Protein AF-A0A960CCV5-F1 (afdb_monomer_lite)

Structure (mmCIF, N/CA/C/O backbone):
data_AF-A0A960CCV5-F1
#
_entry.id   AF-A0A960CCV5-F1
#
loop_
_atom_site.group_PDB
_atom_site.id
_atom_site.type_symbol
_atom_site.label_atom_id
_atom_site.label_alt_id
_atom_site.label_comp_id
_atom_site.label_asym_id
_atom_site.label_entity_id
_atom_site.label_seq_id
_atom_site.pdbx_PDB_ins_code
_atom_site.Cartn_x
_atom_site.Cartn_y
_atom_site.Cartn_z
_atom_site.occupancy
_atom_site.B_iso_or_equiv
_atom_site.auth_seq_id
_atom_site.auth_comp_id
_atom_site.auth_asym_id
_atom_site.auth_atom_id
_atom_site.pdbx_PDB_model_num
ATOM 1 N N . MET A 1 1 ? -15.712 29.832 -78.069 1.00 63.22 1 MET A N 1
ATOM 2 C CA . MET A 1 1 ? -14.833 29.639 -79.256 1.00 63.22 1 MET A CA 1
ATOM 3 C C . MET A 1 1 ? -14.960 28.196 -79.742 1.00 63.22 1 MET A C 1
ATOM 5 O O . MET A 1 1 ? -15.313 27.354 -78.931 1.00 63.22 1 MET A O 1
ATOM 9 N N . GLY A 1 2 ? -14.707 27.893 -81.023 1.00 68.44 2 GLY A N 1
ATOM 10 C CA . GLY A 1 2 ? -14.756 26.516 -81.554 1.00 68.44 2 GLY A CA 1
ATOM 11 C C . GLY A 1 2 ? -16.144 26.004 -81.969 1.00 68.44 2 GLY A C 1
ATOM 12 O O . GLY A 1 2 ? -16.241 24.956 -82.604 1.00 68.44 2 GLY A O 1
ATOM 13 N N . THR A 1 3 ? -17.212 26.750 -81.686 1.00 77.81 3 THR A N 1
ATOM 14 C CA . THR A 1 3 ? -18.584 26.438 -82.115 1.00 77.81 3 THR A CA 1
ATOM 15 C C . THR A 1 3 ? -18.794 26.791 -83.589 1.00 77.81 3 THR A C 1
ATOM 17 O O . THR A 1 3 ? -18.284 27.806 -84.068 1.00 77.81 3 THR A O 1
ATOM 20 N N . THR A 1 4 ? -19.570 25.978 -84.312 1.00 81.69 4 THR A N 1
ATOM 21 C CA . THR A 1 4 ? -20.034 26.322 -85.666 1.00 81.69 4 THR A CA 1
ATOM 22 C C . THR A 1 4 ? -21.262 27.214 -85.579 1.00 81.69 4 THR A C 1
ATOM 24 O O . THR A 1 4 ? -22.242 26.848 -84.935 1.00 81.69 4 THR A O 1
ATOM 27 N N . ILE A 1 5 ? -21.215 28.365 -86.242 1.00 85.44 5 ILE A N 1
ATOM 28 C CA . ILE A 1 5 ? -22.331 29.306 -86.329 1.00 85.44 5 ILE A CA 1
ATOM 29 C C . ILE A 1 5 ? -22.838 29.407 -87.768 1.00 85.44 5 ILE A C 1
ATOM 31 O O . ILE A 1 5 ? -22.118 29.094 -88.720 1.00 85.44 5 ILE A O 1
ATOM 35 N N . THR A 1 6 ? -24.080 29.864 -87.918 1.00 88.06 6 THR A N 1
ATOM 36 C CA . THR A 1 6 ? -24.695 30.143 -89.221 1.00 88.06 6 THR A CA 1
ATOM 37 C C . THR A 1 6 ? -24.936 31.642 -89.347 1.00 88.06 6 THR A C 1
ATOM 39 O O . THR A 1 6 ? -25.577 32.242 -88.490 1.00 88.06 6 THR A O 1
ATOM 42 N N . ILE A 1 7 ? -24.405 32.243 -90.407 1.00 86.19 7 ILE A N 1
ATOM 43 C CA . ILE A 1 7 ? -24.594 33.646 -90.773 1.00 86.19 7 ILE A CA 1
ATOM 44 C C . ILE A 1 7 ? -25.611 33.684 -91.912 1.00 86.19 7 ILE A C 1
ATOM 46 O O . ILE A 1 7 ? -25.383 33.080 -92.960 1.00 86.19 7 ILE A O 1
ATOM 50 N N . THR A 1 8 ? -26.720 34.391 -91.720 1.00 85.88 8 THR A N 1
ATOM 51 C CA . THR A 1 8 ? -27.814 34.489 -92.697 1.00 85.88 8 THR A CA 1
ATOM 52 C C . THR A 1 8 ? -27.827 35.850 -93.388 1.00 85.88 8 THR A C 1
ATOM 54 O O . THR A 1 8 ? -27.569 36.874 -92.756 1.00 85.88 8 THR A O 1
ATOM 57 N N . GLY A 1 9 ? -28.173 35.883 -94.671 1.00 82.94 9 GLY A N 1
ATOM 58 C CA . GLY A 1 9 ? -28.262 37.101 -95.472 1.00 82.94 9 GLY A CA 1
ATOM 59 C C . GLY A 1 9 ? -28.776 36.819 -96.880 1.00 82.94 9 GLY A C 1
ATOM 60 O O . GLY A 1 9 ? -29.534 35.877 -97.093 1.00 82.94 9 GLY A O 1
ATOM 61 N N . SER A 1 10 ? -28.379 37.637 -97.853 1.00 79.25 10 SER A N 1
ATOM 62 C CA . SER A 1 10 ? -28.785 37.480 -99.254 1.00 79.25 10 SER A CA 1
ATOM 63 C C . SER A 1 10 ? -27.620 37.732 -100.204 1.00 79.25 10 SER A C 1
ATOM 65 O O . SER A 1 10 ? -26.829 38.644 -99.974 1.00 79.25 10 SER A O 1
ATOM 67 N N . SER A 1 11 ? -27.584 36.991 -101.314 1.00 75.44 11 SER A N 1
ATOM 68 C CA . SER A 1 11 ? -26.619 37.143 -102.414 1.00 75.44 11 SER A CA 1
ATOM 69 C C . SER A 1 11 ? -25.167 36.783 -102.068 1.00 75.44 11 SER A C 1
ATOM 71 O O . SER A 1 11 ? -24.247 37.358 -102.644 1.00 75.44 11 SER A O 1
ATOM 73 N N . PHE A 1 12 ? -24.941 35.801 -101.189 1.00 76.31 12 PHE A N 1
ATOM 74 C CA . PHE A 1 12 ? -23.584 35.331 -100.862 1.00 76.31 12 PHE A CA 1
ATOM 75 C C . PHE A 1 12 ? -22.899 34.508 -101.984 1.00 76.31 12 PHE A C 1
ATOM 77 O O . PHE A 1 12 ? -21.698 34.251 -101.892 1.00 76.31 12 PHE A O 1
ATOM 84 N N . ASP A 1 13 ? -23.628 34.125 -103.046 1.00 69.44 13 ASP A N 1
ATOM 85 C CA . ASP A 1 13 ? -23.152 33.283 -104.166 1.00 69.44 13 ASP A CA 1
ATOM 86 C C . ASP A 1 13 ? -23.631 33.727 -105.581 1.00 69.44 13 ASP A C 1
ATOM 88 O O . ASP A 1 13 ? -23.842 32.902 -106.468 1.00 69.44 13 ASP A O 1
ATOM 92 N N . GLY A 1 14 ? -23.859 35.026 -105.824 1.00 56.66 14 GLY A N 1
ATOM 93 C CA . GLY A 1 14 ? -24.483 35.502 -107.075 1.00 56.66 14 GLY A CA 1
ATOM 94 C C . GLY A 1 14 ? -23.671 35.291 -108.367 1.00 56.66 14 GLY A C 1
ATOM 95 O O . GLY A 1 14 ? -22.467 35.468 -108.383 1.00 56.66 14 GLY A O 1
ATOM 96 N N . THR A 1 15 ? -24.344 35.038 -109.498 1.00 55.38 15 THR A N 1
ATOM 97 C CA . THR A 1 15 ? -23.761 34.726 -110.829 1.00 55.38 15 THR A CA 1
ATOM 98 C C . THR A 1 15 ? -22.839 35.791 -111.456 1.00 55.38 15 THR A C 1
ATOM 100 O O . THR A 1 15 ? -22.248 35.529 -112.500 1.00 55.38 15 THR A O 1
ATOM 103 N N . ALA A 1 16 ? -22.677 36.965 -110.834 1.00 54.34 16 ALA A N 1
ATOM 104 C CA . ALA A 1 16 ? -21.748 38.026 -111.249 1.00 54.34 16 ALA A CA 1
ATOM 105 C C . ALA A 1 16 ? -20.597 38.285 -110.241 1.00 54.34 16 ALA A C 1
ATOM 107 O O . ALA A 1 16 ? -19.776 39.168 -110.479 1.00 54.34 16 ALA A O 1
ATOM 108 N N . LEU A 1 17 ? -20.518 37.537 -109.129 1.00 55.31 17 LEU A N 1
ATOM 109 C CA . LEU A 1 17 ? -19.508 37.660 -108.063 1.00 55.31 17 LEU A CA 1
ATOM 110 C C . LEU A 1 17 ? -19.029 36.254 -107.640 1.00 55.31 17 LEU A C 1
ATOM 112 O O . LEU A 1 17 ? -19.819 35.316 -107.632 1.00 55.31 17 LEU A O 1
ATOM 116 N N . ALA A 1 18 ? -17.757 36.057 -107.275 1.00 61.91 18 ALA A N 1
ATOM 117 C CA . ALA A 1 18 ? -17.348 34.762 -106.712 1.00 61.91 18 ALA A CA 1
ATOM 118 C C . ALA A 1 18 ? -17.987 34.562 -105.321 1.00 61.91 18 ALA A C 1
ATOM 120 O O . ALA A 1 18 ? -18.224 35.537 -104.609 1.00 61.91 18 ALA A O 1
ATOM 121 N N . ALA A 1 19 ? -18.257 33.314 -104.918 1.00 68.88 19 ALA A N 1
ATOM 122 C CA . ALA A 1 19 ? -18.817 33.020 -103.595 1.00 68.88 19 ALA A CA 1
ATOM 123 C C . ALA A 1 19 ? -17.924 33.570 -102.464 1.00 68.88 19 ALA A C 1
ATOM 125 O O . ALA A 1 19 ? -16.693 33.581 -102.587 1.00 68.88 19 ALA A O 1
ATOM 126 N N . VAL A 1 20 ? -18.540 33.997 -101.352 1.00 73.69 20 VAL A N 1
ATOM 127 C CA . VAL A 1 20 ? -17.813 34.437 -100.146 1.00 73.69 20 VAL A CA 1
ATOM 128 C C . VAL A 1 20 ? -16.787 33.378 -99.750 1.00 73.69 20 VAL A C 1
ATOM 130 O O . VAL A 1 20 ? -17.126 32.212 -99.564 1.00 73.69 20 VAL A O 1
ATOM 133 N N . ASN A 1 21 ? -15.524 33.774 -99.598 1.00 79.12 21 ASN A N 1
ATOM 134 C CA . ASN A 1 21 ? -14.441 32.830 -99.310 1.00 79.12 21 ASN A CA 1
ATOM 135 C C . ASN A 1 21 ? -13.762 33.073 -97.956 1.00 79.12 21 ASN A C 1
ATOM 137 O O . ASN A 1 21 ? -13.003 32.216 -97.505 1.00 79.12 21 ASN A O 1
ATOM 141 N N . THR A 1 22 ? -14.050 34.203 -97.303 1.00 83.94 22 THR A N 1
ATOM 142 C CA . THR A 1 22 ? -13.419 34.598 -96.038 1.00 83.94 22 THR A CA 1
ATOM 143 C C . THR A 1 22 ? -14.425 35.289 -95.117 1.00 83.94 22 THR A C 1
ATOM 145 O O . THR A 1 22 ? -15.167 36.172 -95.554 1.00 83.94 22 THR A O 1
ATOM 148 N N . VAL A 1 23 ? -14.425 34.904 -93.837 1.00 85.75 23 VAL A N 1
ATOM 149 C CA . VAL A 1 23 ? -15.188 35.539 -92.751 1.00 85.75 23 VAL A CA 1
ATOM 150 C C . VAL A 1 23 ? -14.214 36.076 -91.703 1.00 85.75 23 VAL A C 1
ATOM 152 O O . VAL A 1 23 ? -13.281 35.377 -91.321 1.00 85.75 23 VAL A O 1
ATOM 155 N N . TYR A 1 24 ? -14.426 37.296 -91.219 1.00 87.44 24 TYR A N 1
ATOM 156 C CA . TYR A 1 24 ? -13.621 37.931 -90.175 1.00 87.44 24 TYR A CA 1
ATOM 157 C C . TYR A 1 24 ? -14.442 38.078 -88.897 1.00 87.44 24 TYR A C 1
ATOM 159 O O . TYR A 1 24 ? -15.583 38.533 -88.951 1.00 87.44 24 TYR A O 1
ATOM 167 N N . PHE A 1 25 ? -13.849 37.735 -87.756 1.00 85.25 25 PHE A N 1
ATOM 168 C CA . PHE A 1 25 ? -14.451 37.857 -86.428 1.00 85.25 25 PHE A CA 1
ATOM 169 C C . PHE A 1 25 ? -13.758 38.940 -85.598 1.00 85.25 25 PHE A C 1
ATOM 171 O O . PHE A 1 25 ? -12.532 39.057 -85.643 1.00 85.25 25 PHE A O 1
ATOM 178 N N . GLY A 1 26 ? -14.536 39.686 -84.807 1.00 80.94 26 GLY A N 1
ATOM 179 C CA . GLY A 1 26 ? -14.014 40.703 -83.885 1.00 80.94 26 GLY A CA 1
ATOM 180 C C . GLY A 1 26 ? -13.775 42.073 -84.529 1.00 80.94 26 GLY A C 1
ATOM 181 O O . GLY A 1 26 ? -12.915 42.825 -84.082 1.00 80.94 26 GLY A O 1
ATOM 182 N N . CYS A 1 27 ? -14.505 42.406 -85.594 1.00 80.94 27 CYS A N 1
ATOM 183 C CA . CYS A 1 27 ? -14.349 43.673 -86.304 1.00 80.94 27 CYS A CA 1
ATOM 184 C C . CYS A 1 27 ? -15.037 44.846 -85.582 1.00 80.94 27 CYS A C 1
ATOM 186 O O . CYS A 1 27 ? -16.097 44.689 -84.971 1.00 80.94 27 CYS A O 1
ATOM 188 N N . SER A 1 28 ? -14.481 46.051 -85.718 1.00 77.81 28 SER A N 1
ATOM 189 C CA . SER A 1 28 ? -15.115 47.316 -85.324 1.00 77.81 28 SER A CA 1
ATOM 190 C C . SER A 1 28 ? -16.038 47.853 -86.435 1.00 77.81 28 SER A C 1
ATOM 192 O O . SER A 1 28 ? -15.756 47.697 -87.623 1.00 77.81 28 SER A O 1
ATOM 194 N N . ASN A 1 29 ? -17.173 48.453 -86.058 1.00 69.06 29 ASN A N 1
ATOM 195 C CA . ASN A 1 29 ? -18.224 48.876 -86.996 1.00 69.06 29 ASN A CA 1
ATOM 196 C C . ASN A 1 29 ? -17.780 50.063 -87.882 1.00 69.06 29 ASN A C 1
ATOM 198 O O . ASN A 1 29 ? -17.201 51.019 -87.372 1.00 69.06 29 ASN A O 1
ATOM 202 N N . GLY A 1 30 ? -18.094 50.033 -89.185 1.00 62.47 30 GLY A N 1
ATOM 203 C CA . GLY A 1 30 ? -17.941 51.180 -90.100 1.00 62.47 30 GLY A CA 1
ATOM 204 C C . GLY A 1 30 ? -16.578 51.369 -90.792 1.00 62.47 30 GLY A C 1
ATOM 205 O O . GLY A 1 30 ? -16.402 52.363 -91.493 1.00 62.47 30 GLY A O 1
ATOM 206 N N . SER A 1 31 ? -15.622 50.444 -90.647 1.00 60.12 31 SER A N 1
ATOM 207 C CA . SER A 1 31 ? -14.356 50.464 -91.407 1.00 60.12 31 SER A CA 1
ATOM 208 C C . SER A 1 31 ? -14.506 49.791 -92.782 1.00 60.12 31 SER A C 1
ATOM 210 O O . SER A 1 31 ? -15.215 48.799 -92.908 1.00 60.12 31 SER A O 1
ATOM 212 N N . ALA A 1 32 ? -13.810 50.271 -93.821 1.00 59.03 32 ALA A N 1
ATOM 213 C CA . ALA A 1 32 ? -13.789 49.613 -95.139 1.00 59.03 32 ALA A CA 1
ATOM 214 C C . ALA A 1 32 ? -12.984 48.290 -95.142 1.00 59.03 32 ALA A C 1
ATOM 216 O O . ALA A 1 32 ? -13.159 47.446 -96.021 1.00 59.03 32 ALA A O 1
ATOM 217 N N . THR A 1 33 ? -12.121 48.087 -94.141 1.00 63.00 33 THR A N 1
ATOM 218 C CA . THR A 1 33 ? -11.301 46.879 -93.951 1.00 63.00 33 THR A CA 1
ATOM 219 C C . THR A 1 33 ? -11.300 46.466 -92.477 1.00 63.00 33 THR A C 1
ATOM 221 O O . THR A 1 33 ? -11.007 47.301 -91.616 1.00 63.00 33 THR A O 1
ATOM 224 N N . CYS A 1 34 ? -11.581 45.196 -92.155 1.00 71.19 34 CYS A N 1
ATOM 225 C CA . CYS A 1 34 ? -11.468 44.668 -90.788 1.00 71.19 34 CYS A CA 1
ATOM 226 C C . CYS A 1 34 ? -9.995 44.479 -90.373 1.00 71.19 34 CYS A C 1
ATOM 228 O O . CYS A 1 34 ? -9.452 43.375 -90.383 1.00 71.19 34 CYS A O 1
ATOM 230 N N . ALA A 1 35 ? -9.323 45.581 -90.039 1.00 64.69 35 ALA A N 1
ATOM 231 C CA . ALA A 1 35 ? -7.961 45.569 -89.519 1.00 64.69 35 ALA A CA 1
ATOM 232 C C . ALA A 1 35 ? -7.969 45.063 -88.063 1.00 64.69 35 ALA A C 1
ATOM 234 O O . ALA A 1 35 ? -8.466 45.749 -87.175 1.00 64.69 35 ALA A O 1
ATOM 235 N N . GLY A 1 36 ? -7.450 43.851 -87.833 1.00 66.00 36 GLY A N 1
ATOM 236 C CA . GLY A 1 36 ? -7.334 43.227 -86.504 1.00 66.00 36 GLY A CA 1
ATOM 237 C C . GLY A 1 36 ? -8.296 42.066 -86.218 1.00 66.00 36 GLY A C 1
ATOM 238 O O . GLY A 1 36 ? -8.155 41.421 -85.184 1.00 66.00 36 GLY A O 1
ATOM 239 N N . GLY A 1 37 ? -9.237 41.761 -87.117 1.00 75.62 37 GLY A N 1
ATOM 240 C CA . GLY A 1 37 ? -10.124 40.603 -86.961 1.00 75.62 37 GLY A CA 1
ATOM 241 C C . GLY A 1 37 ? -9.442 39.273 -87.292 1.00 75.62 37 GLY A C 1
ATOM 242 O O . GLY A 1 37 ? -8.590 39.199 -88.181 1.00 75.62 37 GLY A O 1
ATOM 243 N N . VAL A 1 38 ? -9.848 38.201 -86.607 1.00 84.25 38 VAL A N 1
ATOM 244 C CA . VAL A 1 38 ? -9.352 36.841 -86.873 1.00 84.25 38 VAL A CA 1
ATOM 245 C C . VAL A 1 38 ? -10.138 36.237 -88.034 1.00 84.25 38 VAL A C 1
ATOM 247 O O . VAL A 1 38 ? -11.370 36.268 -88.044 1.00 84.25 38 VAL A O 1
ATOM 250 N N . THR A 1 39 ? -9.431 35.696 -89.025 1.00 85.38 39 THR A N 1
ATOM 251 C CA . THR A 1 39 ? -10.055 35.115 -90.221 1.00 85.38 39 THR A CA 1
ATOM 252 C C . THR A 1 39 ? -10.470 33.666 -90.006 1.00 85.38 39 THR A C 1
ATOM 254 O O . THR A 1 39 ? -9.786 32.890 -89.342 1.00 85.38 39 THR A O 1
ATOM 257 N N . ALA A 1 40 ? -11.588 33.289 -90.615 1.00 84.00 40 ALA A N 1
ATOM 258 C CA . ALA A 1 40 ? -12.048 31.920 -90.739 1.00 84.00 40 ALA A CA 1
ATOM 259 C C . ALA A 1 40 ? -12.552 31.668 -92.160 1.00 84.00 40 ALA A C 1
ATOM 261 O O . ALA A 1 40 ? -13.171 32.526 -92.798 1.00 84.00 40 ALA A O 1
ATOM 262 N N . LYS A 1 41 ? -12.299 30.458 -92.656 1.00 85.12 41 LYS A N 1
ATOM 263 C CA . LYS A 1 41 ? -12.830 30.010 -93.940 1.00 85.12 41 LYS A CA 1
ATOM 264 C C . LYS A 1 41 ? -14.236 29.429 -93.730 1.00 85.12 41 LYS A C 1
ATOM 266 O O . LYS A 1 41 ? -14.401 28.619 -92.816 1.00 85.12 41 LYS A O 1
ATOM 271 N N . PRO A 1 42 ? -15.238 29.802 -94.547 1.00 85.56 42 PRO A N 1
ATOM 272 C CA . PRO A 1 42 ? -16.541 29.150 -94.522 1.00 85.56 42 PRO A CA 1
ATOM 273 C C . PRO A 1 42 ? -16.435 27.630 -94.669 1.00 85.56 42 PRO A C 1
ATOM 275 O O . PRO A 1 42 ? -15.678 27.135 -95.505 1.00 85.56 42 PRO A O 1
ATOM 278 N N . ILE A 1 43 ? -17.235 26.904 -93.890 1.00 87.31 43 ILE A N 1
ATOM 279 C CA . ILE A 1 43 ? -17.454 25.460 -94.040 1.00 87.31 43 ILE A CA 1
ATOM 280 C C . ILE A 1 43 ? -18.358 25.211 -95.253 1.00 87.31 43 ILE A C 1
ATOM 282 O O . ILE A 1 43 ? -18.094 24.322 -96.057 1.00 87.31 43 ILE A O 1
ATOM 286 N N . SER A 1 44 ? -19.410 26.019 -95.406 1.00 81.94 44 SER A N 1
ATOM 287 C CA . SER A 1 44 ? -20.318 25.974 -96.555 1.00 81.94 44 SER A CA 1
ATOM 288 C C . SER A 1 44 ? -20.925 27.346 -96.825 1.00 81.94 44 SER A C 1
ATOM 290 O O . SER A 1 44 ? -21.218 28.082 -95.879 1.00 81.94 44 SER A O 1
ATOM 292 N N . VAL A 1 45 ? -21.166 27.661 -98.098 1.00 83.06 45 VAL A N 1
ATOM 293 C CA . VAL A 1 45 ? -21.800 28.909 -98.545 1.00 83.06 45 VAL A CA 1
ATOM 294 C C . VAL A 1 45 ? -22.934 28.579 -99.509 1.00 83.06 45 VAL A C 1
ATOM 296 O O . VAL A 1 45 ? -22.757 27.781 -100.424 1.00 83.06 45 VAL A O 1
ATOM 299 N N . SER A 1 46 ? -24.087 29.199 -99.289 1.00 83.38 46 SER A N 1
ATOM 300 C CA . SER A 1 46 ? -25.238 29.232 -100.192 1.00 83.38 46 SER A CA 1
ATOM 301 C C . SER A 1 46 ? -25.686 30.677 -100.374 1.00 83.38 46 SER A C 1
ATOM 303 O O . SER A 1 46 ? -25.236 31.559 -99.644 1.00 83.38 46 SER A O 1
ATOM 305 N N . ARG A 1 47 ? -26.638 30.924 -101.275 1.00 80.25 47 ARG A N 1
ATOM 306 C CA . ARG A 1 47 ? -27.170 32.264 -101.548 1.00 80.25 47 ARG A CA 1
ATOM 307 C C . ARG A 1 47 ? -27.604 33.051 -100.323 1.00 80.25 47 ARG A C 1
ATOM 309 O O . ARG A 1 47 ? -27.505 34.280 -100.345 1.00 80.25 47 ARG A O 1
ATOM 316 N N . THR A 1 48 ? -28.086 32.369 -99.290 1.00 84.69 48 THR A N 1
ATOM 317 C CA . THR A 1 48 ? -28.660 33.001 -98.099 1.00 84.69 48 THR A CA 1
ATOM 318 C C . THR A 1 48 ? -27.960 32.640 -96.796 1.00 84.69 48 THR A C 1
ATOM 320 O O . THR A 1 48 ? -28.241 33.270 -95.781 1.00 84.69 48 THR A O 1
ATOM 323 N N . GLU A 1 49 ? -27.041 31.671 -96.787 1.00 85.12 49 GLU A N 1
ATOM 324 C CA . GLU A 1 49 ? -26.404 31.196 -95.553 1.00 85.12 49 GLU A CA 1
ATOM 325 C C . GLU A 1 49 ? -24.917 30.881 -95.716 1.00 85.12 49 GLU A C 1
ATOM 327 O O . GLU A 1 49 ? -24.497 30.270 -96.700 1.00 85.12 49 GLU A O 1
ATOM 332 N N . ILE A 1 50 ? -24.142 31.214 -94.686 1.00 88.00 50 ILE A N 1
ATOM 333 C CA . ILE A 1 50 ? -22.739 30.839 -94.517 1.00 88.00 50 ILE A CA 1
ATOM 334 C C . ILE A 1 50 ? -22.606 30.100 -93.186 1.00 88.00 50 ILE A C 1
ATOM 336 O O . ILE A 1 50 ? -22.893 30.667 -92.134 1.00 88.00 50 ILE A O 1
ATOM 340 N N . LYS A 1 51 ? -22.123 28.855 -93.205 1.00 85.88 51 LYS A N 1
ATOM 341 C CA . LYS A 1 51 ? -21.722 28.148 -91.978 1.00 85.88 51 LYS A CA 1
ATOM 342 C C . LYS A 1 51 ? -20.226 28.281 -91.785 1.00 85.88 51 LYS A C 1
ATOM 344 O O . LYS A 1 51 ? -19.462 28.026 -92.714 1.00 85.88 51 LYS A O 1
ATOM 349 N N . VAL A 1 52 ? -19.799 28.670 -90.592 1.00 87.88 52 VAL A N 1
ATOM 350 C CA . VAL A 1 52 ? -18.386 28.901 -90.275 1.00 87.88 52 VAL A CA 1
ATOM 351 C C . VAL A 1 52 ? -18.116 28.584 -88.807 1.00 87.88 52 VAL A C 1
ATOM 353 O O . VAL A 1 52 ? -18.963 28.811 -87.945 1.00 87.88 52 VAL A O 1
ATOM 356 N N . GLN A 1 53 ? -16.940 28.037 -88.515 1.00 84.62 53 GLN A N 1
ATOM 357 C CA . GLN A 1 53 ? -16.502 27.802 -87.143 1.00 84.62 53 GLN A CA 1
ATOM 358 C C . GLN A 1 53 ? -15.855 29.066 -86.577 1.00 84.62 53 GLN A C 1
ATOM 360 O O . GLN A 1 53 ? -15.006 29.669 -87.233 1.00 84.62 53 GLN A O 1
ATOM 365 N N . VAL A 1 54 ? -16.238 29.463 -85.361 1.00 82.38 54 VAL A N 1
ATOM 366 C CA . VAL A 1 54 ? -15.641 30.624 -84.688 1.00 82.38 54 VAL A CA 1
ATOM 367 C C . VAL A 1 54 ? -14.186 30.292 -84.326 1.00 82.38 54 VAL A C 1
ATOM 369 O O . VAL A 1 54 ? -13.974 29.379 -83.514 1.00 82.38 54 VAL A O 1
ATOM 372 N N . PRO A 1 55 ? -13.189 31.000 -84.890 1.00 80.56 55 PRO A N 1
ATOM 373 C CA . PRO A 1 55 ? -11.783 30.662 -84.712 1.00 80.56 55 PRO A CA 1
ATOM 374 C C . PRO A 1 55 ? -11.314 30.918 -83.273 1.00 80.56 55 PRO A C 1
ATOM 376 O O . PRO A 1 55 ? -11.862 31.753 -82.548 1.00 80.56 55 PRO A O 1
ATOM 379 N N . VAL A 1 56 ? -10.284 30.183 -82.848 1.00 73.62 56 VAL A N 1
ATOM 380 C CA . VAL A 1 56 ? -9.617 30.411 -81.557 1.00 73.62 56 VAL A CA 1
ATOM 381 C C . VAL A 1 56 ? -8.918 31.772 -81.598 1.00 73.62 56 VAL A C 1
ATOM 383 O O . VAL A 1 56 ? -8.264 32.102 -82.583 1.00 73.62 56 VAL A O 1
ATOM 386 N N . GLY A 1 57 ? -9.087 32.574 -80.545 1.00 70.62 57 GLY A N 1
ATOM 387 C CA . GLY A 1 57 ? -8.599 33.956 -80.486 1.00 70.62 57 GLY A CA 1
ATOM 388 C C . GLY A 1 57 ? -9.576 35.005 -81.031 1.00 70.62 57 GLY A C 1
ATOM 389 O O . GLY A 1 57 ? -9.258 36.190 -80.987 1.00 70.62 57 GLY A O 1
ATOM 390 N N . ALA A 1 58 ? -10.765 34.610 -81.508 1.00 77.06 58 ALA A N 1
ATOM 391 C CA . ALA A 1 58 ? -11.824 35.562 -81.839 1.00 77.06 58 ALA A CA 1
ATOM 392 C C . ALA A 1 58 ? -12.262 36.350 -80.592 1.00 77.06 58 ALA A C 1
ATOM 394 O O . ALA A 1 58 ? -12.536 35.766 -79.542 1.00 77.06 58 ALA A O 1
ATOM 395 N N . THR A 1 59 ? -12.367 37.667 -80.727 1.00 80.88 59 THR A N 1
ATOM 396 C CA . THR A 1 59 ? -12.876 38.576 -79.695 1.00 80.88 59 THR A CA 1
ATOM 397 C C . THR A 1 59 ? -14.323 38.976 -79.984 1.00 80.88 59 THR A C 1
ATOM 399 O O . THR A 1 59 ? -14.810 38.844 -81.110 1.00 80.88 59 THR A O 1
ATOM 402 N N . THR A 1 60 ? -15.029 39.463 -78.959 1.00 80.94 60 THR A N 1
ATOM 403 C CA . THR A 1 60 ? -16.378 40.029 -79.110 1.00 80.94 60 THR A CA 1
ATOM 404 C C . THR A 1 60 ? -16.348 41.248 -80.041 1.00 80.94 60 THR A C 1
ATOM 406 O O . THR A 1 60 ? -15.586 42.183 -79.807 1.00 80.94 60 THR A O 1
ATOM 409 N N . GLY A 1 61 ? -17.176 41.248 -81.091 1.00 84.94 61 GLY A N 1
ATOM 410 C CA . GLY A 1 61 ? -17.221 42.303 -82.112 1.00 84.94 61 GLY A CA 1
ATOM 411 C C . GLY A 1 61 ? -18.051 41.915 -83.340 1.00 84.94 61 GLY A C 1
ATOM 412 O O . GLY A 1 61 ? -18.645 40.842 -83.383 1.00 84.94 61 GLY A O 1
ATOM 413 N N . PHE A 1 62 ? -18.121 42.778 -84.355 1.00 86.88 62 PHE A N 1
ATOM 414 C CA . PHE A 1 62 ? -18.886 42.509 -85.581 1.00 86.88 62 PHE A CA 1
ATOM 415 C C . PHE A 1 62 ? -18.218 41.437 -86.448 1.00 86.88 62 PHE A C 1
ATOM 417 O O . PHE A 1 62 ? -16.998 41.265 -86.424 1.00 86.88 62 PHE A O 1
ATOM 424 N N . VAL A 1 63 ? -19.022 40.728 -87.242 1.00 86.44 63 VAL A N 1
ATOM 425 C CA . VAL A 1 63 ? -18.542 39.708 -88.183 1.00 86.44 63 VAL A CA 1
ATOM 426 C C . VAL A 1 63 ? -18.607 40.267 -89.601 1.00 86.44 63 VAL A C 1
ATOM 428 O O . VAL A 1 63 ? -19.663 40.736 -90.016 1.00 86.44 63 VAL A O 1
ATOM 431 N N . GLN A 1 64 ? -17.500 40.229 -90.347 1.00 86.31 64 GLN A N 1
ATOM 432 C CA . GLN A 1 64 ? -17.446 40.682 -91.744 1.00 86.31 64 GLN A CA 1
ATOM 433 C C . GLN A 1 64 ? -17.358 39.490 -92.697 1.00 86.31 64 GLN A C 1
ATOM 435 O O . GLN A 1 64 ? -16.559 38.582 -92.482 1.00 86.31 64 GLN A O 1
ATOM 440 N N . VAL A 1 65 ? -18.117 39.516 -93.789 1.00 85.69 65 VAL A N 1
ATOM 441 C CA . VAL A 1 65 ? -18.003 38.546 -94.891 1.00 85.69 65 VAL A CA 1
ATOM 442 C C . VAL A 1 65 ? -17.410 39.226 -96.124 1.00 85.69 65 VAL A C 1
ATOM 444 O O . VAL A 1 65 ? -17.744 40.378 -96.403 1.00 85.69 65 VAL A O 1
ATOM 447 N N . SER A 1 66 ? -16.513 38.546 -96.846 1.00 79.69 66 SER A N 1
ATOM 448 C CA . SER A 1 66 ? -15.801 39.108 -98.007 1.00 79.69 66 SER A CA 1
ATOM 449 C C . SER A 1 66 ? -15.768 38.147 -99.202 1.00 79.69 66 SER A C 1
ATOM 451 O O . SER A 1 66 ? -15.506 36.949 -99.040 1.00 79.69 66 SER A O 1
ATOM 453 N N . ALA A 1 67 ? -16.017 38.683 -100.403 1.00 75.69 67 ALA A N 1
ATOM 454 C CA . ALA A 1 67 ? -16.001 37.958 -101.675 1.00 75.69 67 ALA A CA 1
ATOM 455 C C . ALA A 1 67 ? -15.082 38.645 -102.716 1.00 75.69 67 ALA A C 1
ATOM 457 O O . ALA A 1 67 ? -15.181 39.864 -102.906 1.00 75.69 67 ALA A O 1
ATOM 458 N N . PRO A 1 68 ? -14.197 37.903 -103.413 1.00 67.00 68 PRO A N 1
ATOM 459 C CA . PRO A 1 68 ? -13.337 38.464 -104.456 1.00 67.00 68 PRO A CA 1
ATOM 460 C C . PRO A 1 68 ? -14.067 38.615 -105.806 1.00 67.00 68 PRO A C 1
ATOM 462 O O . PRO A 1 68 ? -14.949 37.827 -106.143 1.00 67.00 68 PRO A O 1
ATOM 465 N N . THR A 1 69 ? -13.651 39.582 -106.630 1.00 59.22 69 THR A N 1
ATOM 466 C CA . THR A 1 69 ? -14.068 39.704 -108.042 1.00 59.22 69 THR A CA 1
ATOM 467 C C . THR A 1 69 ? -12.865 39.664 -108.985 1.00 59.22 69 THR A C 1
ATOM 469 O O . THR A 1 69 ? -11.767 40.120 -108.652 1.00 59.22 69 THR A O 1
ATOM 472 N N . THR A 1 70 ? -13.058 39.152 -110.202 1.00 53.97 70 THR A N 1
ATOM 473 C CA . THR A 1 70 ? -12.097 39.285 -111.309 1.00 53.97 70 THR A CA 1
ATOM 474 C C . THR A 1 70 ? -12.120 40.722 -111.840 1.00 53.97 70 THR A C 1
ATOM 476 O O . THR A 1 70 ? -12.764 41.010 -112.841 1.00 53.97 70 THR A O 1
ATOM 479 N N . GLY A 1 71 ? -11.455 41.642 -111.130 1.00 54.81 71 GLY A N 1
ATOM 480 C CA . GLY A 1 71 ? -11.394 43.061 -111.509 1.00 54.81 71 GLY A CA 1
ATOM 481 C C . GLY A 1 71 ? -11.271 44.062 -110.352 1.00 54.81 71 GLY A C 1
ATOM 482 O O . GLY A 1 71 ? -11.984 45.051 -110.336 1.00 54.81 71 GLY A O 1
ATOM 483 N N . LYS A 1 72 ? -10.369 43.823 -109.388 1.00 53.81 72 LYS A N 1
ATOM 484 C CA . LYS A 1 72 ? -9.828 44.792 -108.398 1.00 53.81 72 LYS A CA 1
ATOM 485 C C . LYS A 1 72 ? -10.781 45.582 -107.459 1.00 53.81 72 LYS A C 1
ATOM 487 O O . LYS A 1 72 ? -10.277 46.461 -106.763 1.00 53.81 72 LYS A O 1
ATOM 492 N N . THR A 1 73 ? -12.061 45.238 -107.284 1.00 53.03 73 THR A N 1
ATOM 493 C CA . THR A 1 73 ? -12.863 45.721 -106.127 1.00 53.03 73 THR A CA 1
ATOM 494 C C . THR A 1 73 ? -13.621 44.581 -105.424 1.00 53.03 73 THR A C 1
ATOM 496 O O . THR A 1 73 ? -14.497 43.942 -106.004 1.00 53.03 73 THR A O 1
ATOM 499 N N . SER A 1 74 ? -13.271 44.289 -104.163 1.00 61.09 74 SER A N 1
ATOM 500 C CA . SER A 1 74 ? -13.954 43.279 -103.328 1.00 61.09 74 SER A CA 1
ATOM 501 C C . SER A 1 74 ? -15.224 43.852 -102.696 1.00 61.09 74 SER A C 1
ATOM 503 O O . SER A 1 74 ? -15.215 44.993 -102.236 1.00 61.09 74 SER A O 1
ATOM 505 N N . TYR A 1 75 ? -16.289 43.050 -102.611 1.00 64.38 75 TYR A N 1
ATOM 506 C CA . TYR A 1 75 ? -17.496 43.402 -101.856 1.00 64.38 75 TYR A CA 1
ATOM 507 C C . TYR A 1 75 ? -17.417 42.789 -100.458 1.00 64.38 75 TYR A C 1
ATOM 509 O O . TYR A 1 75 ? -17.154 41.592 -100.313 1.00 64.38 75 TYR A O 1
ATOM 517 N N . SER A 1 76 ? -17.653 43.600 -99.428 1.00 71.38 76 SER A N 1
ATOM 518 C CA . SER A 1 76 ? -17.708 43.143 -98.043 1.00 71.38 76 SER A CA 1
ATOM 519 C C . SER A 1 76 ? -18.901 43.751 -97.310 1.00 71.38 76 SER A C 1
ATOM 521 O O . SER A 1 76 ? -19.354 44.849 -97.634 1.00 71.38 76 SER A O 1
ATOM 523 N N . ASN A 1 77 ? -19.446 43.012 -96.345 1.00 78.75 77 ASN A N 1
ATOM 524 C CA . ASN A 1 77 ? -20.553 43.478 -95.510 1.00 78.75 77 ASN A CA 1
ATOM 525 C C . ASN A 1 77 ? -20.386 42.978 -94.070 1.00 78.75 77 ASN A C 1
ATOM 527 O O . ASN A 1 77 ? -19.716 41.968 -93.842 1.00 78.75 77 ASN A O 1
ATOM 531 N N . TYR A 1 78 ? -20.978 43.691 -93.115 1.00 82.62 78 TYR A N 1
ATOM 532 C CA . TYR A 1 78 ? -20.897 43.409 -91.684 1.00 82.62 78 TYR A CA 1
ATOM 533 C C . TYR A 1 78 ? -22.217 42.844 -91.157 1.00 82.62 78 TYR A C 1
ATOM 535 O O . TYR A 1 78 ? -23.291 43.118 -91.695 1.00 82.62 78 TYR A O 1
ATOM 543 N N . SER A 1 79 ? -22.145 42.070 -90.076 1.00 83.06 79 SER A N 1
ATOM 544 C CA . SER A 1 79 ? -23.324 41.692 -89.302 1.00 83.06 79 SER A CA 1
ATOM 545 C C . SER A 1 79 ? -24.041 42.937 -88.767 1.00 83.06 79 SER A C 1
ATOM 547 O O . SER A 1 79 ? -23.423 43.961 -88.487 1.00 83.06 79 SER A O 1
ATOM 549 N N . SER A 1 80 ? -25.359 42.859 -88.595 1.00 81.50 80 SER A N 1
ATOM 550 C CA . SER A 1 80 ? -26.155 43.978 -88.067 1.00 81.50 80 SER A CA 1
ATOM 551 C C . SER A 1 80 ? -25.947 44.221 -86.567 1.00 81.50 80 SER A C 1
ATOM 553 O O . SER A 1 80 ? -26.261 45.300 -86.072 1.00 81.50 80 SER A O 1
ATOM 555 N N . GLN A 1 81 ? -25.407 43.235 -85.846 1.00 82.50 81 GLN A N 1
ATOM 556 C CA . GLN A 1 81 ? -25.076 43.302 -84.422 1.00 82.50 81 GLN A CA 1
ATOM 557 C C . GLN A 1 81 ? -23.710 42.653 -84.146 1.00 82.50 81 GLN A C 1
ATOM 559 O O . GLN A 1 81 ? -23.280 41.795 -84.932 1.00 82.50 81 GLN A O 1
ATOM 564 N N . PRO A 1 82 ? -23.016 43.042 -83.059 1.00 82.19 82 PRO A N 1
ATOM 565 C CA . PRO A 1 82 ? -21.784 42.380 -82.654 1.00 82.19 82 PRO A CA 1
ATOM 566 C C . PRO A 1 82 ? -22.064 40.947 -82.182 1.00 82.19 82 PRO A C 1
ATOM 568 O O . PRO A 1 82 ? -23.073 40.666 -81.541 1.00 82.19 82 PRO A O 1
ATOM 571 N N . PHE A 1 83 ? -21.146 40.039 -82.499 1.00 83.12 83 PHE A N 1
ATOM 572 C CA . PHE A 1 83 ? -21.115 38.669 -82.009 1.00 83.12 83 PHE A CA 1
ATOM 573 C C . PHE A 1 83 ? -20.328 38.610 -80.691 1.00 83.12 83 PHE A C 1
ATOM 575 O O . PHE A 1 83 ? -19.178 39.052 -80.639 1.00 83.12 83 PHE A O 1
ATOM 582 N N . THR A 1 84 ? -20.935 38.064 -79.635 1.00 79.69 84 THR A N 1
ATOM 583 C CA . THR A 1 84 ? -20.320 37.944 -78.301 1.00 79.69 84 THR A CA 1
ATOM 584 C C . THR A 1 84 ? -19.637 36.593 -78.126 1.00 79.69 84 THR A C 1
ATOM 586 O O . THR A 1 84 ? -20.226 35.550 -78.405 1.00 79.69 84 THR A O 1
ATOM 589 N N . VAL A 1 85 ? -18.398 36.603 -77.630 1.00 75.62 85 VAL A N 1
ATOM 590 C CA . VAL A 1 85 ? -17.645 35.399 -77.258 1.00 75.62 85 VAL A CA 1
ATOM 591 C C . VAL A 1 85 ? -17.626 35.275 -75.732 1.00 75.62 85 VAL A C 1
ATOM 593 O O . VAL A 1 85 ? -17.031 36.112 -75.059 1.00 75.62 85 VAL A O 1
ATOM 596 N N . GLU A 1 86 ? -18.255 34.234 -75.179 1.00 67.19 86 GLU A N 1
ATOM 597 C CA . GLU A 1 86 ? -18.227 33.940 -73.735 1.00 67.19 86 GLU A CA 1
ATOM 598 C C . GLU A 1 86 ? -16.968 33.143 -73.330 1.00 67.19 86 GLU A C 1
ATOM 600 O O . GLU A 1 86 ? -16.482 32.294 -74.089 1.00 67.19 86 GLU A O 1
ATOM 605 N N . ALA A 1 87 ? -16.423 33.438 -72.141 1.00 58.62 87 ALA A N 1
ATOM 606 C CA . ALA A 1 87 ? -15.232 32.793 -71.581 1.00 58.62 87 ALA A CA 1
ATOM 607 C C . ALA A 1 87 ? -15.572 31.434 -70.936 1.00 58.62 87 ALA A C 1
ATOM 609 O O . ALA A 1 87 ? -16.570 31.304 -70.235 1.00 58.62 87 ALA A O 1
ATOM 610 N N . SER A 1 88 ? -14.734 30.418 -71.166 1.00 61.72 88 SER A N 1
ATOM 611 C CA . SER A 1 88 ? -14.918 29.060 -70.629 1.00 61.72 88 SER A CA 1
ATOM 612 C C . SER A 1 88 ? -14.642 29.017 -69.119 1.00 61.72 88 SER A C 1
ATOM 614 O O . SER A 1 88 ? -13.548 29.388 -68.701 1.00 61.72 88 SER A O 1
ATOM 616 N N . VAL A 1 89 ? -15.588 28.528 -68.311 1.00 63.47 89 VAL A N 1
ATOM 617 C CA . VAL A 1 89 ? -15.396 28.288 -66.864 1.00 63.47 89 VAL A CA 1
ATOM 618 C C . VAL A 1 89 ? -14.588 26.991 -66.661 1.00 63.47 89 VAL A C 1
ATOM 620 O O . VAL A 1 89 ? -14.875 26.010 -67.355 1.00 63.47 89 VAL A O 1
ATOM 623 N N . PRO A 1 90 ? -13.570 26.954 -65.774 1.00 75.00 90 PRO A N 1
ATOM 624 C CA . PRO A 1 90 ? -12.793 25.741 -65.510 1.00 75.00 90 PRO A CA 1
ATOM 625 C C . PRO A 1 90 ? -13.622 24.657 -64.798 1.00 75.00 90 PRO A C 1
ATOM 627 O O . PRO A 1 90 ? -14.565 24.947 -64.062 1.00 75.00 90 PRO A O 1
ATOM 630 N N . ALA A 1 91 ? -13.272 23.391 -65.042 1.00 81.44 91 ALA A N 1
ATOM 631 C CA . ALA A 1 91 ? -13.836 22.238 -64.340 1.00 81.44 91 ALA A CA 1
ATOM 632 C C . ALA A 1 91 ? -13.287 22.155 -62.897 1.00 81.44 91 ALA A C 1
ATOM 634 O O . ALA A 1 91 ? -12.156 22.585 -62.665 1.00 81.44 91 ALA A O 1
ATOM 635 N N . PRO A 1 92 ? -14.035 21.565 -61.943 1.00 91.25 92 PRO A N 1
ATOM 636 C CA . PRO A 1 92 ? -13.610 21.475 -60.547 1.00 91.25 92 PRO A CA 1
ATOM 637 C C . PRO A 1 92 ? -12.344 20.625 -60.384 1.00 91.25 92 PRO A C 1
ATOM 639 O O . PRO A 1 92 ? -12.048 19.753 -61.206 1.00 91.25 92 PRO A O 1
ATOM 642 N N . THR A 1 93 ? -11.625 20.815 -59.276 1.00 93.56 93 THR A N 1
ATOM 643 C CA . THR A 1 93 ? -10.484 19.967 -58.882 1.00 93.56 93 THR A CA 1
ATOM 644 C C . THR A 1 93 ? -10.601 19.516 -57.428 1.00 93.56 93 THR A C 1
ATOM 646 O O . THR A 1 93 ? -11.173 20.219 -56.603 1.00 93.56 93 THR A O 1
ATOM 649 N N . ILE A 1 94 ? -10.059 18.337 -57.097 1.00 94.44 94 ILE A N 1
ATOM 650 C CA . ILE A 1 94 ? -9.994 17.818 -55.720 1.00 94.44 94 ILE A CA 1
ATOM 651 C C . ILE A 1 94 ? -8.524 17.637 -55.352 1.00 94.44 94 ILE A C 1
ATOM 653 O O . ILE A 1 94 ? -7.833 16.808 -55.942 1.00 94.44 94 ILE A O 1
ATOM 657 N N . ALA A 1 95 ? -8.059 18.397 -54.366 1.00 93.00 95 ALA A N 1
ATOM 658 C CA . ALA A 1 95 ? -6.684 18.358 -53.886 1.00 93.00 95 ALA A CA 1
ATOM 659 C C . ALA A 1 95 ? -6.497 17.324 -52.766 1.00 93.00 95 ALA A C 1
ATOM 661 O O . ALA A 1 95 ? -5.533 16.559 -52.785 1.00 93.00 95 ALA A O 1
ATOM 662 N N . LYS A 1 96 ? -7.410 17.284 -51.784 1.00 93.12 96 LYS A N 1
ATOM 663 C CA . LYS A 1 96 ? -7.284 16.418 -50.601 1.00 93.12 96 LYS A CA 1
ATOM 664 C C . LYS A 1 96 ? -8.638 16.131 -49.940 1.00 93.12 96 LYS A C 1
ATOM 666 O O . LYS A 1 96 ? -9.566 16.926 -50.037 1.00 93.12 96 LYS A O 1
ATOM 671 N N . LEU A 1 97 ? -8.719 14.998 -49.240 1.00 93.38 97 LEU A N 1
ATOM 672 C CA . LEU A 1 97 ? -9.813 14.640 -48.331 1.00 93.38 97 LEU A CA 1
ATOM 673 C C . LEU A 1 97 ? -9.353 14.769 -46.869 1.00 93.38 97 LEU A C 1
ATOM 675 O O . LEU A 1 97 ? -8.179 14.517 -46.577 1.00 93.38 97 LEU A O 1
ATOM 679 N N . SER A 1 98 ? -10.253 15.128 -45.947 1.00 91.25 98 SER A N 1
ATOM 680 C CA . SER A 1 98 ? -9.945 15.148 -44.505 1.00 91.25 98 SER A CA 1
ATOM 681 C C . SER A 1 98 ? -9.606 13.761 -43.958 1.00 91.25 98 SER A C 1
ATOM 683 O O . SER A 1 98 ? -8.736 13.641 -43.099 1.00 91.25 98 SER A O 1
ATOM 685 N N . ALA A 1 99 ? -10.245 12.721 -44.495 1.00 89.31 99 ALA A N 1
ATOM 686 C CA . ALA A 1 99 ? -9.965 11.322 -44.209 1.00 89.31 99 ALA A CA 1
ATOM 687 C C . ALA A 1 99 ? -10.115 10.476 -45.482 1.00 89.31 99 ALA A C 1
ATOM 689 O O . ALA A 1 99 ? -10.933 10.781 -46.350 1.00 89.31 99 ALA A O 1
ATOM 690 N N . ASN A 1 100 ? -9.345 9.387 -45.580 1.00 87.81 100 ASN A N 1
ATOM 691 C CA . ASN A 1 100 ? -9.453 8.406 -46.670 1.00 87.81 100 ASN A CA 1
ATOM 692 C C . ASN A 1 100 ? -10.264 7.164 -46.257 1.00 87.81 100 ASN A C 1
ATOM 694 O O . ASN A 1 100 ? -10.302 6.173 -46.984 1.00 87.81 100 ASN A O 1
ATOM 698 N N . SER A 1 101 ? -10.889 7.191 -45.082 1.00 86.31 101 SER A N 1
ATOM 699 C CA . SER A 1 101 ? -11.785 6.142 -44.609 1.00 86.31 101 SER A CA 1
ATOM 700 C C . SER A 1 101 ? -12.820 6.708 -43.652 1.00 86.31 101 SER A C 1
ATOM 702 O O . SER A 1 101 ? -12.533 7.692 -42.976 1.00 86.31 101 SER A O 1
ATOM 704 N N . GLY A 1 102 ? -13.969 6.050 -43.546 1.00 82.56 102 GLY A N 1
ATOM 705 C CA . GLY A 1 102 ? -15.023 6.440 -42.615 1.00 82.56 102 GLY A CA 1
ATOM 706 C C . GLY A 1 102 ? -16.162 5.430 -42.563 1.00 82.56 102 GLY A C 1
ATOM 707 O O . GLY A 1 102 ? -16.194 4.472 -43.338 1.00 82.56 102 GLY A O 1
ATOM 708 N N . VAL A 1 103 ? -17.092 5.639 -41.637 1.00 81.81 103 VAL A N 1
ATOM 709 C CA . VAL A 1 103 ? -18.331 4.852 -41.497 1.00 81.81 103 VAL A CA 1
ATOM 710 C C . VAL A 1 103 ? -19.517 5.616 -42.093 1.00 81.81 103 VAL A C 1
ATOM 712 O O . VAL A 1 103 ? -19.483 6.841 -42.174 1.00 81.81 103 VAL A O 1
ATOM 715 N N . VAL A 1 104 ? -20.580 4.925 -42.514 1.00 84.00 104 VAL A N 1
ATOM 716 C CA . VAL A 1 104 ? -21.795 5.588 -43.032 1.00 84.00 104 VAL A CA 1
ATOM 717 C C . VAL A 1 104 ? -22.338 6.601 -42.017 1.00 84.00 104 VAL A C 1
ATOM 719 O O . VAL A 1 104 ? -22.399 6.311 -40.824 1.00 84.00 104 VAL A O 1
ATOM 722 N N . GLY A 1 105 ? -22.750 7.774 -42.502 1.00 79.75 105 GLY A N 1
ATOM 723 C CA . GLY A 1 105 ? -23.248 8.896 -41.699 1.00 79.75 105 GLY A CA 1
ATOM 724 C C . GLY A 1 105 ? -22.161 9.857 -41.207 1.00 79.75 105 GLY A C 1
ATOM 725 O O . GLY A 1 105 ? -22.471 10.946 -40.734 1.00 79.75 105 GLY A O 1
ATOM 726 N N . GLN A 1 106 ? -20.877 9.503 -41.330 1.00 84.56 106 GLN A N 1
ATOM 727 C CA . GLN A 1 106 ? -19.780 10.421 -41.014 1.00 84.56 106 GLN A CA 1
ATOM 728 C C . GLN A 1 106 ? -19.595 11.447 -42.146 1.00 84.56 106 GLN A C 1
ATOM 730 O O . GLN A 1 106 ? -19.700 11.110 -43.328 1.00 84.56 106 GLN A O 1
ATOM 735 N N . SER A 1 107 ? -19.303 12.701 -41.788 1.00 88.38 107 SER A N 1
ATOM 736 C CA . SER A 1 107 ? -19.016 13.775 -42.748 1.00 88.38 107 SER A CA 1
ATOM 737 C C . SER A 1 107 ? -17.529 13.814 -43.118 1.00 88.38 107 SER A C 1
ATOM 739 O O . SER A 1 107 ? -16.665 13.781 -42.241 1.00 88.38 107 SER A O 1
ATOM 741 N N . VAL A 1 108 ? -17.227 13.898 -44.416 1.00 92.00 108 VAL A N 1
ATOM 742 C CA . VAL A 1 108 ? -15.871 14.007 -44.975 1.00 92.00 108 VAL A CA 1
ATOM 743 C C . VAL A 1 108 ? -15.711 15.368 -45.648 1.00 92.00 108 VAL A C 1
ATOM 745 O O . VAL A 1 108 ? -16.486 15.722 -46.536 1.00 92.00 108 VAL A O 1
ATOM 748 N N . THR A 1 109 ? -14.678 16.120 -45.275 1.00 95.00 109 THR A N 1
ATOM 749 C CA . THR A 1 109 ? -14.343 17.402 -45.907 1.00 95.00 109 THR A CA 1
ATOM 750 C C . THR A 1 109 ? -13.509 17.166 -47.165 1.00 95.00 109 THR A C 1
ATOM 752 O O . THR A 1 109 ? -12.508 16.444 -47.136 1.00 95.00 109 THR A O 1
ATOM 755 N N . ILE A 1 110 ? -13.907 17.793 -48.269 1.00 95.94 110 ILE A N 1
ATOM 756 C CA . ILE A 1 110 ? -13.280 17.713 -49.589 1.00 95.94 110 ILE A CA 1
ATOM 757 C C . ILE A 1 110 ? -12.705 19.091 -49.922 1.00 95.94 110 ILE A C 1
ATOM 759 O O . ILE A 1 110 ? -13.444 20.065 -50.045 1.00 95.94 110 ILE A O 1
ATOM 763 N N . ILE A 1 111 ? -11.383 19.158 -50.081 1.00 95.62 111 ILE A N 1
ATOM 764 C CA . ILE A 1 111 ? -10.633 20.392 -50.339 1.00 95.62 111 ILE A CA 1
ATOM 765 C C . ILE A 1 111 ? -10.158 20.392 -51.794 1.00 95.62 111 ILE A C 1
ATOM 767 O O . ILE A 1 111 ? -9.614 19.391 -52.273 1.00 95.62 111 ILE A O 1
ATOM 771 N N . GLY A 1 112 ? -10.340 21.508 -52.498 1.00 93.62 112 GLY A N 1
ATOM 772 C CA . GLY A 1 112 ? -10.113 21.622 -53.936 1.00 93.62 112 GLY A CA 1
ATOM 773 C C . GLY A 1 112 ? -10.249 23.047 -54.471 1.00 93.62 112 GLY A C 1
ATOM 774 O O . GLY A 1 112 ? -9.940 24.006 -53.769 1.00 93.62 112 GLY A O 1
ATOM 775 N N . ALA A 1 113 ? -10.680 23.180 -55.724 1.00 90.12 113 ALA A N 1
ATOM 776 C CA . ALA A 1 113 ? -10.963 24.467 -56.358 1.00 90.12 113 ALA A CA 1
ATOM 777 C C . ALA A 1 113 ? -12.141 24.360 -57.334 1.00 90.12 113 ALA A C 1
ATOM 779 O O . ALA A 1 113 ? -12.455 23.271 -57.825 1.00 90.12 113 ALA A O 1
ATOM 780 N N . ASP A 1 114 ? -12.749 25.513 -57.624 1.00 87.81 114 ASP A N 1
ATOM 781 C CA . ASP A 1 114 ? -13.863 25.690 -58.561 1.00 87.81 114 ASP A CA 1
ATOM 782 C C . ASP A 1 114 ? -15.118 24.866 -58.204 1.00 87.81 114 ASP A C 1
ATOM 784 O O . ASP A 1 114 ? -15.880 24.436 -59.074 1.00 87.81 114 ASP A O 1
ATOM 788 N N . PHE A 1 115 ? -15.359 24.654 -56.903 1.00 89.94 115 PHE A N 1
ATOM 789 C CA . PHE A 1 115 ? -16.629 24.119 -56.415 1.00 89.94 115 PHE A CA 1
ATOM 790 C C . PHE A 1 115 ? -17.728 25.179 -56.467 1.00 89.94 115 PHE A C 1
ATOM 792 O O . PHE A 1 115 ? -17.514 26.362 -56.199 1.00 89.94 115 PHE A O 1
ATOM 799 N N . THR A 1 116 ? -18.941 24.733 -56.760 1.00 87.00 116 THR A N 1
ATOM 800 C CA . THR A 1 116 ? -20.137 25.569 -56.849 1.00 87.00 116 THR A CA 1
ATOM 801 C C . THR A 1 116 ? -21.210 25.051 -55.895 1.00 87.00 116 THR A C 1
ATOM 803 O O . THR A 1 116 ? -21.142 23.917 -55.417 1.00 87.00 116 THR A O 1
ATOM 806 N N . GLN A 1 117 ? -22.209 25.878 -55.588 1.00 86.38 117 GLN A N 1
ATOM 807 C CA . GLN A 1 117 ? -23.264 25.521 -54.632 1.00 86.38 117 GLN A CA 1
ATOM 808 C C . GLN A 1 117 ? -24.118 24.321 -55.090 1.00 86.38 117 GLN A C 1
ATOM 810 O O . GLN A 1 117 ? -24.696 23.626 -54.261 1.00 86.38 117 GLN A O 1
ATOM 815 N N . ASP A 1 118 ? -24.173 24.060 -56.396 1.00 84.38 118 ASP A N 1
ATOM 816 C CA . ASP A 1 118 ? -24.851 22.927 -57.032 1.00 84.38 118 ASP A CA 1
ATOM 817 C C . ASP A 1 118 ? -23.965 21.672 -57.169 1.00 84.38 118 ASP A C 1
ATOM 819 O O . ASP A 1 118 ? -24.358 20.709 -57.831 1.00 84.38 118 ASP A O 1
ATOM 823 N N . ALA A 1 119 ? -22.776 21.654 -56.554 1.00 90.50 119 ALA A N 1
ATOM 824 C CA . ALA A 1 119 ? -21.881 20.505 -56.605 1.00 90.50 119 ALA A CA 1
ATOM 825 C C . ALA A 1 119 ? -22.542 19.237 -56.036 1.00 90.50 119 ALA A C 1
ATOM 827 O O . ALA A 1 119 ? -23.117 19.235 -54.948 1.00 90.50 119 ALA A O 1
ATOM 828 N N . THR A 1 120 ? -22.394 18.118 -56.747 1.00 92.94 120 THR A N 1
ATOM 829 C CA . THR A 1 120 ? -22.859 16.799 -56.290 1.00 92.94 120 THR A CA 1
ATOM 830 C C . THR A 1 120 ? -21.681 15.878 -56.005 1.00 92.94 120 THR A C 1
ATOM 832 O O . THR A 1 120 ? -20.701 15.874 -56.752 1.00 92.94 120 THR A O 1
ATOM 835 N N . VAL A 1 121 ? -21.777 15.082 -54.934 1.00 94.81 121 VAL A N 1
ATOM 836 C CA . VAL A 1 121 ? -20.740 14.118 -54.536 1.00 94.81 121 VAL A CA 1
ATOM 837 C C . VAL A 1 121 ? -21.265 12.692 -54.629 1.00 94.81 121 VAL A C 1
ATOM 839 O O . VAL A 1 121 ? -22.373 12.405 -54.175 1.00 94.81 121 VAL A O 1
ATOM 842 N N . LYS A 1 122 ? -20.467 11.780 -55.194 1.00 93.56 122 LYS A N 1
ATOM 843 C CA . LYS A 1 122 ? -20.761 10.339 -55.237 1.00 93.56 122 LYS A CA 1
ATOM 844 C C . LYS A 1 122 ? -19.622 9.511 -54.651 1.00 93.56 122 LYS A C 1
ATOM 846 O O . LYS A 1 122 ? -18.461 9.736 -54.984 1.00 93.56 122 LYS A O 1
ATOM 851 N N . PHE A 1 123 ? -19.979 8.514 -53.843 1.00 93.00 123 PHE A N 1
ATOM 852 C CA . PHE A 1 123 ? -19.074 7.509 -53.279 1.00 93.00 123 PHE A CA 1
ATOM 853 C C . PHE A 1 123 ? -19.153 6.191 -54.059 1.00 93.00 123 PHE A C 1
ATOM 855 O O . PHE A 1 123 ? -20.234 5.793 -54.499 1.00 93.00 123 PHE A O 1
ATOM 862 N N . GLY A 1 124 ? -18.021 5.490 -54.179 1.00 88.25 124 GLY A N 1
ATOM 863 C CA . GLY A 1 124 ? -17.946 4.162 -54.801 1.00 88.25 124 GLY A CA 1
ATOM 864 C C . GLY A 1 124 ? -17.622 4.171 -56.297 1.00 88.25 124 GLY A C 1
ATOM 865 O O . GLY A 1 124 ? -18.079 3.297 -57.032 1.00 88.25 124 GLY A O 1
ATOM 866 N N . CYS A 1 125 ? -16.860 5.158 -56.777 1.00 88.19 125 CYS A N 1
ATOM 867 C CA . CYS A 1 125 ? -16.439 5.212 -58.175 1.00 88.19 125 CYS A CA 1
ATOM 868 C C . CYS A 1 125 ? -15.182 4.352 -58.397 1.00 88.19 125 CYS A C 1
ATOM 870 O O . CYS A 1 125 ? -14.145 4.555 -57.762 1.00 88.19 125 CYS A O 1
ATOM 872 N N . ALA A 1 126 ? -15.261 3.386 -59.311 1.00 85.50 126 ALA A N 1
ATOM 873 C CA . ALA A 1 126 ? -14.161 2.491 -59.657 1.00 85.50 126 ALA A CA 1
ATOM 874 C C . ALA A 1 126 ? -13.376 3.052 -60.852 1.00 85.50 126 ALA A C 1
ATOM 876 O O . ALA A 1 126 ? -13.967 3.496 -61.836 1.00 85.50 126 ALA A O 1
ATOM 877 N N . ALA A 1 127 ? -12.041 3.050 -60.768 1.00 79.62 127 ALA A N 1
ATOM 878 C CA . ALA A 1 127 ? -11.147 3.523 -61.835 1.00 79.62 127 ALA A CA 1
ATOM 879 C C . ALA A 1 127 ? -11.518 4.912 -62.410 1.00 79.62 127 ALA A C 1
ATOM 881 O O . ALA A 1 127 ? -11.461 5.125 -63.617 1.00 79.62 127 ALA A O 1
ATOM 882 N N . LYS A 1 128 ? -11.922 5.859 -61.546 1.00 78.62 128 LYS A N 1
ATOM 883 C CA . LYS A 1 128 ? -12.386 7.207 -61.940 1.00 78.62 128 LYS A CA 1
ATOM 884 C C . LYS A 1 128 ? -13.586 7.187 -62.906 1.00 78.62 128 LYS A C 1
ATOM 886 O O . LYS A 1 128 ? -13.714 8.035 -63.779 1.00 78.62 128 LYS A O 1
ATOM 891 N N . SER A 1 129 ? -14.485 6.222 -62.718 1.00 83.56 129 SER A N 1
ATOM 892 C CA . SER A 1 129 ? -15.804 6.149 -63.349 1.00 83.56 129 SER A CA 1
ATOM 893 C C . SER A 1 129 ? -16.840 5.736 -62.298 1.00 83.56 129 SER A C 1
ATOM 895 O O . SER A 1 129 ? -16.543 4.927 -61.418 1.00 83.56 129 SER A O 1
ATOM 897 N N . CYS A 1 130 ? -18.039 6.320 -62.319 1.00 84.44 130 CYS A N 1
ATOM 898 C CA . CYS A 1 130 ? -19.049 6.042 -61.293 1.00 84.44 130 CYS A CA 1
ATOM 899 C C . CYS A 1 130 ? -20.127 5.100 -61.845 1.00 84.44 130 CYS A C 1
ATOM 901 O O . CYS A 1 130 ? -20.936 5.540 -62.666 1.00 84.44 130 CYS A O 1
ATOM 903 N N . PRO A 1 131 ? -20.157 3.822 -61.422 1.00 83.12 131 PRO A N 1
ATOM 904 C CA . PRO A 1 131 ? -21.217 2.895 -61.809 1.00 83.12 131 PRO A CA 1
ATOM 905 C C . PRO A 1 131 ? -22.562 3.297 -61.182 1.00 83.12 131 PRO A C 1
ATOM 907 O O . PRO A 1 131 ? -22.609 4.075 -60.232 1.00 83.12 131 PRO A O 1
ATOM 910 N N . GLY A 1 132 ? -23.669 2.712 -61.654 1.00 77.00 132 GLY A N 1
ATOM 911 C CA . GLY A 1 132 ? -25.004 2.930 -61.066 1.00 77.00 132 GLY A CA 1
ATOM 912 C C . GLY A 1 132 ? -25.137 2.491 -59.596 1.00 77.00 132 GLY A C 1
ATOM 913 O O . GLY A 1 132 ? -26.095 2.864 -58.924 1.00 77.00 132 GLY A O 1
ATOM 914 N N . SER A 1 133 ? -24.172 1.724 -59.078 1.00 76.38 133 SER A N 1
ATOM 915 C CA . SER A 1 133 ? -24.054 1.371 -57.660 1.00 76.38 133 SER A CA 1
ATOM 916 C C . SER A 1 133 ? -23.461 2.488 -56.793 1.00 76.38 133 SER A C 1
ATOM 918 O O . SER A 1 133 ? -23.639 2.437 -55.575 1.00 76.38 133 SER A O 1
ATOM 920 N N . ALA A 1 134 ? -22.811 3.498 -57.388 1.00 86.75 134 ALA A N 1
ATOM 921 C CA . ALA A 1 134 ? -22.276 4.643 -56.660 1.00 86.75 134 ALA A CA 1
ATOM 922 C C . ALA A 1 134 ? -23.409 5.429 -55.985 1.00 86.75 134 ALA A C 1
ATOM 924 O O . ALA A 1 134 ? -24.464 5.674 -56.580 1.00 86.75 134 ALA A O 1
ATOM 925 N N . LYS A 1 135 ? -23.201 5.822 -54.728 1.00 91.25 135 LYS A N 1
ATOM 926 C CA . LYS A 1 135 ? -24.226 6.475 -53.906 1.00 91.25 135 LYS A CA 1
ATOM 927 C C . LYS A 1 135 ? -23.955 7.966 -53.794 1.00 91.25 135 LYS A C 1
ATOM 929 O O . LYS A 1 135 ? -22.834 8.369 -53.495 1.00 91.25 135 LYS A O 1
ATOM 934 N N . GLY A 1 136 ? -24.986 8.766 -54.064 1.00 88.56 136 GLY A N 1
ATOM 935 C CA . GLY A 1 136 ? -24.943 10.212 -53.876 1.00 88.56 136 GLY A CA 1
ATOM 936 C C . GLY A 1 136 ? -24.897 10.556 -52.393 1.00 88.56 136 GLY A C 1
ATOM 937 O O . GLY A 1 136 ? -25.618 9.948 -51.603 1.00 88.56 136 GLY A O 1
ATOM 938 N N . ALA A 1 137 ? -24.039 11.500 -52.038 1.00 92.12 137 ALA A N 1
ATOM 939 C CA . ALA A 1 137 ? -23.916 12.030 -50.692 1.00 92.12 137 ALA A CA 1
ATOM 940 C C . ALA A 1 137 ? -24.738 13.307 -50.528 1.00 92.12 137 ALA A C 1
ATOM 942 O O . ALA A 1 137 ? -24.966 14.041 -51.493 1.00 92.12 137 ALA A O 1
ATOM 943 N N . VAL A 1 138 ? -25.140 13.583 -49.290 1.00 92.50 138 VAL A N 1
ATOM 944 C CA . VAL A 1 138 ? -25.623 14.911 -48.911 1.00 92.50 138 VAL A CA 1
ATOM 945 C C . VAL A 1 138 ? -24.408 15.832 -48.851 1.00 92.50 138 VAL A C 1
ATOM 947 O O . VAL A 1 138 ? -23.421 15.501 -48.193 1.00 92.50 138 VAL A O 1
ATOM 950 N N . VAL A 1 139 ? -24.461 16.947 -49.584 1.00 94.00 139 VAL A N 1
ATOM 951 C CA . VAL A 1 139 ? -23.344 17.888 -49.726 1.00 94.00 139 VAL A CA 1
ATOM 952 C C . VAL A 1 139 ? -23.688 19.205 -49.051 1.00 94.00 139 VAL A C 1
ATOM 954 O O . VAL A 1 139 ? -24.704 19.824 -49.364 1.00 94.00 139 VAL A O 1
ATOM 957 N N . THR A 1 140 ? -22.798 19.660 -48.180 1.00 95.75 140 THR A N 1
ATOM 958 C CA . THR A 1 140 ? -22.825 21.003 -47.608 1.00 95.75 140 THR A CA 1
ATOM 959 C C . THR A 1 140 ? -21.754 21.837 -48.301 1.00 95.75 140 THR A C 1
ATOM 961 O O . THR A 1 140 ? -20.559 21.556 -48.181 1.00 95.75 140 THR A O 1
ATOM 964 N N . PHE A 1 141 ? -22.174 22.858 -49.048 1.00 93.88 141 PHE A N 1
ATOM 965 C CA . PHE A 1 141 ? -21.256 23.804 -49.678 1.00 93.88 141 PHE A CA 1
ATOM 966 C C . PHE A 1 141 ? -20.700 24.772 -48.629 1.00 93.88 141 PHE A C 1
ATOM 968 O O . PHE A 1 141 ? -21.475 25.459 -47.964 1.00 93.88 141 PHE A O 1
ATOM 975 N N . VAL A 1 142 ? -19.372 24.833 -48.490 1.00 94.19 142 VAL A N 1
ATOM 976 C CA . VAL A 1 142 ? -18.708 25.761 -47.563 1.00 94.19 142 VAL A CA 1
ATOM 977 C C . VAL A 1 142 ? -18.217 26.984 -48.332 1.00 94.19 142 VAL A C 1
ATOM 979 O O . VAL A 1 142 ? -18.609 28.108 -48.030 1.00 94.19 142 VAL A O 1
ATOM 982 N N . ASN A 1 143 ? -17.379 26.775 -49.349 1.00 89.69 143 ASN A N 1
ATOM 983 C CA . ASN A 1 143 ? -16.873 27.816 -50.244 1.00 89.69 143 ASN A CA 1
ATOM 984 C C . ASN A 1 143 ? -16.308 27.177 -51.540 1.00 89.69 143 ASN A C 1
ATOM 986 O O . ASN A 1 143 ? -16.239 25.953 -51.636 1.00 89.69 143 ASN A O 1
ATOM 990 N N . PRO A 1 144 ? -15.863 27.956 -52.548 1.00 88.62 144 PRO A N 1
ATOM 991 C CA . PRO A 1 144 ? -15.361 27.389 -53.807 1.00 88.62 144 PRO A CA 1
ATOM 992 C C . PRO A 1 144 ? -14.131 26.469 -53.707 1.00 88.62 144 PRO A C 1
ATOM 994 O O . PRO A 1 144 ? -13.775 25.829 -54.694 1.00 88.62 144 PRO A O 1
ATOM 997 N N . GLN A 1 145 ? -13.472 26.400 -52.549 1.00 93.88 145 GLN A N 1
ATOM 998 C CA . GLN A 1 145 ? -12.321 25.534 -52.284 1.00 93.88 145 GLN A CA 1
ATOM 999 C C . GLN A 1 145 ? -12.643 24.387 -51.314 1.00 93.88 145 GLN A C 1
ATOM 1001 O O . GLN A 1 145 ? -11.806 23.509 -51.106 1.00 93.88 145 GLN A O 1
ATOM 1006 N N . GLU A 1 146 ? -13.846 24.358 -50.733 1.00 95.38 146 GLU A N 1
ATOM 1007 C CA . GLU A 1 146 ? -14.217 23.392 -49.703 1.00 95.38 146 GLU A CA 1
ATOM 1008 C C . GLU A 1 146 ? -15.707 23.022 -49.744 1.00 95.38 146 GLU A C 1
ATOM 1010 O O . GLU A 1 146 ? -16.596 23.877 -49.726 1.00 95.38 146 GLU A O 1
ATOM 1015 N N . ILE A 1 147 ? -15.981 21.719 -49.715 1.00 96.12 147 ILE A N 1
ATOM 1016 C CA . ILE A 1 147 ? -17.320 21.155 -49.505 1.00 96.12 147 ILE A CA 1
ATOM 1017 C C . ILE A 1 147 ? -17.244 20.006 -48.496 1.00 96.12 147 ILE A C 1
ATOM 1019 O O . ILE A 1 147 ? -16.212 19.350 -48.368 1.00 96.12 147 ILE A O 1
ATOM 1023 N N . GLN A 1 148 ? -18.338 19.728 -47.793 1.00 95.50 148 GLN A N 1
ATOM 1024 C CA . GLN A 1 148 ? -18.455 18.575 -46.897 1.00 95.50 148 GLN A CA 1
ATOM 1025 C C . GLN A 1 148 ? -19.474 17.585 -47.451 1.00 95.50 148 GLN A C 1
ATOM 1027 O O . GLN A 1 148 ? -20.519 17.997 -47.950 1.00 95.50 148 GLN A O 1
ATOM 1032 N N . ALA A 1 149 ? -19.174 16.290 -47.375 1.00 93.06 149 ALA A N 1
ATOM 1033 C CA . ALA A 1 149 ? -20.034 15.230 -47.885 1.00 93.06 149 ALA A CA 1
ATOM 1034 C C . ALA A 1 149 ? -20.256 14.140 -46.831 1.00 93.06 149 ALA A C 1
ATOM 1036 O O . ALA A 1 149 ? -19.299 13.534 -46.349 1.00 93.06 149 ALA A O 1
ATOM 1037 N N . GLU A 1 150 ? -21.518 13.863 -46.507 1.00 91.62 150 GLU A N 1
ATOM 1038 C CA . GLU A 1 150 ? -21.897 12.780 -45.596 1.00 91.62 150 GLU A CA 1
ATOM 1039 C C . GLU A 1 150 ? -21.871 11.426 -46.317 1.00 91.62 150 GLU A C 1
ATOM 1041 O O . GLU A 1 150 ? -22.457 11.280 -47.394 1.00 91.62 150 GLU A O 1
ATOM 1046 N N . ILE A 1 151 ? -21.204 10.424 -45.735 1.00 89.56 151 ILE A N 1
ATOM 1047 C CA . ILE A 1 151 ? -21.083 9.086 -46.330 1.00 89.56 151 ILE A CA 1
ATOM 1048 C C . ILE A 1 151 ? -22.471 8.419 -46.364 1.00 89.56 151 ILE A C 1
ATOM 1050 O O . ILE A 1 151 ? -23.022 8.102 -45.309 1.00 89.56 151 ILE A O 1
ATOM 1054 N N . PRO A 1 152 ? -23.048 8.147 -47.548 1.00 87.06 152 PRO A N 1
ATOM 1055 C CA . PRO A 1 152 ? -24.427 7.684 -47.656 1.00 87.06 152 PRO A CA 1
ATOM 1056 C C . PRO A 1 152 ? -24.576 6.185 -47.361 1.00 87.06 152 PRO A C 1
ATOM 1058 O O . PRO A 1 152 ? -23.657 5.384 -47.551 1.00 87.06 152 PRO A O 1
ATOM 1061 N N . LYS A 1 153 ? -25.784 5.770 -46.959 1.00 82.31 153 LYS A N 1
ATOM 1062 C CA . LYS A 1 153 ? -26.107 4.357 -46.712 1.00 82.31 153 LYS A CA 1
ATOM 1063 C C . LYS A 1 153 ? -25.896 3.501 -47.963 1.00 82.31 153 LYS A C 1
ATOM 1065 O O . LYS A 1 153 ? -26.397 3.810 -49.044 1.00 82.31 153 LYS A O 1
ATOM 1070 N N . GLY A 1 154 ? -25.182 2.387 -47.793 1.00 77.81 154 GLY A N 1
ATOM 1071 C CA . GLY A 1 154 ? -24.838 1.475 -48.886 1.00 77.81 154 GLY A CA 1
ATOM 1072 C C . GLY A 1 154 ? -23.726 1.993 -49.803 1.00 77.81 154 GLY A C 1
ATOM 1073 O O . GLY A 1 154 ? -23.571 1.463 -50.904 1.00 77.81 154 GLY A O 1
ATOM 1074 N N . ALA A 1 155 ? -22.980 3.024 -49.388 1.00 84.19 155 ALA A N 1
ATOM 1075 C CA . ALA A 1 155 ? -21.729 3.392 -50.038 1.00 84.19 155 ALA A CA 1
ATOM 1076 C C . ALA A 1 155 ? -20.743 2.216 -50.000 1.00 84.19 155 ALA A C 1
ATOM 1078 O O . ALA A 1 155 ? -20.629 1.507 -49.002 1.00 84.19 155 ALA A O 1
ATOM 1079 N N . VAL A 1 156 ? -20.012 2.039 -51.094 1.00 83.88 156 VAL A N 1
ATOM 1080 C CA . VAL A 1 156 ? -18.912 1.077 -51.205 1.00 83.88 156 VAL A CA 1
ATOM 1081 C C . VAL A 1 156 ? -17.595 1.834 -51.347 1.00 83.88 156 VAL A C 1
ATOM 1083 O O . VAL A 1 156 ? -17.587 2.998 -51.758 1.00 83.88 156 VAL A O 1
ATOM 1086 N N . GLY A 1 157 ? -16.480 1.185 -51.005 1.00 85.12 157 GLY A N 1
ATOM 1087 C CA . GLY A 1 157 ? -15.152 1.776 -51.169 1.00 85.12 157 GLY A CA 1
ATOM 1088 C C . GLY A 1 157 ? -14.829 2.107 -52.633 1.00 85.12 157 GLY A C 1
ATOM 1089 O O . GLY A 1 157 ? -15.322 1.458 -53.556 1.00 85.12 157 GLY A O 1
ATOM 1090 N N . GLY A 1 158 ? -14.007 3.132 -52.853 1.00 89.50 158 GLY A N 1
ATOM 1091 C CA . GLY A 1 158 ? -13.634 3.612 -54.187 1.00 89.50 158 GLY A CA 1
ATOM 1092 C C . GLY A 1 158 ? -13.306 5.102 -54.204 1.00 89.50 158 GLY A C 1
ATOM 1093 O O . GLY A 1 158 ? -13.250 5.748 -53.164 1.00 89.50 158 GLY A O 1
ATOM 1094 N N . TYR A 1 159 ? -13.076 5.671 -55.384 1.00 92.69 159 TYR A N 1
ATOM 1095 C CA . TYR A 1 159 ? -12.856 7.111 -55.531 1.00 92.69 159 TYR A CA 1
ATOM 1096 C C . TYR A 1 159 ? -14.153 7.895 -55.291 1.00 92.69 159 TYR A C 1
ATOM 1098 O O . TYR A 1 159 ? -15.246 7.409 -55.600 1.00 92.69 159 TYR A O 1
ATOM 1106 N N . LEU A 1 160 ? -14.025 9.119 -54.777 1.00 93.62 160 LEU A N 1
ATOM 1107 C CA . LEU A 1 160 ? -15.124 10.081 -54.718 1.00 93.62 160 LEU A CA 1
ATOM 1108 C C . LEU A 1 160 ? -15.169 10.849 -56.036 1.00 93.62 160 LEU A C 1
ATOM 1110 O O . LEU A 1 160 ? -14.119 11.209 -56.570 1.00 93.62 160 LEU A O 1
ATOM 1114 N N . GLN A 1 161 ? -16.368 11.133 -56.531 1.00 94.12 161 GLN A N 1
ATOM 1115 C CA . GLN A 1 161 ? -16.585 12.065 -57.635 1.00 94.12 161 GLN A CA 1
ATOM 1116 C C . GLN A 1 161 ? -17.246 13.333 -57.112 1.00 94.12 161 GLN A C 1
ATOM 1118 O O . GLN A 1 161 ? -18.230 13.234 -56.385 1.00 94.12 161 GLN A O 1
ATOM 1123 N N . VAL A 1 162 ? -16.753 14.493 -57.546 1.00 95.06 162 VAL A N 1
ATOM 1124 C CA . VAL A 1 162 ? -17.440 15.786 -57.432 1.00 95.06 162 VAL A CA 1
ATOM 1125 C C . VAL A 1 162 ? -17.832 16.234 -58.837 1.00 95.06 162 VAL A C 1
ATOM 1127 O O . VAL A 1 162 ? -16.989 16.224 -59.734 1.00 95.06 162 VAL A O 1
ATOM 1130 N N . ALA A 1 163 ? -19.087 16.616 -59.053 1.00 91.56 163 ALA A N 1
ATOM 1131 C CA . ALA A 1 163 ? -19.573 17.121 -60.336 1.00 91.56 163 ALA A CA 1
ATOM 1132 C C . ALA A 1 163 ? -20.220 18.500 -60.177 1.00 91.56 163 ALA A C 1
ATOM 1134 O O . ALA A 1 163 ? -21.066 18.673 -59.301 1.00 91.56 163 ALA A O 1
ATOM 1135 N N . THR A 1 164 ? -19.844 19.439 -61.046 1.00 86.19 164 THR A N 1
ATOM 1136 C CA . THR A 1 164 ? -20.467 20.763 -61.211 1.00 86.19 164 THR A CA 1
ATOM 1137 C C . THR A 1 164 ? -20.935 20.929 -62.659 1.00 86.19 164 THR A C 1
ATOM 1139 O O . THR A 1 164 ? -20.612 20.107 -63.523 1.00 86.19 164 THR A O 1
ATOM 1142 N N . ALA A 1 165 ? -21.665 22.006 -62.964 1.00 77.50 165 ALA A N 1
ATOM 1143 C CA . ALA A 1 165 ? -22.065 22.319 -64.339 1.00 77.50 165 ALA A CA 1
ATOM 1144 C C . ALA A 1 165 ? -20.874 22.436 -65.320 1.00 77.50 165 ALA A C 1
ATOM 1146 O O . ALA A 1 165 ? -21.035 22.181 -66.513 1.00 77.50 165 ALA A O 1
ATOM 1147 N N . SER A 1 166 ? -19.677 22.774 -64.821 1.00 76.19 166 SER A N 1
ATOM 1148 C CA . SER A 1 166 ? -18.456 22.952 -65.621 1.00 76.19 166 SER A CA 1
ATOM 1149 C C . SER A 1 166 ? -17.654 21.660 -65.842 1.00 76.19 166 SER A C 1
ATOM 1151 O O . SER A 1 166 ? -16.716 21.659 -66.637 1.00 76.19 166 SER A O 1
ATOM 1153 N N . GLY A 1 167 ? -17.980 20.554 -65.157 1.00 84.50 167 GLY A N 1
ATOM 1154 C CA . GLY A 1 167 ? -17.291 19.269 -65.326 1.00 84.50 167 GLY A CA 1
ATOM 1155 C C . GLY A 1 167 ? -17.234 18.406 -64.063 1.00 84.50 167 GLY A C 1
ATOM 1156 O O . GLY A 1 167 ? -17.921 18.656 -63.076 1.00 84.50 167 GLY A O 1
ATOM 1157 N N . THR A 1 168 ? -16.398 17.363 -64.084 1.00 90.38 168 THR A N 1
ATOM 1158 C CA . THR A 1 168 ? -16.268 16.399 -62.975 1.00 90.38 168 THR A CA 1
ATOM 1159 C C . THR A 1 168 ? -14.823 16.210 -62.529 1.00 90.38 168 THR A C 1
ATOM 1161 O O . THR A 1 168 ? -13.934 16.091 -63.370 1.00 90.38 168 THR A O 1
ATOM 1164 N N . ALA A 1 169 ? -14.616 16.059 -61.224 1.00 93.00 169 ALA A N 1
ATOM 1165 C CA . ALA A 1 169 ? -13.344 15.731 -60.595 1.00 93.00 169 ALA A CA 1
ATOM 1166 C C . ALA A 1 169 ? -13.436 14.421 -59.806 1.00 93.00 169 ALA A C 1
ATOM 1168 O O . ALA A 1 169 ? -14.504 14.057 -59.313 1.00 93.00 169 ALA A O 1
ATOM 1169 N N . TYR A 1 170 ? -12.300 13.742 -59.644 1.00 94.25 170 TYR A N 1
ATOM 1170 C CA . TYR A 1 170 ? -12.177 12.539 -58.821 1.00 94.25 170 TYR A CA 1
ATOM 1171 C C . TYR A 1 170 ? -11.139 12.736 -57.725 1.00 94.25 170 TYR A C 1
ATOM 1173 O O . TYR A 1 170 ? -10.144 13.431 -57.938 1.00 94.25 170 TYR A O 1
ATOM 1181 N N . SER A 1 171 ? -11.362 12.119 -56.564 1.00 93.56 171 SER A N 1
ATOM 1182 C CA . SER A 1 171 ? -10.400 12.168 -55.464 1.00 93.56 171 SER A CA 1
ATOM 1183 C C . SER A 1 171 ? -9.038 11.596 -55.890 1.00 93.56 171 SER A C 1
ATOM 1185 O O . SER A 1 171 ? -8.973 10.706 -56.744 1.00 93.56 171 SER A O 1
ATOM 1187 N N . PRO A 1 172 ? -7.928 12.071 -55.298 1.00 88.12 172 PRO A N 1
ATOM 1188 C CA . PRO A 1 172 ? -6.596 11.562 -55.626 1.00 88.12 172 PRO A CA 1
ATOM 1189 C C . PRO A 1 172 ? -6.393 10.111 -55.166 1.00 88.12 172 PRO A C 1
ATOM 1191 O O . PRO A 1 172 ? -5.734 9.335 -55.852 1.00 88.12 172 PRO A O 1
ATOM 1194 N N . ASN A 1 173 ? -7.012 9.732 -54.043 1.00 90.19 173 ASN A N 1
ATOM 1195 C CA . ASN A 1 173 ? -6.942 8.398 -53.449 1.00 90.19 173 ASN A CA 1
ATOM 1196 C C . ASN A 1 173 ? -8.336 7.768 -53.344 1.00 90.19 173 ASN A C 1
ATOM 1198 O O . ASN A 1 173 ? -9.345 8.482 -53.290 1.00 90.19 173 ASN A O 1
ATOM 1202 N N . SER A 1 174 ? -8.385 6.436 -53.287 1.00 89.00 174 SER A N 1
ATOM 1203 C CA . SER A 1 174 ? -9.605 5.704 -52.946 1.00 89.00 174 SER A CA 1
ATOM 1204 C C . SER A 1 174 ? -9.986 5.936 -51.484 1.00 89.00 174 SER A C 1
ATOM 1206 O O . SER A 1 174 ? -9.118 6.040 -50.618 1.00 89.00 174 SER A O 1
ATOM 1208 N N . PHE A 1 175 ? -11.285 5.964 -51.222 1.00 91.12 175 PHE A N 1
ATOM 1209 C CA . PHE A 1 175 ? -11.876 6.063 -49.899 1.00 91.12 175 PHE A CA 1
ATOM 1210 C C . PHE A 1 175 ? -12.417 4.705 -49.452 1.00 91.12 175 PHE A C 1
ATOM 1212 O O . PHE A 1 175 ? -13.131 4.039 -50.208 1.00 91.12 175 PHE A O 1
ATOM 1219 N N . THR A 1 176 ? -12.094 4.300 -48.228 1.00 89.75 176 THR A N 1
ATOM 1220 C CA . THR A 1 176 ? -12.542 3.034 -47.639 1.00 89.75 176 THR A CA 1
ATOM 1221 C C . THR A 1 176 ? -13.772 3.257 -46.766 1.00 89.75 176 THR A C 1
ATOM 1223 O O . THR A 1 176 ? -13.720 3.989 -45.781 1.00 89.75 176 THR A O 1
ATOM 1226 N N . VAL A 1 177 ? -14.881 2.596 -47.096 1.00 86.69 177 VAL A N 1
ATOM 1227 C CA . VAL A 1 177 ? -16.068 2.573 -46.230 1.00 86.69 177 VAL A CA 1
ATOM 1228 C C . VAL A 1 177 ? -15.925 1.407 -45.253 1.00 86.69 177 VAL A C 1
ATOM 1230 O O . VAL A 1 177 ? -15.941 0.247 -45.666 1.00 86.69 177 VAL A O 1
ATOM 1233 N N . ASN A 1 178 ? -15.752 1.712 -43.968 1.00 83.38 178 ASN A N 1
ATOM 1234 C CA . ASN A 1 178 ? -15.616 0.711 -42.914 1.00 83.38 178 ASN A CA 1
ATOM 1235 C C . ASN A 1 178 ? -16.986 0.090 -42.605 1.00 83.38 178 ASN A C 1
ATOM 1237 O O . ASN A 1 178 ? -17.965 0.807 -42.395 1.00 83.38 178 ASN A O 1
ATOM 1241 N N . THR A 1 179 ? -17.052 -1.243 -42.569 1.00 76.38 179 THR A N 1
ATOM 1242 C CA . THR A 1 179 ? -18.282 -1.996 -42.274 1.00 76.38 179 THR A CA 1
ATOM 1243 C C . THR A 1 179 ? -18.193 -2.637 -40.890 1.00 76.38 179 THR A C 1
ATOM 1245 O O . THR A 1 179 ? -17.126 -3.129 -40.515 1.00 76.38 179 THR A O 1
ATOM 1248 N N . PRO A 1 180 ? -19.275 -2.617 -40.095 1.00 80.94 180 PRO A N 1
ATOM 1249 C CA . PRO A 1 180 ? -19.232 -3.151 -38.747 1.00 80.94 180 PRO A CA 1
ATOM 1250 C C . PRO A 1 180 ? -19.326 -4.678 -38.750 1.00 80.94 180 PRO A C 1
ATOM 1252 O O . PRO A 1 180 ? -19.900 -5.275 -39.659 1.00 80.94 180 PRO A O 1
ATOM 1255 N N . SER A 1 181 ? -18.748 -5.319 -37.736 1.00 85.62 181 SER A N 1
ATOM 1256 C CA . SER A 1 181 ? -18.725 -6.783 -37.612 1.00 85.62 181 SER A CA 1
ATOM 1257 C C . SER A 1 181 ? -18.779 -7.224 -36.153 1.00 85.62 181 SER A C 1
ATOM 1259 O O . SER A 1 181 ? -18.318 -6.498 -35.278 1.00 85.62 181 SER A O 1
ATOM 1261 N N . ILE A 1 182 ? -19.343 -8.410 -35.899 1.00 90.06 182 ILE A N 1
ATOM 1262 C CA . ILE A 1 182 ? -19.351 -9.071 -34.585 1.00 90.06 182 ILE A CA 1
ATOM 1263 C C . ILE A 1 182 ? -18.314 -10.197 -34.621 1.00 90.06 182 ILE A C 1
ATOM 1265 O O . ILE A 1 182 ? -18.382 -11.064 -35.491 1.00 90.06 182 ILE A O 1
ATOM 1269 N N . THR A 1 183 ? -17.372 -10.200 -33.679 1.00 88.56 183 THR A N 1
ATOM 1270 C CA . THR A 1 183 ? -16.313 -11.215 -33.570 1.00 88.56 183 THR A CA 1
ATOM 1271 C C . THR A 1 183 ? -16.646 -12.285 -32.533 1.00 88.56 183 THR A C 1
ATOM 1273 O O . THR A 1 183 ? -16.444 -13.475 -32.793 1.00 88.56 183 THR A O 1
ATOM 1276 N N . SER A 1 184 ? -17.194 -11.899 -31.378 1.00 87.00 184 SER A N 1
ATOM 1277 C CA . SER A 1 184 ? -17.559 -12.830 -30.304 1.00 87.00 184 SER A CA 1
ATOM 1278 C C . SER A 1 184 ? -18.690 -12.310 -29.415 1.00 87.00 184 SER A C 1
ATOM 1280 O O . SER A 1 184 ? -19.046 -11.133 -29.448 1.00 87.00 184 SER A O 1
ATOM 1282 N N . ILE A 1 185 ? -19.257 -13.227 -28.630 1.00 91.12 185 ILE A N 1
ATOM 1283 C CA . ILE A 1 185 ? -20.203 -12.943 -27.549 1.00 91.12 185 ILE A CA 1
ATOM 1284 C C . ILE A 1 185 ? -19.612 -13.548 -26.284 1.00 91.12 185 ILE A C 1
ATOM 1286 O O . ILE A 1 185 ? -19.159 -14.695 -26.330 1.00 91.12 185 ILE A O 1
ATOM 1290 N N . ASP A 1 186 ? -19.631 -12.798 -25.190 1.00 84.50 186 ASP A N 1
ATOM 1291 C CA . ASP A 1 186 ? -19.117 -13.246 -23.904 1.00 84.50 186 ASP A CA 1
ATOM 1292 C C . ASP A 1 186 ? -20.061 -12.821 -22.763 1.00 84.50 186 ASP A C 1
ATOM 1294 O O . ASP A 1 186 ? -20.301 -11.621 -22.595 1.00 84.50 186 ASP A O 1
ATOM 1298 N N . PRO A 1 187 ? -20.647 -13.768 -22.007 1.00 84.81 187 PRO A N 1
ATOM 1299 C CA . PRO A 1 187 ? -20.546 -15.226 -22.166 1.00 84.81 187 PRO A CA 1
ATOM 1300 C C . PRO A 1 187 ? -21.382 -15.779 -23.342 1.00 84.81 187 PRO A C 1
ATOM 1302 O O . PRO A 1 187 ? -22.385 -15.197 -23.755 1.00 84.81 187 PRO A O 1
ATOM 1305 N N . THR A 1 188 ? -21.004 -16.952 -23.878 1.00 81.38 188 THR A N 1
ATOM 1306 C CA . THR A 1 188 ? -21.742 -17.641 -24.971 1.00 81.38 188 THR A CA 1
ATOM 1307 C C . THR A 1 188 ? -23.005 -18.384 -24.506 1.00 81.38 188 THR A C 1
ATOM 1309 O O . THR A 1 188 ? -23.823 -18.804 -25.329 1.00 81.38 188 THR A O 1
ATOM 1312 N N . ALA A 1 189 ? -23.197 -18.522 -23.194 1.00 76.50 189 ALA A N 1
ATOM 1313 C CA . ALA A 1 189 ? -24.396 -19.064 -22.568 1.00 76.50 189 ALA A CA 1
ATOM 1314 C C . ALA A 1 189 ? -24.716 -18.288 -21.284 1.00 76.50 189 ALA A C 1
ATOM 1316 O O . ALA A 1 189 ? -23.810 -17.770 -20.635 1.00 76.50 189 ALA A O 1
ATOM 1317 N N . GLY A 1 190 ? -25.991 -18.202 -20.912 1.00 71.50 190 GLY A N 1
ATOM 1318 C CA . GLY A 1 190 ? -26.409 -17.532 -19.680 1.00 71.50 190 GLY A CA 1
ATOM 1319 C C . GLY A 1 190 ? -27.915 -17.589 -19.453 1.00 71.50 190 GLY A C 1
ATOM 1320 O O . GLY A 1 190 ? -28.620 -18.389 -20.072 1.00 71.50 190 GLY A O 1
ATOM 1321 N N . THR A 1 191 ? -28.423 -16.714 -18.585 1.00 73.38 191 THR A N 1
ATOM 1322 C CA . THR A 1 191 ? -29.866 -16.564 -18.350 1.00 73.38 191 THR A CA 1
ATOM 1323 C C . THR A 1 191 ? -30.372 -15.167 -18.652 1.00 73.38 191 THR A C 1
ATOM 1325 O O . THR A 1 191 ? -29.617 -14.203 -18.752 1.00 73.38 191 THR A O 1
ATOM 1328 N N . VAL A 1 192 ? -31.691 -15.072 -18.805 1.00 79.56 192 VAL A N 1
ATOM 1329 C CA . VAL A 1 192 ? -32.420 -13.803 -18.817 1.00 79.56 192 VAL A CA 1
ATOM 1330 C C . VAL A 1 192 ? -32.048 -12.988 -17.571 1.00 79.56 192 VAL A C 1
ATOM 1332 O O . VAL A 1 192 ? -32.081 -13.511 -16.461 1.00 79.56 192 VAL A O 1
ATOM 1335 N N . GLY A 1 193 ? -31.724 -11.709 -17.756 1.00 77.31 193 GLY A N 1
ATOM 1336 C CA . GLY A 1 193 ? -31.331 -10.780 -16.694 1.00 77.31 193 GLY A CA 1
ATOM 1337 C C . GLY A 1 193 ? -29.820 -10.636 -16.481 1.00 77.31 193 GLY A C 1
ATOM 1338 O O . GLY A 1 193 ? -29.403 -9.659 -15.870 1.00 77.31 193 GLY A O 1
ATOM 1339 N N . SER A 1 194 ? -28.994 -11.551 -17.000 1.00 79.00 194 SER A N 1
ATOM 1340 C CA . SER A 1 194 ? -27.528 -11.446 -16.916 1.00 79.00 194 SER A CA 1
ATOM 1341 C C . SER A 1 194 ? -26.958 -10.458 -17.949 1.00 79.00 194 SER A C 1
ATOM 1343 O O . SER A 1 194 ? -27.578 -10.278 -19.002 1.00 79.00 194 SER A O 1
ATOM 1345 N N . PRO A 1 195 ? -25.787 -9.839 -17.699 1.00 85.44 195 PRO A N 1
ATOM 1346 C CA . PRO A 1 195 ? -25.110 -9.015 -18.695 1.00 85.44 195 PRO A CA 1
ATOM 1347 C C . PRO A 1 195 ? -24.483 -9.872 -19.802 1.00 85.44 195 PRO A C 1
ATOM 1349 O O . PRO A 1 195 ? -24.097 -11.020 -19.576 1.00 85.44 195 PRO A O 1
ATOM 1352 N N . VAL A 1 196 ? -24.349 -9.302 -20.999 1.00 90.44 196 VAL A N 1
ATOM 1353 C CA . VAL A 1 196 ? -23.632 -9.929 -22.117 1.00 90.44 196 VAL A CA 1
ATOM 1354 C C . VAL A 1 196 ? -22.874 -8.890 -22.934 1.00 90.44 196 VAL A C 1
ATOM 1356 O O . VAL A 1 196 ? -23.413 -7.843 -23.300 1.00 90.44 196 VAL A O 1
ATOM 1359 N N . ALA A 1 197 ? -21.615 -9.193 -23.236 1.00 91.31 197 ALA A N 1
ATOM 1360 C CA . ALA A 1 197 ? -20.764 -8.391 -24.095 1.00 91.31 197 ALA A CA 1
ATOM 1361 C C . ALA A 1 197 ? -20.768 -8.937 -25.529 1.00 91.31 197 ALA A C 1
ATOM 1363 O O . ALA A 1 197 ? -20.555 -10.126 -25.768 1.00 91.31 197 ALA A O 1
ATOM 1364 N N . ILE A 1 198 ? -20.978 -8.052 -26.499 1.00 92.25 198 ILE A N 1
ATOM 1365 C CA . ILE A 1 198 ? -20.897 -8.334 -27.932 1.00 92.25 198 ILE A CA 1
ATOM 1366 C C . ILE A 1 198 ? -19.665 -7.604 -28.460 1.00 92.25 198 ILE A C 1
ATOM 1368 O O . ILE A 1 198 ? -19.658 -6.379 -28.590 1.00 92.25 198 ILE A O 1
ATOM 1372 N N . ASN A 1 199 ? -18.609 -8.358 -28.744 1.00 88.94 199 ASN A N 1
ATOM 1373 C CA . ASN A 1 199 ? -17.335 -7.811 -29.197 1.00 88.94 199 ASN A CA 1
ATOM 1374 C C . ASN A 1 199 ? -17.296 -7.745 -30.723 1.00 88.94 199 ASN A C 1
ATOM 1376 O O . ASN A 1 199 ? -17.881 -8.584 -31.417 1.00 88.94 199 ASN A O 1
ATOM 1380 N N . GLY A 1 200 ? -16.607 -6.743 -31.260 1.00 87.62 200 GLY A N 1
ATOM 1381 C CA . GLY A 1 200 ? -16.587 -6.519 -32.697 1.00 87.62 200 GLY A CA 1
ATOM 1382 C C . GLY A 1 200 ? -15.891 -5.233 -33.106 1.00 87.62 200 GLY A C 1
ATOM 1383 O O . GLY A 1 200 ? -14.937 -4.802 -32.467 1.00 87.62 200 GLY A O 1
ATOM 1384 N N . SER A 1 201 ? -16.322 -4.635 -34.213 1.00 84.31 201 SER A N 1
ATOM 1385 C CA . SER A 1 201 ? -15.732 -3.396 -34.728 1.00 84.31 201 SER A CA 1
ATOM 1386 C C . SER A 1 201 ? -16.777 -2.471 -35.347 1.00 84.31 201 SER A C 1
ATOM 1388 O O . SER A 1 201 ? -17.731 -2.937 -35.968 1.00 84.31 201 SER A O 1
ATOM 1390 N N . PHE A 1 202 ? -16.557 -1.157 -35.215 1.00 79.00 202 PHE A N 1
ATOM 1391 C CA . PHE A 1 202 ? -17.342 -0.075 -35.838 1.00 79.00 202 PHE A CA 1
ATOM 1392 C C . PHE A 1 202 ? -18.828 0.002 -35.416 1.00 79.00 202 PHE A C 1
ATOM 1394 O O . PHE A 1 202 ? -19.681 0.401 -36.205 1.00 79.00 202 PHE A O 1
ATOM 1401 N N . PHE A 1 203 ? -19.155 -0.314 -34.157 1.00 82.06 203 PHE A N 1
ATOM 1402 C CA . PHE A 1 203 ? -20.525 -0.253 -33.603 1.00 82.06 203 PHE A CA 1
ATOM 1403 C C . PHE A 1 203 ? -21.073 1.160 -33.306 1.00 82.06 203 PHE A C 1
ATOM 1405 O O . PHE A 1 203 ? -22.110 1.295 -32.647 1.00 82.06 203 PHE A O 1
ATOM 1412 N N . ALA A 1 204 ? -20.412 2.223 -33.767 1.00 77.19 204 ALA A N 1
ATOM 1413 C CA . ALA A 1 204 ? -20.878 3.591 -33.550 1.00 77.19 204 ALA A CA 1
ATOM 1414 C C . ALA A 1 204 ? -22.293 3.795 -34.134 1.00 77.19 204 ALA A C 1
ATOM 1416 O O . ALA A 1 204 ? -22.588 3.372 -35.253 1.00 77.19 204 ALA A O 1
ATOM 1417 N N . GLY A 1 205 ? -23.179 4.425 -33.357 1.00 75.44 205 GLY A N 1
ATOM 1418 C CA . GLY A 1 205 ? -24.565 4.687 -33.762 1.00 75.44 205 GLY A CA 1
ATOM 1419 C C . GLY A 1 205 ? -25.512 3.480 -33.698 1.00 75.44 205 GLY A C 1
ATOM 1420 O O . GLY A 1 205 ? -26.605 3.553 -34.254 1.00 75.44 205 GLY A O 1
ATOM 1421 N N . THR A 1 206 ? -25.126 2.371 -33.053 1.00 85.38 206 THR A N 1
ATOM 1422 C CA . THR A 1 206 ? -26.015 1.214 -32.821 1.00 85.38 206 THR A CA 1
ATOM 1423 C C . THR A 1 206 ? -27.311 1.641 -32.129 1.00 85.38 206 THR A C 1
ATOM 1425 O O . THR A 1 206 ? -27.280 2.389 -31.156 1.00 85.38 206 THR A O 1
ATOM 1428 N N . THR A 1 207 ? -28.454 1.165 -32.625 1.00 87.19 207 THR A N 1
ATOM 1429 C CA . THR A 1 207 ? -29.792 1.572 -32.149 1.00 87.19 207 THR A CA 1
ATOM 1430 C C . THR A 1 207 ? -30.558 0.461 -31.439 1.00 87.19 207 THR A C 1
ATOM 1432 O O . THR A 1 207 ? -31.399 0.762 -30.597 1.00 87.19 207 THR A O 1
ATOM 1435 N N . LEU A 1 208 ? -30.275 -0.808 -31.756 1.00 89.25 208 LEU A N 1
ATOM 1436 C CA . LEU A 1 208 ? -31.030 -1.944 -31.230 1.00 89.25 208 LEU A CA 1
ATOM 1437 C C . LEU A 1 208 ? -30.167 -3.204 -31.126 1.00 89.25 208 LEU A C 1
ATOM 1439 O O . LEU A 1 208 ? -29.426 -3.519 -32.060 1.00 89.25 208 LEU A O 1
ATOM 1443 N N . VAL A 1 209 ? -30.345 -3.972 -30.053 1.00 92.12 209 VAL A N 1
ATOM 1444 C CA . VAL A 1 209 ? -29.834 -5.344 -29.913 1.00 92.12 209 VAL A CA 1
ATOM 1445 C C . VAL A 1 209 ? -31.020 -6.286 -29.722 1.00 92.12 209 VAL A C 1
ATOM 1447 O O . VAL A 1 209 ? -31.825 -6.082 -28.827 1.00 92.12 209 VAL A O 1
ATOM 1450 N N . THR A 1 210 ? -31.169 -7.306 -30.563 1.00 92.25 210 THR A N 1
ATOM 1451 C CA . THR A 1 210 ? -32.318 -8.226 -30.552 1.00 92.25 210 THR A CA 1
ATOM 1452 C C . THR A 1 210 ? -31.872 -9.649 -30.275 1.00 92.25 210 THR A C 1
ATOM 1454 O O . THR A 1 210 ? -31.086 -10.216 -31.028 1.00 92.25 210 THR A O 1
ATOM 1457 N N . PHE A 1 211 ? -32.399 -10.238 -29.210 1.00 91.19 211 PHE A N 1
ATOM 1458 C CA . PHE A 1 211 ? -32.186 -11.635 -28.847 1.00 91.19 211 PHE A CA 1
ATOM 1459 C C . PHE A 1 211 ? -33.250 -12.513 -29.502 1.00 91.19 211 PHE A C 1
ATOM 1461 O O . PHE A 1 211 ? -34.392 -12.086 -29.661 1.00 91.19 211 PHE A O 1
ATOM 1468 N N . ALA A 1 212 ? -32.910 -13.752 -29.857 1.00 86.69 212 ALA A N 1
ATOM 1469 C CA . ALA A 1 212 ? -33.909 -14.731 -30.281 1.00 86.69 212 ALA A CA 1
ATOM 1470 C C . ALA A 1 212 ? -34.945 -14.978 -29.164 1.00 86.69 212 ALA A C 1
ATOM 1472 O O . ALA A 1 212 ? -34.591 -14.987 -27.987 1.00 86.69 212 ALA A O 1
ATOM 1473 N N . GLY A 1 213 ? -36.220 -15.179 -29.515 1.00 79.25 213 GLY A N 1
ATOM 1474 C CA . GLY A 1 213 ? -37.304 -15.423 -28.550 1.00 79.25 213 GLY A CA 1
ATOM 1475 C C . GLY A 1 213 ? -38.520 -14.506 -28.727 1.00 79.25 213 GLY A C 1
ATOM 1476 O O . GLY A 1 213 ? -38.755 -13.979 -29.813 1.00 79.25 213 GLY A O 1
ATOM 1477 N N . GLY A 1 214 ? -39.303 -14.325 -27.661 1.00 70.12 214 GLY A N 1
ATOM 1478 C CA . GLY A 1 214 ? -40.546 -13.538 -27.661 1.00 70.12 214 GLY A CA 1
ATOM 1479 C C . GLY A 1 214 ? -41.800 -14.333 -28.056 1.00 70.12 214 GLY A C 1
ATOM 1480 O O . GLY A 1 214 ? -41.716 -15.357 -28.731 1.00 70.12 214 GLY A O 1
ATOM 1481 N N . ALA A 1 215 ? -42.977 -13.856 -27.629 1.00 59.41 215 ALA A N 1
ATOM 1482 C CA . ALA A 1 215 ? -44.262 -14.550 -27.810 1.00 59.41 215 ALA A CA 1
ATOM 1483 C C . ALA A 1 215 ? -44.634 -14.810 -29.287 1.00 59.41 215 ALA A C 1
ATOM 1485 O O . ALA A 1 215 ? -45.316 -15.788 -29.580 1.00 59.41 215 ALA A O 1
ATOM 1486 N N . ASP A 1 216 ? -44.111 -13.990 -30.207 1.00 61.38 216 ASP A N 1
ATOM 1487 C CA . ASP A 1 216 ? -44.401 -14.046 -31.647 1.00 61.38 216 ASP A CA 1
ATOM 1488 C C . ASP A 1 216 ? -43.240 -14.625 -32.487 1.00 61.38 216 ASP A C 1
ATOM 1490 O O . ASP A 1 216 ? -43.276 -14.568 -33.717 1.00 61.38 216 ASP A O 1
ATOM 1494 N N . GLY A 1 217 ? -42.160 -15.111 -31.855 1.00 62.62 217 GLY A N 1
ATOM 1495 C CA . GLY A 1 217 ? -40.970 -15.641 -32.545 1.00 62.62 217 GLY A CA 1
ATOM 1496 C C . GLY A 1 217 ? -40.124 -14.601 -33.300 1.00 62.62 217 GLY A C 1
ATOM 1497 O O . GLY A 1 217 ? -39.208 -14.969 -34.033 1.00 62.62 217 GLY A O 1
ATOM 1498 N N . LYS A 1 218 ? -40.415 -13.303 -33.133 1.00 67.62 218 LYS A N 1
ATOM 1499 C CA . LYS A 1 218 ? -39.732 -12.183 -33.812 1.00 67.62 218 LYS A CA 1
ATOM 1500 C C . LYS A 1 218 ? -38.482 -11.658 -33.088 1.00 67.62 218 LYS A C 1
ATOM 1502 O O . LYS A 1 218 ? -37.838 -10.747 -33.598 1.00 67.62 218 LYS A O 1
ATOM 1507 N N . GLY A 1 219 ? -38.126 -12.231 -31.941 1.00 81.25 219 GLY A N 1
ATOM 1508 C CA . GLY A 1 219 ? -37.042 -11.765 -31.081 1.00 81.25 219 GLY A CA 1
ATOM 1509 C C . GLY A 1 219 ? -37.506 -10.780 -30.004 1.00 81.25 219 GLY A C 1
ATOM 1510 O O . GLY A 1 219 ? -38.609 -10.236 -30.064 1.00 81.25 219 GLY A O 1
ATOM 1511 N N . VAL A 1 220 ? -36.656 -10.564 -29.001 1.00 87.56 220 VAL A N 1
ATOM 1512 C CA . VAL A 1 220 ? -36.845 -9.583 -27.924 1.00 87.56 220 VAL A CA 1
ATOM 1513 C C . VAL A 1 220 ? -35.737 -8.541 -28.019 1.00 87.56 220 VAL A C 1
ATOM 1515 O O . VAL A 1 220 ? -34.555 -8.878 -27.923 1.00 87.56 220 VAL A O 1
ATOM 1518 N N . SER A 1 221 ? -36.111 -7.283 -28.243 1.00 88.31 221 SER A N 1
ATOM 1519 C CA . SER A 1 221 ? -35.166 -6.200 -28.518 1.00 88.31 221 SER A CA 1
ATOM 1520 C C . SER A 1 221 ? -34.900 -5.314 -27.303 1.00 88.31 221 SER A C 1
ATOM 1522 O O . SER A 1 221 ? -35.793 -5.048 -26.504 1.00 88.31 221 SER A O 1
ATOM 1524 N N . VAL A 1 222 ? -33.667 -4.828 -27.215 1.00 88.56 222 VAL A N 1
ATOM 1525 C CA . VAL A 1 222 ? -33.166 -3.859 -26.243 1.00 88.56 222 VAL A CA 1
ATOM 1526 C C . VAL A 1 222 ? -32.762 -2.603 -27.012 1.00 88.56 222 VAL A C 1
ATOM 1528 O O . VAL A 1 222 ? -32.002 -2.695 -27.982 1.00 88.56 222 VAL A O 1
ATOM 1531 N N . ASP A 1 223 ? -33.296 -1.449 -26.615 1.00 87.81 223 ASP A N 1
ATOM 1532 C CA . ASP A 1 223 ? -32.928 -0.142 -27.169 1.00 87.81 223 ASP A CA 1
ATOM 1533 C C . ASP A 1 223 ? -31.700 0.452 -26.454 1.00 87.81 223 ASP A C 1
ATOM 1535 O O . ASP A 1 223 ? -31.139 -0.156 -25.541 1.00 87.81 223 ASP A O 1
ATOM 1539 N N . GLN A 1 224 ? -31.266 1.644 -26.869 1.00 81.88 224 GLN A N 1
ATOM 1540 C CA . GLN A 1 224 ? -30.070 2.311 -26.334 1.00 81.88 224 GLN A CA 1
ATOM 1541 C C . GLN A 1 224 ? -30.107 2.578 -24.817 1.00 81.88 224 GLN A C 1
ATOM 1543 O O . GLN A 1 224 ? -29.068 2.883 -24.244 1.00 81.88 224 GLN A O 1
ATOM 1548 N N . SER A 1 225 ? -31.261 2.474 -24.148 1.00 80.81 225 SER A N 1
ATOM 1549 C CA . SER A 1 225 ? -31.327 2.592 -22.685 1.00 80.81 225 SER A CA 1
ATOM 1550 C C . SER A 1 225 ? -30.850 1.330 -21.955 1.00 80.81 225 SER A C 1
ATOM 1552 O O . SER A 1 225 ? -30.479 1.403 -20.785 1.00 80.81 225 SER A O 1
ATOM 1554 N N . GLY A 1 226 ? -30.845 0.175 -22.632 1.00 81.75 226 GLY A N 1
ATOM 1555 C CA . GLY A 1 226 ? -30.490 -1.122 -22.048 1.00 81.75 226 GLY A CA 1
ATOM 1556 C C . GLY A 1 226 ? -29.126 -1.675 -22.473 1.00 81.75 226 GLY A C 1
ATOM 1557 O O . GLY A 1 226 ? -28.769 -2.786 -22.073 1.00 81.75 226 GLY A O 1
ATOM 1558 N N . PHE A 1 227 ? -28.354 -0.936 -23.272 1.00 88.75 227 PHE A N 1
ATOM 1559 C CA . PHE A 1 227 ? -26.981 -1.301 -23.614 1.00 88.75 227 PHE A CA 1
ATOM 1560 C C . PHE A 1 227 ? -26.083 -0.072 -23.758 1.00 88.75 227 PHE A C 1
ATOM 1562 O O . PHE A 1 227 ? -26.527 0.996 -24.168 1.00 88.75 227 PHE A O 1
ATOM 1569 N N . GLU A 1 228 ? -24.798 -0.249 -23.478 1.00 87.81 228 GLU A N 1
ATOM 1570 C CA . GLU A 1 228 ? -23.768 0.769 -23.663 1.00 87.81 228 GLU A CA 1
ATOM 1571 C C . GLU A 1 228 ? -22.810 0.357 -24.785 1.00 87.81 228 GLU A C 1
ATOM 1573 O O . GLU A 1 228 ? -22.460 -0.814 -24.935 1.00 87.81 228 GLU A O 1
ATOM 1578 N N . VAL A 1 229 ? -22.373 1.323 -25.591 1.00 84.06 229 VAL A N 1
ATOM 1579 C CA . VAL A 1 229 ? -21.351 1.116 -26.621 1.00 84.06 229 VAL A CA 1
ATOM 1580 C C . VAL A 1 229 ? -20.025 1.654 -26.088 1.00 84.06 229 VAL A C 1
ATOM 1582 O O . VAL A 1 229 ? -19.845 2.865 -25.978 1.00 84.06 229 VAL A O 1
ATOM 1585 N N . ILE A 1 230 ? -19.101 0.757 -25.747 1.00 80.25 230 ILE A N 1
ATOM 1586 C CA . ILE A 1 230 ? -17.863 1.106 -25.042 1.00 80.25 230 ILE A CA 1
ATOM 1587 C C . ILE A 1 230 ? -16.753 1.402 -26.070 1.00 80.25 230 ILE A C 1
ATOM 1589 O O . ILE A 1 230 ? -16.455 0.569 -26.936 1.00 80.25 230 ILE A O 1
ATOM 1593 N N . ASN A 1 231 ? -16.114 2.576 -25.912 1.00 68.12 231 ASN A N 1
ATOM 1594 C CA . ASN A 1 231 ? -15.137 3.281 -26.778 1.00 68.12 231 ASN A CA 1
ATOM 1595 C C . ASN A 1 231 ? -15.758 4.263 -27.798 1.00 68.12 231 ASN A C 1
ATOM 1597 O O . ASN A 1 231 ? -16.400 3.857 -28.759 1.00 68.12 231 ASN A O 1
ATOM 1601 N N . GLY A 1 232 ? -15.512 5.568 -27.603 1.00 59.09 232 GLY A N 1
ATOM 1602 C CA . GLY A 1 232 ? -16.157 6.694 -28.305 1.00 59.09 232 GLY A CA 1
ATOM 1603 C C . GLY A 1 232 ? -15.329 7.412 -29.385 1.00 59.09 232 GLY A C 1
ATOM 1604 O O . GLY A 1 232 ? -15.422 8.629 -29.514 1.00 59.09 232 GLY A O 1
ATOM 1605 N N . SER A 1 233 ? -14.512 6.699 -30.161 1.00 55.09 233 SER A N 1
ATOM 1606 C CA . SER A 1 233 ? -13.963 7.183 -31.446 1.00 55.09 233 SER A CA 1
ATOM 1607 C C . SER A 1 233 ? -13.831 6.009 -32.427 1.00 55.09 233 SER A C 1
ATOM 1609 O O . SER A 1 233 ? -13.987 4.867 -32.004 1.00 55.09 233 SER A O 1
ATOM 1611 N N . ASP A 1 234 ? -13.623 6.289 -33.723 1.00 54.44 234 ASP A N 1
ATOM 1612 C CA . ASP A 1 234 ? -13.850 5.473 -34.945 1.00 54.44 234 ASP A CA 1
ATOM 1613 C C . ASP A 1 234 ? -13.338 4.002 -35.005 1.00 54.44 234 ASP A C 1
ATOM 1615 O O . ASP A 1 234 ? -13.368 3.377 -36.065 1.00 54.44 234 ASP A O 1
ATOM 1619 N N . LYS A 1 235 ? -12.907 3.401 -33.891 1.00 56.59 235 LYS A N 1
ATOM 1620 C CA . LYS A 1 235 ? -12.613 1.972 -33.686 1.00 56.59 235 LYS A CA 1
ATOM 1621 C C . LYS A 1 235 ? -13.300 1.425 -32.417 1.00 56.59 235 LYS A C 1
ATOM 1623 O O . LYS A 1 235 ? -12.651 0.954 -31.487 1.00 56.59 235 LYS A O 1
ATOM 1628 N N . VAL A 1 236 ? -14.631 1.494 -32.374 1.00 63.19 236 VAL A N 1
ATOM 1629 C CA . VAL A 1 236 ? -15.455 0.903 -31.298 1.00 63.19 236 VAL A CA 1
ATOM 1630 C C . VAL A 1 236 ? -15.263 -0.614 -31.238 1.00 63.19 236 VAL A C 1
ATOM 1632 O O . VAL A 1 236 ? -15.348 -1.247 -32.289 1.00 63.19 236 VAL A O 1
ATOM 1635 N N . SER A 1 237 ? -15.068 -1.190 -30.045 1.00 70.88 237 SER A N 1
ATOM 1636 C CA . SER A 1 237 ? -14.726 -2.617 -29.878 1.00 70.88 237 SER A CA 1
ATOM 1637 C C . SER A 1 237 ? -15.786 -3.479 -29.165 1.00 70.88 237 SER A C 1
ATOM 1639 O O . SER A 1 237 ? -15.681 -4.705 -29.207 1.00 70.88 237 SER A O 1
ATOM 1641 N N . GLN A 1 238 ? -16.815 -2.888 -28.534 1.00 86.12 238 GLN A N 1
ATOM 1642 C CA . GLN A 1 238 ? -17.758 -3.654 -27.703 1.00 86.12 238 GLN A CA 1
ATOM 1643 C C . GLN A 1 238 ? -19.129 -2.976 -27.517 1.00 86.12 238 GLN A C 1
ATOM 1645 O O . GLN A 1 238 ? -19.213 -1.758 -27.365 1.00 86.12 238 GLN A O 1
ATOM 1650 N N . ILE A 1 239 ? -20.193 -3.784 -27.484 1.00 88.44 239 ILE A N 1
ATOM 1651 C CA . ILE A 1 239 ? -21.524 -3.424 -26.969 1.00 88.44 239 ILE A CA 1
ATOM 1652 C C . ILE A 1 239 ? -21.763 -4.231 -25.691 1.00 88.44 239 ILE A C 1
ATOM 1654 O O . ILE A 1 239 ? -21.701 -5.459 -25.730 1.00 88.44 239 ILE A O 1
ATOM 1658 N N . LEU A 1 240 ? -22.053 -3.564 -24.579 1.00 90.56 240 LEU A N 1
ATOM 1659 C CA . LEU A 1 240 ? -22.386 -4.192 -23.305 1.00 90.56 240 LEU A CA 1
ATOM 1660 C C . LEU A 1 240 ? -23.891 -4.080 -23.056 1.00 90.56 240 LEU A C 1
ATOM 1662 O O . LEU A 1 240 ? -24.400 -2.994 -22.790 1.00 90.56 240 LEU A O 1
ATOM 1666 N N . VAL A 1 241 ? -24.607 -5.200 -23.130 1.00 89.88 241 VAL A N 1
ATOM 1667 C CA . VAL A 1 241 ? -26.016 -5.280 -22.724 1.00 89.88 241 VAL A CA 1
ATOM 1668 C C . VAL A 1 241 ? -26.047 -5.583 -21.232 1.00 89.88 241 VAL A C 1
ATOM 1670 O O . VAL A 1 241 ? -25.524 -6.611 -20.805 1.00 89.88 241 VAL A O 1
ATOM 1673 N N . SER A 1 242 ? -26.639 -4.696 -20.432 1.00 81.88 242 SER A N 1
ATOM 1674 C CA . SER A 1 242 ? -26.596 -4.791 -18.965 1.00 81.88 242 SER A CA 1
ATOM 1675 C C . SER A 1 242 ? -27.470 -5.917 -18.409 1.00 81.88 242 SER A C 1
ATOM 1677 O O . SER A 1 242 ? -27.123 -6.519 -17.395 1.00 81.88 242 SER A O 1
ATOM 1679 N N . ALA A 1 243 ? -28.576 -6.228 -19.088 1.00 83.81 243 ALA A N 1
ATOM 1680 C CA . ALA A 1 243 ? -29.462 -7.332 -18.747 1.00 83.81 243 ALA A CA 1
ATOM 1681 C C . ALA A 1 243 ? -30.142 -7.898 -20.001 1.00 83.81 243 ALA A C 1
ATOM 1683 O O . ALA A 1 243 ? -30.821 -7.177 -20.736 1.00 83.81 243 ALA A O 1
ATOM 1684 N N . ILE A 1 244 ? -30.002 -9.205 -20.234 1.00 85.00 244 ILE A N 1
ATOM 1685 C CA . ILE A 1 244 ? -30.731 -9.910 -21.299 1.00 85.00 244 ILE A CA 1
ATOM 1686 C C . ILE A 1 244 ? -32.244 -9.829 -21.020 1.00 85.00 244 ILE A C 1
ATOM 1688 O O . ILE A 1 244 ? -32.672 -10.149 -19.908 1.00 85.00 244 ILE A O 1
ATOM 1692 N N . PRO A 1 245 ? -33.079 -9.441 -21.998 1.00 82.38 245 PRO A N 1
ATOM 1693 C CA . PRO A 1 245 ? -34.486 -9.148 -21.757 1.00 82.38 245 PRO A CA 1
ATOM 1694 C C . PRO A 1 245 ? -35.337 -10.407 -21.526 1.00 82.38 245 PRO A C 1
ATOM 1696 O O . PRO A 1 245 ? -35.064 -11.493 -22.049 1.00 82.38 245 PRO A O 1
ATOM 1699 N N . THR A 1 246 ? -36.419 -10.253 -20.761 1.00 79.44 246 THR A N 1
ATOM 1700 C CA . THR A 1 246 ? -37.369 -11.333 -20.460 1.00 79.44 246 THR A CA 1
ATOM 1701 C C . THR A 1 246 ? -38.014 -11.892 -21.724 1.00 79.44 246 THR A C 1
ATOM 1703 O O . THR A 1 246 ? -38.523 -11.148 -22.557 1.00 79.44 246 THR A O 1
ATOM 1706 N N . GLY A 1 247 ? -38.014 -13.222 -21.859 1.00 74.62 247 GLY A N 1
ATOM 1707 C CA . GLY A 1 247 ? -38.523 -13.920 -23.045 1.00 74.62 247 GLY A CA 1
ATOM 1708 C C . GLY A 1 247 ? -37.460 -14.260 -24.095 1.00 74.62 247 GLY A C 1
ATOM 1709 O O . GLY A 1 247 ? -37.809 -14.864 -25.112 1.00 74.62 247 GLY A O 1
ATOM 1710 N N . ALA A 1 248 ? -36.186 -13.922 -23.854 1.00 81.75 248 ALA A N 1
ATOM 1711 C CA . ALA A 1 248 ? -35.068 -14.392 -24.667 1.00 81.75 248 ALA A CA 1
ATOM 1712 C C . ALA A 1 248 ? -34.880 -15.921 -24.553 1.00 81.75 248 ALA A C 1
ATOM 1714 O O . ALA A 1 248 ? -34.952 -16.514 -23.472 1.00 81.75 248 ALA A O 1
ATOM 1715 N N . GLN A 1 249 ? -34.625 -16.565 -25.686 1.00 83.56 249 GLN A N 1
ATOM 1716 C CA . GLN A 1 249 ? -34.413 -18.003 -25.844 1.00 83.56 249 GLN A CA 1
ATOM 1717 C C . GLN A 1 249 ? -33.043 -18.272 -26.480 1.00 83.56 249 GLN A C 1
ATOM 1719 O O . GLN A 1 249 ? -32.382 -17.358 -26.971 1.00 83.56 249 GLN A O 1
ATOM 1724 N N . THR A 1 250 ? -32.618 -19.537 -26.484 1.00 83.00 250 THR A N 1
ATOM 1725 C CA . THR A 1 250 ? -31.415 -19.971 -27.208 1.00 83.00 250 THR A CA 1
ATOM 1726 C C . THR A 1 250 ? -31.520 -19.601 -28.689 1.00 83.00 250 THR A C 1
ATOM 1728 O O . THR A 1 250 ? -32.467 -19.998 -29.365 1.00 83.00 250 THR A O 1
ATOM 1731 N N . GLY A 1 251 ? -30.539 -18.859 -29.202 1.00 84.88 251 GLY A N 1
ATOM 1732 C CA . GLY A 1 251 ? -30.501 -18.409 -30.593 1.00 84.88 251 GLY A CA 1
ATOM 1733 C C . GLY A 1 251 ? -29.485 -17.292 -30.831 1.00 84.88 251 GLY A C 1
ATOM 1734 O O . GLY A 1 251 ? -28.699 -16.944 -29.955 1.00 84.88 251 GLY A O 1
ATOM 1735 N N . THR A 1 252 ? -29.450 -16.746 -32.045 1.00 90.12 252 THR A N 1
ATOM 1736 C CA . THR A 1 252 ? -28.521 -15.664 -32.412 1.00 90.12 252 THR A CA 1
ATOM 1737 C C . THR A 1 252 ? -28.952 -14.315 -31.838 1.00 90.12 252 THR A C 1
ATOM 1739 O O . THR A 1 252 ? -30.146 -14.058 -31.681 1.00 90.12 252 THR A O 1
ATOM 1742 N N . ILE A 1 253 ? -27.988 -13.422 -31.622 1.00 92.44 253 ILE A N 1
ATOM 1743 C CA . ILE A 1 253 ? -28.202 -12.018 -31.268 1.00 92.44 253 ILE A CA 1
ATOM 1744 C C . ILE A 1 253 ? -28.010 -11.163 -32.526 1.00 92.44 253 ILE A C 1
ATOM 1746 O O . ILE A 1 253 ? -27.045 -11.339 -33.272 1.00 92.44 253 ILE A O 1
ATOM 1750 N N . GLN A 1 254 ? -28.926 -10.233 -32.777 1.00 92.00 254 GLN A N 1
ATOM 1751 C CA . GLN A 1 254 ? -28.859 -9.302 -33.899 1.00 92.00 254 GLN A CA 1
ATOM 1752 C C . GLN A 1 254 ? -28.578 -7.875 -33.425 1.00 92.00 254 GLN A C 1
ATOM 1754 O O . GLN A 1 254 ? -29.235 -7.386 -32.515 1.00 92.00 254 GLN A O 1
ATOM 1759 N N . VAL A 1 255 ? -27.638 -7.182 -34.066 1.00 91.12 255 VAL A N 1
ATOM 1760 C CA . VAL A 1 255 ? -27.266 -5.794 -33.747 1.00 91.12 255 VAL A CA 1
ATOM 1761 C C . VAL A 1 255 ? -27.637 -4.888 -34.916 1.00 91.12 255 VAL A C 1
ATOM 1763 O O . VAL A 1 255 ? -27.178 -5.096 -36.040 1.00 91.12 255 VAL A O 1
ATOM 1766 N N . THR A 1 256 ? -28.458 -3.869 -34.663 1.00 88.62 256 THR A N 1
ATOM 1767 C CA . THR A 1 256 ? -28.902 -2.899 -35.674 1.00 88.62 256 THR A CA 1
ATOM 1768 C C . THR A 1 256 ? -28.032 -1.650 -35.626 1.00 88.62 256 THR A C 1
ATOM 1770 O O . THR A 1 256 ? -28.113 -0.848 -34.694 1.00 88.62 256 THR A O 1
ATOM 1773 N N . THR A 1 257 ? -27.223 -1.465 -36.666 1.00 82.19 257 THR A N 1
ATOM 1774 C CA . THR A 1 257 ? -26.358 -0.292 -36.854 1.00 82.19 257 THR A CA 1
ATOM 1775 C C . THR A 1 257 ? -26.866 0.569 -38.019 1.00 82.19 257 THR A C 1
ATOM 1777 O O . THR A 1 257 ? -27.627 0.072 -38.857 1.00 82.19 257 THR A O 1
ATOM 1780 N N . PRO A 1 258 ? -26.412 1.829 -38.167 1.00 74.31 258 PRO A N 1
ATOM 1781 C CA . PRO A 1 258 ? -26.725 2.644 -39.346 1.00 74.31 258 PRO A CA 1
ATOM 1782 C C . PRO A 1 258 ? -26.270 1.984 -40.663 1.00 74.31 258 PRO A C 1
ATOM 1784 O O . PRO A 1 258 ? -26.891 2.174 -41.713 1.00 74.31 258 PRO A O 1
ATOM 1787 N N . ASN A 1 259 ? -25.231 1.141 -40.590 1.00 70.31 259 ASN A N 1
ATOM 1788 C CA . ASN A 1 259 ? -24.681 0.370 -41.706 1.00 70.31 259 ASN A CA 1
ATOM 1789 C C . ASN A 1 259 ? -25.527 -0.862 -42.086 1.00 70.31 259 ASN A C 1
ATOM 1791 O O . ASN A 1 259 ? -25.350 -1.404 -43.175 1.00 70.31 259 ASN A O 1
ATOM 1795 N N . GLY A 1 260 ? -26.444 -1.312 -41.222 1.00 74.81 260 GLY A N 1
ATOM 1796 C CA . GLY A 1 260 ? -27.247 -2.517 -41.428 1.00 74.81 260 GLY A CA 1
ATOM 1797 C C . GLY A 1 260 ? -27.316 -3.428 -40.201 1.00 74.81 260 GLY A C 1
ATOM 1798 O O . GLY A 1 260 ? -26.858 -3.078 -39.109 1.00 74.81 260 GLY A O 1
ATOM 1799 N N . LEU A 1 261 ? -27.921 -4.599 -40.401 1.00 84.81 261 LEU A N 1
ATOM 1800 C CA . LEU A 1 261 ? -28.139 -5.613 -39.373 1.00 84.81 261 LEU A CA 1
ATOM 1801 C C . LEU A 1 261 ? -26.970 -6.605 -39.341 1.00 84.81 261 LEU A C 1
ATOM 1803 O O . LEU A 1 261 ? -26.642 -7.210 -40.361 1.00 84.81 261 LEU A O 1
ATOM 1807 N N . LEU A 1 262 ? -26.376 -6.797 -38.168 1.00 88.50 262 LEU A N 1
ATOM 1808 C CA . LEU A 1 262 ? -25.346 -7.801 -37.909 1.00 88.50 262 LEU A CA 1
ATOM 1809 C C . LEU A 1 262 ? -25.951 -8.961 -37.130 1.00 88.50 262 LEU A C 1
ATOM 1811 O O . LEU A 1 262 ? -26.830 -8.747 -36.304 1.00 88.50 262 LEU A O 1
ATOM 1815 N N . THR A 1 263 ? -25.477 -10.179 -37.375 1.00 91.00 263 THR A N 1
ATOM 1816 C CA . THR A 1 263 ? -25.930 -11.386 -36.667 1.00 91.00 263 THR A CA 1
ATOM 1817 C C . THR A 1 263 ? -24.734 -12.069 -36.018 1.00 91.00 263 THR A C 1
ATOM 1819 O O . THR A 1 263 ? -23.698 -12.250 -36.656 1.00 91.00 263 THR A O 1
ATOM 1822 N N . SER A 1 264 ? -24.866 -12.418 -34.743 1.00 90.44 264 SER A N 1
ATOM 1823 C CA . SER A 1 264 ? -23.836 -13.085 -33.954 1.00 90.44 264 SER A CA 1
ATOM 1824 C C . SER A 1 264 ? -23.858 -14.611 -34.125 1.00 90.44 264 SER A C 1
ATOM 1826 O O . SER A 1 264 ? -24.720 -15.176 -34.799 1.00 90.44 264 SER A O 1
ATOM 1828 N N . LYS A 1 265 ? -22.949 -15.304 -33.425 1.00 88.31 265 LYS A N 1
ATOM 1829 C CA . LYS A 1 265 ? -23.085 -16.746 -33.147 1.00 88.31 265 LYS A CA 1
ATOM 1830 C C . LYS A 1 265 ? -24.255 -17.020 -32.181 1.00 88.31 265 LYS A C 1
ATOM 1832 O O . LYS A 1 265 ? -24.785 -16.091 -31.573 1.00 88.31 265 LYS A O 1
ATOM 1837 N N . THR A 1 266 ? -24.659 -18.284 -32.046 1.00 85.88 266 THR A N 1
ATOM 1838 C CA . THR A 1 266 ? -25.724 -18.705 -31.120 1.00 85.88 266 THR A CA 1
ATOM 1839 C C . THR A 1 266 ? -25.327 -18.456 -29.667 1.00 85.88 266 THR A C 1
ATOM 1841 O O . THR A 1 266 ? -24.272 -18.911 -29.231 1.00 85.88 266 THR A O 1
ATOM 1844 N N . TRP A 1 267 ? -26.200 -17.781 -28.926 1.00 85.31 267 TRP A N 1
ATOM 1845 C CA . TRP A 1 267 ? -26.176 -17.701 -27.472 1.00 85.31 267 TRP A CA 1
ATOM 1846 C C . TRP A 1 267 ? -27.130 -18.752 -26.885 1.00 85.31 267 TRP A C 1
ATOM 1848 O O . TRP A 1 267 ? -28.232 -18.945 -27.407 1.00 85.31 267 TRP A O 1
ATOM 1858 N N . THR A 1 268 ? -26.714 -19.447 -25.824 1.00 82.12 268 THR A N 1
ATOM 1859 C CA . THR A 1 268 ? -27.488 -20.553 -25.226 1.00 82.12 268 THR A CA 1
ATOM 1860 C C . THR A 1 268 ? -28.132 -20.154 -23.901 1.00 82.12 268 THR A C 1
ATOM 1862 O O . THR A 1 268 ? -27.439 -19.766 -22.964 1.00 82.12 268 THR A O 1
ATOM 1865 N N . ASN A 1 269 ? -29.453 -20.316 -23.793 1.00 77.56 269 ASN A N 1
ATOM 1866 C CA . ASN A 1 269 ? -30.173 -20.191 -22.529 1.00 77.56 269 ASN A CA 1
ATOM 1867 C C . ASN A 1 269 ? -30.069 -21.510 -21.747 1.00 77.56 269 ASN A C 1
ATOM 1869 O O . ASN A 1 269 ? -30.577 -22.539 -22.193 1.00 77.56 269 ASN A O 1
ATOM 1873 N N . VAL A 1 270 ? -29.404 -21.476 -20.592 1.00 68.25 270 VAL A N 1
ATOM 1874 C CA . VAL A 1 270 ? -29.097 -22.667 -19.774 1.00 68.25 270 VAL A CA 1
ATOM 1875 C C . VAL A 1 270 ? -30.132 -22.962 -18.675 1.00 68.25 270 VAL A C 1
ATOM 1877 O O . VAL A 1 270 ? -30.208 -24.093 -18.206 1.00 68.25 270 VAL A O 1
ATOM 1880 N N . GLY A 1 271 ? -31.021 -22.017 -18.346 1.00 69.56 271 GLY A N 1
ATOM 1881 C CA . GLY A 1 271 ? -32.074 -22.173 -17.329 1.00 69.56 271 GLY A CA 1
ATOM 1882 C C . GLY A 1 271 ? -31.570 -22.373 -15.884 1.00 69.56 271 GLY A C 1
ATOM 1883 O O . GLY A 1 271 ? -30.497 -22.913 -15.654 1.00 69.56 271 GLY A O 1
ATOM 1884 N N . GLN A 1 272 ? -32.377 -21.972 -14.894 1.00 70.12 272 GLN A N 1
ATOM 1885 C CA . GLN A 1 272 ? -32.001 -22.026 -13.469 1.00 70.12 272 GLN A CA 1
ATOM 1886 C C . GLN A 1 272 ? -31.983 -23.454 -12.898 1.00 70.12 272 GLN A C 1
ATOM 1888 O O . GLN A 1 272 ? -32.844 -24.258 -13.291 1.00 70.12 272 GLN A O 1
ATOM 1893 N N . PRO A 1 273 ? -31.052 -23.768 -11.972 1.00 78.56 273 PRO A N 1
ATOM 1894 C CA . PRO A 1 273 ? -31.030 -25.036 -11.255 1.00 78.56 273 PRO A CA 1
ATOM 1895 C C . PRO A 1 273 ? -32.172 -25.086 -10.234 1.00 78.56 273 PRO A C 1
ATOM 1897 O O . PRO A 1 273 ? -32.655 -24.059 -9.761 1.00 78.56 273 PRO A O 1
ATOM 1900 N N . THR A 1 274 ? -32.614 -26.288 -9.871 1.00 82.69 274 THR A N 1
ATOM 1901 C CA . THR A 1 274 ? -33.679 -26.477 -8.869 1.00 82.69 274 THR A CA 1
ATOM 1902 C C . THR A 1 274 ? -33.181 -27.340 -7.723 1.00 82.69 274 THR A C 1
ATOM 1904 O O . THR A 1 274 ? -32.669 -28.425 -7.987 1.00 82.69 274 THR A O 1
ATOM 1907 N N . ILE A 1 275 ? -33.398 -26.928 -6.473 1.00 86.50 275 ILE A N 1
ATOM 1908 C CA . ILE A 1 275 ? -33.085 -27.732 -5.281 1.00 86.50 275 ILE A CA 1
ATOM 1909 C C . ILE A 1 275 ? -34.376 -28.385 -4.776 1.00 86.50 275 ILE A C 1
ATOM 1911 O O . ILE A 1 275 ? -35.357 -27.701 -4.501 1.00 86.50 275 ILE A O 1
ATOM 1915 N N . THR A 1 276 ? -34.383 -29.711 -4.661 1.00 87.12 276 THR A N 1
ATOM 1916 C CA . THR A 1 276 ? -35.543 -30.513 -4.235 1.00 87.12 276 THR A CA 1
ATOM 1917 C C . THR A 1 276 ? -35.476 -30.922 -2.763 1.00 87.12 276 THR A C 1
ATOM 1919 O O . THR A 1 276 ? -36.508 -30.918 -2.094 1.00 87.12 276 THR A O 1
ATOM 1922 N N . SER A 1 277 ? -34.289 -31.227 -2.224 1.00 85.25 277 SER A N 1
ATOM 1923 C CA . SER A 1 277 ? -34.120 -31.577 -0.805 1.00 85.25 277 SER A CA 1
ATOM 1924 C C . SER A 1 277 ? -32.710 -31.322 -0.277 1.00 85.25 277 SER A C 1
ATOM 1926 O O . SER A 1 277 ? -31.751 -31.289 -1.044 1.00 85.25 277 SER A O 1
ATOM 1928 N N . ILE A 1 278 ? -32.596 -31.182 1.049 1.00 84.94 278 ILE A N 1
ATOM 1929 C CA . ILE A 1 278 ? -31.334 -31.034 1.789 1.00 84.94 278 ILE A CA 1
ATOM 1930 C C . ILE A 1 278 ? -31.366 -32.010 2.974 1.00 84.94 278 ILE A C 1
ATOM 1932 O O . ILE A 1 278 ? -32.338 -32.004 3.731 1.00 84.94 278 ILE A O 1
ATOM 1936 N N . ALA A 1 279 ? -30.346 -32.861 3.123 1.00 84.06 279 ALA A N 1
ATOM 1937 C CA . ALA A 1 279 ? -30.278 -33.875 4.178 1.00 84.06 279 ALA A CA 1
ATOM 1938 C C . ALA A 1 279 ? -28.854 -34.014 4.765 1.00 84.06 279 ALA A C 1
ATOM 1940 O O . ALA A 1 279 ? -27.909 -34.182 3.992 1.00 84.06 279 ALA A O 1
ATOM 1941 N N . PRO A 1 280 ? -28.680 -34.008 6.103 1.00 85.50 280 PRO A N 1
ATOM 1942 C CA . PRO A 1 280 ? -29.701 -33.736 7.124 1.00 85.50 280 PRO A CA 1
ATOM 1943 C C . PRO A 1 280 ? -30.264 -32.305 7.013 1.00 85.50 280 PRO A C 1
ATOM 1945 O O . PRO A 1 280 ? -29.669 -31.457 6.364 1.00 85.50 280 PRO A O 1
ATOM 1948 N N . THR A 1 281 ? -31.428 -32.024 7.611 1.00 76.50 281 THR A N 1
ATOM 1949 C CA . THR A 1 281 ? -32.008 -30.659 7.651 1.00 76.50 281 THR A CA 1
ATOM 1950 C C . THR A 1 281 ? -31.491 -29.832 8.831 1.00 76.50 281 THR A C 1
ATOM 1952 O O . THR A 1 281 ? -31.816 -28.650 8.949 1.00 76.50 281 THR A O 1
ATOM 1955 N N . THR A 1 282 ? -30.726 -30.460 9.730 1.00 63.47 282 THR A N 1
ATOM 1956 C CA . THR A 1 282 ? -30.151 -29.850 10.932 1.00 63.47 282 THR A CA 1
ATOM 1957 C C . THR A 1 282 ? -28.742 -30.387 11.197 1.00 63.47 282 THR A C 1
ATOM 1959 O O . THR A 1 282 ? -28.551 -31.601 11.106 1.00 63.47 282 THR A O 1
ATOM 1962 N N . GLY A 1 283 ? -27.791 -29.550 11.615 1.00 56.25 283 GLY A N 1
ATOM 1963 C CA . GLY A 1 283 ? -26.436 -29.997 11.977 1.00 56.25 283 GLY A CA 1
ATOM 1964 C C . GLY A 1 283 ? -25.560 -28.882 12.554 1.00 56.25 283 GLY A C 1
ATOM 1965 O O . GLY A 1 283 ? -25.944 -27.719 12.533 1.00 56.25 283 GLY A O 1
ATOM 1966 N N . LYS A 1 284 ? -24.390 -29.221 13.109 1.00 57.94 284 LYS A N 1
ATOM 1967 C CA . LYS A 1 284 ? -23.404 -28.225 13.578 1.00 57.94 284 LYS A CA 1
ATOM 1968 C C . LYS A 1 284 ? -22.590 -27.688 12.391 1.00 57.94 284 LYS A C 1
ATOM 1970 O O . LYS A 1 284 ? -22.593 -28.290 11.317 1.00 57.94 284 LYS A O 1
ATOM 1975 N N . ILE A 1 285 ? -21.862 -26.598 12.577 1.00 57.66 285 ILE A N 1
ATOM 1976 C CA . ILE A 1 285 ? -20.924 -26.090 11.561 1.00 57.66 285 ILE A CA 1
ATOM 1977 C C . ILE A 1 285 ? -19.787 -27.088 11.357 1.00 57.66 285 ILE A C 1
ATOM 1979 O O . ILE A 1 285 ? -19.434 -27.817 12.285 1.00 57.66 285 ILE A O 1
ATOM 1983 N N . GLY A 1 286 ? -19.317 -27.214 10.114 1.00 60.28 286 GLY A N 1
ATOM 1984 C CA . GLY A 1 286 ? -18.430 -28.299 9.691 1.00 60.28 286 GLY A CA 1
ATOM 1985 C C . GLY A 1 286 ? -19.132 -29.640 9.428 1.00 60.28 286 GLY A C 1
ATOM 1986 O O . GLY A 1 286 ? -18.474 -30.601 9.037 1.00 60.28 286 GLY A O 1
ATOM 1987 N N . SER A 1 287 ? -20.459 -29.743 9.605 1.00 68.62 287 SER A N 1
ATOM 1988 C CA . SER A 1 287 ? -21.205 -30.952 9.209 1.00 68.62 287 SER A CA 1
ATOM 1989 C C . SER A 1 287 ? -21.342 -31.035 7.687 1.00 68.62 287 SER A C 1
ATOM 1991 O O . SER A 1 287 ? -21.547 -30.021 7.020 1.00 68.62 287 SER A O 1
ATOM 1993 N N . GLN A 1 288 ? -21.299 -32.249 7.137 1.00 79.00 288 GLN A N 1
ATOM 1994 C CA . GLN A 1 288 ? -21.625 -32.488 5.730 1.00 79.00 288 GLN A CA 1
ATOM 1995 C C . GLN A 1 288 ? -23.140 -32.510 5.507 1.00 79.00 288 GLN A C 1
ATOM 1997 O O . GLN A 1 288 ? -23.889 -33.107 6.286 1.00 79.00 288 GLN A O 1
ATOM 2002 N N . VAL A 1 289 ? -23.580 -31.909 4.404 1.00 85.50 289 VAL A N 1
ATOM 2003 C CA . VAL A 1 289 ? -24.961 -31.944 3.923 1.00 85.50 289 VAL A CA 1
ATOM 2004 C C . VAL A 1 289 ? -25.016 -32.408 2.474 1.00 85.50 289 VAL A C 1
ATOM 2006 O O . VAL A 1 289 ? -24.160 -32.083 1.656 1.00 85.50 289 VAL A O 1
ATOM 2009 N N . THR A 1 290 ? -26.057 -33.164 2.146 1.00 89.75 290 THR A N 1
ATOM 2010 C CA . THR A 1 290 ? -26.378 -33.575 0.779 1.00 89.75 290 THR A CA 1
ATOM 2011 C C . THR A 1 290 ? -27.503 -32.701 0.240 1.00 89.75 290 THR A C 1
ATOM 2013 O O . THR A 1 290 ? -28.585 -32.655 0.826 1.00 89.75 290 THR A O 1
ATOM 2016 N N . ILE A 1 291 ? -27.265 -32.044 -0.892 1.00 89.50 291 ILE A N 1
ATOM 2017 C CA . ILE A 1 291 ? -28.220 -31.208 -1.623 1.00 89.50 291 ILE A CA 1
ATOM 2018 C C . ILE A 1 291 ? -28.648 -31.970 -2.880 1.00 89.50 291 ILE A C 1
ATOM 2020 O O . ILE A 1 291 ? -27.816 -32.361 -3.696 1.00 89.50 291 ILE A O 1
ATOM 2024 N N . THR A 1 292 ? -29.949 -32.200 -3.044 1.00 88.56 292 THR A N 1
ATOM 2025 C CA . THR A 1 292 ? -30.533 -32.913 -4.194 1.00 88.56 292 THR A CA 1
ATOM 2026 C C . THR A 1 292 ? -31.277 -31.936 -5.097 1.00 88.56 292 THR A C 1
ATOM 2028 O O . THR A 1 292 ? -31.989 -31.067 -4.596 1.00 88.56 292 THR A O 1
ATOM 2031 N N . GLY A 1 293 ? -31.159 -32.063 -6.420 1.00 88.00 293 GLY A N 1
ATOM 2032 C CA . GLY A 1 293 ? -31.712 -31.099 -7.376 1.00 88.00 293 GLY A CA 1
ATOM 2033 C C . GLY A 1 293 ? -31.742 -31.566 -8.833 1.00 88.00 293 GLY A C 1
ATOM 2034 O O . GLY A 1 293 ? -31.723 -32.764 -9.088 1.00 88.00 293 GLY A O 1
ATOM 2035 N N . THR A 1 294 ? -31.837 -30.625 -9.777 1.00 82.56 294 THR A N 1
ATOM 2036 C CA . THR A 1 294 ? -31.669 -30.864 -11.227 1.00 82.56 294 THR A CA 1
ATOM 2037 C C . THR A 1 294 ? -30.888 -29.719 -11.874 1.00 82.56 294 THR A C 1
ATOM 2039 O O . THR A 1 294 ? -30.926 -28.595 -11.357 1.00 82.56 294 THR A O 1
ATOM 2042 N N . LYS A 1 295 ? -30.244 -29.995 -13.022 1.00 75.12 295 LYS A N 1
ATOM 2043 C CA . LYS A 1 295 ? -29.412 -29.052 -13.796 1.00 75.12 295 LYS A CA 1
ATOM 2044 C C . LYS A 1 295 ? -28.146 -28.595 -13.061 1.00 75.12 295 LYS A C 1
ATOM 2046 O O . LYS A 1 295 ? -27.761 -27.428 -13.148 1.00 75.12 295 LYS A O 1
ATOM 2051 N N . PHE A 1 296 ? -27.503 -29.505 -12.328 1.00 72.19 296 PHE A N 1
ATOM 2052 C CA . PHE A 1 296 ? -26.172 -29.270 -11.754 1.00 72.19 296 PHE A CA 1
ATOM 2053 C C . PHE A 1 296 ? -25.029 -29.610 -12.732 1.00 72.19 296 PHE A C 1
ATOM 2055 O O . PHE A 1 296 ? -23.886 -29.236 -12.481 1.00 72.19 296 PHE A O 1
ATOM 2062 N N . THR A 1 297 ? -25.314 -30.271 -13.863 1.00 67.88 297 THR A N 1
ATOM 2063 C CA . THR A 1 297 ? -24.346 -30.621 -14.926 1.00 67.88 297 THR A CA 1
ATOM 2064 C C . THR A 1 297 ? -24.857 -30.250 -16.326 1.00 67.88 297 THR A C 1
ATOM 2066 O O . THR A 1 297 ? -26.026 -29.902 -16.497 1.00 67.88 297 THR A O 1
ATOM 2069 N N . ASN A 1 298 ? -23.979 -30.240 -17.340 1.00 62.38 298 ASN A N 1
ATOM 2070 C CA . ASN A 1 298 ? -24.363 -29.888 -18.715 1.00 62.38 298 ASN A CA 1
ATOM 2071 C C . ASN A 1 298 ? -24.892 -31.130 -19.460 1.00 62.38 298 ASN A C 1
ATOM 2073 O O . ASN A 1 298 ? -24.811 -32.252 -18.967 1.00 62.38 298 ASN A O 1
ATOM 2077 N N . ALA A 1 299 ? -25.402 -30.953 -20.684 1.00 54.38 299 ALA A N 1
ATOM 2078 C CA . ALA A 1 299 ? -25.944 -32.054 -21.493 1.00 54.38 299 ALA A CA 1
ATOM 2079 C C . ALA A 1 299 ? -24.927 -33.172 -21.829 1.00 54.38 299 ALA A C 1
ATOM 2081 O O . ALA A 1 299 ? -25.338 -34.247 -22.259 1.00 54.38 299 ALA A O 1
ATOM 2082 N N . ASN A 1 300 ? -23.626 -32.929 -21.630 1.00 56.09 300 ASN A N 1
ATOM 2083 C CA . ASN A 1 300 ? -22.548 -33.887 -21.872 1.00 56.09 300 ASN A CA 1
ATOM 2084 C C . ASN A 1 300 ? -22.082 -34.602 -20.588 1.00 56.09 300 ASN A C 1
ATOM 2086 O O . ASN A 1 300 ? -21.204 -35.455 -20.664 1.00 56.09 300 ASN A O 1
ATOM 2090 N N . GLY A 1 301 ? -22.664 -34.282 -19.425 1.00 51.09 301 GLY A N 1
ATOM 2091 C CA . GLY A 1 301 ? -22.261 -34.838 -18.132 1.00 51.09 301 GLY A CA 1
ATOM 2092 C C . GLY A 1 301 ? -21.020 -34.184 -17.517 1.00 51.09 301 GLY A C 1
ATOM 2093 O O . GLY A 1 301 ? -20.593 -34.618 -16.449 1.00 51.09 301 GLY A O 1
ATOM 2094 N N . ASP A 1 302 ? -20.463 -33.134 -18.133 1.00 55.88 302 ASP A N 1
ATOM 2095 C CA . ASP A 1 302 ? -19.431 -32.325 -17.483 1.00 55.88 302 ASP A CA 1
ATOM 2096 C C . ASP A 1 302 ? -20.090 -31.436 -16.415 1.00 55.88 302 ASP A C 1
ATOM 2098 O O . ASP A 1 302 ? -21.224 -30.971 -16.625 1.00 55.88 302 ASP A O 1
ATOM 2102 N N . PRO A 1 303 ? -19.405 -31.137 -15.293 1.00 53.25 303 PRO A N 1
ATOM 2103 C CA . PRO A 1 303 ? -19.900 -30.170 -14.327 1.00 53.25 303 PRO A CA 1
ATOM 2104 C C . PRO A 1 303 ? -20.247 -28.865 -15.051 1.00 53.25 303 PRO A C 1
ATOM 2106 O O . PRO A 1 303 ? -19.385 -28.198 -15.628 1.00 53.25 303 PRO A O 1
ATOM 2109 N N . VAL A 1 304 ? -21.526 -28.479 -15.019 1.00 55.16 304 VAL A N 1
ATOM 2110 C CA . VAL A 1 304 ? -21.867 -27.064 -15.160 1.00 55.16 304 VAL A CA 1
ATOM 2111 C C . VAL A 1 304 ? -21.105 -26.402 -14.034 1.00 55.16 304 VAL A C 1
ATOM 2113 O O . VAL A 1 304 ? -21.095 -26.940 -12.930 1.00 55.16 304 VAL A O 1
ATOM 2116 N N . VAL A 1 305 ? -20.430 -25.287 -14.312 1.00 57.97 305 VAL A N 1
ATOM 2117 C CA . VAL A 1 305 ? -19.723 -24.535 -13.276 1.00 57.97 305 VAL A CA 1
ATOM 2118 C C . VAL A 1 305 ? -20.760 -24.165 -12.213 1.00 57.97 305 VAL A C 1
ATOM 2120 O O . VAL A 1 305 ? -21.493 -23.187 -12.368 1.00 57.97 305 VAL A O 1
ATOM 2123 N N . VAL A 1 306 ? -20.895 -24.996 -11.176 1.00 61.88 306 VAL A N 1
ATOM 2124 C CA . VAL A 1 306 ? -21.541 -24.640 -9.923 1.00 61.88 306 VAL A CA 1
ATOM 2125 C C . VAL A 1 306 ? -20.583 -23.619 -9.352 1.00 61.88 306 VAL A C 1
ATOM 2127 O O . VAL A 1 306 ? -19.523 -23.951 -8.833 1.00 61.88 306 VAL A O 1
ATOM 2130 N N . GLN A 1 307 ? -20.906 -22.358 -9.606 1.00 64.06 307 GLN A N 1
ATOM 2131 C CA . GLN A 1 307 ? -20.071 -21.225 -9.250 1.00 64.06 307 GLN A CA 1
ATOM 2132 C C . GLN A 1 307 ? -19.969 -21.121 -7.731 1.00 64.06 307 GLN A C 1
ATOM 2134 O O . GLN A 1 307 ? -18.944 -20.688 -7.217 1.00 64.06 307 GLN A O 1
ATOM 2139 N N . ASN A 1 308 ? -21.031 -21.519 -7.021 1.00 70.00 308 ASN A N 1
ATOM 2140 C CA . ASN A 1 308 ? -21.055 -21.614 -5.571 1.00 70.00 308 ASN A CA 1
ATOM 2141 C C . ASN A 1 308 ? -22.269 -22.415 -5.067 1.00 70.00 308 ASN A C 1
ATOM 2143 O O . ASN A 1 308 ? -23.295 -22.537 -5.740 1.00 70.00 308 ASN A O 1
ATOM 2147 N N . VAL A 1 309 ? -22.145 -22.909 -3.839 1.00 72.25 309 VAL A N 1
ATOM 2148 C CA . VAL A 1 309 ? -23.260 -23.237 -2.942 1.00 72.25 309 VAL A CA 1
ATOM 2149 C C . VAL A 1 309 ? -23.289 -22.134 -1.887 1.00 72.25 309 VAL A C 1
ATOM 2151 O O . VAL A 1 309 ? -22.220 -21.725 -1.439 1.00 72.25 309 VAL A O 1
ATOM 2154 N N . GLN A 1 310 ? -24.452 -21.624 -1.486 1.00 77.00 310 GLN A N 1
ATOM 2155 C CA . GLN A 1 310 ? -24.538 -20.621 -0.423 1.00 77.00 310 GLN A CA 1
ATOM 2156 C C . GLN A 1 310 ? -25.493 -21.059 0.677 1.00 77.00 310 GLN A C 1
ATOM 2158 O O . GLN A 1 310 ? -26.567 -21.608 0.430 1.00 77.00 310 GLN A O 1
ATOM 2163 N N . PHE A 1 311 ? -25.095 -20.772 1.909 1.00 69.12 311 PHE A N 1
ATOM 2164 C CA . PHE A 1 311 ? -25.975 -20.830 3.067 1.00 69.12 311 PHE A CA 1
ATOM 2165 C C . PHE A 1 311 ? -26.393 -19.405 3.432 1.00 69.12 311 PHE A C 1
ATOM 2167 O O . PHE A 1 311 ? -25.688 -18.430 3.146 1.00 69.12 311 PHE A O 1
ATOM 2174 N N . THR A 1 312 ? -27.559 -19.281 4.066 1.00 57.84 312 THR A N 1
ATOM 2175 C CA . THR A 1 312 ? -28.032 -17.991 4.583 1.00 57.84 312 THR A CA 1
ATOM 2176 C C . THR A 1 312 ? -27.013 -17.405 5.562 1.00 57.84 312 THR A C 1
ATOM 2178 O O . THR A 1 312 ? -26.299 -18.144 6.231 1.00 57.84 312 THR A O 1
ATOM 2181 N N . SER A 1 313 ? -26.929 -16.079 5.648 1.00 51.75 313 SER A N 1
ATOM 2182 C CA . SER A 1 313 ? -26.061 -15.359 6.582 1.00 51.75 313 SER A CA 1
ATOM 2183 C C . SER A 1 313 ? -26.801 -14.169 7.203 1.00 51.75 313 SER A C 1
ATOM 2185 O O . SER A 1 313 ? -27.865 -13.758 6.736 1.00 51.75 313 SER A O 1
ATOM 2187 N N . LEU A 1 314 ? -26.263 -13.633 8.302 1.00 44.84 314 LEU A N 1
ATOM 2188 C CA . LEU A 1 314 ? -26.751 -12.408 8.933 1.00 44.84 314 LEU A CA 1
ATOM 2189 C C . LEU A 1 314 ? -25.875 -11.212 8.522 1.00 44.84 314 LEU A C 1
ATOM 2191 O O . LEU A 1 314 ? -24.701 -11.132 8.870 1.00 44.84 314 LEU A O 1
ATOM 2195 N N . GLY A 1 315 ? -26.484 -10.232 7.854 1.00 42.06 315 GLY A N 1
ATOM 2196 C CA . GLY A 1 315 ? -25.928 -8.896 7.626 1.00 42.06 315 GLY A CA 1
ATOM 2197 C C . GLY A 1 315 ? -27.042 -7.881 7.358 1.00 42.06 315 GLY A C 1
ATOM 2198 O O . GLY A 1 315 ? -28.202 -8.262 7.185 1.00 42.06 315 GLY A O 1
ATOM 2199 N N . THR A 1 316 ? -26.721 -6.582 7.376 1.00 32.19 316 THR A N 1
ATOM 2200 C CA . THR A 1 316 ? -27.702 -5.527 7.072 1.00 32.19 316 THR A CA 1
ATOM 2201 C C . THR A 1 316 ? -28.275 -5.741 5.674 1.00 32.19 316 THR A C 1
ATOM 2203 O O . THR A 1 316 ? -27.481 -5.907 4.744 1.00 32.19 316 THR A O 1
ATOM 2206 N N . PRO A 1 317 ? -29.611 -5.723 5.508 1.00 40.50 317 PRO A N 1
ATOM 2207 C CA . PRO A 1 317 ? -30.214 -5.844 4.196 1.00 40.50 317 PRO A CA 1
ATOM 2208 C C . PRO A 1 317 ? -29.668 -4.771 3.260 1.00 40.50 317 PRO A C 1
ATOM 2210 O O . PRO A 1 317 ? -29.447 -3.634 3.687 1.00 40.50 317 PRO A O 1
ATOM 2213 N N . ASP A 1 318 ? -29.468 -5.116 1.991 1.00 42.62 318 ASP A N 1
ATOM 2214 C CA . ASP A 1 318 ? -29.222 -4.102 0.971 1.00 42.62 318 ASP A CA 1
ATOM 2215 C C . ASP A 1 318 ? -30.382 -3.089 0.934 1.00 42.62 318 ASP A C 1
ATOM 2217 O O . ASP A 1 318 ? -31.435 -3.280 1.553 1.00 42.62 318 ASP A O 1
ATOM 2221 N N . SER A 1 319 ? -30.239 -2.000 0.179 1.00 35.22 319 SER A N 1
ATOM 2222 C CA . SER A 1 319 ? -31.279 -0.966 0.041 1.00 35.22 319 SER A CA 1
ATOM 2223 C C . SER A 1 319 ? -32.633 -1.487 -0.492 1.00 35.22 319 SER A C 1
ATOM 2225 O O . SER A 1 319 ? -33.550 -0.692 -0.698 1.00 35.22 319 SER A O 1
ATOM 2227 N N . LYS A 1 320 ? -32.767 -2.800 -0.741 1.00 40.41 320 LYS A N 1
ATOM 2228 C CA . LYS A 1 320 ? -33.964 -3.512 -1.193 1.00 40.41 320 LYS A CA 1
ATOM 2229 C C . LYS A 1 320 ? -34.519 -4.530 -0.178 1.00 40.41 320 LYS A C 1
ATOM 2231 O O . LYS A 1 320 ? -35.591 -5.070 -0.434 1.00 40.41 320 LYS A O 1
ATOM 2236 N N . GLY A 1 321 ? -33.880 -4.747 0.978 1.00 40.50 321 GLY A N 1
ATOM 2237 C CA . GLY A 1 321 ? -34.427 -5.570 2.066 1.00 40.50 321 GLY A CA 1
ATOM 2238 C C . GLY A 1 321 ? -34.017 -7.050 2.068 1.00 40.50 321 GLY A C 1
ATOM 2239 O O . GLY A 1 321 ? -34.645 -7.833 2.781 1.00 40.50 321 GLY A O 1
ATOM 2240 N N . THR A 1 322 ? -32.967 -7.441 1.339 1.00 42.25 322 THR A N 1
ATOM 2241 C CA . THR A 1 322 ? -32.503 -8.843 1.247 1.00 42.25 322 THR A CA 1
ATOM 2242 C C . THR A 1 322 ? -31.239 -9.075 2.091 1.00 42.25 322 THR A C 1
ATOM 2244 O O . THR A 1 322 ? -30.300 -8.287 1.998 1.00 42.25 322 THR A O 1
ATOM 2247 N N . ALA A 1 323 ? -31.207 -10.124 2.930 1.00 43.53 323 ALA A N 1
ATOM 2248 C CA . ALA A 1 323 ? -30.034 -10.478 3.748 1.00 43.53 323 ALA A CA 1
ATOM 2249 C C . ALA A 1 323 ? -28.863 -10.976 2.868 1.00 43.53 323 ALA A C 1
ATOM 2251 O O . ALA A 1 323 ? -29.123 -11.635 1.863 1.00 43.53 323 ALA A O 1
ATOM 2252 N N . PRO A 1 324 ? -27.592 -10.694 3.212 1.00 49.06 324 PRO A N 1
ATOM 2253 C CA . PRO A 1 324 ? -26.451 -11.198 2.449 1.00 49.06 324 PRO A CA 1
ATOM 2254 C C . PRO A 1 324 ? -26.264 -12.716 2.628 1.00 49.06 324 PRO A C 1
ATOM 2256 O O . PRO A 1 324 ? -26.418 -13.245 3.727 1.00 49.06 324 PRO A O 1
ATOM 2259 N N . GLU A 1 325 ? -25.906 -13.412 1.547 1.00 53.56 325 GLU A N 1
ATOM 2260 C CA . GLU A 1 325 ? -25.658 -14.864 1.488 1.00 53.56 325 GLU A CA 1
ATOM 2261 C C . GLU A 1 325 ? -24.141 -15.159 1.531 1.00 53.56 325 GLU A C 1
ATOM 2263 O O . GLU A 1 325 ? -23.354 -14.392 0.971 1.00 53.56 325 GLU A O 1
ATOM 2268 N N . ILE A 1 326 ? -23.702 -16.247 2.189 1.00 54.19 326 ILE A N 1
ATOM 2269 C CA . ILE A 1 326 ? -22.275 -16.634 2.263 1.00 54.19 326 ILE A CA 1
ATOM 2270 C C . ILE A 1 326 ? -21.970 -17.768 1.293 1.00 54.19 326 ILE A C 1
ATOM 2272 O O . ILE A 1 326 ? -22.612 -18.815 1.320 1.00 54.19 326 ILE A O 1
ATOM 2276 N N . LEU A 1 327 ? -20.946 -17.547 0.468 1.00 55.72 327 LEU A N 1
ATOM 2277 C CA . LEU A 1 327 ? -20.396 -18.509 -0.484 1.00 55.72 327 LEU A CA 1
ATOM 2278 C C . LEU A 1 327 ? -19.635 -19.610 0.262 1.00 55.72 327 LEU A C 1
ATOM 2280 O O . LEU A 1 327 ? -18.702 -19.319 1.007 1.00 55.72 327 LEU A O 1
ATOM 2284 N N . VAL A 1 328 ? -19.997 -20.868 0.024 1.00 56.19 328 VAL A N 1
ATOM 2285 C CA . VAL A 1 328 ? -19.150 -22.021 0.340 1.00 56.19 328 VAL A CA 1
ATOM 2286 C C . VAL A 1 328 ? -17.991 -22.004 -0.666 1.00 56.19 328 VAL A C 1
ATOM 2288 O O . VAL A 1 328 ? -18.261 -22.056 -1.872 1.00 56.19 328 VAL A O 1
ATOM 2291 N N . PRO A 1 329 ? -16.720 -21.904 -0.230 1.00 61.00 329 PRO A N 1
ATOM 2292 C CA . PRO A 1 329 ? -15.588 -21.979 -1.147 1.00 61.00 329 PRO A CA 1
ATOM 2293 C C . PRO A 1 329 ? -15.579 -23.317 -1.895 1.00 61.00 329 PRO A C 1
ATOM 2295 O O . PRO A 1 329 ? -16.041 -24.331 -1.371 1.00 61.00 329 PRO A O 1
ATOM 2298 N N . ALA A 1 330 ? -15.043 -23.327 -3.118 1.00 54.38 330 ALA A N 1
ATOM 2299 C CA . ALA A 1 330 ? -15.082 -24.494 -4.006 1.00 54.38 330 ALA A CA 1
ATOM 2300 C C . ALA A 1 330 ? -14.421 -25.752 -3.412 1.00 54.38 330 ALA A C 1
ATOM 2302 O O . ALA A 1 330 ? -14.806 -26.861 -3.760 1.00 54.38 330 ALA A O 1
ATOM 2303 N N . GLU A 1 331 ? -13.472 -25.601 -2.485 1.00 55.97 331 GLU A N 1
ATOM 2304 C CA . GLU A 1 331 ? -12.836 -26.721 -1.776 1.00 55.97 331 GLU A CA 1
ATOM 2305 C C . GLU A 1 331 ? -13.724 -27.400 -0.713 1.00 55.97 331 GLU A C 1
ATOM 2307 O O . GLU A 1 331 ? -13.378 -28.474 -0.225 1.00 55.97 331 GLU A O 1
ATOM 2312 N N . PHE A 1 332 ? -14.875 -26.814 -0.365 1.00 60.41 332 PHE A N 1
ATOM 2313 C CA . PHE A 1 332 ? -15.775 -27.316 0.680 1.00 60.41 332 PHE A CA 1
ATOM 2314 C C . PHE A 1 332 ? -17.091 -27.898 0.143 1.00 60.41 332 PHE A C 1
ATOM 2316 O O . PHE A 1 332 ? -17.960 -28.273 0.939 1.00 60.41 332 PHE A O 1
ATOM 2323 N N . PHE A 1 333 ? -17.248 -28.019 -1.179 1.00 76.62 333 PHE A N 1
ATOM 2324 C CA . PHE A 1 333 ? -18.351 -28.757 -1.794 1.00 76.62 333 PHE A CA 1
ATOM 2325 C C . PHE A 1 333 ? -17.912 -29.538 -3.039 1.00 76.62 333 PHE A C 1
ATOM 2327 O O . PHE A 1 333 ? -16.993 -29.155 -3.750 1.00 76.62 333 PHE A O 1
ATOM 2334 N N . GLU A 1 334 ? -18.608 -30.633 -3.320 1.00 81.81 334 GLU A N 1
ATOM 2335 C CA . GLU A 1 334 ? -18.372 -31.523 -4.452 1.00 81.81 334 GLU A CA 1
ATOM 2336 C C . GLU A 1 334 ? -19.683 -31.742 -5.216 1.00 81.81 334 GLU A C 1
ATOM 2338 O O . GLU A 1 334 ? -20.715 -32.091 -4.632 1.00 81.81 334 GLU A O 1
ATOM 2343 N N . VAL A 1 335 ? -19.657 -31.546 -6.538 1.00 82.38 335 VAL A N 1
ATOM 2344 C CA . VAL A 1 335 ? -20.784 -31.886 -7.420 1.00 82.38 335 VAL A CA 1
ATOM 2345 C C . VAL A 1 335 ? -20.674 -33.361 -7.789 1.00 82.38 335 VAL A C 1
ATOM 2347 O O . VAL A 1 335 ? -19.817 -33.748 -8.576 1.00 82.38 335 VAL A O 1
ATOM 2350 N N . VAL A 1 336 ? -21.554 -34.183 -7.222 1.00 82.00 336 VAL A N 1
ATOM 2351 C CA . VAL A 1 336 ? -21.516 -35.645 -7.370 1.00 82.00 336 VAL A CA 1
ATOM 2352 C C . VAL A 1 336 ? -22.208 -36.101 -8.663 1.00 82.00 336 VAL A C 1
ATOM 2354 O O . VAL A 1 336 ? -21.796 -37.080 -9.279 1.00 82.00 336 VAL A O 1
ATOM 2357 N N . SER A 1 337 ? -23.280 -35.418 -9.086 1.00 79.19 337 SER A N 1
ATOM 2358 C CA . SER A 1 337 ? -24.019 -35.696 -10.335 1.00 79.19 337 SER A CA 1
ATOM 2359 C C . SER A 1 337 ? -24.914 -34.516 -10.743 1.00 79.19 337 SER A C 1
ATOM 2361 O O . SER A 1 337 ? -25.044 -33.557 -9.982 1.00 79.19 337 SER A O 1
ATOM 2363 N N . ASP A 1 338 ? -25.632 -34.620 -11.876 1.00 79.75 338 ASP A N 1
ATOM 2364 C CA . ASP A 1 338 ? -26.663 -33.637 -12.282 1.00 79.75 338 ASP A CA 1
ATOM 2365 C C . ASP A 1 338 ? -27.728 -33.371 -11.209 1.00 79.75 338 ASP A C 1
ATOM 2367 O O . ASP A 1 338 ? -28.403 -32.340 -11.219 1.00 79.75 338 ASP A O 1
ATOM 2371 N N . THR A 1 339 ? -27.881 -34.317 -10.282 1.00 85.94 339 THR A N 1
ATOM 2372 C CA . THR A 1 339 ? -28.927 -34.302 -9.265 1.00 85.94 339 THR A CA 1
ATOM 2373 C C . THR A 1 339 ? -28.415 -34.202 -7.834 1.00 85.94 339 THR A C 1
ATOM 2375 O O . THR A 1 339 ? -29.234 -34.170 -6.918 1.00 85.94 339 THR A O 1
ATOM 2378 N N . GLN A 1 340 ? -27.099 -34.159 -7.602 1.00 86.69 340 GLN A N 1
ATOM 2379 C CA . GLN A 1 340 ? -26.546 -34.243 -6.248 1.00 86.69 340 GLN A CA 1
ATOM 2380 C C . GLN A 1 340 ? -25.277 -33.408 -6.053 1.00 86.69 340 GLN A C 1
ATOM 2382 O O . GLN A 1 340 ? -24.330 -33.511 -6.830 1.00 86.69 340 GLN A O 1
ATOM 2387 N N . ILE A 1 341 ? -25.244 -32.652 -4.954 1.00 87.00 341 ILE A N 1
ATOM 2388 C CA . ILE A 1 341 ? -24.081 -31.920 -4.440 1.00 87.00 341 ILE A CA 1
ATOM 2389 C C . ILE A 1 341 ? -23.873 -32.320 -2.974 1.00 87.00 341 ILE A C 1
ATOM 2391 O O . ILE A 1 341 ? -24.840 -32.415 -2.216 1.00 87.00 341 ILE A O 1
ATOM 2395 N N . ILE A 1 342 ? -22.628 -32.541 -2.561 1.00 85.81 342 ILE A N 1
ATOM 2396 C CA . ILE A 1 342 ? -22.243 -32.669 -1.150 1.00 85.81 342 ILE A CA 1
ATOM 2397 C C . ILE A 1 342 ? -21.540 -31.375 -0.755 1.00 85.81 342 ILE A C 1
ATOM 2399 O O . ILE A 1 342 ? -20.591 -30.975 -1.414 1.00 85.81 342 ILE A O 1
ATOM 2403 N N . ALA A 1 343 ? -21.994 -30.709 0.302 1.00 81.75 343 ALA A N 1
ATOM 2404 C CA . ALA A 1 343 ? -21.400 -29.466 0.784 1.00 81.75 343 ALA A CA 1
ATOM 2405 C C . ALA A 1 343 ? -21.119 -29.548 2.285 1.00 81.75 343 ALA A C 1
ATOM 2407 O O . ALA A 1 343 ? -21.861 -30.184 3.033 1.00 81.75 343 ALA A O 1
ATOM 2408 N N . THR A 1 344 ? -20.059 -28.891 2.737 1.00 77.06 344 THR A N 1
ATOM 2409 C CA . THR A 1 344 ? -19.773 -28.699 4.161 1.00 77.06 344 THR A CA 1
ATOM 2410 C C . THR A 1 344 ? -20.396 -27.383 4.610 1.00 77.06 344 THR A C 1
ATOM 2412 O O . THR A 1 344 ? -20.245 -26.373 3.926 1.00 77.06 344 THR A O 1
ATOM 2415 N N . VAL A 1 345 ? -21.109 -27.383 5.741 1.00 70.06 345 VAL A N 1
ATOM 2416 C CA . VAL A 1 345 ? -21.688 -26.155 6.313 1.00 70.06 345 VAL A CA 1
ATOM 2417 C C . VAL A 1 345 ? -20.542 -25.219 6.725 1.00 70.06 345 VAL A C 1
ATOM 2419 O O . VAL A 1 345 ? -19.787 -25.596 7.627 1.00 70.06 345 VAL A O 1
ATOM 2422 N N . PRO A 1 346 ? -20.388 -24.044 6.085 1.00 56.97 346 PRO A N 1
ATOM 2423 C CA . PRO A 1 346 ? -19.241 -23.170 6.304 1.00 56.97 346 PRO A CA 1
ATOM 2424 C C . PRO A 1 346 ? -19.360 -22.398 7.623 1.00 56.97 346 PRO A C 1
ATOM 2426 O O . PRO A 1 346 ? -20.459 -22.206 8.153 1.00 56.97 346 PRO A O 1
ATOM 2429 N N . ASP A 1 347 ? -18.230 -21.903 8.130 1.00 49.16 347 ASP A N 1
ATOM 2430 C CA . ASP A 1 347 ? -18.213 -20.927 9.222 1.00 49.16 347 ASP A CA 1
ATOM 2431 C C . ASP A 1 347 ? -19.059 -19.706 8.816 1.00 49.16 347 ASP A C 1
ATOM 2433 O O . ASP A 1 347 ? -19.028 -19.293 7.655 1.00 49.16 347 ASP A O 1
ATOM 2437 N N . LYS A 1 348 ? -19.819 -19.108 9.747 1.00 48.03 348 LYS A N 1
ATOM 2438 C CA . LYS A 1 348 ? -20.757 -17.988 9.492 1.00 48.03 348 LYS A CA 1
ATOM 2439 C C . LYS A 1 348 ? -22.104 -18.377 8.840 1.00 48.03 348 LYS A C 1
ATOM 2441 O O . LYS A 1 348 ? -22.944 -17.494 8.646 1.00 48.03 348 LYS A O 1
ATOM 2446 N N . ALA A 1 349 ? -22.340 -19.654 8.507 1.00 49.12 349 ALA A N 1
ATOM 2447 C CA . ALA A 1 349 ? -23.620 -20.119 7.957 1.00 49.12 349 ALA A CA 1
ATOM 2448 C C . ALA A 1 349 ? -24.737 -20.069 8.997 1.00 49.12 349 ALA A C 1
ATOM 2450 O O . ALA A 1 349 ? -24.585 -20.762 9.985 1.00 49.12 349 ALA A O 1
ATOM 2451 N N . THR A 1 350 ? -25.781 -19.294 8.660 1.00 53.47 350 THR A N 1
ATOM 2452 C CA . THR A 1 350 ? -27.166 -19.041 9.128 1.00 53.47 350 THR A CA 1
ATOM 2453 C C . THR A 1 350 ? -28.239 -20.149 9.050 1.00 53.47 350 THR A C 1
ATOM 2455 O O . THR A 1 350 ? -28.364 -20.796 8.007 1.00 53.47 350 THR A O 1
ATOM 2458 N N . THR A 1 351 ? -29.147 -20.270 10.031 1.00 60.75 351 THR A N 1
ATOM 2459 C CA . THR A 1 351 ? -30.379 -21.054 9.930 1.00 60.75 351 THR A CA 1
ATOM 2460 C C . THR A 1 351 ? -31.306 -20.398 8.903 1.00 60.75 351 THR A C 1
ATOM 2462 O O . THR A 1 351 ? -32.058 -19.467 9.207 1.00 60.75 351 THR A O 1
ATOM 2465 N N . GLY A 1 352 ? -31.300 -20.907 7.674 1.00 65.62 352 GLY A N 1
ATOM 2466 C CA . GLY A 1 352 ? -32.028 -20.337 6.542 1.00 65.62 352 GLY A CA 1
ATOM 2467 C C . GLY A 1 352 ? -31.980 -21.223 5.290 1.00 65.62 352 GLY A C 1
ATOM 2468 O O . GLY A 1 352 ? -31.508 -22.361 5.366 1.00 65.62 352 GLY A O 1
ATOM 2469 N N . PRO A 1 353 ? -32.551 -20.777 4.156 1.00 71.38 353 PRO A N 1
ATOM 2470 C CA . PRO A 1 353 ? -32.476 -21.509 2.893 1.00 71.38 353 PRO A CA 1
ATOM 2471 C C . PRO A 1 353 ? -31.033 -21.682 2.391 1.00 71.38 353 PRO A C 1
ATOM 2473 O O . PRO A 1 353 ? -30.158 -20.857 2.658 1.00 71.38 353 PRO A O 1
ATOM 2476 N N . VAL A 1 354 ? -30.808 -22.758 1.637 1.00 80.25 354 VAL A N 1
ATOM 2477 C CA . VAL A 1 354 ? -29.550 -23.022 0.919 1.00 80.25 354 VAL A CA 1
ATOM 2478 C C . VAL A 1 354 ? -29.762 -22.717 -0.558 1.00 80.25 354 VAL A C 1
ATOM 2480 O O . VAL A 1 354 ? -30.752 -23.176 -1.130 1.00 80.25 354 VAL A O 1
ATOM 2483 N N . THR A 1 355 ? -28.865 -21.963 -1.186 1.00 81.00 355 THR A N 1
ATOM 2484 C CA . THR A 1 355 ? -28.901 -21.671 -2.624 1.00 81.00 355 THR A CA 1
ATOM 2485 C C . THR A 1 355 ? -27.738 -22.348 -3.350 1.00 81.00 355 THR A C 1
ATOM 2487 O O . THR A 1 355 ? -26.711 -22.686 -2.764 1.00 81.00 355 THR A O 1
ATOM 2490 N N . VAL A 1 356 ? -27.915 -22.613 -4.641 1.00 81.25 356 VAL A N 1
ATOM 2491 C CA . VAL A 1 356 ? -26.882 -23.152 -5.533 1.00 81.25 356 VAL A CA 1
ATOM 2492 C C . VAL A 1 356 ? -26.845 -22.272 -6.772 1.00 81.25 356 VAL A C 1
ATOM 2494 O O . VAL A 1 356 ? -27.854 -22.154 -7.473 1.00 81.25 356 VAL A O 1
ATOM 2497 N N . THR A 1 357 ? -25.688 -21.679 -7.059 1.00 76.50 357 THR A N 1
ATOM 2498 C CA . THR A 1 357 ? -25.469 -20.872 -8.262 1.00 76.50 357 THR A CA 1
ATOM 2499 C C . THR A 1 357 ? -24.735 -21.689 -9.308 1.00 76.50 357 THR A C 1
ATOM 2501 O O . THR A 1 357 ? -23.637 -22.188 -9.083 1.00 76.50 357 THR A O 1
ATOM 2504 N N . THR A 1 358 ? -25.313 -21.765 -10.498 1.00 70.12 358 THR A N 1
ATOM 2505 C CA . THR A 1 358 ? -24.702 -22.354 -11.695 1.00 70.12 358 THR A CA 1
ATOM 2506 C C . THR A 1 358 ? -24.445 -21.272 -12.742 1.00 70.12 358 THR A C 1
ATOM 2508 O O . THR A 1 358 ? -24.902 -20.137 -12.595 1.00 70.12 358 THR A O 1
ATOM 2511 N N . SER A 1 359 ? -23.771 -21.592 -13.850 1.00 61.72 359 SER A N 1
ATOM 2512 C CA . SER A 1 359 ? -23.780 -20.715 -15.038 1.00 61.72 359 SER A CA 1
ATOM 2513 C C . SER A 1 359 ? -25.195 -20.498 -15.614 1.00 61.72 359 SER A C 1
ATOM 2515 O O . SER A 1 359 ? -25.431 -19.536 -16.343 1.00 61.72 359 SER A O 1
ATOM 2517 N N . GLY A 1 360 ? -26.152 -21.355 -15.238 1.00 61.34 360 GLY A N 1
ATOM 2518 C CA . GLY A 1 360 ? -27.583 -21.229 -15.504 1.00 61.34 360 GLY A CA 1
ATOM 2519 C C . GLY A 1 360 ? -28.373 -20.409 -14.477 1.00 61.34 360 GLY A C 1
ATOM 2520 O O . GLY A 1 360 ? -29.586 -20.317 -14.604 1.00 61.34 360 GLY A O 1
ATOM 2521 N N . GLY A 1 361 ? -27.747 -19.788 -13.473 1.00 66.38 361 GLY A N 1
ATOM 2522 C CA . GLY A 1 361 ? -28.427 -18.968 -12.457 1.00 66.38 361 GLY A CA 1
ATOM 2523 C C . GLY A 1 361 ? -28.589 -19.663 -11.100 1.00 66.38 361 GLY A C 1
ATOM 2524 O O . GLY A 1 361 ? -27.921 -20.662 -10.833 1.00 66.38 361 GLY A O 1
ATOM 2525 N N . ILE A 1 362 ? -29.447 -19.111 -10.231 1.00 73.56 362 ILE A N 1
ATOM 2526 C CA . ILE A 1 362 ? -29.561 -19.491 -8.810 1.00 73.56 362 ILE A CA 1
ATOM 2527 C C . ILE A 1 362 ? -30.800 -20.359 -8.574 1.00 73.56 362 ILE A C 1
ATOM 2529 O O . ILE A 1 362 ? -31.903 -19.994 -8.977 1.00 73.56 362 ILE A O 1
ATOM 2533 N N . GLY A 1 363 ? -30.617 -21.485 -7.891 1.00 78.94 363 GLY A N 1
ATOM 2534 C CA . GLY A 1 363 ? -31.689 -22.318 -7.352 1.00 78.94 363 GLY A CA 1
ATOM 2535 C C . GLY A 1 363 ? -31.726 -22.208 -5.833 1.00 78.94 363 GLY A C 1
ATOM 2536 O O . GLY A 1 363 ? -30.686 -22.334 -5.198 1.00 78.94 363 GLY A O 1
ATOM 2537 N N . THR A 1 364 ? -32.903 -21.998 -5.243 1.00 82.31 364 THR A N 1
ATOM 2538 C CA . THR A 1 364 ? -33.087 -21.881 -3.784 1.00 82.31 364 THR A CA 1
ATOM 2539 C C . THR A 1 364 ? -33.799 -23.114 -3.233 1.00 82.31 364 THR A C 1
ATOM 2541 O O . THR A 1 364 ? -34.826 -23.536 -3.762 1.00 82.31 364 THR A O 1
ATOM 2544 N N . GLY A 1 365 ? -33.246 -23.697 -2.175 1.00 82.44 365 GLY A N 1
ATOM 2545 C CA . GLY A 1 365 ? -33.731 -24.895 -1.502 1.00 82.44 365 GLY A CA 1
ATOM 2546 C C . GLY A 1 365 ? -34.447 -24.606 -0.186 1.00 82.44 365 GLY A C 1
ATOM 2547 O O . GLY A 1 365 ? -34.677 -23.461 0.201 1.00 82.44 365 GLY A O 1
ATOM 2548 N N . ALA A 1 366 ? -34.810 -25.681 0.514 1.00 77.06 366 ALA A N 1
ATOM 2549 C CA . ALA A 1 366 ? -35.464 -25.611 1.817 1.00 77.06 366 ALA A CA 1
ATOM 2550 C C . ALA A 1 366 ? -34.542 -25.045 2.918 1.00 77.06 366 ALA A C 1
ATOM 2552 O O . ALA A 1 366 ? -33.329 -24.932 2.756 1.00 77.06 366 ALA A O 1
ATOM 2553 N N . LYS A 1 367 ? -35.136 -24.703 4.066 1.00 72.94 367 LYS A N 1
ATOM 2554 C CA . LYS A 1 367 ? -34.425 -24.182 5.240 1.00 72.94 367 LYS A CA 1
ATOM 2555 C C . LYS A 1 367 ? -33.575 -25.269 5.920 1.00 72.94 367 LYS A C 1
ATOM 2557 O O . LYS A 1 367 ? -34.110 -26.313 6.287 1.00 72.94 367 LYS A O 1
ATOM 2562 N N . TYR A 1 368 ? -32.298 -24.981 6.157 1.00 71.25 368 TYR A N 1
ATOM 2563 C CA . TYR A 1 368 ? -31.372 -25.765 6.982 1.00 71.25 368 TYR A CA 1
ATOM 2564 C C . TYR A 1 368 ? -31.212 -25.109 8.372 1.00 71.25 368 TYR A C 1
ATOM 2566 O O . TYR A 1 368 ? -31.306 -23.888 8.479 1.00 71.25 368 TYR A O 1
ATOM 2574 N N . THR A 1 369 ? -31.041 -25.889 9.451 1.00 66.75 369 THR A N 1
ATOM 2575 C CA . THR A 1 369 ? -30.952 -25.382 10.846 1.00 66.75 369 THR A CA 1
ATOM 2576 C C . THR A 1 369 ? -29.611 -25.720 11.496 1.00 66.75 369 THR A C 1
ATOM 2578 O O . THR A 1 369 ? -29.192 -26.876 11.473 1.00 66.75 369 THR A O 1
ATOM 2581 N N . VAL A 1 370 ? -28.976 -24.752 12.155 1.00 52.75 370 VAL A N 1
ATOM 2582 C CA . VAL A 1 370 ? -27.675 -24.936 12.820 1.00 52.75 370 VAL A CA 1
ATOM 2583 C C . VAL A 1 370 ? -27.829 -25.021 14.349 1.00 52.75 370 VAL A C 1
ATOM 2585 O O . VAL A 1 370 ? -28.659 -24.329 14.934 1.00 52.75 370 VAL A O 1
ATOM 2588 N N . VAL A 1 371 ? -27.071 -25.907 15.015 1.00 45.34 371 VAL A N 1
ATOM 2589 C CA . VAL A 1 371 ? -27.195 -26.223 16.464 1.00 45.34 371 VAL A CA 1
ATOM 2590 C C . VAL A 1 371 ? -26.004 -25.673 17.285 1.00 45.34 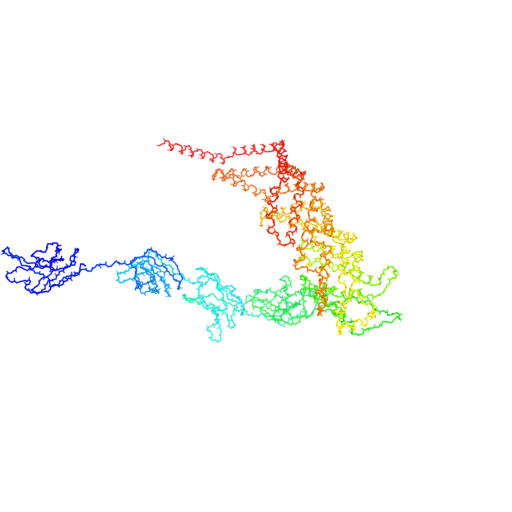371 VAL A C 1
ATOM 2592 O O . VAL A 1 371 ? -24.864 -25.920 16.900 1.00 45.34 371 VAL A O 1
ATOM 2595 N N . VAL A 1 372 ? -26.250 -25.015 18.441 1.00 43.78 372 VAL A N 1
ATOM 2596 C CA . VAL A 1 372 ? -25.235 -24.422 19.370 1.00 43.78 372 VAL A CA 1
ATOM 2597 C C . VAL A 1 372 ? -25.360 -24.919 20.832 1.00 43.78 372 VAL A C 1
ATOM 2599 O O . VAL A 1 372 ? -26.472 -25.165 21.302 1.00 43.78 372 VAL A O 1
ATOM 2602 N N . ASP A 1 373 ? -24.230 -25.031 21.558 1.00 34.91 373 ASP A N 1
ATOM 2603 C CA . ASP A 1 373 ? -24.120 -25.457 22.976 1.00 34.91 373 ASP A CA 1
ATOM 2604 C C . ASP A 1 373 ? -24.086 -24.246 23.964 1.00 34.91 373 ASP A C 1
ATOM 2606 O O . ASP A 1 373 ? -23.708 -23.138 23.592 1.00 34.91 373 ASP A O 1
ATOM 2610 N N . LYS A 1 374 ? -24.521 -24.418 25.230 1.00 33.69 374 LYS A N 1
ATOM 2611 C CA . LYS A 1 374 ? -24.844 -23.329 26.197 1.00 33.69 374 LYS A CA 1
ATOM 2612 C C . LYS A 1 374 ? -23.691 -22.979 27.176 1.00 33.69 374 LYS A C 1
ATOM 2614 O O . LYS A 1 374 ? -23.130 -23.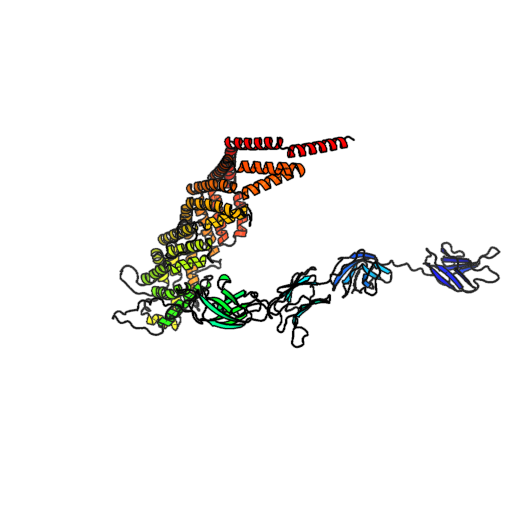884 27.788 1.00 33.69 374 LYS A O 1
ATOM 2619 N N . TYR A 1 375 ? -23.416 -21.683 27.405 1.00 32.72 375 TYR A N 1
ATOM 2620 C CA . TYR A 1 375 ? -22.414 -21.146 28.364 1.00 32.72 375 TYR A CA 1
ATOM 2621 C C . TYR A 1 375 ? -22.876 -21.120 29.843 1.00 32.72 375 TYR A C 1
ATOM 2623 O O . TYR A 1 375 ? -24.085 -21.154 30.102 1.00 32.72 375 TYR A O 1
ATOM 2631 N N . PRO A 1 376 ? -21.947 -21.064 30.833 1.00 33.38 376 PRO A N 1
ATOM 2632 C CA . PRO A 1 376 ? -22.280 -21.125 32.256 1.00 33.38 376 PRO A CA 1
ATOM 2633 C C . PRO A 1 376 ? -23.015 -19.870 32.747 1.00 33.38 376 PRO A C 1
ATOM 2635 O O . PRO A 1 376 ? -22.718 -18.746 32.351 1.00 33.38 376 PRO A O 1
ATOM 2638 N N . ALA A 1 377 ? -23.983 -20.073 33.643 1.00 35.56 377 ALA A N 1
ATOM 2639 C CA . ALA A 1 377 ? -24.830 -19.014 34.183 1.00 35.56 377 ALA A CA 1
ATOM 2640 C C . ALA A 1 377 ? -24.085 -18.084 35.165 1.00 35.56 377 ALA A C 1
ATOM 2642 O O . ALA A 1 377 ? -23.257 -18.528 35.960 1.00 35.56 377 ALA A O 1
ATOM 2643 N N . LEU A 1 378 ? -24.444 -16.795 35.132 1.00 31.30 378 LEU A N 1
ATOM 2644 C CA . LEU A 1 378 ? -23.966 -15.742 36.039 1.00 31.30 378 LEU A CA 1
ATOM 2645 C C . LEU A 1 378 ? -24.298 -16.027 37.523 1.00 31.30 378 LEU A C 1
ATOM 2647 O O . LEU A 1 378 ? -25.303 -16.684 37.810 1.00 31.30 378 LEU A O 1
ATOM 2651 N N . PRO A 1 379 ? -23.517 -15.481 38.481 1.00 33.81 379 PRO A N 1
ATOM 2652 C CA . PRO A 1 379 ? -23.798 -15.607 39.910 1.00 33.81 379 PRO A CA 1
ATOM 2653 C C . PRO A 1 379 ? -25.150 -14.976 40.274 1.00 33.81 379 PRO A C 1
ATOM 2655 O O . PRO A 1 379 ? -25.430 -13.818 39.964 1.00 33.81 379 PRO A O 1
ATOM 2658 N N . THR A 1 380 ? -25.998 -15.741 40.959 1.00 32.81 380 THR A N 1
ATOM 2659 C CA . THR A 1 380 ? -27.306 -15.286 41.445 1.00 32.81 380 THR A CA 1
ATOM 2660 C C . THR A 1 380 ? -27.156 -14.314 42.613 1.00 32.81 380 THR A C 1
ATOM 2662 O O . THR A 1 380 ? -26.438 -14.600 43.572 1.00 32.81 380 THR A O 1
ATOM 2665 N N . TRP A 1 381 ? -27.877 -13.191 42.564 1.00 33.00 381 TRP A N 1
ATOM 2666 C CA . TRP A 1 381 ? -27.938 -12.215 43.653 1.00 33.00 381 TRP A CA 1
ATOM 2667 C C . TRP A 1 381 ? -28.645 -12.821 44.871 1.00 33.00 381 TRP A C 1
ATOM 2669 O O . TRP A 1 381 ? -29.767 -13.322 44.765 1.00 33.00 381 TRP A O 1
ATOM 2679 N N . VAL A 1 382 ? -27.997 -12.754 46.032 1.00 34.75 382 VAL A N 1
ATOM 2680 C CA . VAL A 1 382 ? -28.586 -13.125 47.320 1.00 34.75 382 VAL A CA 1
ATOM 2681 C C . VAL A 1 382 ? -28.645 -11.856 48.155 1.00 34.75 382 VAL A C 1
ATOM 2683 O O . VAL A 1 382 ? -27.623 -11.209 48.383 1.00 34.75 382 VAL A O 1
ATOM 2686 N N . ASN A 1 383 ? -29.846 -11.462 48.569 1.00 36.84 383 ASN A N 1
ATOM 2687 C CA . ASN A 1 383 ? -30.016 -10.293 49.425 1.00 36.84 383 ASN A CA 1
ATOM 2688 C C . ASN A 1 383 ? -29.413 -10.537 50.825 1.00 36.84 383 ASN A C 1
ATOM 2690 O O . ASN A 1 383 ? -29.078 -11.664 51.194 1.00 36.84 383 ASN A O 1
ATOM 2694 N N . SER A 1 384 ? -29.320 -9.485 51.643 1.00 36.28 384 SER A N 1
ATOM 2695 C CA . SER A 1 384 ? -28.813 -9.533 53.027 1.00 36.28 384 SER A CA 1
ATOM 2696 C C . SER A 1 384 ? -29.611 -10.446 53.979 1.00 36.28 384 SER A C 1
ATOM 2698 O O . SER A 1 384 ? -29.222 -10.606 55.133 1.00 36.28 384 SER A O 1
ATOM 2700 N N . SER A 1 385 ? -30.694 -11.071 53.503 1.00 40.41 385 SER A N 1
ATOM 2701 C CA . SER A 1 385 ? -31.503 -12.074 54.205 1.00 40.41 385 SER A CA 1
ATOM 2702 C C . SER A 1 385 ? -31.378 -13.500 53.635 1.00 40.41 385 SER A C 1
ATOM 2704 O O . SER A 1 385 ? -32.140 -14.378 54.032 1.00 40.41 385 SER A O 1
ATOM 2706 N N . GLY A 1 386 ? -30.437 -13.770 52.721 1.00 34.25 386 GLY A N 1
ATOM 2707 C CA . GLY A 1 386 ? -30.166 -15.128 52.230 1.00 34.25 386 GLY A CA 1
ATOM 2708 C C . GLY A 1 386 ? -31.162 -15.669 51.194 1.00 34.25 386 GLY A C 1
ATOM 2709 O O . GLY A 1 386 ? -31.122 -16.855 50.881 1.00 34.25 386 GLY A O 1
ATOM 2710 N N . THR A 1 387 ? -32.062 -14.842 50.654 1.00 35.59 387 THR A N 1
ATOM 2711 C CA . THR A 1 387 ? -33.117 -15.280 49.722 1.00 35.59 387 THR A CA 1
ATOM 2712 C C . THR A 1 387 ? -32.820 -14.811 48.296 1.00 35.59 387 THR A C 1
ATOM 2714 O O . THR A 1 387 ? -32.769 -13.610 48.026 1.00 35.59 387 THR A O 1
ATOM 2717 N N . ALA A 1 388 ? -32.651 -15.752 47.363 1.00 32.59 388 ALA A N 1
ATOM 2718 C CA . ALA A 1 388 ? -32.565 -15.464 45.932 1.00 32.59 388 ALA A CA 1
ATOM 2719 C C . ALA A 1 388 ? -33.966 -15.107 45.409 1.00 32.59 388 ALA A C 1
ATOM 2721 O O . ALA A 1 388 ? -34.858 -15.951 45.381 1.00 32.59 388 ALA A O 1
ATOM 2722 N N . THR A 1 389 ? -34.187 -13.849 45.030 1.00 37.56 389 THR A N 1
ATOM 2723 C CA . THR A 1 389 ? -35.442 -13.405 44.404 1.00 37.56 389 THR A CA 1
ATOM 2724 C C . THR A 1 389 ? -35.180 -13.105 42.934 1.00 37.56 389 THR A C 1
ATOM 2726 O O . THR A 1 389 ? -34.389 -12.227 42.600 1.00 37.56 389 THR A O 1
ATOM 2729 N N . SER A 1 390 ? -35.841 -13.839 42.039 1.00 33.62 390 SER A N 1
ATOM 2730 C CA . SER A 1 390 ? -35.873 -13.527 40.610 1.00 33.62 390 SER A CA 1
ATOM 2731 C C . SER A 1 390 ? -36.682 -12.243 40.405 1.00 33.62 390 SER A C 1
ATOM 2733 O O . SER A 1 390 ? -37.913 -12.267 40.436 1.00 33.62 390 SER A O 1
ATOM 2735 N N . ILE A 1 391 ? -35.999 -11.110 40.240 1.00 34.94 391 ILE A N 1
ATOM 2736 C CA . ILE A 1 391 ? -36.628 -9.820 39.936 1.00 34.94 391 ILE A CA 1
ATOM 2737 C C . ILE A 1 391 ? -37.132 -9.891 38.489 1.00 34.94 391 ILE A C 1
ATOM 2739 O O . ILE A 1 391 ? -36.361 -9.793 37.536 1.00 34.94 391 ILE A O 1
ATOM 2743 N N . GLY A 1 392 ? -38.427 -10.154 38.330 1.00 35.84 392 GLY A N 1
ATOM 2744 C CA . GLY A 1 392 ? -39.052 -10.357 37.032 1.00 35.84 392 GLY A CA 1
ATOM 2745 C C . GLY A 1 392 ? -39.165 -9.066 36.229 1.00 35.84 392 GLY A C 1
ATOM 2746 O O . GLY A 1 392 ? -39.749 -8.117 36.725 1.00 35.84 392 GLY A O 1
ATOM 2747 N N . VAL A 1 393 ? -38.705 -9.129 34.973 1.00 34.09 393 VAL A N 1
ATOM 2748 C CA . VAL A 1 393 ? -39.110 -8.382 33.759 1.00 34.09 393 VAL A CA 1
ATOM 2749 C C . VAL A 1 393 ? -38.419 -7.028 33.425 1.00 34.09 393 VAL A C 1
ATOM 2751 O O . VAL A 1 393 ? -37.906 -6.939 32.308 1.00 34.09 393 VAL A O 1
ATOM 2754 N N . PRO A 1 394 ? -38.288 -5.991 34.286 1.00 42.09 394 PRO A N 1
ATOM 2755 C CA . PRO A 1 394 ? -37.638 -4.725 33.896 1.00 42.09 394 PRO A CA 1
ATOM 2756 C C . PRO A 1 394 ? -36.104 -4.772 33.816 1.00 42.09 394 PRO A C 1
ATOM 2758 O O . PRO A 1 394 ? -35.513 -4.157 32.929 1.00 42.09 394 PRO A O 1
ATOM 2761 N N . LEU A 1 395 ? -35.442 -5.502 34.723 1.00 39.47 395 LEU A N 1
ATOM 2762 C CA . LEU A 1 395 ? -33.971 -5.552 34.795 1.00 39.47 395 LEU A CA 1
ATOM 2763 C C . LEU A 1 395 ? -33.371 -6.296 33.595 1.00 39.47 395 LEU A C 1
ATOM 2765 O O . LEU A 1 395 ? -32.337 -5.914 33.054 1.00 39.47 395 LEU A O 1
ATOM 2769 N N . THR A 1 396 ? -34.052 -7.352 33.164 1.00 42.84 396 THR A N 1
ATOM 2770 C CA . THR A 1 396 ? -33.660 -8.195 32.036 1.00 42.84 396 THR A CA 1
ATOM 2771 C C . THR A 1 396 ? -33.870 -7.501 30.691 1.00 42.84 396 THR A C 1
ATOM 2773 O O . THR A 1 396 ? -33.053 -7.672 29.789 1.00 42.84 396 THR A O 1
ATOM 2776 N N . ALA A 1 397 ? -34.894 -6.649 30.582 1.00 43.09 397 ALA A N 1
ATOM 2777 C CA . ALA A 1 397 ? -35.082 -5.768 29.433 1.00 43.09 397 ALA A CA 1
ATOM 2778 C C . ALA A 1 397 ? -33.994 -4.679 29.354 1.00 43.09 397 ALA A C 1
ATOM 2780 O O . ALA A 1 397 ? -33.462 -4.417 28.277 1.00 43.09 397 ALA A O 1
ATOM 2781 N N . PHE A 1 398 ? -33.605 -4.090 30.491 1.00 42.72 398 PHE A N 1
ATOM 2782 C CA . PHE A 1 398 ? -32.535 -3.089 30.544 1.00 42.72 398 PHE A CA 1
ATOM 2783 C C . PHE A 1 398 ? -31.145 -3.677 30.255 1.00 42.72 398 PHE A C 1
ATOM 2785 O O . PHE A 1 398 ? -30.378 -3.088 29.493 1.00 42.72 398 PHE A O 1
ATOM 2792 N N . ARG A 1 399 ? -30.843 -4.866 30.801 1.00 45.31 399 ARG A N 1
ATOM 2793 C CA . ARG A 1 399 ? -29.645 -5.651 30.458 1.00 45.31 399 ARG A CA 1
ATOM 2794 C C . ARG A 1 399 ? -29.559 -5.876 28.954 1.00 45.31 399 ARG A C 1
ATOM 2796 O O . ARG A 1 399 ? -28.552 -5.521 28.355 1.00 45.31 399 ARG A O 1
ATOM 2803 N N . GLY A 1 400 ? -30.635 -6.381 28.349 1.00 48.34 400 GLY A N 1
ATOM 2804 C CA . GLY A 1 400 ? -30.703 -6.567 26.901 1.00 48.34 400 GLY A CA 1
ATOM 2805 C C . GLY A 1 400 ? -30.475 -5.264 26.132 1.00 48.34 400 GLY A C 1
ATOM 2806 O O . GLY A 1 400 ? -29.697 -5.248 25.187 1.00 48.34 400 GLY A O 1
ATOM 2807 N N . TYR A 1 401 ? -31.066 -4.147 26.569 1.00 47.56 401 TYR A N 1
ATOM 2808 C CA . TYR A 1 401 ? -30.936 -2.845 25.905 1.00 47.56 401 TYR A CA 1
ATOM 2809 C C . TYR A 1 401 ? -29.510 -2.270 25.927 1.00 47.56 401 TYR A C 1
ATOM 2811 O O . TYR A 1 401 ? -29.003 -1.858 24.883 1.00 47.56 401 TYR A O 1
ATOM 2819 N N . ILE A 1 402 ? -28.847 -2.255 27.089 1.00 46.56 402 ILE A N 1
ATOM 2820 C CA . ILE A 1 402 ? -27.468 -1.757 27.234 1.00 46.56 402 ILE A CA 1
ATOM 2821 C C . ILE A 1 402 ? -26.487 -2.667 26.494 1.00 46.56 402 ILE A C 1
ATOM 2823 O O . ILE A 1 402 ? -25.670 -2.179 25.715 1.00 46.56 402 ILE A O 1
ATOM 2827 N N . SER A 1 403 ? -26.606 -3.984 26.685 1.00 49.31 403 SER A N 1
ATOM 2828 C CA . SER A 1 403 ? -25.777 -4.974 25.998 1.00 49.31 403 SER A CA 1
ATOM 2829 C C . SER A 1 403 ? -25.917 -4.887 24.481 1.00 49.31 403 SER A C 1
ATOM 2831 O O . SER A 1 403 ? -24.914 -4.893 23.774 1.00 49.31 403 SER A O 1
ATOM 2833 N N . THR A 1 404 ? -27.146 -4.719 23.988 1.00 50.22 404 THR A N 1
ATOM 2834 C CA . THR A 1 404 ? -27.430 -4.541 22.557 1.00 50.22 404 THR A CA 1
ATOM 2835 C C . THR A 1 404 ? -26.897 -3.207 22.040 1.00 50.22 404 THR A C 1
ATOM 2837 O O . THR A 1 404 ? -26.292 -3.175 20.981 1.00 50.22 404 THR A O 1
ATOM 2840 N N . SER A 1 405 ? -27.038 -2.111 22.791 1.00 49.53 405 SER A N 1
ATOM 2841 C CA . SER A 1 405 ? -26.561 -0.789 22.356 1.00 49.53 405 SER A CA 1
ATOM 2842 C C . SER A 1 405 ? -25.031 -0.712 22.277 1.00 49.53 405 SER A C 1
ATOM 2844 O O . SER A 1 405 ? -24.492 -0.099 21.355 1.00 49.53 405 SER A O 1
ATOM 2846 N N . ILE A 1 406 ? -24.324 -1.339 23.225 1.00 49.53 406 ILE A N 1
ATOM 2847 C CA . ILE A 1 406 ? -22.856 -1.435 23.222 1.00 49.53 406 ILE A CA 1
ATOM 2848 C C . ILE A 1 406 ? -22.390 -2.339 22.075 1.00 49.53 406 ILE A C 1
ATOM 2850 O O . ILE A 1 406 ? -21.516 -1.929 21.310 1.00 49.53 406 ILE A O 1
ATOM 2854 N N . ALA A 1 407 ? -23.009 -3.514 21.910 1.00 49.91 407 ALA A N 1
ATOM 2855 C CA . ALA A 1 407 ? -22.714 -4.428 20.806 1.00 49.91 407 ALA A CA 1
ATOM 2856 C C . ALA A 1 407 ? -22.937 -3.761 19.434 1.00 49.91 407 ALA A C 1
ATOM 2858 O O . ALA A 1 407 ? -22.048 -3.793 18.588 1.00 49.91 407 ALA A O 1
ATOM 2859 N N . ASP A 1 408 ? -24.064 -3.068 19.242 1.00 52.47 408 ASP A N 1
ATOM 2860 C CA . ASP A 1 408 ? -24.414 -2.380 17.991 1.00 52.47 408 ASP A CA 1
ATOM 2861 C C . ASP A 1 408 ? -23.490 -1.184 17.691 1.00 52.47 408 ASP A C 1
ATOM 2863 O O . ASP A 1 408 ? -23.211 -0.874 16.530 1.00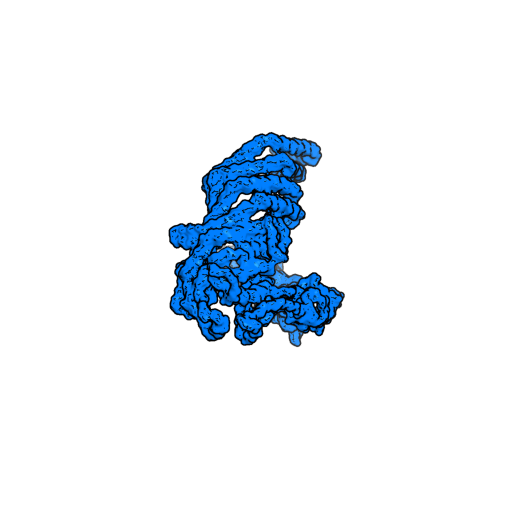 52.47 408 ASP A O 1
ATOM 2867 N N . THR A 1 409 ? -23.007 -0.486 18.724 1.00 50.44 409 THR A N 1
ATOM 2868 C CA . THR A 1 409 ? -22.094 0.660 18.565 1.00 50.44 409 THR A CA 1
ATOM 2869 C C . THR A 1 409 ? -20.681 0.206 18.207 1.00 50.44 409 THR A C 1
ATOM 2871 O O . THR A 1 409 ? -20.033 0.846 17.381 1.00 50.44 409 THR A O 1
ATOM 2874 N N . LEU A 1 410 ? -20.220 -0.908 18.784 1.00 44.78 410 LEU A N 1
ATOM 2875 C CA . LEU A 1 410 ? -18.920 -1.513 18.481 1.00 44.78 410 LEU A CA 1
ATOM 2876 C C . LEU A 1 410 ? -18.922 -2.263 17.141 1.00 44.78 410 LEU A C 1
ATOM 2878 O O . LEU A 1 410 ? -17.902 -2.286 16.464 1.00 44.78 410 LEU A O 1
ATOM 2882 N N . ALA A 1 411 ? -20.063 -2.792 16.699 1.00 49.56 411 ALA A N 1
ATOM 2883 C CA . ALA A 1 411 ? -20.189 -3.459 15.403 1.00 49.56 411 ALA A CA 1
ATOM 2884 C C . ALA A 1 411 ? -20.014 -2.520 14.194 1.00 49.56 411 ALA A C 1
ATOM 2886 O O . ALA A 1 411 ? -19.603 -2.959 13.125 1.00 49.56 411 ALA A O 1
ATOM 2887 N N . LYS A 1 412 ? -20.313 -1.222 14.337 1.00 47.09 412 LYS A N 1
ATOM 2888 C CA . LYS A 1 412 ? -20.200 -0.235 13.244 1.00 47.09 412 LYS A CA 1
ATOM 2889 C C . LYS A 1 412 ? -18.758 0.033 12.767 1.00 47.09 412 LYS A C 1
ATOM 2891 O O . LYS A 1 412 ? -18.587 0.203 11.562 1.00 47.09 412 LYS A O 1
ATOM 2896 N N . PRO A 1 413 ? -17.743 0.124 13.650 1.00 41.44 413 PRO A N 1
ATOM 2897 C CA . PRO A 1 413 ? -16.349 0.346 13.243 1.00 41.44 413 PRO A CA 1
ATOM 2898 C C . PRO A 1 413 ? -15.492 -0.916 13.007 1.00 41.44 413 PRO A C 1
ATOM 2900 O O . PRO A 1 413 ? -14.367 -0.762 12.536 1.00 41.44 413 PRO A O 1
ATOM 2903 N N . LEU A 1 414 ? -15.950 -2.133 13.334 1.00 39.94 414 LEU A N 1
ATOM 2904 C CA . LEU A 1 414 ? -15.115 -3.350 13.311 1.00 39.94 414 LEU A CA 1
ATOM 2905 C C . LEU A 1 414 ? -15.324 -4.144 12.000 1.00 39.94 414 LEU A C 1
ATOM 2907 O O . LEU A 1 414 ? -16.426 -4.642 11.764 1.00 39.94 414 LEU A O 1
ATOM 2911 N N . PRO A 1 415 ? -14.314 -4.265 11.112 1.00 36.88 415 PRO A N 1
ATOM 2912 C CA . PRO A 1 415 ? -14.471 -5.004 9.863 1.00 36.88 415 PRO A CA 1
ATOM 2913 C C . PRO A 1 415 ? -14.485 -6.527 10.093 1.00 36.88 415 PRO A C 1
ATOM 2915 O O . PRO A 1 415 ? -13.534 -7.105 10.607 1.00 36.88 415 PRO A O 1
ATOM 2918 N N . SER A 1 416 ? -15.539 -7.192 9.603 1.00 41.81 416 SER A N 1
ATOM 2919 C CA . SER A 1 416 ? -15.660 -8.645 9.328 1.00 41.81 416 SER A CA 1
ATOM 2920 C C . SER A 1 416 ? -15.795 -9.662 10.482 1.00 41.81 416 SER A C 1
ATOM 2922 O O . SER A 1 416 ? -15.997 -10.856 10.210 1.00 41.81 416 SER A O 1
ATOM 2924 N N . SER A 1 417 ? -15.793 -9.241 11.745 1.00 41.00 417 SER A N 1
ATOM 2925 C CA . SER A 1 417 ? -15.905 -10.137 12.906 1.00 41.00 417 SER A CA 1
ATOM 2926 C C . SER A 1 417 ? -17.356 -10.380 13.358 1.00 41.00 417 SER A C 1
ATOM 2928 O O . SER A 1 417 ? -17.796 -9.909 14.401 1.00 41.00 417 SER A O 1
ATOM 2930 N N . GLY A 1 418 ? -18.088 -11.160 12.553 1.00 44.81 418 GLY A N 1
ATOM 2931 C CA . GLY A 1 418 ? -19.403 -11.733 12.882 1.00 44.81 418 GLY A CA 1
ATOM 2932 C C . GLY A 1 418 ? -20.553 -10.715 13.040 1.00 44.81 418 GLY A C 1
ATOM 2933 O O . GLY A 1 418 ? -20.333 -9.543 13.332 1.00 44.81 418 GLY A O 1
ATOM 2934 N N . PRO A 1 419 ? -21.823 -11.112 12.846 1.00 40.94 419 PRO A N 1
ATOM 2935 C CA . PRO A 1 419 ? -22.942 -10.222 13.131 1.00 40.94 419 PRO A CA 1
ATOM 2936 C C . PRO A 1 419 ? -23.066 -9.988 14.643 1.00 40.94 419 PRO A C 1
ATOM 2938 O O . PRO A 1 419 ? -23.101 -10.938 15.427 1.00 40.94 419 PRO A O 1
ATOM 2941 N N . ALA A 1 420 ? -23.197 -8.730 15.068 1.00 50.34 420 ALA A N 1
ATOM 2942 C CA . ALA A 1 420 ? -23.720 -8.443 16.398 1.00 50.34 420 ALA A CA 1
ATOM 2943 C C . ALA A 1 420 ? -25.188 -8.890 16.447 1.00 50.34 420 ALA A C 1
ATOM 2945 O O . ALA A 1 420 ? -26.021 -8.470 15.642 1.00 50.34 420 ALA A O 1
ATOM 2946 N N . GLY A 1 421 ? -25.497 -9.801 17.360 1.00 50.25 421 GLY A N 1
ATOM 2947 C CA . GLY A 1 421 ? -26.851 -10.257 17.615 1.00 50.25 421 GLY A CA 1
ATOM 2948 C C . GLY A 1 421 ? -27.405 -9.485 18.802 1.00 50.25 421 GLY A C 1
ATOM 2949 O O . GLY A 1 421 ? -26.710 -9.304 19.799 1.00 50.25 421 GLY A O 1
ATOM 2950 N N . ARG A 1 422 ? -28.660 -9.029 18.719 1.00 49.56 422 ARG A N 1
ATOM 2951 C CA . ARG A 1 422 ? -29.293 -8.308 19.831 1.00 49.56 422 ARG A CA 1
ATOM 2952 C C . ARG A 1 422 ? -29.270 -9.178 21.086 1.00 49.56 422 ARG A C 1
ATOM 2954 O O . ARG A 1 422 ? -29.889 -10.241 21.117 1.00 49.56 422 ARG A O 1
ATOM 2961 N N . CYS A 1 423 ? -28.552 -8.723 22.104 1.00 46.38 423 CYS A N 1
ATOM 2962 C CA . CYS A 1 423 ? -28.437 -9.415 23.373 1.00 46.38 423 CYS A CA 1
ATOM 2963 C C . CYS A 1 423 ? -29.784 -9.428 24.090 1.00 46.38 423 CYS A C 1
ATOM 2965 O O . CYS A 1 423 ? -30.406 -8.383 24.297 1.00 46.38 423 CYS A O 1
ATOM 2967 N N . VAL A 1 424 ? -30.234 -10.616 24.484 1.00 51.00 424 VAL A N 1
ATOM 2968 C CA . VAL A 1 424 ? -31.479 -10.792 25.235 1.00 51.00 424 VAL A CA 1
ATOM 2969 C C . VAL A 1 424 ? -31.184 -10.930 26.726 1.00 51.00 424 VAL A C 1
ATOM 2971 O O . VAL A 1 424 ? -30.037 -10.982 27.170 1.00 51.00 424 VAL A O 1
ATOM 2974 N N . SER A 1 425 ? -32.248 -11.000 27.521 1.00 45.16 425 SER A N 1
ATOM 2975 C CA . SER A 1 425 ? -32.209 -11.243 28.963 1.00 45.16 425 SER A CA 1
ATOM 2976 C C . SER A 1 425 ? -31.330 -12.422 29.390 1.00 45.16 425 SER A C 1
ATOM 2978 O O . SER A 1 425 ? -30.734 -12.382 30.470 1.00 45.16 425 SER A O 1
ATOM 2980 N N . ASP A 1 426 ? -31.244 -13.435 28.528 1.00 48.34 426 ASP A N 1
ATOM 2981 C CA . ASP A 1 426 ? -30.665 -14.749 28.804 1.00 48.34 426 ASP A CA 1
ATOM 2982 C C . ASP A 1 426 ? -29.245 -14.928 28.227 1.00 48.34 426 ASP A C 1
ATOM 2984 O O . ASP A 1 426 ? -28.713 -16.034 28.276 1.00 48.34 426 ASP A O 1
ATOM 2988 N N . GLY A 1 427 ? -28.623 -13.855 27.719 1.00 48.16 427 GLY A N 1
ATOM 2989 C CA . GLY A 1 427 ? -27.283 -13.865 27.111 1.00 48.16 427 GLY A CA 1
ATOM 2990 C C . GLY A 1 427 ? -27.275 -13.260 25.707 1.00 48.16 427 GLY A C 1
ATOM 2991 O O . GLY A 1 427 ? -28.333 -12.957 25.142 1.00 48.16 427 GLY A O 1
ATOM 2992 N N . CYS A 1 428 ? -26.087 -13.046 25.139 1.00 51.19 428 CYS A N 1
ATOM 2993 C CA . CYS A 1 428 ? -25.997 -12.598 23.755 1.00 51.19 428 CYS A CA 1
ATOM 2994 C C . CYS A 1 428 ? -26.054 -13.803 22.807 1.00 51.19 428 CYS A C 1
ATOM 2996 O O . CYS A 1 428 ? -25.351 -14.790 23.026 1.00 51.19 428 CYS A O 1
ATOM 2998 N N . PRO A 1 429 ? -26.909 -13.769 21.772 1.00 47.00 429 PRO A N 1
ATOM 2999 C CA . PRO A 1 429 ? -27.022 -14.878 20.837 1.00 47.00 429 PRO A CA 1
ATOM 3000 C C . PRO A 1 429 ? -25.690 -15.091 20.106 1.00 47.00 429 PRO A C 1
ATOM 3002 O O . PRO A 1 429 ? -25.072 -14.138 19.638 1.00 47.00 429 PRO A O 1
ATOM 3005 N N . ILE A 1 430 ? -25.242 -16.342 20.022 1.00 46.25 430 ILE A N 1
ATOM 3006 C CA . ILE A 1 430 ? -24.032 -16.729 19.293 1.00 46.25 430 ILE A CA 1
ATOM 3007 C C . ILE A 1 430 ? -24.378 -16.763 17.799 1.00 46.25 430 ILE A C 1
ATOM 3009 O O . ILE A 1 430 ? -25.265 -17.535 17.421 1.00 46.25 430 ILE A O 1
ATOM 3013 N N . PRO A 1 431 ? -23.759 -15.929 16.943 1.00 42.62 431 PRO A N 1
ATOM 3014 C CA . PRO A 1 431 ? -23.933 -16.042 15.503 1.00 42.62 431 PRO A CA 1
ATOM 3015 C C . PRO A 1 431 ? -23.300 -17.340 15.017 1.00 42.62 431 PRO A C 1
ATOM 3017 O O . PRO A 1 431 ? -22.276 -17.779 15.534 1.00 42.62 431 PRO A O 1
ATOM 3020 N N . GLU A 1 432 ? -23.927 -17.975 14.039 1.00 32.47 432 GLU A N 1
ATOM 3021 C CA . GLU A 1 432 ? -23.567 -19.332 13.655 1.00 32.47 432 GLU A CA 1
ATOM 3022 C C . GLU A 1 432 ? -22.169 -19.356 13.033 1.00 32.47 432 GLU A C 1
ATOM 3024 O O . GLU A 1 432 ? -21.941 -18.774 11.991 1.00 32.47 432 GLU A O 1
ATOM 3029 N N . GLY A 1 433 ? -21.213 -19.992 13.695 1.00 38.25 433 GLY A N 1
ATOM 3030 C CA . GLY A 1 433 ? -19.799 -20.081 13.290 1.00 38.25 433 GLY A CA 1
ATOM 3031 C C . GLY A 1 433 ? -18.956 -20.564 14.450 1.00 38.25 433 GLY A C 1
ATOM 3032 O O . GLY A 1 433 ? -17.959 -21.252 14.291 1.00 38.25 433 GLY A O 1
ATOM 3033 N N . GLU A 1 434 ? -19.404 -20.198 15.640 1.00 37.78 434 GLU A N 1
ATOM 3034 C CA . GLU A 1 434 ? -18.550 -20.142 16.797 1.00 37.78 434 GLU A CA 1
ATOM 3035 C C . GLU A 1 434 ? -19.113 -21.034 17.903 1.00 37.78 434 GLU A C 1
ATOM 3037 O O . GLU A 1 434 ? -20.317 -21.074 18.168 1.00 37.78 434 GLU A O 1
ATOM 3042 N N . SER A 1 435 ? -18.227 -21.765 18.578 1.00 38.00 435 SER A N 1
ATOM 3043 C CA . SER A 1 435 ? -18.568 -22.427 19.838 1.00 38.00 435 SER A CA 1
ATOM 3044 C C . SER A 1 435 ? -18.777 -21.423 20.980 1.00 38.00 435 SER A C 1
ATOM 3046 O O . SER A 1 435 ? -19.339 -21.827 21.989 1.00 38.00 435 SER A O 1
ATOM 3048 N N . THR A 1 436 ? -18.353 -20.159 20.796 1.00 42.88 436 THR A N 1
ATOM 3049 C CA . THR A 1 436 ? -18.367 -18.976 21.692 1.00 42.88 436 THR A CA 1
ATOM 3050 C C . THR A 1 436 ? -19.197 -17.827 21.096 1.00 42.88 436 THR A C 1
ATOM 3052 O O . THR A 1 436 ? -19.290 -17.766 19.883 1.00 42.88 436 THR A O 1
ATOM 3055 N N . PRO A 1 437 ? -19.792 -16.886 21.862 1.00 49.16 437 PRO A N 1
ATOM 3056 C CA . PRO A 1 437 ? -20.428 -15.697 21.277 1.00 49.16 437 PRO A CA 1
ATOM 3057 C C . PRO A 1 437 ? -19.425 -14.850 20.486 1.00 49.16 437 PRO A C 1
ATOM 3059 O O . PRO A 1 437 ? -18.285 -14.708 20.933 1.00 49.16 437 PRO A O 1
ATOM 3062 N N . SER A 1 438 ? -19.876 -14.199 19.400 1.00 49.94 438 SER A N 1
ATOM 3063 C CA . SER A 1 438 ? -19.038 -13.233 18.668 1.00 49.94 438 SER A CA 1
ATOM 3064 C C . SER A 1 438 ? -18.482 -12.193 19.622 1.00 49.94 438 SER A C 1
ATOM 3066 O O . SER A 1 438 ? -19.089 -11.883 20.648 1.00 49.94 438 SER A O 1
ATOM 3068 N N . VAL A 1 439 ? -17.319 -11.626 19.338 1.00 49.81 439 VAL A N 1
ATOM 3069 C CA . VAL A 1 439 ? -16.675 -10.790 20.357 1.00 49.81 439 VAL A CA 1
ATOM 3070 C C . VAL A 1 439 ? -17.407 -9.465 20.579 1.00 49.81 439 VAL A C 1
ATOM 3072 O O . VAL A 1 439 ? -17.452 -8.987 21.710 1.00 49.81 439 VAL A O 1
ATOM 3075 N N . ALA A 1 440 ? -18.112 -8.930 19.578 1.00 50.06 440 ALA A N 1
ATOM 3076 C CA . ALA A 1 440 ? -19.058 -7.830 19.785 1.00 50.06 440 ALA A CA 1
ATOM 3077 C C . ALA A 1 440 ? -20.216 -8.234 20.721 1.00 50.06 440 ALA A C 1
ATOM 3079 O O . ALA A 1 440 ? -20.607 -7.458 21.594 1.00 50.06 440 ALA A O 1
ATOM 3080 N N . ASN A 1 441 ? -20.712 -9.469 20.602 1.00 51.09 441 ASN A N 1
ATOM 3081 C CA . ASN A 1 441 ? -21.721 -10.041 21.495 1.00 51.09 441 ASN A CA 1
ATOM 3082 C C . ASN A 1 441 ? -21.143 -10.349 22.875 1.00 51.09 441 ASN A C 1
ATOM 3084 O O . ASN A 1 441 ? -21.825 -10.162 23.869 1.00 51.09 441 ASN A O 1
ATOM 3088 N N . THR A 1 442 ? -19.872 -10.723 22.968 1.00 52.12 442 THR A N 1
ATOM 3089 C CA . THR A 1 442 ? -19.182 -10.952 24.235 1.00 52.12 442 THR A CA 1
ATOM 3090 C C . THR A 1 442 ? -18.977 -9.631 24.979 1.00 52.12 442 THR A C 1
ATOM 3092 O O . THR A 1 442 ? -19.355 -9.508 26.142 1.00 52.12 442 THR A O 1
ATOM 3095 N N . VAL A 1 443 ? -18.485 -8.588 24.304 1.00 51.78 443 VAL A N 1
ATOM 3096 C CA . VAL A 1 443 ? -18.377 -7.233 24.867 1.00 51.78 443 VAL A CA 1
ATOM 3097 C C . VAL A 1 443 ? -19.759 -6.630 25.148 1.00 51.78 443 VAL A C 1
ATOM 3099 O O . VAL A 1 443 ? -19.908 -5.904 26.124 1.00 51.78 443 VAL A O 1
ATOM 3102 N N . GLY A 1 444 ? -20.791 -6.963 24.369 1.00 55.03 444 GLY A N 1
ATOM 3103 C CA . GLY A 1 444 ? -22.186 -6.639 24.674 1.00 55.03 444 GLY A CA 1
ATOM 3104 C C . GLY A 1 444 ? -22.687 -7.338 25.940 1.00 55.03 444 GLY A C 1
ATOM 3105 O O . GLY A 1 444 ? -23.241 -6.693 26.831 1.00 55.03 444 GLY A O 1
ATOM 3106 N N . GLU A 1 445 ? -22.441 -8.639 26.082 1.00 51.56 445 GLU A N 1
ATOM 3107 C CA . GLU A 1 445 ? -22.877 -9.462 27.215 1.00 51.56 445 GLU A CA 1
ATOM 3108 C C . GLU A 1 445 ? -22.230 -9.000 28.518 1.00 51.56 445 GLU A C 1
ATOM 3110 O O . GLU A 1 445 ? -22.911 -8.777 29.525 1.00 51.56 445 GLU A O 1
ATOM 3115 N N . TYR A 1 446 ? -20.917 -8.775 28.469 1.00 49.00 446 TYR A N 1
ATOM 3116 C CA . TYR A 1 446 ? -20.167 -8.160 29.551 1.00 49.00 446 TYR A CA 1
ATOM 3117 C C . TYR A 1 446 ? -20.391 -6.650 29.624 1.00 49.00 446 TYR A C 1
ATOM 3119 O O . TYR A 1 446 ? -20.091 -6.070 30.653 1.00 49.00 446 TYR A O 1
ATOM 3127 N N . GLY A 1 447 ? -20.993 -6.008 28.625 1.00 50.75 447 GLY A N 1
ATOM 3128 C CA . GLY A 1 447 ? -21.321 -4.581 28.598 1.00 50.75 447 GLY A CA 1
ATOM 3129 C C . GLY A 1 447 ? -22.306 -4.182 29.689 1.00 50.75 447 GLY A C 1
ATOM 3130 O O . GLY A 1 447 ? -22.122 -3.159 30.346 1.00 50.75 447 GLY A O 1
ATOM 3131 N N . PHE A 1 448 ? -23.291 -5.038 29.981 1.00 45.44 448 PHE A N 1
ATOM 3132 C CA . PHE A 1 448 ? -24.097 -4.881 31.189 1.00 45.44 448 PHE A CA 1
ATOM 3133 C C . PHE A 1 448 ? -23.254 -5.081 32.445 1.00 45.44 448 PHE A C 1
ATOM 3135 O O . PHE A 1 448 ? -23.424 -4.311 33.371 1.00 45.44 448 PHE A O 1
ATOM 3142 N N . ASN A 1 449 ? -22.319 -6.035 32.489 1.00 45.59 449 ASN A N 1
ATOM 3143 C CA . ASN A 1 449 ? -21.410 -6.177 33.630 1.00 45.59 449 ASN A CA 1
ATOM 3144 C C . ASN A 1 449 ? -20.476 -4.973 33.777 1.00 45.59 449 ASN A C 1
ATOM 3146 O O . ASN A 1 449 ? -20.202 -4.626 34.908 1.00 45.59 449 ASN A O 1
ATOM 3150 N N . ILE A 1 450 ? -20.059 -4.307 32.695 1.00 45.53 450 ILE A N 1
ATOM 3151 C CA . ILE A 1 450 ? -19.299 -3.051 32.684 1.00 45.53 450 ILE A CA 1
ATOM 3152 C C . ILE A 1 450 ? -20.177 -1.926 33.224 1.00 45.53 450 ILE A C 1
ATOM 3154 O O . ILE A 1 450 ? -19.755 -1.226 34.125 1.00 45.53 450 ILE A O 1
ATOM 3158 N N . VAL A 1 451 ? -21.415 -1.768 32.750 1.00 42.59 451 VAL A N 1
ATOM 3159 C CA . VAL A 1 451 ? -22.340 -0.719 33.219 1.00 42.59 451 VAL A CA 1
ATOM 3160 C C . VAL A 1 451 ? -22.848 -0.978 34.645 1.00 42.59 451 VAL A C 1
ATOM 3162 O O . VAL A 1 451 ? -22.995 -0.052 35.430 1.00 42.59 451 VAL A O 1
ATOM 3165 N N . TYR A 1 452 ? -23.052 -2.233 35.027 1.00 40.00 452 TYR A N 1
ATOM 3166 C CA . TYR A 1 452 ? -23.413 -2.678 36.375 1.00 40.00 452 TYR A CA 1
ATOM 3167 C C . TYR A 1 452 ? -22.224 -2.563 37.339 1.00 40.00 452 TYR A C 1
ATOM 3169 O O . TYR A 1 452 ? -22.378 -2.155 38.490 1.00 40.00 452 TYR A O 1
ATOM 3177 N N . ALA A 1 453 ? -21.015 -2.824 36.847 1.00 37.59 453 ALA A N 1
ATOM 3178 C CA . ALA A 1 453 ? -19.760 -2.443 37.472 1.00 37.59 453 ALA A CA 1
ATOM 3179 C C . ALA A 1 453 ? -19.694 -0.927 37.682 1.00 37.59 453 ALA A C 1
ATOM 3181 O O . ALA A 1 453 ? -19.377 -0.489 38.776 1.00 37.59 453 ALA A O 1
ATOM 3182 N N . LEU A 1 454 ? -20.156 -0.095 36.744 1.00 37.06 454 LEU A N 1
ATOM 3183 C CA . LEU A 1 454 ? -20.290 1.346 37.003 1.00 37.06 454 LEU A CA 1
ATOM 3184 C C . LEU A 1 454 ? -21.250 1.698 38.173 1.00 37.06 454 LEU A C 1
ATOM 3186 O O . LEU A 1 454 ? -21.252 2.851 38.603 1.00 37.06 454 LEU A O 1
ATOM 3190 N N . MET A 1 455 ? -22.037 0.750 38.716 1.00 35.94 455 MET A N 1
ATOM 3191 C CA . MET A 1 455 ? -23.163 1.009 39.633 1.00 35.94 455 MET A CA 1
ATOM 3192 C C . MET A 1 455 ? -23.084 0.407 41.073 1.00 35.94 455 MET A C 1
ATOM 3194 O O . MET A 1 455 ? -23.868 0.840 41.913 1.00 35.94 455 MET A O 1
ATOM 3198 N N . GLY A 1 456 ? -22.131 -0.479 41.434 1.00 33.69 456 GLY A N 1
ATOM 3199 C CA . GLY A 1 456 ? -21.828 -0.937 42.836 1.00 33.69 456 GLY A CA 1
ATOM 3200 C C . GLY A 1 456 ? -22.831 -1.929 43.493 1.00 33.69 456 GLY A C 1
ATOM 3201 O O . GLY A 1 456 ? -23.995 -1.933 43.113 1.00 33.69 456 GLY A O 1
ATOM 3202 N N . LYS A 1 457 ? -22.517 -2.840 44.460 1.00 36.47 457 LYS A N 1
ATOM 3203 C CA . LYS A 1 457 ? -21.623 -2.907 45.678 1.00 36.47 457 LYS A CA 1
ATOM 3204 C C . LYS A 1 457 ? -21.320 -4.386 46.133 1.00 36.47 457 LYS A C 1
ATOM 3206 O O . LYS A 1 457 ? -21.968 -5.270 45.576 1.00 36.47 457 LYS A O 1
ATOM 3211 N N . PRO A 1 458 ? -20.616 -4.703 47.270 1.00 38.62 458 PRO A N 1
ATOM 3212 C CA . PRO A 1 458 ? -19.385 -4.166 47.916 1.00 38.62 458 PRO A CA 1
ATOM 3213 C C . PRO A 1 458 ? -18.337 -5.268 48.316 1.00 38.62 458 PRO A C 1
ATOM 3215 O O . PRO A 1 458 ? -18.615 -6.451 48.159 1.00 38.62 458 PRO A O 1
ATOM 3218 N N . THR A 1 459 ? -17.164 -4.886 48.881 1.00 36.06 459 THR A N 1
ATOM 3219 C CA . THR A 1 459 ? -16.357 -5.514 49.999 1.00 36.06 459 THR A CA 1
ATOM 3220 C C . THR A 1 459 ? -14.851 -5.142 49.907 1.00 36.06 459 THR A C 1
ATOM 3222 O O . THR A 1 459 ? -14.391 -4.763 48.834 1.00 36.06 459 THR A O 1
ATOM 3225 N N . THR A 1 460 ? -13.968 -5.220 50.922 1.00 38.44 460 THR A N 1
ATOM 3226 C CA . THR A 1 460 ? -14.004 -4.892 52.377 1.00 38.44 460 THR A CA 1
ATOM 3227 C C . THR A 1 460 ? -12.783 -4.018 52.760 1.00 38.44 460 THR A C 1
ATOM 3229 O O . THR A 1 460 ? -12.291 -4.077 53.885 1.00 38.44 460 THR A O 1
ATOM 3232 N N . ASP A 1 461 ? -12.240 -3.222 51.836 1.00 40.94 461 ASP A N 1
ATOM 3233 C CA . ASP A 1 461 ? -11.047 -2.403 52.099 1.00 40.94 461 ASP A CA 1
ATOM 3234 C C . ASP A 1 461 ? -11.397 -0.903 52.182 1.00 40.94 461 ASP A C 1
ATOM 3236 O O . ASP A 1 461 ? -11.875 -0.283 51.227 1.00 40.94 461 ASP A O 1
ATOM 3240 N N . ALA A 1 462 ? -11.185 -0.350 53.380 1.00 46.53 462 ALA A N 1
ATOM 3241 C CA . ALA A 1 462 ? -11.841 0.838 53.927 1.00 46.53 462 ALA A CA 1
ATOM 3242 C C . ALA A 1 462 ? -11.340 2.194 53.392 1.00 46.53 462 ALA A C 1
ATOM 3244 O O . ALA A 1 462 ? -11.833 3.233 53.828 1.00 46.53 462 ALA A O 1
ATOM 3245 N N . LYS A 1 463 ? -10.350 2.217 52.490 1.00 49.06 463 LYS A N 1
ATOM 3246 C CA . LYS A 1 463 ? -9.684 3.460 52.049 1.00 49.06 463 LYS A CA 1
ATOM 3247 C C . LYS A 1 463 ? -10.090 3.981 50.661 1.00 49.06 463 LYS A C 1
ATOM 3249 O O . LYS A 1 463 ? -9.678 5.083 50.311 1.00 49.06 463 LYS A O 1
ATOM 3254 N N . LEU A 1 464 ? -10.881 3.243 49.876 1.00 45.41 464 LEU A N 1
ATOM 3255 C CA . LEU A 1 464 ? -11.299 3.640 48.518 1.00 45.41 464 LEU A CA 1
ATOM 3256 C C . LEU A 1 464 ? -12.833 3.795 48.422 1.00 45.41 464 LEU A C 1
ATOM 3258 O O . LEU A 1 464 ? -13.535 2.990 49.033 1.00 45.41 464 LEU A O 1
ATOM 3262 N N . PRO A 1 465 ? -13.374 4.774 47.661 1.00 50.41 465 PRO A N 1
ATOM 3263 C CA . PRO A 1 465 ? -14.822 4.955 47.491 1.00 50.41 465 PRO A CA 1
ATOM 3264 C C . PRO A 1 465 ? -15.513 3.739 46.843 1.00 50.41 465 PRO A C 1
ATOM 3266 O O . PRO A 1 465 ? -14.994 3.167 45.893 1.00 50.41 465 PRO A O 1
ATOM 3269 N N . ASP A 1 466 ? -16.715 3.368 47.289 1.00 47.09 466 ASP A N 1
ATOM 3270 C CA . ASP A 1 466 ? -17.415 2.150 46.829 1.00 47.09 466 ASP A CA 1
ATOM 3271 C C . ASP A 1 466 ? -17.661 2.082 45.306 1.00 47.09 466 ASP A C 1
ATOM 3273 O O . ASP A 1 466 ? -17.610 1.002 44.717 1.00 47.09 466 ASP A O 1
ATOM 3277 N N . TRP A 1 467 ? -17.888 3.224 44.650 1.00 46.62 467 TRP A N 1
ATOM 3278 C CA . TRP A 1 467 ? -18.108 3.304 43.199 1.00 46.62 467 TRP A CA 1
ATOM 3279 C C . TRP A 1 467 ? -16.822 3.062 42.385 1.00 46.62 467 TRP A C 1
ATOM 3281 O O . TRP A 1 467 ? -16.884 2.621 41.242 1.00 46.62 467 TRP A O 1
ATOM 3291 N N . TYR A 1 468 ? -15.646 3.296 42.977 1.00 45.66 468 TYR A N 1
ATOM 3292 C CA . TYR A 1 468 ? -14.344 3.153 42.319 1.00 45.66 468 TYR A CA 1
ATOM 3293 C C . TYR A 1 468 ? -14.015 1.684 42.015 1.00 45.66 468 TYR A C 1
ATOM 3295 O O . TYR A 1 468 ? -13.654 1.340 40.890 1.00 45.66 468 TYR A O 1
ATOM 3303 N N . ARG A 1 469 ? -14.184 0.796 43.008 1.00 48.53 469 ARG A N 1
ATOM 3304 C CA . ARG A 1 469 ? -13.949 -0.653 42.833 1.00 48.53 469 ARG A CA 1
ATOM 3305 C C . ARG A 1 469 ? -14.971 -1.275 41.899 1.00 48.53 469 ARG A C 1
ATOM 3307 O O . ARG A 1 469 ? -14.669 -2.257 41.229 1.00 48.53 469 ARG A O 1
ATOM 3314 N N . ALA A 1 470 ? -16.167 -0.698 41.897 1.00 47.03 470 ALA A N 1
ATOM 3315 C CA . ALA A 1 470 ? -17.249 -1.149 41.065 1.00 47.03 470 ALA A CA 1
ATOM 3316 C C . ALA A 1 470 ? -16.852 -0.994 39.587 1.00 47.03 470 ALA A C 1
ATOM 3318 O O . ALA A 1 470 ? -16.944 -1.972 38.868 1.00 47.03 470 ALA A O 1
ATOM 3319 N N . VAL A 1 471 ? -16.313 0.157 39.163 1.00 44.81 471 VAL A N 1
ATOM 3320 C CA . VAL A 1 471 ? -16.004 0.467 37.751 1.00 44.81 471 VAL A CA 1
ATOM 3321 C C . VAL A 1 471 ? -14.680 -0.137 37.259 1.00 44.81 471 VAL A C 1
ATOM 3323 O O . VAL A 1 471 ? -14.605 -0.679 36.158 1.00 44.81 471 VAL A O 1
ATOM 3326 N N . ALA A 1 472 ? -13.609 0.009 38.045 1.00 49.19 472 ALA A N 1
ATOM 3327 C CA . ALA A 1 472 ? -12.242 -0.211 37.565 1.00 49.19 472 ALA A CA 1
ATOM 3328 C C . ALA A 1 472 ? -11.907 -1.697 37.352 1.00 49.19 472 ALA A C 1
ATOM 3330 O O . ALA A 1 472 ? -11.291 -2.054 36.350 1.00 49.19 472 ALA A O 1
ATOM 3331 N N . ASN A 1 473 ? -12.347 -2.577 38.261 1.00 51.94 473 ASN A N 1
ATOM 3332 C CA . ASN A 1 473 ? -12.039 -4.008 38.180 1.00 51.94 473 ASN A CA 1
ATOM 3333 C C . ASN A 1 473 ? -12.611 -4.662 36.909 1.00 51.94 473 ASN A C 1
ATOM 3335 O O . ASN A 1 473 ? -11.895 -5.432 36.277 1.00 51.94 473 ASN A O 1
ATOM 3339 N N . PRO A 1 474 ? -13.852 -4.373 36.482 1.00 50.41 474 PRO A N 1
ATOM 3340 C CA . PRO A 1 474 ? -14.429 -5.066 35.328 1.00 50.41 474 PRO A CA 1
ATOM 3341 C C . PRO A 1 474 ? -13.889 -4.573 33.982 1.00 50.41 474 PRO A C 1
ATOM 3343 O O . PRO A 1 474 ? -13.751 -5.377 33.066 1.00 50.41 474 PRO A O 1
ATOM 3346 N N . VAL A 1 475 ? -13.483 -3.300 33.879 1.00 50.97 475 VAL A N 1
ATOM 3347 C CA . VAL A 1 475 ? -12.733 -2.789 32.714 1.00 50.97 475 VAL A CA 1
ATOM 3348 C C . VAL A 1 475 ? -11.369 -3.476 32.604 1.00 50.97 475 VAL A C 1
ATOM 3350 O O . VAL A 1 475 ? -11.007 -3.951 31.531 1.00 50.97 475 VAL A O 1
ATOM 3353 N N . VAL A 1 476 ? -10.655 -3.612 33.725 1.00 58.66 476 VAL A N 1
ATOM 3354 C CA . VAL A 1 476 ? -9.370 -4.327 33.790 1.00 58.66 476 VAL A CA 1
ATOM 3355 C C . VAL A 1 476 ? -9.526 -5.812 33.442 1.00 58.66 476 VAL A C 1
ATOM 3357 O O . VAL A 1 476 ? -8.709 -6.367 32.711 1.00 58.66 476 VAL A O 1
ATOM 3360 N N . GLN A 1 477 ? -10.591 -6.463 33.916 1.00 57.00 477 GLN A N 1
ATOM 3361 C CA . GLN A 1 477 ? -10.884 -7.866 33.600 1.00 57.00 477 GLN A CA 1
ATOM 3362 C C . GLN A 1 477 ? -11.221 -8.059 32.117 1.00 57.00 477 GLN A C 1
ATOM 3364 O O . GLN A 1 477 ? -10.778 -9.028 31.516 1.00 57.00 477 GLN A O 1
ATOM 3369 N N . LEU A 1 478 ? -11.948 -7.125 31.499 1.00 55.78 478 LEU A N 1
ATOM 3370 C CA . LEU A 1 478 ? -12.259 -7.198 30.072 1.00 55.78 478 LEU A CA 1
ATOM 3371 C C . LEU A 1 478 ? -11.019 -6.954 29.203 1.00 55.78 478 LEU A C 1
ATOM 3373 O O . LEU A 1 478 ? -10.785 -7.674 28.240 1.00 55.78 478 LEU A O 1
ATOM 3377 N N . ALA A 1 479 ? -10.199 -5.965 29.555 1.00 61.34 479 ALA A N 1
ATOM 3378 C CA . ALA A 1 479 ? -8.970 -5.663 28.827 1.00 61.34 479 ALA A CA 1
ATOM 3379 C C . ALA A 1 479 ? -7.883 -6.740 28.997 1.00 61.34 479 ALA A C 1
ATOM 3381 O O . ALA A 1 479 ? -6.893 -6.720 28.278 1.00 61.34 479 ALA A O 1
ATOM 3382 N N . THR A 1 480 ? -8.054 -7.687 29.923 1.00 70.31 480 THR A N 1
ATOM 3383 C CA . THR A 1 480 ? -7.157 -8.843 30.096 1.00 70.31 480 THR A CA 1
ATOM 3384 C C . THR A 1 480 ? -7.780 -10.164 29.633 1.00 70.31 480 THR A C 1
ATOM 3386 O O . THR A 1 480 ? -7.118 -11.199 29.689 1.00 70.31 480 THR A O 1
ATOM 3389 N N . GLN A 1 481 ? -9.025 -10.146 29.141 1.00 68.88 481 GLN A N 1
ATOM 3390 C CA . GLN A 1 481 ? -9.733 -11.343 28.697 1.00 68.88 481 GLN A CA 1
ATOM 3391 C C . GLN A 1 481 ? -9.173 -11.866 27.355 1.00 68.88 481 GLN A C 1
ATOM 3393 O O . GLN A 1 481 ? -9.180 -11.127 26.366 1.00 68.88 481 GLN A O 1
ATOM 3398 N N . PRO A 1 482 ? -8.719 -13.135 27.275 1.00 70.38 482 PRO A N 1
ATOM 3399 C CA . PRO A 1 482 ? -8.016 -13.642 26.092 1.00 70.38 482 PRO A CA 1
ATOM 3400 C C . PRO A 1 482 ? -8.823 -13.596 24.783 1.00 70.38 482 PRO A C 1
ATOM 3402 O O . PRO A 1 482 ? -8.284 -13.294 23.720 1.00 70.38 482 PRO A O 1
ATOM 3405 N N . ASN A 1 483 ? -10.134 -13.825 24.851 1.00 59.34 483 ASN A N 1
ATOM 3406 C CA . ASN A 1 483 ? -11.058 -13.712 23.719 1.00 59.34 483 ASN A CA 1
ATOM 3407 C C . ASN A 1 483 ? -11.214 -12.264 23.219 1.00 59.34 483 ASN A C 1
ATOM 3409 O O . ASN A 1 483 ? -11.274 -12.032 22.014 1.00 59.34 483 ASN A O 1
ATOM 3413 N N . VAL A 1 484 ? -11.233 -11.283 24.126 1.00 61.84 484 VAL A N 1
ATOM 3414 C CA . VAL A 1 484 ? -11.301 -9.855 23.770 1.00 61.84 484 VAL A CA 1
ATOM 3415 C C . VAL A 1 484 ? -10.009 -9.410 23.085 1.00 61.84 484 VAL A C 1
ATOM 3417 O O . VAL A 1 484 ? -10.050 -8.699 22.083 1.00 61.84 484 VAL A O 1
ATOM 3420 N N . LEU A 1 485 ? -8.859 -9.855 23.591 1.00 66.88 485 LEU A N 1
ATOM 3421 C CA . LEU A 1 485 ? -7.551 -9.526 23.021 1.00 66.88 485 LEU A CA 1
ATOM 3422 C C . LEU A 1 485 ? -7.331 -10.171 21.651 1.00 66.88 485 LEU A C 1
ATOM 3424 O O . LEU A 1 485 ? -6.896 -9.496 20.720 1.00 66.88 485 LEU A O 1
ATOM 3428 N N . THR A 1 486 ? -7.705 -11.442 21.502 1.00 72.31 486 THR A N 1
ATOM 3429 C CA . THR A 1 486 ? -7.642 -12.160 20.219 1.00 72.31 486 THR A CA 1
ATOM 3430 C C . THR A 1 486 ? -8.482 -11.463 19.155 1.00 72.31 486 THR A C 1
ATOM 3432 O O . THR A 1 486 ? -8.017 -11.235 18.046 1.00 72.31 486 THR A O 1
ATOM 3435 N N . PHE A 1 487 ? -9.670 -10.992 19.517 1.00 66.62 487 PHE A N 1
ATOM 3436 C CA . PHE A 1 487 ? -10.506 -10.221 18.608 1.00 66.62 487 PHE A CA 1
ATOM 3437 C C . PHE A 1 487 ? -9.932 -8.876 18.196 1.00 66.62 487 PHE A C 1
ATOM 3439 O O . PHE A 1 487 ? -10.034 -8.507 17.027 1.00 66.62 487 PHE A O 1
ATOM 3446 N N . ILE A 1 488 ? -9.372 -8.117 19.144 1.00 65.62 488 ILE A N 1
ATOM 3447 C CA . ILE A 1 488 ? -8.708 -6.853 18.813 1.00 65.62 488 ILE A CA 1
ATOM 3448 C C . ILE A 1 488 ? -7.607 -7.139 17.794 1.00 65.62 488 ILE A C 1
ATOM 3450 O O . ILE A 1 488 ? -7.500 -6.421 16.801 1.00 65.62 488 ILE A O 1
ATOM 3454 N N . SER A 1 489 ? -6.853 -8.219 18.009 1.00 71.38 489 SER A N 1
ATOM 3455 C CA . SER A 1 489 ? -5.818 -8.653 17.084 1.00 71.38 489 SER A CA 1
ATOM 3456 C C . SER A 1 489 ? -6.371 -8.985 15.698 1.00 71.38 489 SER A C 1
ATOM 3458 O O . SER A 1 489 ? -6.019 -8.321 14.725 1.00 71.38 489 SER A O 1
ATOM 3460 N N . GLU A 1 490 ? -7.303 -9.928 15.593 1.00 70.69 490 GLU A N 1
ATOM 3461 C CA . GLU A 1 490 ? -7.877 -10.361 14.313 1.00 70.69 490 GLU A CA 1
ATOM 3462 C C . GLU A 1 490 ? -8.586 -9.227 13.563 1.00 70.69 490 GLU A C 1
ATOM 3464 O O . GLU A 1 490 ? -8.512 -9.134 12.336 1.00 70.69 490 GLU A O 1
ATOM 3469 N N . THR A 1 491 ? -9.236 -8.320 14.294 1.00 61.44 491 THR A N 1
ATOM 3470 C CA . THR A 1 491 ? -9.954 -7.202 13.677 1.00 61.44 491 THR A CA 1
ATOM 3471 C C . THR A 1 491 ? -8.995 -6.174 13.087 1.00 61.44 491 THR A C 1
ATOM 3473 O O . THR A 1 491 ? -9.216 -5.672 11.984 1.00 61.44 491 THR A O 1
ATOM 3476 N N . VAL A 1 492 ? -7.910 -5.864 13.797 1.00 64.88 492 VAL A N 1
ATOM 3477 C CA . VAL A 1 492 ? -6.854 -4.988 13.274 1.00 64.88 492 VAL A CA 1
ATOM 3478 C C . VAL A 1 492 ? -6.096 -5.669 12.134 1.00 64.88 492 VAL A C 1
ATOM 3480 O O . VAL A 1 492 ? -5.699 -4.993 11.187 1.00 64.88 492 VAL A O 1
ATOM 3483 N N . ALA A 1 493 ? -5.937 -6.993 12.190 1.00 66.75 493 ALA A N 1
ATOM 3484 C CA . ALA A 1 493 ? -5.243 -7.770 11.174 1.00 66.75 493 ALA A CA 1
ATOM 3485 C C . ALA A 1 493 ? -5.928 -7.743 9.800 1.00 66.75 493 ALA A C 1
ATOM 3487 O O . ALA A 1 493 ? -5.247 -7.914 8.789 1.00 66.75 493 ALA A O 1
ATOM 3488 N N . GLN A 1 494 ? -7.252 -7.526 9.753 1.00 59.81 494 GLN A N 1
ATOM 3489 C CA . GLN A 1 494 ? -8.066 -7.509 8.525 1.00 59.81 494 GLN A CA 1
ATOM 3490 C C . GLN A 1 494 ? -7.816 -8.735 7.616 1.00 59.81 494 GLN A C 1
ATOM 3492 O O . GLN A 1 494 ? -7.855 -8.638 6.390 1.00 59.81 494 GLN A O 1
ATOM 3497 N N . GLY A 1 495 ? -7.534 -9.896 8.218 1.00 55.34 495 GLY A N 1
ATOM 3498 C CA . GLY A 1 495 ? -7.181 -11.138 7.527 1.00 55.34 495 GLY A CA 1
ATOM 3499 C C . GLY A 1 495 ? -6.194 -11.998 8.325 1.00 55.34 495 GLY A C 1
ATOM 3500 O O . GLY A 1 495 ? -5.730 -11.605 9.391 1.00 55.34 495 GLY A O 1
ATOM 3501 N N . THR A 1 496 ? -5.847 -13.174 7.798 1.00 65.50 496 THR A N 1
ATOM 3502 C CA . THR A 1 496 ? -4.935 -14.145 8.442 1.00 65.50 496 THR A CA 1
ATOM 3503 C C . THR A 1 496 ? -3.482 -14.017 7.978 1.00 65.50 496 THR A C 1
ATOM 3505 O O . THR A 1 496 ? -2.674 -14.923 8.183 1.00 65.50 496 THR A O 1
ATOM 3508 N N . THR A 1 497 ? -3.123 -12.901 7.334 1.00 78.06 497 THR A N 1
ATOM 3509 C CA . THR A 1 497 ? -1.739 -12.700 6.886 1.00 78.06 497 THR A CA 1
ATOM 3510 C C . THR A 1 497 ? -0.803 -12.582 8.095 1.00 78.06 497 THR A C 1
ATOM 3512 O O . THR A 1 497 ? -1.171 -11.937 9.081 1.00 78.06 497 THR A O 1
ATOM 3515 N N . PRO A 1 498 ? 0.421 -13.140 8.031 1.00 82.25 498 PRO A N 1
ATOM 3516 C CA . PRO A 1 498 ? 1.424 -12.989 9.084 1.00 82.25 498 PRO A CA 1
ATOM 3517 C C . PRO A 1 498 ? 1.619 -11.539 9.542 1.00 82.25 498 PRO A C 1
ATOM 3519 O O . PRO A 1 498 ? 1.611 -11.262 10.737 1.00 82.25 498 PRO A O 1
ATOM 3522 N N . LEU A 1 499 ? 1.722 -10.602 8.592 1.00 84.50 499 LEU A N 1
ATOM 3523 C CA . LEU A 1 499 ? 1.895 -9.177 8.877 1.00 84.50 499 LEU A CA 1
ATOM 3524 C C . LEU A 1 499 ? 0.677 -8.574 9.589 1.00 84.50 499 LEU A C 1
ATOM 3526 O O . LEU A 1 499 ? 0.838 -7.855 10.576 1.00 84.50 499 LEU A O 1
ATOM 3530 N N . GLY A 1 500 ? -0.530 -8.874 9.098 1.00 76.75 500 GLY A N 1
ATOM 3531 C CA . GLY A 1 500 ? -1.774 -8.411 9.708 1.00 76.75 500 GLY A CA 1
ATOM 3532 C C . GLY A 1 500 ? -1.900 -8.897 11.149 1.00 76.75 500 GLY A C 1
ATOM 3533 O O . GLY A 1 500 ? -2.137 -8.092 12.046 1.00 76.75 500 GLY A O 1
ATOM 3534 N N . LEU A 1 501 ? -1.662 -10.189 11.393 1.00 81.94 501 LEU A N 1
ATOM 3535 C CA . LEU A 1 501 ? -1.719 -10.775 12.734 1.00 81.94 501 LEU A CA 1
ATOM 3536 C C . LEU A 1 501 ? -0.665 -10.181 13.675 1.00 81.94 501 LEU A C 1
ATOM 3538 O O . LEU A 1 501 ? -0.972 -9.924 14.835 1.00 81.94 501 LEU A O 1
ATOM 3542 N N . THR A 1 502 ? 0.550 -9.899 13.197 1.00 87.06 502 THR A N 1
ATOM 3543 C CA . THR A 1 502 ? 1.576 -9.222 14.007 1.00 87.06 502 THR A CA 1
ATOM 3544 C C . THR A 1 502 ? 1.147 -7.805 14.392 1.00 87.06 502 THR A C 1
ATOM 3546 O O . THR A 1 502 ? 1.276 -7.416 15.556 1.00 87.06 502 THR A O 1
ATOM 3549 N N . LEU A 1 503 ? 0.575 -7.046 13.450 1.00 82.50 503 LEU A N 1
ATOM 3550 C CA . LEU A 1 503 ? 0.032 -5.713 13.723 1.00 82.50 503 LEU A CA 1
ATOM 3551 C C . LEU A 1 503 ? -1.126 -5.771 14.724 1.00 82.50 503 LEU A C 1
ATOM 3553 O O . LEU A 1 503 ? -1.162 -5.004 15.687 1.00 82.50 503 LEU A O 1
ATOM 3557 N N . GLY A 1 504 ? -2.044 -6.712 14.525 1.00 76.62 504 GLY A N 1
ATOM 3558 C CA . GLY A 1 504 ? -3.158 -6.941 15.427 1.00 76.62 504 GLY A CA 1
ATOM 3559 C C . GLY A 1 504 ? -2.708 -7.298 16.834 1.00 76.62 504 GLY A C 1
ATOM 3560 O O . GLY A 1 504 ? -3.161 -6.696 17.811 1.00 76.62 504 GLY A O 1
ATOM 3561 N N . ASN A 1 505 ? -1.754 -8.215 16.946 1.00 89.25 505 ASN A N 1
ATOM 3562 C CA . ASN A 1 505 ? -1.228 -8.660 18.222 1.00 89.25 505 ASN A CA 1
ATOM 3563 C C . ASN A 1 505 ? -0.565 -7.528 19.001 1.00 89.25 505 ASN A C 1
ATOM 3565 O O . ASN A 1 505 ? -0.705 -7.449 20.223 1.00 89.25 505 ASN A O 1
ATOM 3569 N N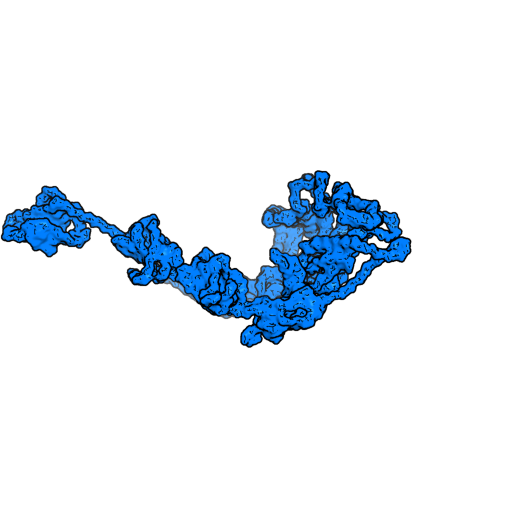 . ALA A 1 506 ? 0.131 -6.630 18.310 1.00 85.56 506 ALA A N 1
ATOM 3570 C CA . ALA A 1 506 ? 0.713 -5.455 18.933 1.00 85.56 506 ALA A CA 1
ATOM 3571 C C . ALA A 1 506 ? -0.349 -4.501 19.486 1.00 85.56 506 ALA A C 1
ATOM 3573 O O . ALA A 1 506 ? -0.214 -4.027 20.616 1.00 85.56 506 ALA A O 1
ATOM 3574 N N . VAL A 1 507 ? -1.431 -4.252 18.740 1.00 80.56 507 VAL A N 1
ATOM 3575 C CA . VAL A 1 507 ? -2.542 -3.414 19.219 1.00 80.56 507 VAL A CA 1
ATOM 3576 C C . VAL A 1 507 ? -3.252 -4.067 20.406 1.00 80.56 507 VAL A C 1
ATOM 3578 O O . VAL A 1 507 ? -3.511 -3.397 21.406 1.00 80.56 507 VAL A O 1
ATOM 3581 N N . ALA A 1 508 ? -3.507 -5.375 20.351 1.00 78.56 508 ALA A N 1
ATOM 3582 C CA . ALA A 1 508 ? -4.074 -6.121 21.472 1.00 78.56 508 ALA A CA 1
ATOM 3583 C C . ALA A 1 508 ? -3.167 -6.056 22.713 1.00 78.56 508 ALA A C 1
ATOM 3585 O O . ALA A 1 508 ? -3.639 -5.756 23.808 1.00 78.56 508 ALA A O 1
ATOM 3586 N N . THR A 1 509 ? -1.853 -6.217 22.536 1.00 89.56 509 THR A N 1
ATOM 3587 C CA . THR A 1 509 ? -0.860 -6.072 23.614 1.00 89.56 509 THR A CA 1
ATOM 3588 C C . THR A 1 509 ? -0.885 -4.665 24.210 1.00 89.56 509 THR A C 1
ATOM 3590 O O . THR A 1 509 ? -0.873 -4.514 25.432 1.00 89.56 509 THR A O 1
ATOM 3593 N N . PHE A 1 510 ? -0.972 -3.621 23.378 1.00 83.44 510 PHE A N 1
ATOM 3594 C CA . PHE A 1 510 ? -1.125 -2.249 23.864 1.00 83.44 510 PHE A CA 1
ATOM 3595 C C . PHE A 1 510 ? -2.376 -2.113 24.739 1.00 83.44 510 PHE A C 1
ATOM 3597 O O . PHE A 1 510 ? -2.292 -1.575 25.843 1.00 83.44 510 PHE A O 1
ATOM 3604 N N . VAL A 1 511 ? -3.525 -2.622 24.282 1.00 79.06 511 VAL A N 1
ATOM 3605 C CA . VAL A 1 511 ? -4.795 -2.560 25.026 1.00 79.06 511 VAL A CA 1
ATOM 3606 C C . VAL A 1 511 ? -4.700 -3.311 26.352 1.00 79.06 511 VAL A C 1
ATOM 3608 O O . VAL A 1 511 ? -5.081 -2.769 27.387 1.00 79.06 511 VAL A O 1
ATOM 3611 N N . GLN A 1 512 ? -4.133 -4.514 26.343 1.00 84.31 512 GLN A N 1
ATOM 3612 C CA . GLN A 1 512 ? -3.936 -5.326 27.538 1.00 84.31 512 GLN A CA 1
ATOM 3613 C C . GLN A 1 512 ? -3.055 -4.622 28.571 1.00 84.31 512 GLN A C 1
ATOM 3615 O O . GLN A 1 512 ? -3.407 -4.541 29.745 1.00 84.31 512 GLN A O 1
ATOM 3620 N N . LYS A 1 513 ? -1.901 -4.098 28.148 1.00 86.19 513 LYS A N 1
ATOM 3621 C CA . LYS A 1 513 ? -0.928 -3.474 29.055 1.00 86.19 513 LYS A CA 1
ATOM 3622 C C . LYS A 1 513 ? -1.362 -2.087 29.525 1.00 86.19 513 LYS A C 1
ATOM 3624 O O . LYS A 1 513 ? -0.960 -1.676 30.609 1.00 86.19 513 LYS A O 1
ATOM 3629 N N . SER A 1 514 ? -2.184 -1.383 28.746 1.00 81.81 514 SER A N 1
ATOM 3630 C CA . SER A 1 514 ? -2.767 -0.100 29.143 1.00 81.81 514 SER A CA 1
ATOM 3631 C C . SER A 1 514 ? -4.040 -0.299 29.969 1.00 81.81 514 SER A C 1
ATOM 3633 O O . SER A 1 514 ? -4.028 -0.119 31.183 1.00 81.81 514 SER A O 1
ATOM 3635 N N . PHE A 1 515 ? -5.141 -0.706 29.346 1.00 74.75 515 PHE A N 1
ATOM 3636 C CA . PHE A 1 515 ? -6.459 -0.785 29.977 1.00 74.75 515 PHE A CA 1
ATOM 3637 C C . PHE A 1 515 ? -6.623 -1.981 30.925 1.00 74.75 515 PHE A C 1
ATOM 3639 O O . PHE A 1 515 ? -7.499 -1.953 31.787 1.00 74.75 515 PHE A O 1
ATOM 3646 N N . GLY A 1 516 ? -5.760 -2.996 30.824 1.00 73.69 516 GLY A N 1
ATOM 3647 C CA . GLY A 1 516 ? -5.642 -4.068 31.818 1.00 73.69 516 GLY A CA 1
ATOM 3648 C C . GLY A 1 516 ? -4.809 -3.686 33.047 1.00 73.69 516 GLY A C 1
ATOM 3649 O O . GLY A 1 516 ? -4.605 -4.513 33.933 1.00 73.69 516 GLY A O 1
ATOM 3650 N N . ASN A 1 517 ? -4.322 -2.444 33.135 1.00 79.62 517 ASN A N 1
ATOM 3651 C CA . ASN A 1 517 ? -3.554 -1.968 34.277 1.00 79.62 517 ASN A CA 1
ATOM 3652 C C . ASN A 1 517 ? -4.459 -1.304 35.331 1.00 79.62 517 ASN A C 1
ATOM 3654 O O . ASN A 1 517 ? -5.135 -0.303 35.073 1.00 79.62 517 ASN A O 1
ATOM 3658 N N . ALA A 1 518 ? -4.435 -1.844 36.552 1.00 74.00 518 ALA A N 1
ATOM 3659 C CA . ALA A 1 518 ? -5.250 -1.351 37.659 1.00 74.00 518 ALA A CA 1
ATOM 3660 C C . ALA A 1 518 ? -4.894 0.082 38.091 1.00 74.00 518 ALA A C 1
ATOM 3662 O O . ALA A 1 518 ? -5.790 0.823 38.495 1.00 74.00 518 ALA A O 1
ATOM 3663 N N . ASP A 1 519 ? -3.631 0.499 37.969 1.00 79.06 519 ASP A N 1
ATOM 3664 C CA . ASP A 1 519 ? -3.196 1.856 38.307 1.00 79.06 519 ASP A CA 1
ATOM 3665 C C . ASP A 1 519 ? -3.675 2.876 37.267 1.00 79.06 519 ASP A C 1
ATOM 3667 O O . ASP A 1 519 ? -4.104 3.972 37.628 1.00 79.06 519 ASP A O 1
ATOM 3671 N N . LEU A 1 520 ? -3.695 2.520 35.978 1.00 80.44 520 LEU A N 1
ATOM 3672 C CA . LEU A 1 520 ? -4.302 3.370 34.945 1.00 80.44 520 LEU A CA 1
ATOM 3673 C C . LEU A 1 520 ? -5.798 3.569 35.224 1.00 80.44 520 LEU A C 1
ATOM 3675 O O . LEU A 1 520 ? -6.285 4.702 35.265 1.00 80.44 520 LEU A O 1
ATOM 3679 N N . ALA A 1 521 ? -6.517 2.474 35.487 1.00 67.88 521 ALA A N 1
ATOM 3680 C CA . ALA A 1 521 ? -7.932 2.519 35.846 1.00 67.88 521 ALA A CA 1
ATOM 3681 C C . ALA A 1 521 ? -8.166 3.351 37.122 1.00 67.88 521 ALA A C 1
ATOM 3683 O O . ALA A 1 521 ? -9.123 4.129 37.197 1.00 67.88 521 ALA A O 1
ATOM 3684 N N . ALA A 1 522 ? -7.246 3.264 38.089 1.00 70.56 522 ALA A N 1
ATOM 3685 C CA . ALA A 1 522 ? -7.282 4.047 39.314 1.00 70.56 522 ALA A CA 1
ATOM 3686 C C . ALA A 1 522 ? -7.264 5.553 39.053 1.00 70.56 522 ALA A C 1
ATOM 3688 O O . ALA A 1 522 ? -8.044 6.323 39.621 1.00 70.56 522 ALA A O 1
ATOM 3689 N N . LYS A 1 523 ? -6.353 5.975 38.176 1.00 79.25 523 LYS A N 1
ATOM 3690 C CA . LYS A 1 523 ? -6.133 7.379 37.835 1.00 79.25 523 LYS A CA 1
ATOM 3691 C C . LYS A 1 523 ? -7.236 7.951 36.957 1.00 79.25 523 LYS A C 1
ATOM 3693 O O . LYS A 1 523 ? -7.442 9.161 36.981 1.00 79.25 523 LYS A O 1
ATOM 3698 N N . PHE A 1 524 ? -7.962 7.108 36.225 1.00 74.56 524 PHE A N 1
ATOM 3699 C CA . PHE A 1 524 ? -9.112 7.523 35.423 1.00 74.56 524 PHE A CA 1
ATOM 3700 C C . PHE A 1 524 ? -10.366 7.783 36.270 1.00 74.56 524 PHE A C 1
ATOM 3702 O O . PHE A 1 524 ? -11.230 8.582 35.901 1.00 74.56 524 PHE A O 1
ATOM 3709 N N . ALA A 1 525 ? -10.463 7.160 37.445 1.00 66.12 525 ALA A N 1
ATOM 3710 C CA . ALA A 1 525 ? -11.646 7.240 38.292 1.00 66.12 525 ALA A CA 1
ATOM 3711 C C . ALA A 1 525 ? -12.116 8.671 38.630 1.00 66.12 525 ALA A C 1
ATOM 3713 O O . ALA A 1 525 ? -13.316 8.917 38.525 1.00 66.12 525 ALA A O 1
ATOM 3714 N N . PRO A 1 526 ? -11.257 9.653 38.978 1.00 74.12 526 PRO A N 1
ATOM 3715 C CA . PRO A 1 526 ? -11.699 11.021 39.249 1.00 74.12 526 PRO A CA 1
ATOM 3716 C C . PRO A 1 526 ? -12.556 11.631 38.136 1.00 74.12 526 PRO A C 1
ATOM 3718 O O . PRO A 1 526 ? -13.507 12.342 38.450 1.00 74.12 526 PRO A O 1
ATOM 3721 N N . PHE A 1 527 ? -12.274 11.325 36.862 1.00 73.56 527 PHE A N 1
ATOM 3722 C CA . PHE A 1 527 ? -13.110 11.753 35.736 1.00 73.56 527 PHE A CA 1
ATOM 3723 C C . PHE A 1 527 ? -14.499 11.117 35.801 1.00 73.56 527 PHE A C 1
ATOM 3725 O O . PHE A 1 527 ? -15.498 11.828 35.725 1.00 73.56 527 PHE A O 1
ATOM 3732 N N . LEU A 1 528 ? -14.583 9.810 36.039 1.00 64.94 528 LEU A N 1
ATOM 3733 C CA . LEU A 1 528 ? -15.861 9.113 36.207 1.00 64.94 528 LEU A CA 1
ATOM 3734 C C . LEU A 1 528 ? -16.674 9.678 37.380 1.00 64.94 528 LEU A C 1
ATOM 3736 O O . LEU A 1 528 ? -17.884 9.853 37.270 1.00 64.94 528 LEU A O 1
ATOM 3740 N N . GLY A 1 529 ? -16.006 10.064 38.469 1.00 64.06 529 GLY A N 1
ATOM 3741 C CA . GLY A 1 529 ? -16.641 10.753 39.593 1.00 64.06 529 GLY A CA 1
ATOM 3742 C C . GLY A 1 529 ? -17.270 12.104 39.214 1.00 64.06 529 GLY A C 1
ATOM 3743 O O . GLY A 1 529 ? -18.271 12.501 39.810 1.00 64.06 529 GLY A O 1
ATOM 3744 N N . THR A 1 530 ? -16.746 12.802 38.196 1.00 64.31 530 THR A N 1
ATOM 3745 C CA . THR A 1 530 ? -17.316 14.078 37.709 1.00 64.31 530 THR A CA 1
ATOM 3746 C C . THR A 1 530 ? -18.604 13.922 36.907 1.00 64.31 530 THR A C 1
ATOM 3748 O O . THR A 1 530 ? -19.327 14.902 36.718 1.00 64.31 530 THR A O 1
ATOM 3751 N N . LEU A 1 531 ? -18.929 12.695 36.491 1.00 62.03 531 LEU A N 1
ATOM 3752 C CA . LEU A 1 531 ? -20.223 12.374 35.891 1.00 62.03 531 LEU A CA 1
ATOM 3753 C C . LEU A 1 531 ? -21.366 12.484 36.916 1.00 62.03 531 LEU A C 1
ATOM 3755 O O . LEU A 1 531 ? -22.527 12.474 36.520 1.00 62.03 531 LEU A O 1
ATOM 3759 N N . ASN A 1 532 ? -21.032 12.633 38.212 1.00 54.12 532 ASN A N 1
ATOM 3760 C CA . ASN A 1 532 ? -21.939 12.850 39.342 1.00 54.12 532 ASN A CA 1
ATOM 3761 C C . ASN A 1 532 ? -23.171 11.939 39.288 1.00 54.12 532 ASN A C 1
ATOM 3763 O O . ASN A 1 532 ? -24.313 12.393 39.383 1.00 54.12 532 ASN A O 1
ATOM 3767 N N . LEU A 1 533 ? -22.906 10.644 39.104 1.00 50.41 533 LEU A N 1
ATOM 3768 C CA . LEU A 1 533 ? -23.927 9.609 39.095 1.00 50.41 533 LEU A CA 1
ATOM 3769 C C . LEU A 1 533 ? -24.668 9.661 40.447 1.00 50.41 533 LEU A C 1
ATOM 3771 O O . LEU A 1 533 ? -24.026 9.581 41.497 1.00 50.41 533 LEU A O 1
ATOM 3775 N N . PRO A 1 534 ? -25.991 9.883 40.467 1.00 43.22 534 PRO A N 1
ATOM 3776 C CA . PRO A 1 534 ? -26.682 10.278 41.687 1.00 43.22 534 PRO A CA 1
ATOM 3777 C C . PRO A 1 534 ? -26.695 9.163 42.750 1.00 43.22 534 PRO A C 1
ATOM 3779 O O . PRO A 1 534 ? -27.316 8.114 42.588 1.00 43.22 534 PRO A O 1
ATOM 3782 N N . ASN A 1 535 ? -26.062 9.439 43.897 1.00 40.56 535 ASN A N 1
ATOM 3783 C CA . ASN A 1 535 ? -25.905 8.506 45.025 1.00 40.56 535 ASN A CA 1
ATOM 3784 C C . ASN A 1 535 ? -27.229 8.064 45.693 1.00 40.56 535 ASN A C 1
ATOM 3786 O O . ASN A 1 535 ? -27.227 7.133 46.493 1.00 40.56 535 ASN A O 1
ATOM 3790 N N . GLN A 1 536 ? -28.357 8.730 45.421 1.00 39.94 536 GLN A N 1
ATOM 3791 C CA . GLN A 1 536 ? -29.671 8.380 45.989 1.00 39.94 536 GLN A CA 1
ATOM 3792 C C . GLN A 1 536 ? -30.525 7.488 45.085 1.00 39.94 536 GLN A C 1
ATOM 3794 O O . GLN A 1 536 ? -31.567 7.010 45.516 1.00 39.94 536 GLN A O 1
ATOM 3799 N N . VAL A 1 537 ? -30.064 7.196 43.868 1.00 39.03 537 VAL A N 1
ATOM 3800 C CA . VAL A 1 537 ? -30.747 6.267 42.953 1.00 39.03 537 VAL A CA 1
ATOM 3801 C C . VAL A 1 537 ? -30.180 4.839 43.076 1.00 39.03 537 VAL A C 1
ATOM 3803 O O . VAL A 1 537 ? -30.448 3.955 42.272 1.00 39.03 537 VAL A O 1
ATOM 3806 N N . LEU A 1 538 ? -29.414 4.610 44.149 1.00 41.47 538 LEU A N 1
ATOM 3807 C CA . LEU A 1 538 ? -28.735 3.370 44.517 1.00 41.47 538 LEU A CA 1
ATOM 3808 C C . LEU A 1 538 ? -29.571 2.327 45.304 1.00 41.47 538 LEU A C 1
ATOM 3810 O O . LEU A 1 538 ? -28.974 1.393 45.838 1.00 41.47 538 LEU A O 1
ATOM 3814 N N . PRO A 1 539 ? -30.916 2.351 45.375 1.00 44.34 539 PRO A N 1
ATOM 3815 C CA . PRO A 1 539 ? -31.675 1.113 45.329 1.00 44.34 539 PRO A CA 1
ATOM 3816 C C . PRO A 1 539 ? -31.923 0.830 43.847 1.00 44.34 539 PRO A C 1
ATOM 3818 O O . PRO A 1 539 ? -32.764 1.474 43.230 1.00 44.34 539 PRO A O 1
ATOM 3821 N N . ALA A 1 540 ? -31.169 -0.108 43.267 1.00 43.03 540 ALA A N 1
ATOM 3822 C CA . ALA A 1 540 ? -31.092 -0.387 41.825 1.00 43.03 540 ALA A CA 1
ATOM 3823 C C . ALA A 1 540 ? -32.444 -0.462 41.071 1.00 43.03 540 ALA A C 1
ATOM 3825 O O . ALA A 1 540 ? -32.475 -0.301 39.856 1.00 43.03 540 ALA A O 1
ATOM 3826 N N . LEU A 1 541 ? -33.565 -0.660 41.770 1.00 35.09 541 LEU A N 1
ATOM 3827 C CA . LEU A 1 541 ? -34.913 -0.656 41.208 1.00 35.09 541 LEU A CA 1
ATOM 3828 C C . LEU A 1 541 ? -35.431 0.746 40.813 1.00 35.09 541 LEU A C 1
ATOM 3830 O O . LEU A 1 541 ? -36.028 0.873 39.747 1.00 35.09 541 LEU A O 1
ATOM 3834 N N . ASP A 1 542 ? -35.180 1.808 41.588 1.00 37.22 542 ASP A N 1
ATOM 3835 C CA . ASP A 1 542 ? -35.728 3.151 41.293 1.00 37.22 542 ASP A CA 1
ATOM 3836 C C . ASP A 1 542 ? -34.970 3.867 40.164 1.00 37.22 542 ASP A C 1
ATOM 3838 O O . ASP A 1 542 ? -35.559 4.636 39.404 1.00 37.22 542 ASP A O 1
ATOM 3842 N N . PHE A 1 543 ? -33.679 3.572 39.980 1.00 41.59 543 PHE A N 1
ATOM 3843 C CA . PHE A 1 543 ? -32.894 4.089 38.850 1.00 41.59 543 PHE A CA 1
ATOM 3844 C C . PHE A 1 543 ? -33.408 3.528 37.532 1.00 41.59 543 PHE A C 1
ATOM 3846 O O . PHE A 1 543 ? -33.721 4.271 36.607 1.00 41.59 543 PHE A O 1
ATOM 3853 N N . LEU A 1 544 ? -33.590 2.211 37.482 1.00 39.91 544 LEU A N 1
ATOM 3854 C CA . LEU A 1 544 ? -34.009 1.495 36.281 1.00 39.91 544 LEU A CA 1
ATOM 3855 C C . LEU A 1 544 ? -35.461 1.792 35.891 1.00 39.91 544 LEU A C 1
ATOM 3857 O O . LEU A 1 544 ? -35.780 1.868 34.704 1.00 39.91 544 LEU A O 1
ATOM 3861 N N . THR A 1 545 ? -36.328 2.035 36.876 1.00 38.03 545 THR A N 1
ATOM 3862 C CA . THR A 1 545 ? -37.725 2.411 36.618 1.00 38.03 545 THR A CA 1
ATOM 3863 C C . THR A 1 545 ? -37.835 3.825 36.025 1.00 38.03 545 THR A C 1
ATOM 3865 O O . THR A 1 545 ? -38.701 4.057 35.183 1.00 38.03 545 THR A O 1
ATOM 3868 N N . ASN A 1 546 ? -36.915 4.737 36.370 1.00 39.03 546 ASN A N 1
ATOM 3869 C CA . ASN A 1 546 ? -36.879 6.110 35.851 1.00 39.03 546 ASN A CA 1
ATOM 3870 C C . ASN A 1 546 ? -36.114 6.257 34.516 1.00 39.03 546 ASN A C 1
ATOM 3872 O O . ASN A 1 546 ? -36.512 7.072 33.687 1.00 39.03 546 ASN A O 1
ATOM 3876 N N . VAL A 1 547 ? -35.096 5.423 34.238 1.00 41.78 547 VAL A N 1
ATOM 3877 C CA . VAL A 1 547 ? -34.384 5.395 32.934 1.00 41.78 547 VAL A CA 1
ATOM 3878 C C . VAL A 1 547 ? -35.309 5.048 31.768 1.00 41.78 547 VAL A C 1
ATOM 3880 O O . VAL A 1 547 ? -35.142 5.573 30.670 1.00 41.78 547 VAL A O 1
ATOM 3883 N N . SER A 1 548 ? -36.313 4.203 32.010 1.00 42.12 548 SER A N 1
ATOM 3884 C CA . SER A 1 548 ? -37.281 3.792 30.986 1.00 42.12 548 SER A CA 1
ATOM 3885 C C . SER A 1 548 ? -38.425 4.783 30.744 1.00 42.12 548 SER A C 1
ATOM 3887 O O . SER A 1 548 ? -39.156 4.609 29.770 1.00 42.12 548 SER A O 1
ATOM 3889 N N . LYS A 1 549 ? -38.617 5.782 31.623 1.00 40.25 549 LYS A N 1
ATOM 3890 C CA . LYS A 1 549 ? -39.827 6.618 31.613 1.00 40.25 549 LYS A CA 1
ATOM 3891 C C . LYS A 1 549 ? -39.606 8.074 31.221 1.00 40.25 549 LYS A C 1
ATOM 3893 O O . LYS A 1 549 ? -40.387 8.530 30.405 1.00 40.25 549 LYS A O 1
ATOM 3898 N N . ASP A 1 550 ? -38.566 8.773 31.683 1.00 40.88 550 ASP A N 1
ATOM 3899 C CA . ASP A 1 550 ? -38.385 10.200 31.357 1.00 40.88 550 ASP A CA 1
ATOM 3900 C C . ASP A 1 550 ? -36.927 10.676 31.569 1.00 40.88 550 ASP A C 1
ATOM 3902 O O . ASP A 1 550 ? -36.408 10.653 32.681 1.00 40.88 550 ASP A O 1
ATOM 3906 N N . GLY A 1 551 ? -36.253 11.191 30.532 1.00 44.81 551 GLY A N 1
ATOM 3907 C CA . GLY A 1 551 ? -35.232 12.240 30.717 1.00 44.81 551 GLY A CA 1
ATOM 3908 C C . GLY A 1 551 ? -33.904 11.912 31.428 1.00 44.81 551 GLY A C 1
ATOM 3909 O O . GLY A 1 551 ? -33.269 12.837 31.929 1.00 44.81 551 GLY A O 1
ATOM 3910 N N . VAL A 1 552 ? -33.403 10.672 31.453 1.00 44.41 552 VAL A N 1
ATOM 3911 C CA . VAL A 1 552 ? -32.099 10.374 32.101 1.00 44.41 552 VAL A CA 1
ATOM 3912 C C . VAL A 1 552 ? -30.903 11.049 31.430 1.00 44.41 552 VAL A C 1
ATOM 3914 O O . VAL A 1 552 ? -29.991 11.482 32.132 1.00 44.41 552 VAL A O 1
ATOM 3917 N N . ASN A 1 553 ? -30.938 11.255 30.112 1.00 47.66 553 ASN A N 1
ATOM 3918 C CA . ASN A 1 553 ? -29.941 12.090 29.439 1.00 47.66 553 ASN A CA 1
ATOM 3919 C C . ASN A 1 553 ? -29.991 13.528 29.971 1.00 47.66 553 ASN A C 1
ATOM 3921 O O . ASN A 1 553 ? -28.945 14.094 30.258 1.00 47.66 553 ASN A O 1
ATOM 3925 N N . ALA A 1 554 ? -31.185 14.089 30.199 1.00 46.59 554 ALA A N 1
ATOM 3926 C CA . ALA A 1 554 ? -31.362 15.425 30.769 1.00 46.59 554 ALA A CA 1
ATOM 3927 C C . ALA A 1 554 ? -30.940 15.499 32.250 1.00 46.59 554 ALA A C 1
ATOM 3929 O O . ALA A 1 554 ? -30.335 16.486 32.654 1.00 46.59 554 ALA A O 1
ATOM 3930 N N . ALA A 1 555 ? -31.179 14.452 33.048 1.00 49.09 555 ALA A N 1
ATOM 3931 C CA . ALA A 1 555 ? -30.712 14.367 34.432 1.00 49.09 555 ALA A CA 1
ATOM 3932 C C . ALA A 1 555 ? -29.177 14.250 34.507 1.00 49.09 555 ALA A C 1
ATOM 3934 O O . ALA A 1 555 ? -28.538 15.020 35.224 1.00 49.09 555 ALA A O 1
ATOM 3935 N N . LEU A 1 556 ? -28.561 13.372 33.707 1.00 51.47 556 LEU A N 1
ATOM 3936 C CA . LEU A 1 556 ? -27.102 13.269 33.574 1.00 51.47 556 LEU A CA 1
ATOM 3937 C C . LEU A 1 556 ? -26.495 14.584 33.068 1.00 51.47 556 LEU A C 1
ATOM 3939 O O . LEU A 1 556 ? -25.558 15.080 33.682 1.00 51.47 556 LEU A O 1
ATOM 3943 N N . LEU A 1 557 ? -27.070 15.207 32.034 1.00 54.22 557 LEU A N 1
ATOM 3944 C CA . LEU A 1 557 ? -26.651 16.518 31.514 1.00 54.22 557 LEU A CA 1
ATOM 3945 C C . LEU A 1 557 ? -26.806 17.640 32.552 1.00 54.22 557 LEU A C 1
ATOM 3947 O O . LEU A 1 557 ? -25.939 18.504 32.633 1.00 54.22 557 LEU A O 1
ATOM 3951 N N . SER A 1 558 ? -27.857 17.615 33.380 1.00 52.59 558 SER A N 1
ATOM 3952 C CA . SER A 1 558 ? -28.086 18.619 34.433 1.00 52.59 558 SER A CA 1
ATOM 3953 C C . SER A 1 558 ? -27.104 18.514 35.603 1.00 52.59 558 SER A C 1
ATOM 3955 O O . SER A 1 558 ? -26.923 19.478 36.349 1.00 52.59 558 SER A O 1
ATOM 3957 N N . THR A 1 559 ? -26.457 17.353 35.759 1.00 55.88 559 THR A N 1
ATOM 3958 C CA . THR A 1 559 ? -25.514 17.087 36.852 1.00 55.88 559 THR A CA 1
ATOM 3959 C C . THR A 1 559 ? -24.060 16.960 36.394 1.00 55.88 559 THR A C 1
ATOM 3961 O O . THR A 1 559 ? -23.152 17.096 37.221 1.00 55.88 559 THR A O 1
ATOM 3964 N N . PHE A 1 560 ? -23.830 16.737 35.096 1.00 65.25 560 PHE A N 1
ATOM 3965 C CA . PHE A 1 560 ? -22.514 16.685 34.474 1.00 65.25 560 PHE A CA 1
ATOM 3966 C C . PHE A 1 560 ? -21.836 18.049 34.579 1.00 65.25 560 PHE A C 1
ATOM 3968 O O . PHE A 1 560 ? -22.424 19.088 34.281 1.00 65.25 560 PHE A O 1
ATOM 3975 N N . LYS A 1 561 ? -20.575 18.050 35.015 1.00 72.44 561 LYS A N 1
ATOM 3976 C CA . LYS A 1 561 ? -19.772 19.266 35.175 1.00 72.44 561 LYS A CA 1
ATOM 3977 C C . LYS A 1 561 ? -18.605 19.230 34.190 1.00 72.44 561 LYS A C 1
ATOM 3979 O O . LYS A 1 561 ? -17.522 18.778 34.563 1.00 72.44 561 LYS A O 1
ATOM 3984 N N . PRO A 1 562 ? -18.776 19.745 32.960 1.00 71.50 562 PRO A N 1
ATOM 3985 C CA . PRO A 1 562 ? -17.796 19.608 31.883 1.00 71.50 562 PRO A CA 1
ATOM 3986 C C . PRO A 1 562 ? -16.420 20.143 32.238 1.00 71.50 562 PRO A C 1
ATOM 3988 O O . PRO A 1 562 ? -15.422 19.486 31.982 1.00 71.50 562 PRO A O 1
ATOM 3991 N N . ALA A 1 563 ? -16.361 21.306 32.891 1.00 78.12 563 ALA A N 1
ATOM 3992 C CA . ALA A 1 563 ? -15.099 21.899 33.319 1.00 78.12 563 ALA A CA 1
ATOM 3993 C C . ALA A 1 563 ? -14.380 21.032 34.368 1.00 78.12 563 ALA A C 1
ATOM 3995 O O . ALA A 1 563 ? -13.156 20.950 34.372 1.00 78.12 563 ALA A O 1
ATOM 3996 N N . GLN A 1 564 ? -15.120 20.351 35.251 1.00 81.75 564 GLN A N 1
ATOM 3997 C CA . GLN A 1 564 ? -14.522 19.431 36.223 1.00 81.75 564 GLN A CA 1
ATOM 3998 C C . GLN A 1 564 ? -14.063 18.138 35.549 1.00 81.75 564 GLN A C 1
ATOM 4000 O O . GLN A 1 564 ? -12.970 17.663 35.844 1.00 81.75 564 GLN A O 1
ATOM 4005 N N . ALA A 1 565 ? -14.862 17.609 34.621 1.00 74.31 565 ALA A N 1
ATOM 4006 C CA . ALA A 1 565 ? -14.542 16.428 33.828 1.00 74.31 565 ALA A CA 1
ATOM 4007 C C . ALA A 1 565 ? -13.286 16.642 32.972 1.00 74.31 565 ALA A C 1
ATOM 4009 O O . ALA A 1 565 ? -12.354 15.842 33.001 1.00 74.31 565 ALA A O 1
ATOM 4010 N N . GLN A 1 566 ? -13.216 17.790 32.303 1.00 83.44 566 GLN A N 1
ATOM 4011 C CA . GLN A 1 566 ? -12.057 18.247 31.550 1.00 83.44 566 GLN A CA 1
ATOM 4012 C C . GLN A 1 566 ? -10.819 18.338 32.449 1.00 83.44 566 GLN A C 1
ATOM 4014 O O . GLN A 1 566 ? -9.785 17.766 32.128 1.00 83.44 566 GLN A O 1
ATOM 4019 N N . GLN A 1 567 ? -10.916 18.995 33.610 1.00 87.50 567 GLN A N 1
ATOM 4020 C CA . GLN A 1 567 ? -9.793 19.101 34.550 1.00 87.50 567 GLN A CA 1
ATOM 4021 C C . GLN A 1 567 ? -9.355 17.743 35.114 1.00 87.50 567 GLN A C 1
ATOM 4023 O O . GLN A 1 567 ? -8.165 17.530 35.346 1.00 87.50 567 GLN A O 1
ATOM 4028 N N . ALA A 1 568 ? -10.286 16.812 35.327 1.00 82.44 568 ALA A N 1
ATOM 4029 C CA . ALA A 1 568 ? -9.966 15.456 35.752 1.00 82.44 568 ALA A CA 1
ATOM 4030 C C . ALA A 1 568 ? -9.210 14.680 34.661 1.00 82.44 568 ALA A C 1
ATOM 4032 O O . ALA A 1 568 ? -8.220 14.024 34.973 1.00 82.44 568 ALA A O 1
ATOM 4033 N N . LEU A 1 569 ? -9.607 14.816 33.392 1.00 82.69 569 LEU A N 1
ATOM 4034 C CA . LEU A 1 569 ? -8.899 14.213 32.258 1.00 82.69 569 LEU A CA 1
ATOM 4035 C C . LEU A 1 569 ? -7.534 14.858 32.000 1.00 82.69 569 LEU A C 1
ATOM 4037 O O . LEU A 1 569 ? -6.566 14.145 31.762 1.00 82.69 569 LEU A O 1
ATOM 4041 N N . ILE A 1 570 ? -7.412 16.184 32.120 1.00 89.38 570 ILE A N 1
ATOM 4042 C CA . ILE A 1 570 ? -6.112 16.868 32.034 1.00 89.38 570 ILE A CA 1
ATOM 4043 C C . ILE A 1 570 ? -5.167 16.329 33.113 1.00 89.38 570 ILE A C 1
ATOM 4045 O O . ILE A 1 570 ? -4.018 16.007 32.822 1.00 89.38 570 ILE A O 1
ATOM 4049 N N . LYS A 1 571 ? -5.647 16.196 34.359 1.00 91.81 571 LYS A N 1
ATOM 4050 C CA . LYS A 1 571 ? -4.863 15.603 35.454 1.00 91.81 571 LYS A CA 1
ATOM 4051 C C . LYS A 1 571 ? -4.498 14.149 35.179 1.00 91.81 571 LYS A C 1
ATOM 4053 O O . LYS A 1 571 ? -3.379 13.767 35.483 1.00 91.81 571 LYS A O 1
ATOM 4058 N N . PHE A 1 572 ? -5.413 13.370 34.604 1.00 87.50 572 PHE A N 1
ATOM 4059 C CA . PHE A 1 572 ? -5.167 11.985 34.212 1.00 87.50 572 PHE A CA 1
ATOM 4060 C C . PHE A 1 572 ? -4.031 11.883 33.185 1.00 87.50 572 PHE A C 1
ATOM 4062 O O . PHE A 1 572 ? -3.044 11.208 33.445 1.00 87.50 572 PHE A O 1
ATOM 4069 N N . PHE A 1 573 ? -4.106 12.611 32.068 1.00 87.88 573 PHE A N 1
ATOM 4070 C CA . PHE A 1 573 ? -3.071 12.560 31.026 1.00 87.88 573 PHE A CA 1
ATOM 4071 C C . PHE A 1 573 ? -1.716 13.144 31.465 1.00 87.88 573 PHE A C 1
ATOM 4073 O O . PHE A 1 573 ? -0.681 12.769 30.914 1.00 87.88 573 PHE A O 1
ATOM 4080 N N . LYS A 1 574 ? -1.703 14.038 32.466 1.00 93.56 574 LYS A N 1
ATOM 4081 C CA . LYS A 1 574 ? -0.479 14.575 33.089 1.00 93.56 574 LYS A CA 1
ATOM 4082 C C . LYS A 1 574 ? 0.061 13.716 34.239 1.00 93.56 574 LYS A C 1
ATOM 4084 O O . LYS A 1 574 ? 1.110 14.048 34.786 1.00 93.56 574 LYS A O 1
ATOM 4089 N N . ASP A 1 575 ? -0.641 12.661 34.654 1.00 93.69 575 ASP A N 1
ATOM 4090 C CA . ASP A 1 575 ? -0.209 11.841 35.784 1.00 93.69 575 ASP A CA 1
ATOM 4091 C C . ASP A 1 575 ? 0.993 10.960 35.377 1.00 93.69 575 ASP A C 1
ATOM 4093 O O . ASP A 1 575 ? 0.892 10.199 34.410 1.00 93.69 575 ASP A O 1
ATOM 4097 N N . PRO A 1 576 ? 2.129 11.011 36.102 1.00 94.69 576 PRO A N 1
ATOM 4098 C CA . PRO A 1 576 ? 3.317 10.233 35.749 1.00 94.69 576 PRO A CA 1
ATOM 4099 C C . PRO A 1 576 ? 3.090 8.717 35.735 1.00 94.69 576 PRO A C 1
ATOM 4101 O O . PRO A 1 576 ? 3.752 8.014 34.977 1.00 94.69 576 PRO A O 1
ATOM 4104 N N . VAL A 1 577 ? 2.153 8.202 36.542 1.00 91.38 577 VAL A N 1
ATOM 4105 C CA . VAL A 1 577 ? 1.809 6.773 36.553 1.00 91.38 577 VAL A CA 1
ATOM 4106 C C . VAL A 1 577 ? 1.068 6.405 35.272 1.00 91.38 577 VAL A C 1
ATOM 4108 O O . VAL A 1 577 ? 1.402 5.410 34.641 1.00 91.38 577 VAL A O 1
ATOM 4111 N N . VAL A 1 578 ? 0.117 7.239 34.839 1.00 89.50 578 VAL A N 1
ATOM 4112 C CA . VAL A 1 578 ? -0.610 7.059 33.569 1.00 89.50 578 VAL A CA 1
ATOM 4113 C C . VAL A 1 578 ? 0.362 7.061 32.394 1.00 89.50 578 VAL A C 1
ATOM 4115 O O . VAL A 1 578 ? 0.331 6.161 31.558 1.00 89.50 578 VAL A O 1
ATOM 4118 N N . GLN A 1 579 ? 1.267 8.037 32.361 1.00 94.44 579 GLN A N 1
ATOM 4119 C CA . GLN A 1 579 ? 2.292 8.138 31.325 1.00 94.44 579 GLN A CA 1
ATOM 4120 C C . GLN A 1 579 ? 3.256 6.946 31.346 1.00 94.44 579 GLN A C 1
ATOM 4122 O O . GLN A 1 579 ? 3.605 6.439 30.283 1.00 94.44 579 GLN A O 1
ATOM 4127 N N . GLY A 1 580 ? 3.645 6.466 32.532 1.00 95.69 580 GLY A N 1
ATOM 4128 C CA . GLY A 1 580 ? 4.466 5.265 32.697 1.00 95.69 580 GLY A CA 1
ATOM 4129 C C . GLY A 1 580 ? 3.784 4.009 32.152 1.00 95.69 580 GLY A C 1
ATOM 4130 O O . GLY A 1 580 ? 4.366 3.302 31.337 1.00 95.69 580 GLY A O 1
ATOM 4131 N N . VAL A 1 581 ? 2.514 3.785 32.499 1.00 90.25 581 VAL A N 1
ATOM 4132 C CA . VAL A 1 581 ? 1.744 2.641 31.987 1.00 90.25 581 VAL A CA 1
ATOM 4133 C C . VAL A 1 581 ? 1.594 2.702 30.464 1.00 90.25 581 VAL A C 1
ATOM 4135 O O . VAL A 1 581 ? 1.793 1.700 29.783 1.00 90.25 581 VAL A O 1
ATOM 4138 N N . LEU A 1 582 ? 1.278 3.874 29.904 1.00 89.69 582 LEU A N 1
ATOM 4139 C CA . LEU A 1 582 ? 1.152 4.045 28.453 1.00 89.69 582 LEU A CA 1
ATOM 4140 C C . LEU A 1 582 ? 2.499 3.896 27.725 1.00 89.69 582 LEU A C 1
ATOM 4142 O O . LEU A 1 582 ? 2.540 3.362 26.612 1.00 89.69 582 LEU A O 1
ATOM 4146 N N . LYS A 1 583 ? 3.602 4.321 28.354 1.00 96.19 583 LYS A N 1
ATOM 4147 C CA . LYS A 1 583 ? 4.966 4.076 27.874 1.00 96.19 583 LYS A CA 1
ATOM 4148 C C . LYS A 1 583 ? 5.265 2.583 27.812 1.00 96.19 583 LYS A C 1
ATOM 4150 O O . LYS A 1 583 ? 5.714 2.110 26.769 1.00 96.19 583 LYS A O 1
ATOM 4155 N N . ASP A 1 584 ? 5.007 1.850 28.889 1.00 96.00 584 ASP A N 1
ATOM 4156 C CA . ASP A 1 584 ? 5.296 0.416 28.978 1.00 96.00 584 ASP A CA 1
ATOM 4157 C C . ASP A 1 584 ? 4.405 -0.395 28.027 1.00 96.00 584 ASP A C 1
ATOM 4159 O O . ASP A 1 584 ? 4.872 -1.337 27.379 1.00 96.00 584 ASP A O 1
ATOM 4163 N N . ALA A 1 585 ? 3.142 0.015 27.866 1.00 90.44 585 ALA A N 1
ATOM 4164 C CA . ALA A 1 585 ? 2.215 -0.571 26.904 1.00 90.44 585 ALA A CA 1
ATOM 4165 C C . ALA A 1 585 ? 2.675 -0.357 25.455 1.00 90.44 585 ALA A C 1
ATOM 4167 O O . ALA A 1 585 ? 2.726 -1.315 24.686 1.00 90.44 585 ALA A O 1
ATOM 4168 N N . THR A 1 586 ? 3.069 0.869 25.090 1.00 92.62 586 THR A N 1
ATOM 4169 C CA . THR A 1 586 ? 3.632 1.176 23.760 1.00 92.62 586 THR A CA 1
ATOM 4170 C C . THR A 1 586 ? 4.927 0.412 23.519 1.00 92.62 586 THR A C 1
ATOM 4172 O O . THR A 1 586 ? 5.107 -0.173 22.457 1.00 92.62 586 THR A O 1
ATOM 4175 N N . THR A 1 587 ? 5.807 0.364 24.520 1.00 97.06 587 THR A N 1
ATOM 4176 C CA . THR A 1 587 ? 7.070 -0.379 24.451 1.00 97.06 587 THR A CA 1
ATOM 4177 C C . THR A 1 587 ? 6.800 -1.861 24.179 1.00 97.06 587 THR A C 1
ATOM 4179 O O . THR A 1 587 ? 7.364 -2.426 23.248 1.00 97.06 587 THR A O 1
ATOM 4182 N N . SER A 1 588 ? 5.880 -2.481 24.924 1.00 95.88 588 SER A N 1
ATOM 4183 C CA . SER A 1 588 ? 5.503 -3.890 24.733 1.00 95.88 588 SER A CA 1
ATOM 4184 C C . SER A 1 588 ? 4.876 -4.137 23.357 1.00 95.88 588 SER A C 1
ATOM 4186 O O . SER A 1 588 ? 5.222 -5.102 22.684 1.00 95.88 588 SER A O 1
ATOM 4188 N N . ALA A 1 589 ? 3.998 -3.243 22.899 1.00 92.19 589 ALA A N 1
ATOM 4189 C CA . ALA A 1 589 ? 3.378 -3.343 21.581 1.00 92.19 589 ALA A CA 1
ATOM 4190 C C . ALA A 1 589 ? 4.412 -3.271 20.448 1.00 92.19 589 ALA A C 1
ATOM 4192 O O . ALA A 1 589 ? 4.371 -4.079 19.525 1.00 92.19 589 ALA A O 1
ATOM 4193 N N . VAL A 1 590 ? 5.383 -2.356 20.537 1.00 94.31 590 VAL A N 1
ATOM 4194 C CA . VAL A 1 590 ? 6.462 -2.251 19.544 1.00 94.31 590 VAL A CA 1
ATOM 4195 C C . VAL A 1 590 ? 7.379 -3.475 19.585 1.00 94.31 590 VAL A C 1
ATOM 4197 O O . VAL A 1 590 ? 7.783 -3.949 18.529 1.00 94.31 590 VAL A O 1
ATOM 4200 N N . LYS A 1 591 ? 7.650 -4.063 20.758 1.00 95.50 591 LYS A N 1
ATOM 4201 C CA . LYS A 1 591 ? 8.378 -5.343 20.835 1.00 95.50 591 LYS A CA 1
ATOM 4202 C C . LYS A 1 591 ? 7.643 -6.470 20.118 1.00 95.50 591 LYS A C 1
ATOM 4204 O O . LYS A 1 591 ? 8.289 -7.247 19.423 1.00 95.50 591 LYS A O 1
ATOM 4209 N N . VAL A 1 592 ? 6.318 -6.535 20.246 1.00 93.81 592 VAL A N 1
ATOM 4210 C CA . VAL A 1 592 ? 5.493 -7.505 19.509 1.00 93.81 592 VAL A CA 1
ATOM 4211 C C . VAL A 1 592 ? 5.543 -7.241 18.003 1.00 93.81 592 VAL A C 1
ATOM 4213 O O . VAL A 1 592 ? 5.741 -8.182 17.240 1.00 93.81 592 VAL A O 1
ATOM 4216 N N . LEU A 1 593 ? 5.467 -5.976 17.564 1.00 91.62 593 LEU A N 1
ATOM 4217 C CA . LEU A 1 593 ? 5.622 -5.618 16.142 1.00 91.62 593 LEU A CA 1
ATOM 4218 C C . LEU A 1 593 ? 6.970 -6.054 15.568 1.00 91.62 593 LEU A C 1
ATOM 4220 O O . LEU A 1 593 ? 7.034 -6.536 14.443 1.00 91.62 593 LEU A O 1
ATOM 4224 N N . LEU A 1 594 ? 8.044 -5.865 16.333 1.00 92.00 594 LEU A N 1
ATOM 4225 C CA . LEU A 1 594 ? 9.407 -6.189 15.917 1.00 92.00 594 LEU A CA 1
ATOM 4226 C C . LEU A 1 594 ? 9.767 -7.669 16.123 1.00 92.00 594 LEU A C 1
ATOM 4228 O O . LEU A 1 594 ? 10.906 -8.048 15.861 1.00 92.00 594 LEU A O 1
ATOM 4232 N N . GLY A 1 595 ? 8.836 -8.496 16.616 1.00 91.56 595 GLY A N 1
ATOM 4233 C CA . GLY A 1 595 ? 9.076 -9.919 16.871 1.00 91.56 595 GLY A CA 1
ATOM 4234 C C . GLY A 1 595 ? 9.964 -10.221 18.081 1.00 91.56 595 GLY A C 1
ATOM 4235 O O . GLY A 1 595 ? 10.395 -11.357 18.254 1.00 91.56 595 GLY A O 1
ATOM 4236 N N . LEU A 1 596 ? 10.245 -9.225 18.926 1.00 91.88 596 LEU A N 1
ATOM 4237 C CA . LEU A 1 596 ? 11.079 -9.360 20.128 1.00 91.88 596 LEU A CA 1
ATOM 4238 C C . LEU A 1 596 ? 10.329 -9.962 21.315 1.00 91.88 596 LEU A C 1
ATOM 4240 O O . LEU A 1 596 ? 10.939 -10.437 22.272 1.00 91.88 596 LEU A O 1
ATOM 4244 N N . GLN A 1 597 ? 9.003 -9.891 21.280 1.00 91.75 597 GLN A N 1
ATOM 4245 C CA . GLN A 1 597 ? 8.131 -10.383 22.330 1.00 91.75 597 GLN A CA 1
ATOM 4246 C C . GLN A 1 597 ? 6.925 -11.068 21.698 1.00 91.75 597 GLN A C 1
ATOM 4248 O O . GLN A 1 597 ? 6.266 -10.494 20.837 1.00 91.75 597 GLN A O 1
ATOM 4253 N N . SER A 1 598 ? 6.606 -12.274 22.159 1.00 89.00 598 SER A N 1
ATOM 4254 C CA . SER A 1 598 ? 5.326 -12.902 21.840 1.00 89.00 598 SER A CA 1
ATOM 4255 C C . SER A 1 598 ? 4.214 -12.326 22.723 1.00 89.00 598 SER A C 1
ATOM 4257 O O . SER A 1 598 ? 4.466 -11.993 23.888 1.00 89.00 598 SER A O 1
ATOM 4259 N N . PRO A 1 599 ? 2.982 -12.225 22.203 1.00 88.25 599 PRO A N 1
ATOM 4260 C CA . PRO A 1 599 ? 1.835 -11.860 23.019 1.00 88.25 599 PRO A CA 1
ATOM 4261 C C . PRO A 1 599 ? 1.614 -12.890 24.136 1.00 88.25 599 PRO A C 1
ATOM 4263 O O . PRO A 1 599 ? 1.799 -14.087 23.921 1.00 88.25 599 PRO A O 1
ATOM 4266 N N . ASP A 1 600 ? 1.255 -12.422 25.335 1.00 87.50 600 ASP A N 1
ATOM 4267 C CA . ASP A 1 600 ? 1.265 -13.232 26.563 1.00 87.50 600 ASP A CA 1
ATOM 4268 C C . ASP A 1 600 ? -0.123 -13.713 27.029 1.00 87.50 600 ASP A C 1
ATOM 4270 O O . ASP A 1 600 ? -0.220 -14.376 28.064 1.00 87.50 600 ASP A O 1
ATOM 4274 N N . TRP A 1 601 ? -1.195 -13.417 26.282 1.00 84.88 601 TRP A N 1
ATOM 4275 C CA . TRP A 1 601 ? -2.535 -13.937 26.576 1.00 84.88 601 TRP A CA 1
ATOM 4276 C C . TRP A 1 601 ? -2.769 -15.322 25.953 1.00 84.88 601 TRP A C 1
ATOM 4278 O O . TRP A 1 601 ? -2.186 -15.696 24.936 1.00 84.88 601 TRP A O 1
ATOM 4288 N N . GLU A 1 602 ? -3.651 -16.101 26.573 1.00 77.44 602 GLU A N 1
ATOM 4289 C CA . GLU A 1 602 ? -3.982 -17.459 26.135 1.00 77.44 602 GLU A CA 1
ATOM 4290 C C . GLU A 1 602 ? -4.697 -17.469 24.770 1.00 77.44 602 GLU A C 1
ATOM 4292 O O . GLU A 1 602 ? -5.625 -16.702 24.537 1.00 77.44 602 GLU A O 1
ATOM 4297 N N . GLY A 1 603 ? -4.283 -18.340 23.846 1.00 73.69 603 GLY A N 1
ATOM 4298 C CA . GLY A 1 603 ? -4.898 -18.417 22.513 1.00 73.69 603 GLY A CA 1
ATOM 4299 C C . GLY A 1 603 ? -4.523 -17.272 21.563 1.00 73.69 603 GLY A C 1
ATOM 4300 O O . GLY A 1 603 ? -5.090 -17.185 20.478 1.00 73.69 603 GLY A O 1
ATOM 4301 N N . ALA A 1 604 ? -3.557 -16.423 21.932 1.00 81.31 604 ALA A N 1
ATOM 4302 C CA . ALA A 1 604 ? -3.020 -15.401 21.044 1.00 81.31 604 ALA A CA 1
ATOM 4303 C C . ALA A 1 604 ? -2.495 -16.016 19.731 1.00 81.31 604 ALA A C 1
ATOM 4305 O O . ALA A 1 604 ? -1.672 -16.940 19.801 1.00 81.31 604 ALA A O 1
ATOM 4306 N N . PRO A 1 605 ? -2.885 -15.495 18.549 1.00 75.38 605 PRO A N 1
ATOM 4307 C CA . PRO A 1 605 ? -2.299 -15.911 17.280 1.00 75.38 605 PRO A CA 1
ATOM 4308 C C . PRO A 1 605 ? -0.777 -15.787 17.338 1.00 75.38 605 PRO A C 1
ATOM 4310 O O . PRO A 1 605 ? -0.260 -14.776 17.808 1.00 75.38 605 PRO A O 1
ATOM 4313 N N . GLN A 1 606 ? -0.050 -16.798 16.868 1.00 82.94 606 GLN A N 1
ATOM 4314 C CA . GLN A 1 606 ? 1.415 -16.787 16.841 1.00 82.94 606 GLN A CA 1
ATOM 4315 C C . GLN A 1 606 ? 1.888 -16.703 15.384 1.00 82.94 606 GLN A C 1
ATOM 4317 O O . GLN A 1 606 ? 2.206 -17.736 14.788 1.00 82.94 606 GLN A O 1
ATOM 4322 N N . PRO A 1 607 ? 1.879 -15.507 14.762 1.00 80.06 607 PRO A N 1
ATOM 4323 C CA . PRO A 1 607 ? 2.509 -15.333 13.461 1.00 80.06 607 PRO A CA 1
ATOM 4324 C C . PRO A 1 607 ? 4.024 -15.594 13.567 1.00 80.06 607 PRO A C 1
ATOM 4326 O O . PRO A 1 607 ? 4.588 -15.513 14.664 1.00 80.06 607 PRO A O 1
ATOM 4329 N N . PRO A 1 608 ? 4.702 -15.878 12.441 1.00 84.19 608 PRO A N 1
ATOM 4330 C CA . PRO A 1 608 ? 6.159 -15.885 12.376 1.00 84.19 608 PRO A CA 1
ATOM 4331 C C . PRO A 1 608 ? 6.746 -14.633 13.037 1.00 84.19 608 PRO A C 1
ATOM 4333 O O . PRO A 1 608 ? 6.312 -13.512 12.761 1.00 84.19 608 PRO A O 1
ATOM 4336 N N . THR A 1 609 ? 7.741 -14.812 13.905 1.00 82.75 609 THR A N 1
ATOM 4337 C CA . THR A 1 609 ? 8.372 -13.703 14.645 1.00 82.75 609 THR A CA 1
ATOM 4338 C C . THR A 1 609 ? 9.021 -12.683 13.709 1.00 82.75 609 THR A C 1
ATOM 4340 O O . THR A 1 609 ? 9.082 -11.499 14.016 1.00 82.75 609 THR A O 1
ATOM 4343 N N . ASN A 1 610 ? 9.441 -13.119 12.527 1.00 87.75 610 ASN A N 1
ATOM 4344 C CA . ASN A 1 610 ? 10.028 -12.317 11.463 1.00 87.75 610 ASN A CA 1
ATOM 4345 C C . ASN A 1 610 ? 9.004 -11.761 10.458 1.00 87.75 610 ASN A C 1
ATOM 4347 O O . ASN A 1 610 ? 9.424 -11.202 9.456 1.00 87.75 610 ASN A O 1
ATOM 4351 N N . ALA A 1 611 ? 7.687 -11.828 10.694 1.00 89.31 611 ALA A N 1
ATOM 4352 C CA . ALA A 1 611 ? 6.681 -11.443 9.690 1.00 89.31 611 ALA A CA 1
ATOM 4353 C C . ALA A 1 611 ? 6.868 -10.028 9.095 1.00 89.31 611 ALA A C 1
ATOM 4355 O O . ALA A 1 611 ? 6.663 -9.821 7.898 1.00 89.31 611 ALA A O 1
ATOM 4356 N N . VAL A 1 612 ? 7.275 -9.047 9.911 1.00 89.62 612 VAL A N 1
ATOM 4357 C CA . VAL A 1 612 ? 7.584 -7.688 9.426 1.00 89.62 612 VAL A CA 1
ATOM 4358 C C . VAL A 1 612 ? 8.875 -7.674 8.606 1.00 89.62 612 VAL A C 1
ATOM 4360 O O . VAL A 1 612 ? 8.929 -7.026 7.563 1.00 89.62 612 VAL A O 1
ATOM 4363 N N . ALA A 1 613 ? 9.902 -8.399 9.050 1.00 92.94 613 ALA A N 1
ATOM 4364 C CA . ALA A 1 613 ? 11.168 -8.516 8.335 1.00 92.94 613 ALA A CA 1
ATOM 4365 C C . ALA A 1 613 ? 11.001 -9.248 6.994 1.00 92.94 613 ALA A C 1
ATOM 4367 O O . ALA A 1 613 ? 11.542 -8.785 5.996 1.00 92.94 613 ALA A O 1
ATOM 4368 N N . ASP A 1 614 ? 10.183 -10.302 6.944 1.00 92.31 614 ASP A N 1
ATOM 4369 C CA . ASP A 1 614 ? 9.854 -11.052 5.728 1.00 92.31 614 ASP A CA 1
ATOM 4370 C C . ASP A 1 614 ? 9.148 -10.161 4.716 1.00 92.31 614 ASP A C 1
ATOM 4372 O O . ASP A 1 614 ? 9.538 -10.107 3.552 1.00 92.31 614 ASP A O 1
ATOM 4376 N N . TYR A 1 615 ? 8.149 -9.399 5.167 1.00 90.88 615 TYR A N 1
ATOM 4377 C CA . TYR A 1 615 ? 7.453 -8.451 4.305 1.00 90.88 615 TYR A CA 1
ATOM 4378 C C . TYR A 1 615 ? 8.411 -7.408 3.711 1.00 90.88 615 TYR A C 1
ATOM 4380 O O . TYR A 1 615 ? 8.390 -7.158 2.505 1.00 90.88 615 TYR A O 1
ATOM 4388 N N . LEU A 1 616 ? 9.276 -6.816 4.541 1.00 90.88 616 LEU A N 1
ATOM 4389 C CA . LEU A 1 616 ? 10.261 -5.832 4.086 1.00 90.88 616 LEU A CA 1
ATOM 4390 C C . LEU A 1 616 ? 11.323 -6.456 3.172 1.00 90.88 616 LEU A C 1
ATOM 4392 O O . LEU A 1 616 ? 11.717 -5.832 2.188 1.00 90.88 616 LEU A O 1
ATOM 4396 N N . GLY A 1 617 ? 11.754 -7.682 3.470 1.00 93.38 617 GLY A N 1
ATOM 4397 C CA . GLY A 1 617 ? 12.710 -8.439 2.672 1.00 93.38 617 GLY A CA 1
ATOM 4398 C C . GLY A 1 617 ? 12.174 -8.732 1.278 1.00 93.38 617 GLY A C 1
ATOM 4399 O O . GLY A 1 617 ? 12.822 -8.392 0.289 1.00 93.38 617 GLY A O 1
ATOM 4400 N N . GLN A 1 618 ? 10.952 -9.261 1.188 1.00 90.81 618 GLN A N 1
ATOM 4401 C CA . GLN A 1 618 ? 10.287 -9.521 -0.090 1.00 90.81 618 GLN A CA 1
ATOM 4402 C C . GLN A 1 618 ? 10.036 -8.230 -0.876 1.00 90.81 618 GLN A C 1
ATOM 4404 O O . GLN A 1 618 ? 10.301 -8.175 -2.076 1.00 90.81 618 GLN A O 1
ATOM 4409 N N . LEU A 1 619 ? 9.608 -7.152 -0.211 1.00 91.75 619 LEU A N 1
ATOM 4410 C CA . LEU A 1 619 ? 9.440 -5.853 -0.863 1.00 91.75 619 LEU A CA 1
ATOM 4411 C C . LEU A 1 619 ? 10.766 -5.329 -1.439 1.00 91.75 619 LEU A C 1
ATOM 4413 O O . LEU A 1 619 ? 10.792 -4.817 -2.560 1.00 91.75 619 LEU A O 1
ATOM 4417 N N . GLY A 1 620 ? 11.862 -5.468 -0.688 1.00 88.75 620 GLY A N 1
ATOM 4418 C CA . GLY A 1 620 ? 13.207 -5.116 -1.139 1.00 88.75 620 GLY A CA 1
ATOM 4419 C C . GLY A 1 620 ? 13.652 -5.952 -2.338 1.00 88.75 620 GLY A C 1
ATOM 4420 O O . GLY A 1 620 ? 14.133 -5.402 -3.326 1.00 88.75 620 GLY A O 1
ATOM 4421 N N . ALA A 1 621 ? 13.422 -7.263 -2.296 1.00 91.19 621 ALA A N 1
ATOM 4422 C CA . ALA A 1 621 ? 13.792 -8.171 -3.374 1.00 91.19 621 ALA A CA 1
ATOM 4423 C C . ALA A 1 621 ? 13.022 -7.903 -4.672 1.00 91.19 621 ALA A C 1
ATOM 4425 O O . ALA A 1 621 ? 13.634 -7.802 -5.734 1.00 91.19 621 ALA A O 1
ATOM 4426 N N . VAL A 1 622 ? 11.703 -7.698 -4.591 1.00 89.56 622 VAL A N 1
ATOM 4427 C CA . VAL A 1 622 ? 10.866 -7.331 -5.747 1.00 89.56 622 VAL A CA 1
ATOM 4428 C C . VAL A 1 622 ? 11.294 -5.987 -6.336 1.00 89.56 622 VAL A C 1
ATOM 4430 O O . VAL A 1 622 ? 11.233 -5.788 -7.547 1.00 89.56 622 VAL A O 1
ATOM 4433 N N . LYS A 1 623 ? 11.759 -5.045 -5.507 1.00 90.06 623 LYS A N 1
ATOM 4434 C CA . LYS A 1 623 ? 12.283 -3.762 -5.993 1.00 90.06 623 LYS A CA 1
ATOM 4435 C C . LYS A 1 623 ? 13.626 -3.882 -6.706 1.00 90.06 623 LYS A C 1
ATOM 4437 O O . LYS A 1 623 ? 13.872 -3.073 -7.597 1.00 90.06 623 LYS A O 1
ATOM 4442 N N . LEU A 1 624 ? 14.465 -4.838 -6.316 1.00 88.38 624 LEU A N 1
ATOM 4443 C CA . LEU A 1 624 ? 15.780 -5.056 -6.920 1.00 88.38 624 LEU A CA 1
ATOM 4444 C C . LEU A 1 624 ? 15.697 -5.884 -8.206 1.00 88.38 624 LEU A C 1
ATOM 4446 O O . LEU A 1 624 ? 16.265 -5.474 -9.208 1.00 88.38 624 LEU A O 1
ATOM 4450 N N . LEU A 1 625 ? 14.971 -7.004 -8.180 1.00 88.19 625 LEU A N 1
ATOM 4451 C CA . LEU A 1 625 ? 14.949 -7.991 -9.269 1.00 88.19 625 LEU A CA 1
ATOM 4452 C C . LEU A 1 625 ? 13.675 -7.960 -10.127 1.00 88.19 625 LEU A C 1
ATOM 4454 O O . LEU A 1 625 ? 13.589 -8.650 -11.142 1.00 88.19 625 LEU A O 1
ATOM 4458 N N . GLY A 1 626 ? 12.670 -7.185 -9.719 1.00 85.12 626 GLY A N 1
ATOM 4459 C CA . GLY A 1 626 ? 11.353 -7.177 -10.347 1.00 85.12 626 GLY A CA 1
ATOM 4460 C C . GLY A 1 626 ? 10.433 -8.295 -9.851 1.00 85.12 626 GLY A C 1
ATOM 4461 O O . GLY A 1 626 ? 10.855 -9.288 -9.254 1.00 85.12 626 GLY A O 1
ATOM 4462 N N . ASP A 1 627 ? 9.137 -8.109 -10.093 1.00 80.81 627 ASP A N 1
ATOM 4463 C CA . ASP A 1 627 ? 8.110 -9.095 -9.756 1.00 80.81 627 ASP A CA 1
ATOM 4464 C C . ASP A 1 627 ? 8.185 -10.304 -10.709 1.00 80.81 627 ASP A C 1
ATOM 4466 O O . ASP A 1 627 ? 8.385 -10.144 -11.914 1.00 80.81 627 ASP A O 1
ATOM 4470 N N . GLY A 1 628 ? 8.049 -11.519 -10.173 1.00 77.88 628 GLY A N 1
ATOM 4471 C CA . GLY A 1 628 ? 8.133 -12.773 -10.935 1.00 77.88 628 GLY A CA 1
ATOM 4472 C C . GLY A 1 628 ? 9.545 -13.304 -11.233 1.00 77.88 628 GLY A C 1
ATOM 4473 O O . GLY A 1 628 ? 9.663 -14.364 -11.849 1.00 77.88 628 GLY A O 1
ATOM 4474 N N . ASN A 1 629 ? 10.616 -12.632 -10.788 1.00 84.94 629 ASN A N 1
ATOM 4475 C CA . ASN A 1 629 ? 11.981 -13.163 -10.904 1.00 84.94 629 ASN A CA 1
ATOM 4476 C C . ASN A 1 629 ? 12.152 -14.404 -9.993 1.00 84.94 629 ASN A C 1
ATOM 4478 O O . ASN A 1 629 ? 11.838 -14.314 -8.800 1.00 84.94 629 ASN A O 1
ATOM 4482 N N . PRO A 1 630 ? 12.664 -15.552 -10.490 1.00 87.06 630 PRO A N 1
ATOM 4483 C CA . PRO A 1 630 ? 12.762 -16.794 -9.711 1.00 87.06 630 PRO A CA 1
ATOM 4484 C C . PRO A 1 630 ? 13.688 -16.694 -8.488 1.00 87.06 630 PRO A C 1
ATOM 4486 O O . PRO A 1 630 ? 13.552 -17.481 -7.553 1.00 87.06 630 PRO A O 1
ATOM 4489 N N . TYR A 1 631 ? 14.599 -15.719 -8.462 1.00 88.94 631 TYR A N 1
ATOM 4490 C CA . TYR A 1 631 ? 15.533 -15.494 -7.359 1.00 88.94 631 TYR A CA 1
ATOM 4491 C C . TYR A 1 631 ? 15.042 -14.460 -6.337 1.00 88.94 631 TYR A C 1
ATOM 4493 O O . TYR A 1 631 ? 15.665 -14.309 -5.282 1.00 88.94 631 TYR A O 1
ATOM 4501 N N . SER A 1 632 ? 13.918 -13.781 -6.608 1.00 86.81 632 SER A N 1
ATOM 4502 C CA . SER A 1 632 ? 13.338 -12.767 -5.714 1.00 86.81 632 SER A CA 1
ATOM 4503 C C . SER A 1 632 ? 13.013 -13.328 -4.329 1.00 86.81 632 SER A C 1
ATOM 4505 O O . SER A 1 632 ? 13.349 -12.696 -3.334 1.00 86.81 632 SER A O 1
ATOM 4507 N N . SER A 1 633 ? 12.475 -14.549 -4.238 1.00 88.19 633 SER A N 1
ATOM 4508 C CA . SER A 1 633 ? 12.181 -15.183 -2.945 1.00 88.19 633 SER A CA 1
ATOM 4509 C C . SER A 1 633 ? 13.445 -15.398 -2.111 1.00 88.19 633 SER A C 1
ATOM 4511 O O . SER A 1 633 ? 13.476 -15.011 -0.949 1.00 88.19 633 SER A O 1
ATOM 4513 N N . ALA A 1 634 ? 14.502 -15.963 -2.707 1.00 90.81 634 ALA A N 1
ATOM 4514 C CA . ALA A 1 634 ? 15.759 -16.243 -2.011 1.00 90.81 634 ALA A CA 1
ATOM 4515 C C . ALA A 1 634 ? 16.489 -14.954 -1.590 1.00 90.81 634 ALA A C 1
ATOM 4517 O O . ALA A 1 634 ? 17.087 -14.885 -0.511 1.00 90.81 634 ALA A O 1
ATOM 4518 N N . LEU A 1 635 ? 16.412 -13.907 -2.421 1.00 92.62 635 LEU A N 1
ATOM 4519 C CA . LEU A 1 635 ? 16.896 -12.576 -2.060 1.00 92.62 635 LEU A CA 1
ATOM 4520 C C . LEU A 1 635 ? 16.063 -11.996 -0.910 1.00 92.62 635 LEU A C 1
ATOM 4522 O O . LEU A 1 635 ? 16.622 -11.447 0.036 1.00 92.62 635 LEU A O 1
ATOM 4526 N N . GLY A 1 636 ? 14.742 -12.161 -0.961 1.00 92.81 636 GLY A N 1
ATOM 4527 C CA . GLY A 1 636 ? 13.821 -11.718 0.077 1.00 92.81 636 GLY A CA 1
ATOM 4528 C C . GLY A 1 636 ? 14.109 -12.367 1.426 1.00 92.81 636 GLY A C 1
ATOM 4529 O O . GLY A 1 636 ? 14.163 -11.659 2.428 1.00 92.81 636 GLY A O 1
ATOM 4530 N N . ASP A 1 637 ? 14.402 -13.668 1.447 1.00 92.31 637 ASP A N 1
ATOM 4531 C CA . ASP A 1 637 ? 14.792 -14.400 2.658 1.00 92.31 637 ASP A CA 1
ATOM 4532 C C . ASP A 1 637 ? 16.136 -13.906 3.209 1.00 92.31 637 ASP A C 1
ATOM 4534 O O . ASP A 1 637 ? 16.301 -13.726 4.417 1.00 92.31 637 ASP A O 1
ATOM 4538 N N . THR A 1 638 ? 17.090 -13.614 2.320 1.00 93.69 638 THR A N 1
ATOM 4539 C CA . THR A 1 638 ? 18.393 -13.048 2.699 1.00 93.69 638 THR A CA 1
ATOM 4540 C C . THR A 1 638 ? 18.231 -11.683 3.363 1.00 93.69 638 THR A C 1
ATOM 4542 O O . THR A 1 638 ? 18.747 -11.460 4.460 1.00 93.69 638 THR A O 1
ATOM 4545 N N . ILE A 1 639 ? 17.475 -10.780 2.731 1.00 94.88 639 ILE A N 1
ATOM 4546 C CA . ILE A 1 639 ? 17.205 -9.440 3.262 1.00 94.88 639 ILE A CA 1
ATOM 4547 C C . ILE A 1 639 ? 16.378 -9.536 4.553 1.00 94.88 639 ILE A C 1
ATOM 4549 O O . ILE A 1 639 ? 16.657 -8.833 5.522 1.00 94.88 639 ILE A O 1
ATOM 4553 N N . SER A 1 640 ? 15.395 -10.433 4.622 1.00 95.38 640 SER A N 1
ATOM 4554 C CA . SER A 1 640 ? 14.626 -10.659 5.849 1.00 95.38 640 SER A CA 1
ATOM 4555 C C . SER A 1 640 ? 15.521 -11.111 7.006 1.00 95.38 640 SER A C 1
ATOM 4557 O O . SER A 1 640 ? 15.419 -10.589 8.121 1.00 95.38 640 SER A O 1
ATOM 4559 N N . GLY A 1 641 ? 16.460 -12.026 6.751 1.00 94.81 641 GLY A N 1
ATOM 4560 C CA . GLY A 1 641 ? 17.413 -12.497 7.753 1.00 94.81 641 GLY A CA 1
ATOM 4561 C C . GLY A 1 641 ? 18.313 -11.382 8.297 1.00 94.81 641 GLY A C 1
ATOM 4562 O O . GLY A 1 641 ? 18.614 -11.357 9.494 1.00 94.81 641 GLY A O 1
ATOM 4563 N N . THR A 1 642 ? 18.725 -10.425 7.459 1.00 95.25 642 THR A N 1
ATOM 4564 C CA . THR A 1 642 ? 19.502 -9.259 7.916 1.00 95.25 642 THR A CA 1
ATOM 4565 C C . THR A 1 642 ? 18.640 -8.267 8.694 1.00 95.25 642 THR A C 1
ATOM 4567 O O . THR A 1 642 ? 19.056 -7.817 9.763 1.00 95.25 642 THR A O 1
ATOM 4570 N N . ILE A 1 643 ? 17.410 -7.992 8.246 1.00 95.12 643 ILE A N 1
ATOM 4571 C CA . ILE A 1 643 ? 16.457 -7.134 8.971 1.00 95.12 643 ILE A CA 1
ATOM 4572 C C . ILE A 1 643 ? 16.099 -7.739 10.334 1.00 95.12 643 ILE A C 1
ATOM 4574 O O . ILE A 1 643 ? 16.059 -7.026 11.333 1.00 95.12 643 ILE A O 1
ATOM 4578 N N . THR A 1 644 ? 15.905 -9.055 10.415 1.00 95.12 644 THR A N 1
ATOM 4579 C CA . THR A 1 644 ? 15.611 -9.760 11.672 1.00 95.12 644 THR A CA 1
ATOM 4580 C C . THR A 1 644 ? 16.751 -9.600 12.681 1.00 95.12 644 THR A C 1
ATOM 4582 O O . THR A 1 644 ? 16.514 -9.343 13.865 1.00 95.12 644 THR A O 1
ATOM 4585 N N . ARG A 1 645 ? 18.008 -9.692 12.223 1.00 94.19 645 ARG A N 1
ATOM 4586 C CA . ARG A 1 645 ? 19.186 -9.431 13.065 1.00 94.19 645 ARG A CA 1
ATOM 4587 C C . ARG A 1 645 ? 19.275 -7.969 13.491 1.00 94.19 645 ARG A C 1
ATOM 4589 O O . ARG A 1 645 ? 19.557 -7.707 14.659 1.00 94.19 645 ARG A O 1
ATOM 4596 N N . LEU A 1 646 ? 18.961 -7.030 12.596 1.00 94.69 646 LEU A N 1
ATOM 4597 C CA . LEU A 1 646 ? 18.870 -5.611 12.938 1.00 94.69 646 LEU A CA 1
ATOM 4598 C C . LEU A 1 646 ? 17.820 -5.383 14.033 1.00 94.69 646 LEU A C 1
ATOM 4600 O O . LEU A 1 646 ? 18.141 -4.805 15.067 1.00 94.69 646 LEU A O 1
ATOM 4604 N N . PHE A 1 647 ? 16.598 -5.889 13.861 1.00 94.38 647 PHE A N 1
ATOM 4605 C CA . PHE A 1 647 ? 15.536 -5.783 14.866 1.00 94.38 647 PHE A CA 1
ATOM 4606 C C . PHE A 1 647 ? 15.948 -6.403 16.199 1.00 94.38 647 PHE A C 1
ATOM 4608 O O . PHE A 1 647 ? 15.737 -5.788 17.239 1.00 94.38 647 PHE A O 1
ATOM 4615 N N . SER A 1 648 ? 16.616 -7.555 16.180 1.00 93.56 648 SER A N 1
ATOM 4616 C CA . SER A 1 648 ? 17.152 -8.182 17.395 1.00 93.56 648 SER A CA 1
ATOM 4617 C C . SER A 1 648 ? 18.216 -7.318 18.084 1.00 93.56 648 SER A C 1
ATOM 4619 O O . SER A 1 648 ? 18.291 -7.299 19.310 1.00 93.56 648 SER A O 1
ATOM 4621 N N . SER A 1 649 ? 19.025 -6.584 17.314 1.00 94.06 649 SER A N 1
ATOM 4622 C CA . SER A 1 649 ? 20.101 -5.736 17.834 1.00 94.06 649 SER A CA 1
ATOM 4623 C C . SER A 1 649 ? 19.610 -4.399 18.388 1.00 94.06 649 SER A C 1
ATOM 4625 O O . SER A 1 649 ? 20.132 -3.946 19.403 1.00 94.06 649 SER A O 1
ATOM 4627 N N . ILE A 1 650 ? 18.672 -3.732 17.708 1.00 94.62 650 ILE A N 1
ATOM 4628 C CA . ILE A 1 650 ? 18.285 -2.344 18.026 1.00 94.62 650 ILE A CA 1
ATOM 4629 C C . ILE A 1 650 ? 16.836 -2.209 18.492 1.00 94.62 650 ILE A C 1
ATOM 4631 O O . ILE A 1 650 ? 16.430 -1.143 18.951 1.00 94.62 650 ILE A O 1
ATOM 4635 N N . GLY A 1 651 ? 16.028 -3.260 18.365 1.00 93.38 651 GLY A N 1
ATOM 4636 C CA . GLY A 1 651 ? 14.586 -3.162 18.550 1.00 93.38 651 GLY A CA 1
ATOM 4637 C C . GLY A 1 651 ? 14.167 -2.882 19.995 1.00 93.38 651 GLY A C 1
ATOM 4638 O O . GLY A 1 651 ? 13.141 -2.241 20.199 1.00 93.38 651 GLY A O 1
ATOM 4639 N N . GLU A 1 652 ? 14.975 -3.254 20.994 1.00 94.69 652 GLU A N 1
ATOM 4640 C CA . GLU A 1 652 ? 14.747 -2.837 22.387 1.00 94.69 652 GLU A CA 1
ATOM 4641 C C . GLU A 1 652 ? 14.862 -1.310 22.524 1.00 94.69 652 GLU A C 1
ATOM 4643 O O . GLU A 1 652 ? 13.961 -0.661 23.060 1.00 94.69 652 GLU A O 1
ATOM 4648 N N . THR A 1 653 ? 15.926 -0.723 21.968 1.00 95.38 653 THR A N 1
ATOM 4649 C CA . THR A 1 653 ? 16.149 0.730 21.937 1.00 95.38 653 THR A CA 1
ATOM 4650 C C . THR A 1 653 ? 15.021 1.442 21.187 1.00 95.38 653 THR A C 1
ATOM 4652 O O . THR A 1 653 ? 14.485 2.440 21.673 1.00 95.38 653 THR A O 1
ATOM 4655 N N . VAL A 1 654 ? 14.596 0.897 20.040 1.00 95.25 654 VAL A N 1
ATOM 4656 C CA . VAL A 1 654 ? 13.457 1.404 19.254 1.00 95.25 654 VAL A CA 1
ATOM 4657 C C . VAL A 1 654 ? 12.166 1.372 20.077 1.00 95.25 654 VAL A C 1
ATOM 4659 O O . VAL A 1 654 ? 11.457 2.376 20.139 1.00 95.25 654 VAL A O 1
ATOM 4662 N N . ALA A 1 655 ? 11.864 0.254 20.741 1.00 95.81 655 ALA A N 1
ATOM 4663 C CA . ALA A 1 655 ? 10.640 0.080 21.517 1.00 95.81 655 ALA A CA 1
ATOM 4664 C C . ALA A 1 655 ? 10.574 1.024 22.728 1.00 95.81 655 ALA A C 1
ATOM 4666 O O . ALA A 1 655 ? 9.568 1.710 22.927 1.00 95.81 655 ALA A O 1
ATOM 4667 N N . VAL A 1 656 ? 11.658 1.116 23.505 1.00 95.75 656 VAL A N 1
ATOM 4668 C CA . VAL A 1 656 ? 11.755 2.034 24.655 1.00 95.75 656 VAL A CA 1
ATOM 4669 C C . VAL A 1 656 ? 11.704 3.494 24.198 1.00 95.75 656 VAL A C 1
ATOM 4671 O O . VAL A 1 656 ? 11.073 4.337 24.852 1.00 95.75 656 VAL A O 1
ATOM 4674 N N . GLY A 1 657 ? 12.343 3.802 23.067 1.00 94.38 657 GLY A N 1
ATOM 4675 C CA . GLY A 1 657 ? 12.297 5.118 22.445 1.00 94.38 657 GLY A CA 1
ATOM 4676 C C . GLY A 1 657 ? 10.879 5.496 22.015 1.00 94.38 657 GLY A C 1
ATOM 4677 O O . GLY A 1 657 ? 10.439 6.600 22.328 1.00 94.38 657 GLY A O 1
ATOM 4678 N N . ALA A 1 658 ? 10.124 4.579 21.402 1.00 92.81 658 ALA A N 1
ATOM 4679 C CA . ALA A 1 658 ? 8.732 4.804 21.008 1.00 92.81 658 ALA A CA 1
ATOM 4680 C C . ALA A 1 658 ? 7.822 5.058 22.222 1.00 92.81 658 ALA A C 1
ATOM 4682 O O . ALA A 1 658 ? 7.033 6.005 22.227 1.00 92.81 658 ALA A O 1
ATOM 4683 N N . GLY A 1 659 ? 7.981 4.278 23.298 1.00 93.38 659 GLY A N 1
ATOM 4684 C CA . GLY A 1 659 ? 7.279 4.533 24.557 1.00 93.38 659 GLY A CA 1
ATOM 4685 C C . GLY A 1 659 ? 7.632 5.895 25.166 1.00 93.38 659 GLY A C 1
ATOM 4686 O O . GLY A 1 659 ? 6.760 6.606 25.663 1.00 93.38 659 GLY A O 1
ATOM 4687 N N . THR A 1 660 ? 8.901 6.300 25.096 1.00 95.25 660 THR A N 1
ATOM 4688 C CA . THR A 1 660 ? 9.353 7.623 25.563 1.00 95.25 660 THR A CA 1
ATOM 4689 C C . THR A 1 660 ? 8.806 8.751 24.683 1.00 95.25 660 THR A C 1
ATOM 4691 O O . THR A 1 660 ? 8.393 9.781 25.210 1.00 95.25 660 THR A O 1
ATOM 4694 N N . ALA A 1 661 ? 8.712 8.542 23.368 1.00 93.19 661 ALA A N 1
ATOM 4695 C CA . ALA A 1 661 ? 8.108 9.484 22.430 1.00 93.19 661 ALA A CA 1
ATOM 4696 C C . ALA A 1 661 ? 6.633 9.752 22.764 1.00 93.19 661 ALA A C 1
ATOM 4698 O O . ALA A 1 661 ? 6.209 10.905 22.751 1.00 93.19 661 ALA A O 1
ATOM 4699 N N . LEU A 1 662 ? 5.869 8.720 23.149 1.00 91.75 662 LEU A N 1
ATOM 4700 C CA . LEU A 1 662 ? 4.487 8.896 23.611 1.00 91.75 662 LEU A CA 1
ATOM 4701 C C . LEU A 1 662 ? 4.407 9.774 24.869 1.00 91.75 662 LEU A C 1
ATOM 4703 O O . LEU A 1 662 ? 3.520 10.616 24.984 1.00 91.75 662 LEU A O 1
ATOM 4707 N N . VAL A 1 663 ? 5.343 9.625 25.807 1.00 94.88 663 VAL A N 1
ATOM 4708 C CA . VAL A 1 663 ? 5.398 10.484 27.001 1.00 94.88 663 VAL A CA 1
ATOM 4709 C C . VAL A 1 663 ? 5.761 11.921 26.630 1.00 94.88 663 VAL A C 1
ATOM 4711 O O . VAL A 1 663 ? 5.143 12.852 27.143 1.00 94.88 663 VAL A O 1
ATOM 4714 N N . THR A 1 664 ? 6.710 12.120 25.712 1.00 93.94 664 THR A N 1
ATOM 4715 C CA . THR A 1 664 ? 7.043 13.446 25.163 1.00 93.94 664 THR A CA 1
ATOM 4716 C C . THR A 1 664 ? 5.829 14.089 24.495 1.00 93.94 664 THR A C 1
ATOM 4718 O O . THR A 1 664 ? 5.562 15.265 24.721 1.00 93.94 664 THR A O 1
ATOM 4721 N N . PHE A 1 665 ? 5.054 13.310 23.737 1.00 91.75 665 PHE A N 1
ATOM 4722 C CA . PHE A 1 665 ? 3.805 13.748 23.121 1.00 91.75 665 PHE A CA 1
ATOM 4723 C C . PHE A 1 665 ? 2.771 14.183 24.170 1.00 91.75 665 PHE A C 1
ATOM 4725 O O . PHE A 1 665 ? 2.226 15.280 24.081 1.00 91.75 665 PHE A O 1
ATOM 4732 N N . LEU A 1 666 ? 2.534 13.370 25.205 1.00 90.12 666 LEU A N 1
ATOM 4733 C CA . LEU A 1 666 ? 1.583 13.693 26.279 1.00 90.12 666 LEU A CA 1
ATOM 4734 C C . LEU A 1 666 ? 2.020 14.896 27.129 1.00 90.12 666 LEU A C 1
ATOM 4736 O O . LEU A 1 666 ? 1.171 15.625 27.637 1.00 90.12 666 LEU A O 1
ATOM 4740 N N . ASN A 1 667 ? 3.327 15.118 27.275 1.00 91.88 667 ASN A N 1
ATOM 4741 C CA . ASN A 1 667 ? 3.892 16.263 27.992 1.00 91.88 667 ASN A CA 1
ATOM 4742 C C . ASN A 1 667 ? 4.133 17.487 27.104 1.00 91.88 667 ASN A C 1
ATOM 4744 O O . ASN A 1 667 ? 4.661 18.488 27.593 1.00 91.88 667 ASN A O 1
ATOM 4748 N N . TRP A 1 668 ? 3.760 17.430 25.823 1.00 90.75 668 TRP A N 1
ATOM 4749 C CA . TRP A 1 668 ? 4.006 18.525 24.902 1.00 90.75 668 TRP A CA 1
ATOM 4750 C C . TRP A 1 668 ? 3.291 19.794 25.363 1.00 90.75 668 TRP A C 1
ATOM 4752 O O . TRP A 1 668 ? 2.067 19.829 25.532 1.00 90.75 668 TRP A O 1
ATOM 4762 N N . THR A 1 669 ? 4.078 20.848 25.560 1.00 82.00 669 THR A N 1
ATOM 4763 C CA . THR A 1 669 ? 3.591 22.179 25.894 1.00 82.00 669 THR A CA 1
ATOM 4764 C C . THR A 1 669 ? 3.496 23.010 24.630 1.00 82.00 669 THR A C 1
ATOM 4766 O O . THR A 1 669 ? 4.449 23.155 23.864 1.00 82.00 669 THR A O 1
ATOM 4769 N N . ALA A 1 670 ? 2.314 23.566 24.413 1.00 77.44 670 ALA A N 1
ATOM 4770 C CA . ALA A 1 670 ? 2.037 24.300 23.203 1.00 77.44 670 ALA A CA 1
ATOM 4771 C C . ALA A 1 670 ? 2.738 25.675 23.192 1.00 77.44 670 ALA A C 1
ATOM 4773 O O . ALA A 1 670 ? 2.772 26.352 24.228 1.00 77.44 670 ALA A O 1
ATOM 4774 N N . PRO A 1 671 ? 3.258 26.133 22.038 1.00 76.19 671 PRO A N 1
ATOM 4775 C CA . PRO A 1 671 ? 3.671 27.520 21.847 1.00 76.19 671 PRO A CA 1
ATOM 4776 C C . PRO A 1 671 ? 2.516 28.497 22.130 1.00 76.19 671 PRO A C 1
ATOM 4778 O O . PRO A 1 671 ? 1.340 28.136 22.047 1.00 76.19 671 PRO A O 1
ATOM 4781 N N . SER A 1 672 ? 2.835 29.753 22.463 1.00 65.19 672 SER A N 1
ATOM 4782 C CA . SER A 1 672 ? 1.848 30.767 22.866 1.00 65.19 672 SER A CA 1
ATOM 4783 C C . SER A 1 672 ? 0.655 30.848 21.900 1.00 65.19 672 SER A C 1
ATOM 4785 O O . SER A 1 672 ? 0.827 31.214 20.740 1.00 65.19 672 SER A O 1
ATOM 4787 N N . GLY A 1 673 ? -0.549 30.541 22.397 1.00 66.19 673 GLY A N 1
ATOM 4788 C CA . GLY A 1 673 ? -1.803 30.590 21.632 1.00 66.19 673 GLY A CA 1
ATOM 4789 C C . GLY A 1 673 ? -2.397 29.227 21.244 1.00 66.19 673 GLY A C 1
ATOM 4790 O O . GLY A 1 673 ? -3.536 29.199 20.786 1.00 66.19 673 GLY A O 1
ATOM 4791 N N . GLN A 1 674 ? -1.689 28.111 21.459 1.00 73.06 674 GLN A N 1
ATOM 4792 C CA . GLN A 1 674 ? -2.187 26.744 21.226 1.00 73.06 674 GLN A CA 1
ATOM 4793 C C . GLN A 1 674 ? -2.491 26.001 22.547 1.00 73.06 674 GLN A C 1
ATOM 4795 O O . GLN A 1 674 ? -2.025 26.395 23.616 1.00 73.06 674 GLN A O 1
ATOM 4800 N N . GLN A 1 675 ? -3.316 24.946 22.493 1.00 81.00 675 GLN A N 1
ATOM 4801 C CA . GLN A 1 675 ? -3.642 24.098 23.653 1.00 81.00 675 GLN A CA 1
ATOM 4802 C C . GLN A 1 675 ? -2.642 22.943 23.780 1.00 81.00 675 GLN A C 1
ATOM 4804 O O . GLN A 1 675 ? -2.212 22.396 22.771 1.00 81.00 675 GLN A O 1
ATOM 4809 N N . ASP A 1 676 ? -2.289 22.556 25.010 1.00 88.75 676 ASP A N 1
ATOM 4810 C CA . ASP A 1 676 ? -1.459 21.368 25.247 1.00 88.75 676 ASP A CA 1
ATOM 4811 C C . ASP A 1 676 ? -2.219 20.065 24.921 1.00 88.75 676 ASP A C 1
ATOM 4813 O O . ASP A 1 676 ? -3.455 20.033 24.904 1.00 88.75 676 ASP A O 1
ATOM 4817 N N . VAL A 1 677 ? -1.486 18.975 24.660 1.00 88.38 677 VAL A N 1
ATOM 4818 C CA . VAL A 1 677 ? -2.084 17.674 24.296 1.00 88.38 677 VAL A CA 1
ATOM 4819 C C . VAL A 1 677 ? -3.091 17.175 25.343 1.00 88.38 677 VAL A C 1
ATOM 4821 O O . VAL A 1 677 ? -4.199 16.802 24.950 1.00 88.38 677 VAL A O 1
ATOM 4824 N N . PRO A 1 678 ? -2.802 17.204 26.662 1.00 88.94 678 PRO A N 1
ATOM 4825 C CA . PRO A 1 678 ? -3.770 16.809 27.685 1.00 88.94 678 PRO A CA 1
ATOM 4826 C C . PRO A 1 678 ? -5.086 17.584 27.606 1.00 88.94 678 PRO A C 1
ATOM 4828 O O . PRO A 1 678 ? -6.152 16.998 27.792 1.00 88.94 678 PRO A O 1
ATOM 4831 N N . THR A 1 679 ? -5.029 18.884 27.310 1.00 86.88 679 THR A N 1
ATOM 4832 C CA . THR A 1 679 ? -6.217 19.728 27.145 1.00 86.88 679 THR A CA 1
ATOM 4833 C C . THR A 1 679 ? -6.978 19.372 25.873 1.00 86.88 679 THR A C 1
ATOM 4835 O O . THR A 1 679 ? -8.199 19.239 25.931 1.00 86.88 679 THR A O 1
ATOM 4838 N N . ILE A 1 680 ? -6.287 19.150 24.750 1.00 81.38 680 ILE A N 1
ATOM 4839 C CA . ILE A 1 680 ? -6.908 18.726 23.484 1.00 81.38 680 ILE A CA 1
ATOM 4840 C C . ILE A 1 680 ? -7.644 17.391 23.661 1.00 81.38 680 ILE A C 1
ATOM 4842 O O . ILE A 1 680 ? -8.820 17.273 23.301 1.00 81.38 680 ILE A O 1
ATOM 4846 N N . LEU A 1 681 ? -6.984 16.395 24.262 1.00 82.31 681 LEU A N 1
ATOM 4847 C CA . LEU A 1 681 ? -7.567 15.076 24.517 1.00 82.31 681 LEU A CA 1
ATOM 4848 C C . LEU A 1 681 ? -8.756 15.168 25.480 1.00 82.31 681 LEU A C 1
ATOM 4850 O O . LEU A 1 681 ? -9.825 14.633 25.190 1.00 82.31 681 LEU A O 1
ATOM 4854 N N . ALA A 1 682 ? -8.612 15.905 26.586 1.00 82.69 682 ALA A N 1
ATOM 4855 C CA . ALA A 1 682 ? -9.693 16.117 27.543 1.00 82.69 682 ALA A CA 1
ATOM 4856 C C . ALA A 1 682 ? -10.914 16.797 26.906 1.00 82.69 682 ALA A C 1
ATOM 4858 O O . ALA A 1 682 ? -12.044 16.358 27.123 1.00 82.69 682 ALA A O 1
ATOM 4859 N N . ASN A 1 683 ? -10.697 17.831 26.088 1.00 75.56 683 ASN A N 1
ATOM 4860 C CA . ASN A 1 683 ? -11.765 18.532 25.375 1.00 75.56 683 ASN A CA 1
ATOM 4861 C C . ASN A 1 683 ? -12.482 17.606 24.402 1.00 75.56 683 ASN A C 1
ATOM 4863 O O . ASN A 1 683 ? -13.709 17.581 24.370 1.00 75.56 683 ASN A O 1
ATOM 4867 N N . THR A 1 684 ? -11.720 16.821 23.644 1.00 70.44 684 THR A N 1
ATOM 4868 C CA . THR A 1 684 ? -12.257 15.867 22.672 1.00 70.44 684 THR A CA 1
ATOM 4869 C C . THR A 1 684 ? -13.105 14.802 23.355 1.00 70.44 684 THR A C 1
ATOM 4871 O O . THR A 1 684 ? -14.224 14.542 22.922 1.00 70.44 684 THR A O 1
ATOM 4874 N N . MET A 1 685 ? -12.623 14.233 24.461 1.00 68.25 685 MET A N 1
ATOM 4875 C CA . MET A 1 685 ? -13.364 13.230 25.228 1.00 68.25 685 MET A CA 1
ATOM 4876 C C . MET A 1 685 ? -14.642 13.803 25.851 1.00 68.25 685 MET A C 1
ATOM 4878 O O . MET A 1 685 ? -15.703 13.192 25.743 1.00 68.25 685 MET A O 1
ATOM 4882 N N . VAL A 1 686 ? -14.573 14.986 26.473 1.00 71.00 686 VAL A N 1
ATOM 4883 C CA . VAL A 1 686 ? -15.747 15.638 27.081 1.00 71.00 686 VAL A CA 1
ATOM 4884 C C . VAL A 1 686 ? -16.770 16.044 26.021 1.00 71.00 686 VAL A C 1
ATOM 4886 O O . VAL A 1 686 ? -17.966 15.832 26.213 1.00 71.00 686 VAL A O 1
ATOM 4889 N N . ASN A 1 687 ? -16.325 16.583 24.886 1.00 66.81 687 ASN A N 1
ATOM 4890 C CA . ASN A 1 687 ? -17.215 16.984 23.799 1.00 66.81 687 ASN A CA 1
ATOM 4891 C C . ASN A 1 687 ? -17.799 15.783 23.046 1.00 66.81 687 ASN A C 1
ATOM 4893 O O . ASN A 1 687 ? -18.964 15.824 22.659 1.00 66.81 687 ASN A O 1
ATOM 4897 N N . GLY A 1 688 ? -17.035 14.700 22.886 1.00 61.59 688 GLY A N 1
ATOM 4898 C CA . GLY A 1 688 ? -17.536 13.432 22.356 1.00 61.59 688 GLY A CA 1
ATOM 4899 C C . GLY A 1 688 ? -18.617 12.835 23.255 1.00 61.59 688 GLY A C 1
ATOM 4900 O O . GLY A 1 688 ? -19.675 12.443 22.768 1.00 61.59 688 GLY A O 1
ATOM 4901 N N . LEU A 1 689 ? -18.408 12.864 24.577 1.00 60.31 689 LEU A N 1
ATOM 4902 C CA . LEU A 1 689 ? -19.428 12.472 25.551 1.00 60.31 689 LEU A CA 1
ATOM 4903 C C . LEU A 1 689 ? -20.680 13.355 25.436 1.00 60.31 689 LEU A C 1
ATOM 4905 O O . LEU A 1 689 ? -21.795 12.844 25.433 1.00 60.31 689 LEU A O 1
ATOM 4909 N N . PHE A 1 690 ? -20.515 14.668 25.268 1.00 58.50 690 PHE A N 1
ATOM 4910 C CA . PHE A 1 690 ? -21.632 15.580 25.011 1.00 58.50 690 PHE A CA 1
ATOM 4911 C C . PHE A 1 690 ? -22.418 15.245 23.740 1.00 58.50 690 PHE A C 1
ATOM 4913 O O . PHE A 1 690 ? -23.647 15.290 23.762 1.00 58.50 690 PHE A O 1
ATOM 4920 N N . GLN A 1 691 ? -21.735 14.925 22.637 1.00 57.19 691 GLN A N 1
ATOM 4921 C CA . GLN A 1 691 ? -22.384 14.547 21.378 1.00 57.19 691 GLN A CA 1
ATOM 4922 C C . GLN A 1 691 ? -23.135 13.217 21.503 1.00 57.19 691 GLN A C 1
ATOM 4924 O O . GLN A 1 691 ? -24.255 13.101 21.012 1.00 57.19 691 GLN A O 1
ATOM 4929 N N . ALA A 1 692 ? -22.561 12.242 22.212 1.00 50.06 692 ALA A N 1
ATOM 4930 C CA . ALA A 1 692 ? -23.189 10.943 22.437 1.00 50.06 692 ALA A CA 1
ATOM 4931 C C . ALA A 1 692 ? -24.472 11.021 23.291 1.00 50.06 692 ALA A C 1
ATOM 4933 O O . ALA A 1 692 ? -25.331 10.149 23.185 1.00 50.06 692 ALA A O 1
ATOM 4934 N N . LEU A 1 693 ? -24.626 12.059 24.123 1.00 55.03 693 LEU A N 1
ATOM 4935 C CA . LEU A 1 693 ? -25.743 12.212 25.067 1.00 55.03 693 LEU A CA 1
ATOM 4936 C C . LEU A 1 693 ? -26.961 13.009 24.527 1.00 55.03 693 LEU A C 1
ATOM 4938 O O . LEU A 1 693 ? -27.916 13.224 25.274 1.00 55.03 693 LEU A O 1
ATOM 4942 N N . GLN A 1 694 ? -26.981 13.470 23.268 1.00 51.75 694 GLN A N 1
ATOM 4943 C CA . GLN A 1 694 ? -27.943 14.493 22.801 1.00 51.75 694 GLN A CA 1
ATOM 4944 C C . GLN A 1 694 ? -29.449 14.103 22.778 1.00 51.75 694 GLN A C 1
ATOM 4946 O O . GLN A 1 694 ? -29.880 13.218 22.046 1.00 51.75 694 GLN A O 1
ATOM 4951 N N . THR A 1 695 ? -30.261 14.887 23.511 1.00 37.66 695 THR A N 1
ATOM 4952 C CA . THR A 1 695 ? -31.612 15.454 23.200 1.00 37.66 695 THR A CA 1
ATOM 4953 C C . THR A 1 695 ? -31.695 16.850 23.887 1.00 37.66 695 THR A C 1
ATOM 4955 O O . THR A 1 695 ? -30.809 17.150 24.689 1.00 37.66 695 THR A O 1
ATOM 4958 N N . PRO A 1 696 ? -32.619 17.778 23.534 1.00 43.84 696 PRO A N 1
ATOM 4959 C CA . PRO A 1 696 ? -32.357 19.224 23.528 1.00 43.84 696 PRO A CA 1
ATOM 4960 C C . PRO A 1 696 ? -32.154 19.812 24.933 1.00 43.84 696 PRO A C 1
ATOM 4962 O O . PRO A 1 696 ? -33.063 19.816 25.756 1.00 43.84 696 PRO A O 1
ATOM 4965 N N . CYS A 1 697 ? -30.972 20.376 25.182 1.00 45.44 697 CYS A N 1
ATOM 4966 C CA . CYS A 1 697 ? -30.691 21.214 26.344 1.00 45.44 697 CYS A CA 1
ATOM 4967 C C . CYS A 1 697 ? -30.351 22.623 25.846 1.00 45.44 697 CYS A C 1
ATOM 4969 O O . CYS A 1 697 ? -29.328 22.820 25.195 1.00 45.44 697 CYS A O 1
ATOM 4971 N N . THR A 1 698 ? -31.208 23.602 26.133 1.00 45.03 698 THR A N 1
ATOM 4972 C CA . THR A 1 698 ? -31.065 25.000 25.687 1.00 45.03 698 THR A CA 1
ATOM 4973 C C . THR A 1 698 ? -29.958 25.781 26.407 1.00 45.03 698 THR A C 1
ATOM 4975 O O . THR A 1 698 ? -29.524 26.804 25.887 1.00 45.03 698 THR A O 1
ATOM 4978 N N . ASP A 1 699 ? -29.452 25.278 27.541 1.00 47.56 699 ASP A N 1
ATOM 4979 C CA . ASP A 1 699 ? -28.431 25.949 28.370 1.00 47.56 699 ASP A CA 1
ATOM 4980 C C . ASP A 1 699 ? -27.066 25.230 28.398 1.00 47.56 699 ASP A C 1
ATOM 4982 O O . ASP A 1 699 ? -26.116 25.688 29.040 1.00 47.56 699 ASP A O 1
ATOM 4986 N N . CYS A 1 700 ? -26.926 24.113 27.681 1.00 51.78 700 CYS A N 1
ATOM 4987 C CA . CYS A 1 700 ? -25.687 23.342 27.629 1.00 51.78 700 CYS A CA 1
ATOM 4988 C C . CYS A 1 700 ? -24.753 23.927 26.559 1.00 51.78 700 CYS A C 1
ATOM 4990 O O . CYS A 1 700 ? -24.822 23.551 25.390 1.00 51.78 700 CYS A O 1
ATOM 4992 N N . LYS A 1 701 ? -23.865 24.855 26.939 1.00 53.00 701 LYS A N 1
ATOM 4993 C CA . LYS A 1 701 ? -22.802 25.322 26.034 1.00 53.00 701 LYS A CA 1
ATOM 4994 C C . LYS A 1 701 ? -21.669 24.285 25.992 1.00 53.00 701 LYS A C 1
ATOM 4996 O O . LYS A 1 701 ? -21.120 23.992 27.058 1.00 53.00 701 LYS A O 1
ATOM 5001 N N . PRO A 1 702 ? -21.296 23.737 24.817 1.00 53.62 702 PRO A N 1
ATOM 5002 C CA . PRO A 1 702 ? -20.075 22.944 24.700 1.00 53.62 702 PRO A CA 1
ATOM 5003 C C . PRO A 1 702 ? -18.884 23.754 25.230 1.00 53.62 702 PRO A C 1
ATOM 5005 O O . PRO A 1 702 ? -18.873 24.987 25.133 1.00 53.62 702 PRO A O 1
ATOM 5008 N N . LEU A 1 703 ? -17.896 23.072 25.824 1.00 56.62 703 LEU A N 1
ATOM 5009 C CA . LEU A 1 703 ? -16.640 23.725 26.207 1.00 56.62 703 LEU A CA 1
ATOM 5010 C C . LEU A 1 703 ? -16.080 24.445 24.977 1.00 56.62 703 LEU A C 1
ATOM 5012 O O . LEU A 1 703 ? -16.251 23.906 23.881 1.00 56.62 703 LEU A O 1
ATOM 5016 N N . PRO A 1 704 ? -15.450 25.628 25.132 1.00 51.31 704 PRO A N 1
ATOM 5017 C CA . PRO A 1 704 ? -14.975 26.415 24.004 1.00 51.31 704 PRO A CA 1
ATOM 5018 C C . PRO A 1 704 ? -14.080 25.557 23.110 1.00 51.31 704 PRO A C 1
ATOM 5020 O O . PRO A 1 704 ? -12.904 25.340 23.391 1.00 51.31 704 PRO A O 1
ATOM 5023 N N . PHE A 1 705 ? -14.681 25.068 22.033 1.00 43.84 705 PHE A N 1
ATOM 5024 C CA . PHE A 1 705 ? -14.003 24.741 20.807 1.00 43.84 705 PHE A CA 1
ATOM 5025 C C . PHE A 1 705 ? -14.108 26.022 19.990 1.00 43.84 705 PHE A C 1
ATOM 5027 O O . PHE A 1 705 ? -15.218 26.398 19.606 1.00 43.84 705 PHE A O 1
ATOM 5034 N N . PRO A 1 706 ? -13.009 26.765 19.807 1.00 40.78 706 PRO A N 1
ATOM 5035 C CA . PRO A 1 706 ? -13.000 27.772 18.766 1.00 40.78 706 PRO A CA 1
ATOM 5036 C C . PRO A 1 706 ? -13.191 27.035 17.437 1.00 40.78 706 PRO A C 1
ATOM 5038 O O . PRO A 1 706 ? -12.724 25.908 17.291 1.00 40.78 706 PRO A O 1
ATOM 5041 N N . ASP A 1 707 ? -13.889 27.646 16.490 1.00 46.19 707 ASP A N 1
ATOM 5042 C CA . ASP A 1 707 ? -14.084 27.139 15.130 1.00 46.19 707 ASP A CA 1
ATOM 5043 C C . ASP A 1 707 ? -12.734 26.780 14.447 1.00 46.19 707 ASP A C 1
ATOM 5045 O O . ASP A 1 707 ? -12.144 27.626 13.781 1.00 46.19 707 ASP A O 1
ATOM 5049 N N . GLN A 1 708 ? -12.184 25.570 14.646 1.00 46.84 708 GLN A N 1
ATOM 5050 C CA . GLN A 1 708 ? -10.829 25.132 14.237 1.00 46.84 708 GLN A CA 1
ATOM 5051 C C . GLN A 1 708 ? -10.720 23.566 14.270 1.00 46.84 708 GLN A C 1
ATOM 5053 O O . GLN A 1 708 ? -11.582 22.924 14.863 1.00 46.84 708 GLN A O 1
ATOM 5058 N N . PRO A 1 709 ? -9.719 22.944 13.600 1.00 50.34 709 PRO A N 1
ATOM 5059 C CA . PRO A 1 709 ? -9.787 21.732 12.745 1.00 50.34 709 PRO A CA 1
ATOM 5060 C C . PRO A 1 709 ? -10.067 20.369 13.438 1.00 50.34 709 PRO A C 1
ATOM 5062 O O . PRO A 1 709 ? -10.168 20.301 14.660 1.00 50.34 709 PRO A O 1
ATOM 5065 N N . PRO A 1 710 ? -10.195 19.255 12.671 1.00 63.53 710 PRO A N 1
ATOM 5066 C CA . PRO A 1 710 ? -10.308 17.891 13.208 1.00 63.53 710 PRO A CA 1
ATOM 5067 C C . PRO A 1 710 ? -9.217 17.541 14.242 1.00 63.53 710 PRO A C 1
ATOM 5069 O O . PRO A 1 710 ? -8.139 18.132 14.242 1.00 63.53 710 PRO A O 1
ATOM 5072 N N . LEU A 1 711 ? -9.476 16.540 15.097 1.00 69.88 711 LEU A N 1
ATOM 5073 C CA . LEU A 1 711 ? -8.573 16.105 16.180 1.00 69.88 711 LEU A CA 1
ATOM 5074 C C . LEU A 1 711 ? -7.116 15.923 15.722 1.00 69.88 711 LEU A C 1
ATOM 5076 O O . LEU A 1 711 ? -6.197 16.383 16.394 1.00 69.88 711 LEU A O 1
ATOM 5080 N N . LEU A 1 712 ? -6.906 15.257 14.586 1.00 72.31 712 LEU A N 1
ATOM 5081 C CA . LEU A 1 712 ? -5.570 14.892 14.112 1.00 72.31 712 LEU A CA 1
ATOM 5082 C C . LEU A 1 712 ? -4.688 16.128 13.825 1.00 72.31 712 LEU A C 1
ATOM 5084 O O . LEU A 1 712 ? -3.614 16.201 14.424 1.00 72.31 712 LEU A O 1
ATOM 5088 N N . PRO A 1 713 ? -5.150 17.148 13.070 1.00 78.75 713 PRO A N 1
ATOM 5089 C CA . PRO A 1 713 ? -4.413 18.401 12.919 1.00 78.75 713 PRO A CA 1
ATOM 5090 C C . PRO A 1 713 ? -4.048 19.116 14.222 1.00 78.75 713 PRO A C 1
ATOM 5092 O O . PRO A 1 713 ? -2.969 19.685 14.357 1.00 78.75 713 PRO A O 1
ATOM 5095 N N . SER A 1 714 ? -4.925 19.073 15.231 1.00 77.69 714 SER A N 1
ATOM 5096 C CA . SER A 1 714 ? -4.632 19.719 16.520 1.00 77.69 714 SER A CA 1
ATOM 5097 C C . SER A 1 714 ? -3.491 19.041 17.293 1.00 77.69 714 SER A C 1
ATOM 5099 O O . SER A 1 714 ? -2.819 19.688 18.093 1.00 77.69 714 SER A O 1
ATOM 5101 N N . LEU A 1 715 ? -3.242 17.754 17.029 1.00 84.38 715 LEU A N 1
ATOM 5102 C CA . LEU A 1 715 ? -2.180 16.960 17.651 1.00 84.38 715 LEU A CA 1
ATOM 5103 C C . LEU A 1 715 ? -0.883 16.938 16.825 1.00 84.38 715 LEU A C 1
ATOM 5105 O O . LEU A 1 715 ? 0.152 16.496 17.331 1.00 84.38 715 LEU A O 1
ATOM 5109 N N . ALA A 1 716 ? -0.916 17.415 15.578 1.00 87.06 716 ALA A N 1
ATOM 5110 C CA . ALA A 1 716 ? 0.199 17.323 14.642 1.00 87.06 716 ALA A CA 1
ATOM 5111 C C . ALA A 1 716 ? 1.508 17.955 15.161 1.00 87.06 716 ALA A C 1
ATOM 5113 O O . ALA A 1 716 ? 2.531 17.264 15.126 1.00 87.06 716 ALA A O 1
ATOM 5114 N N . PRO A 1 717 ? 1.522 19.179 15.736 1.00 89.00 717 PRO A N 1
ATOM 5115 C CA . PRO A 1 717 ? 2.761 19.781 16.241 1.00 89.00 717 PRO A CA 1
ATOM 5116 C C . PRO A 1 717 ? 3.402 18.985 17.387 1.00 89.00 717 PRO A C 1
ATOM 5118 O O . PRO A 1 717 ? 4.627 18.881 17.478 1.00 89.00 717 PRO A O 1
ATOM 5121 N N . ALA A 1 718 ? 2.575 18.391 18.251 1.00 89.50 718 ALA A N 1
ATOM 5122 C CA . ALA A 1 718 ? 3.044 17.561 19.352 1.00 89.50 718 ALA A CA 1
ATOM 5123 C C . ALA A 1 718 ? 3.653 16.247 18.852 1.00 89.50 718 ALA A C 1
ATOM 5125 O O . ALA A 1 718 ? 4.685 15.809 19.363 1.00 89.50 718 ALA A O 1
ATOM 5126 N N . ALA A 1 719 ? 3.043 15.632 17.834 1.00 89.25 719 ALA A N 1
ATOM 5127 C CA . ALA A 1 719 ? 3.584 14.434 17.201 1.00 89.25 719 ALA A CA 1
ATOM 5128 C C . ALA A 1 719 ? 4.914 14.725 16.504 1.00 89.25 719 ALA A C 1
ATOM 5130 O O . ALA A 1 719 ? 5.849 13.938 16.636 1.00 89.25 719 ALA A O 1
ATOM 5131 N N . GLY A 1 720 ? 5.031 15.879 15.840 1.00 91.88 720 GLY A N 1
ATOM 5132 C CA . GLY A 1 720 ? 6.291 16.340 15.270 1.00 91.88 720 GLY A CA 1
ATOM 5133 C C . GLY A 1 720 ? 7.402 16.435 16.307 1.00 91.88 720 GLY A C 1
ATOM 5134 O O . GLY A 1 720 ? 8.444 15.809 16.141 1.00 91.88 720 GLY A O 1
ATOM 5135 N N . ALA A 1 721 ? 7.154 17.132 17.419 1.00 91.81 721 ALA A N 1
ATOM 5136 C CA . ALA A 1 721 ? 8.127 17.262 18.503 1.00 91.81 721 ALA A CA 1
ATOM 5137 C C . ALA A 1 721 ? 8.520 15.904 19.117 1.00 91.81 721 ALA A C 1
ATOM 5139 O O . ALA A 1 721 ? 9.697 15.657 19.388 1.00 91.81 721 ALA A O 1
ATOM 5140 N N . ALA A 1 722 ? 7.549 15.006 19.310 1.00 93.38 722 ALA A N 1
ATOM 5141 C CA . ALA A 1 722 ? 7.796 13.663 19.824 1.00 93.38 722 ALA A CA 1
ATOM 5142 C C . ALA A 1 722 ? 8.658 12.823 18.870 1.00 93.38 722 ALA A C 1
ATOM 5144 O O . ALA A 1 722 ? 9.604 12.173 19.317 1.00 93.38 722 ALA A O 1
ATOM 5145 N N . VAL A 1 723 ? 8.375 12.867 17.563 1.00 95.50 723 VAL A N 1
ATOM 5146 C CA . VAL A 1 723 ? 9.146 12.144 16.542 1.00 95.50 723 VAL A CA 1
ATOM 5147 C C . VAL A 1 723 ? 10.544 12.737 16.370 1.00 95.50 723 VAL A C 1
ATOM 5149 O O . VAL A 1 723 ? 11.500 11.972 16.276 1.00 95.50 723 VAL A O 1
ATOM 5152 N N . THR A 1 724 ? 10.705 14.062 16.415 1.00 95.81 724 THR A N 1
ATOM 5153 C CA . THR A 1 724 ? 12.032 14.699 16.428 1.00 95.81 724 THR A CA 1
ATOM 5154 C C . THR A 1 724 ? 12.856 14.228 17.624 1.00 95.81 724 THR A C 1
ATOM 5156 O O . THR A 1 724 ? 13.984 13.774 17.451 1.00 95.81 724 THR A O 1
ATOM 5159 N N . GLY A 1 725 ? 12.289 14.250 18.834 1.00 94.50 725 GLY A N 1
ATOM 5160 C CA . GLY A 1 725 ? 12.979 13.743 20.023 1.00 94.50 725 GLY A CA 1
ATOM 5161 C C . GLY A 1 725 ? 13.347 12.259 19.910 1.00 94.50 725 GLY A C 1
ATOM 5162 O O . GLY A 1 725 ? 14.465 11.870 20.246 1.00 94.50 725 GLY A O 1
ATOM 5163 N N . PHE A 1 726 ? 12.432 11.439 19.387 1.00 95.75 726 PHE A N 1
ATOM 5164 C CA . PHE A 1 726 ? 12.644 10.008 19.176 1.00 95.75 726 PHE A CA 1
ATOM 5165 C C . PHE A 1 726 ? 13.777 9.720 18.187 1.00 95.75 726 PHE A C 1
ATOM 5167 O O . PHE A 1 726 ? 14.716 9.004 18.527 1.00 95.75 726 PHE A O 1
ATOM 5174 N N . VAL A 1 727 ? 13.718 10.302 16.987 1.00 96.25 727 VAL A N 1
ATOM 5175 C CA . VAL A 1 727 ? 14.723 10.091 15.935 1.00 96.25 727 VAL A CA 1
ATOM 5176 C C . VAL A 1 727 ? 16.078 10.645 16.360 1.00 96.25 727 VAL A C 1
ATOM 5178 O O . VAL A 1 727 ? 17.091 9.976 16.172 1.00 96.25 727 VAL A O 1
ATOM 5181 N N . GLY A 1 728 ? 16.104 11.818 16.999 1.00 94.81 728 GLY A N 1
ATOM 5182 C CA . GLY A 1 728 ? 17.335 12.392 17.538 1.00 94.81 728 GLY A CA 1
ATOM 5183 C C . GLY A 1 728 ? 17.992 11.481 18.576 1.00 94.81 728 GLY A C 1
ATOM 5184 O O . GLY A 1 728 ? 19.194 11.229 18.496 1.00 94.81 728 GLY A O 1
ATOM 5185 N N . SER A 1 729 ? 17.209 10.931 19.511 1.00 93.69 729 SER A N 1
ATOM 5186 C CA . SER A 1 729 ? 17.712 9.978 20.508 1.00 93.69 729 SER A CA 1
ATOM 5187 C C . SER A 1 729 ? 18.206 8.681 19.870 1.00 93.69 729 SER A C 1
ATOM 5189 O O . SER A 1 729 ? 19.237 8.164 20.283 1.00 93.69 729 SER A O 1
ATOM 5191 N N . LEU A 1 730 ? 17.484 8.161 18.876 1.00 93.94 730 LEU A N 1
ATOM 5192 C CA . LEU A 1 730 ? 17.795 6.894 18.220 1.00 93.94 730 LEU A CA 1
ATOM 5193 C C . LEU A 1 730 ? 19.087 6.981 17.402 1.00 93.94 730 LEU A C 1
ATOM 5195 O O . LEU A 1 730 ? 19.943 6.113 17.512 1.00 93.94 730 LEU A O 1
ATOM 5199 N N . LEU A 1 731 ? 19.262 8.051 16.626 1.00 92.44 731 LEU A N 1
ATOM 5200 C CA . LEU A 1 731 ? 20.465 8.261 15.814 1.00 92.44 731 LEU A CA 1
ATOM 5201 C C . LEU A 1 731 ? 21.691 8.679 16.642 1.00 92.44 731 LEU A C 1
ATOM 5203 O O . LEU A 1 731 ? 22.815 8.545 16.169 1.00 92.44 731 LEU A O 1
ATOM 5207 N N . SER A 1 732 ? 21.486 9.170 17.868 1.00 90.69 732 SER A N 1
ATOM 5208 C CA . SER A 1 732 ? 22.576 9.463 18.810 1.00 90.69 732 SER A CA 1
ATOM 5209 C C . SER A 1 732 ? 23.009 8.235 19.620 1.00 90.69 732 SER A C 1
ATOM 5211 O O . SER A 1 732 ? 24.009 8.295 20.337 1.00 90.69 732 SER A O 1
ATOM 5213 N N . ASP A 1 733 ? 22.263 7.130 19.548 1.00 91.81 733 ASP A N 1
ATOM 5214 C CA . ASP A 1 733 ? 22.562 5.920 20.301 1.00 91.81 733 ASP A CA 1
ATOM 5215 C C . ASP A 1 733 ? 23.622 5.074 19.579 1.00 91.81 733 ASP A C 1
ATOM 5217 O O . ASP A 1 733 ? 23.420 4.559 18.477 1.00 91.81 733 ASP A O 1
ATOM 5221 N N . SER A 1 734 ? 24.773 4.895 20.227 1.00 88.38 734 SER A N 1
ATOM 5222 C CA . SER A 1 734 ? 25.889 4.123 19.669 1.00 88.38 734 SER A CA 1
ATOM 5223 C C . SER A 1 734 ? 25.549 2.656 19.368 1.00 88.38 734 SER A C 1
ATOM 5225 O O . SER A 1 734 ? 26.158 2.076 18.470 1.00 88.38 734 SER A O 1
ATOM 5227 N N . SER A 1 735 ? 24.582 2.055 20.074 1.00 88.56 735 SER A N 1
ATOM 5228 C CA . SER A 1 735 ? 24.117 0.686 19.808 1.00 88.56 735 SER A CA 1
ATOM 5229 C C . SER A 1 735 ? 23.333 0.604 18.501 1.00 88.56 735 SER A C 1
ATOM 5231 O O . SER A 1 735 ? 23.459 -0.371 17.763 1.00 88.56 735 SER A O 1
ATOM 5233 N N . VAL A 1 736 ? 22.591 1.664 18.168 1.00 90.38 736 VAL A N 1
ATOM 5234 C CA . VAL A 1 736 ? 21.850 1.768 16.911 1.00 90.38 736 VAL A CA 1
ATOM 5235 C C . VAL A 1 736 ? 22.818 1.901 15.745 1.00 90.38 736 VAL A C 1
ATOM 5237 O O . VAL A 1 736 ? 22.687 1.175 14.763 1.00 90.38 736 VAL A O 1
ATOM 5240 N N . LEU A 1 737 ? 23.840 2.751 15.875 1.00 85.94 737 LEU A N 1
ATOM 5241 C CA . LEU A 1 737 ? 24.880 2.901 14.852 1.00 85.94 737 LEU A CA 1
ATOM 5242 C C . LEU A 1 737 ? 25.642 1.589 14.606 1.00 85.94 737 LEU A C 1
ATOM 5244 O O . LEU A 1 737 ? 25.861 1.210 13.457 1.00 85.94 737 LEU A O 1
ATOM 5248 N N . GLN A 1 738 ? 25.992 0.857 15.669 1.00 87.31 738 GLN A N 1
ATOM 5249 C CA . GLN A 1 738 ? 26.637 -0.458 15.561 1.00 87.31 738 GLN A CA 1
ATOM 5250 C C . GLN A 1 738 ? 25.718 -1.512 14.927 1.00 87.31 738 GLN A C 1
ATOM 5252 O O . GLN A 1 738 ? 26.161 -2.291 14.080 1.00 87.31 738 GLN A O 1
ATOM 5257 N N . GLY A 1 739 ? 24.434 -1.519 15.299 1.00 90.00 739 GLY A N 1
ATOM 5258 C CA . GLY A 1 739 ? 23.435 -2.412 14.716 1.00 90.00 739 GLY A CA 1
ATOM 5259 C C . GLY A 1 739 ? 23.237 -2.162 13.221 1.00 90.00 739 GLY A C 1
ATOM 5260 O O . GLY A 1 739 ? 23.223 -3.109 12.439 1.00 90.00 739 GLY A O 1
ATOM 5261 N N . VAL A 1 740 ? 23.173 -0.893 12.802 1.00 87.88 740 VAL A N 1
ATOM 5262 C CA . VAL A 1 740 ? 23.097 -0.513 11.382 1.00 87.88 740 VAL A CA 1
ATOM 5263 C C . VAL A 1 740 ? 24.379 -0.889 10.634 1.00 87.88 740 VAL A C 1
ATOM 5265 O O . VAL A 1 740 ? 24.295 -1.433 9.536 1.00 87.88 740 VAL A O 1
ATOM 5268 N N . GLY A 1 741 ? 25.560 -0.680 11.224 1.00 87.31 741 GLY A N 1
ATOM 5269 C CA . GLY A 1 741 ? 26.821 -1.106 10.608 1.00 87.31 741 GLY A CA 1
ATOM 5270 C C . GLY A 1 741 ? 26.908 -2.626 10.415 1.00 87.31 741 GLY A C 1
ATOM 5271 O O . GLY A 1 741 ? 27.342 -3.113 9.369 1.00 87.31 741 GLY A O 1
ATOM 5272 N N . THR A 1 742 ? 26.415 -3.397 11.387 1.00 89.25 742 THR A N 1
ATOM 5273 C CA . THR A 1 742 ? 26.306 -4.863 11.273 1.00 89.25 742 THR A CA 1
ATOM 5274 C C . THR A 1 742 ? 25.306 -5.251 10.185 1.00 89.25 742 THR A C 1
ATOM 5276 O O . THR A 1 742 ? 25.612 -6.088 9.343 1.00 89.25 742 THR A O 1
ATOM 5279 N N . PHE A 1 743 ? 24.153 -4.578 10.126 1.00 91.31 743 PHE A N 1
ATOM 5280 C CA . PHE A 1 743 ? 23.158 -4.784 9.075 1.00 91.31 743 PHE A CA 1
ATOM 5281 C C . PHE A 1 743 ? 23.734 -4.565 7.672 1.00 91.31 743 PHE A C 1
ATOM 5283 O O . PHE A 1 743 ? 23.525 -5.404 6.803 1.00 91.31 743 PHE A O 1
ATOM 5290 N N . VAL A 1 744 ? 24.494 -3.489 7.448 1.00 88.38 744 VAL A N 1
ATOM 5291 C CA . VAL A 1 744 ? 25.173 -3.237 6.164 1.00 88.38 744 VAL A CA 1
ATOM 5292 C C . VAL A 1 744 ? 26.182 -4.344 5.852 1.00 88.38 744 VAL A C 1
ATOM 5294 O O . VAL A 1 744 ? 26.214 -4.846 4.729 1.00 88.38 744 VAL A O 1
ATOM 5297 N N . THR A 1 745 ? 26.959 -4.754 6.858 1.00 89.38 745 THR A N 1
ATOM 5298 C CA . THR A 1 745 ? 27.972 -5.818 6.747 1.00 89.38 745 THR A CA 1
ATOM 5299 C C . THR A 1 745 ? 27.376 -7.163 6.368 1.00 89.38 745 THR A C 1
ATOM 5301 O O . THR A 1 745 ? 28.002 -7.940 5.656 1.00 89.38 745 THR A O 1
ATOM 5304 N N . ASP A 1 746 ? 26.151 -7.423 6.802 1.00 90.50 746 ASP A N 1
ATOM 5305 C CA . ASP A 1 746 ? 25.418 -8.628 6.456 1.00 90.50 746 ASP A CA 1
ATOM 5306 C C . ASP A 1 746 ? 24.684 -8.509 5.113 1.00 90.50 746 ASP A C 1
ATOM 5308 O O . ASP A 1 746 ? 24.609 -9.472 4.348 1.00 90.50 746 ASP A O 1
ATOM 5312 N N . LEU A 1 747 ? 24.119 -7.333 4.828 1.00 91.69 747 LEU A N 1
ATOM 5313 C CA . LEU A 1 747 ? 23.285 -7.098 3.655 1.00 91.69 747 LEU A CA 1
ATOM 5314 C C . LEU A 1 747 ? 24.110 -7.094 2.371 1.00 91.69 747 LEU A C 1
ATOM 5316 O O . LEU A 1 747 ? 23.701 -7.726 1.403 1.00 91.69 747 LEU A O 1
ATOM 5320 N N . VAL A 1 748 ? 25.250 -6.397 2.348 1.00 89.50 748 VAL A N 1
ATOM 5321 C CA . VAL A 1 748 ? 26.046 -6.219 1.123 1.00 89.50 748 VAL A CA 1
ATOM 5322 C C . VAL A 1 748 ? 26.519 -7.568 0.561 1.00 89.50 748 VAL A C 1
ATOM 5324 O O . VAL A 1 748 ? 26.196 -7.854 -0.594 1.00 89.50 748 VAL A O 1
ATOM 5327 N N . PRO A 1 749 ? 27.182 -8.452 1.333 1.00 88.12 749 PRO A N 1
ATOM 5328 C CA . PRO A 1 749 ? 27.555 -9.773 0.832 1.00 88.12 749 PRO A CA 1
ATOM 5329 C C . PRO A 1 749 ? 26.339 -10.653 0.527 1.00 88.12 749 PRO A C 1
ATOM 5331 O O . PRO A 1 749 ? 26.369 -11.412 -0.435 1.00 88.12 749 PRO A O 1
ATOM 5334 N N . GLY A 1 750 ? 25.258 -10.545 1.310 1.00 89.94 750 GLY A N 1
ATOM 5335 C CA . GLY A 1 750 ? 24.036 -11.318 1.081 1.00 89.94 750 GLY A CA 1
ATOM 5336 C C . GLY A 1 750 ? 23.358 -10.992 -0.254 1.00 89.94 750 GLY A C 1
ATOM 5337 O O . GLY A 1 750 ? 22.959 -11.895 -0.983 1.00 89.94 750 GLY A O 1
ATOM 5338 N N . VAL A 1 751 ? 23.267 -9.706 -0.602 1.00 91.19 751 VAL A N 1
ATOM 5339 C CA . VAL A 1 751 ? 22.697 -9.247 -1.878 1.00 91.19 751 VAL A CA 1
ATOM 5340 C C . VAL A 1 751 ? 23.617 -9.615 -3.043 1.00 91.19 751 VAL A C 1
ATOM 5342 O O . VAL A 1 751 ? 23.140 -10.157 -4.035 1.00 91.19 751 VAL A O 1
ATOM 5345 N N . LEU A 1 752 ? 24.929 -9.381 -2.917 1.00 89.94 752 LEU A N 1
ATOM 5346 C CA . LEU A 1 752 ? 25.906 -9.724 -3.961 1.00 89.94 752 LEU A CA 1
ATOM 5347 C C . LEU A 1 752 ? 26.056 -11.239 -4.159 1.00 89.94 752 LEU A C 1
ATOM 5349 O O . LEU A 1 752 ? 26.399 -11.687 -5.248 1.00 89.94 752 LEU A O 1
ATOM 5353 N N . GLY A 1 753 ? 25.768 -12.040 -3.132 1.00 90.00 753 GLY A N 1
ATOM 5354 C CA . GLY A 1 753 ? 25.742 -13.499 -3.203 1.00 90.00 753 GLY A CA 1
ATOM 5355 C C . GLY A 1 753 ? 24.487 -14.084 -3.862 1.00 90.00 753 GLY A C 1
ATOM 5356 O O . GLY A 1 753 ? 24.427 -15.295 -4.066 1.00 90.00 753 GLY A O 1
ATOM 5357 N N . ASN A 1 754 ? 23.474 -13.271 -4.183 1.00 93.19 754 ASN A N 1
ATOM 5358 C CA . ASN A 1 754 ? 22.256 -13.756 -4.824 1.00 93.19 754 ASN A CA 1
ATOM 5359 C C . ASN A 1 754 ? 22.447 -13.930 -6.338 1.00 93.19 754 ASN A C 1
ATOM 5361 O O . ASN A 1 754 ? 22.814 -12.984 -7.031 1.00 93.19 754 ASN A O 1
ATOM 5365 N N . GLN A 1 755 ? 22.108 -15.115 -6.858 1.00 90.50 755 GLN A N 1
ATOM 5366 C CA . GLN A 1 755 ? 22.277 -15.435 -8.279 1.00 90.50 755 GLN A CA 1
ATOM 5367 C C . GLN A 1 755 ? 21.516 -14.478 -9.206 1.00 90.50 755 GLN A C 1
ATOM 5369 O O . GLN A 1 755 ? 22.071 -14.044 -10.203 1.00 90.50 755 GLN A O 1
ATOM 5374 N N . GLY A 1 756 ? 20.285 -14.083 -8.865 1.00 89.31 756 GLY A N 1
ATOM 5375 C CA . GLY A 1 756 ? 19.520 -13.153 -9.700 1.00 89.31 756 GLY A CA 1
ATOM 5376 C C . GLY A 1 756 ? 20.159 -11.770 -9.787 1.00 89.31 756 GLY A C 1
ATOM 5377 O O . GLY A 1 756 ? 20.140 -11.149 -10.842 1.00 89.31 756 GLY A O 1
ATOM 5378 N N . VAL A 1 757 ? 20.774 -11.308 -8.695 1.00 91.62 757 VAL A N 1
ATOM 5379 C CA . VAL A 1 757 ? 21.518 -10.041 -8.677 1.00 91.62 757 VAL A CA 1
ATOM 5380 C C . VAL A 1 757 ? 22.789 -10.153 -9.519 1.00 91.62 757 VAL A C 1
ATOM 5382 O O . VAL A 1 757 ? 23.118 -9.222 -10.248 1.00 91.62 757 VAL A O 1
ATOM 5385 N N . GLN A 1 758 ? 23.491 -11.286 -9.447 1.00 94.19 758 GLN A N 1
ATOM 5386 C CA . GLN A 1 758 ? 24.678 -11.544 -10.266 1.00 94.19 758 GLN A CA 1
ATOM 5387 C C . GLN A 1 758 ? 24.333 -11.603 -11.758 1.00 94.19 758 GLN A C 1
ATOM 5389 O O . GLN A 1 758 ? 24.999 -10.937 -12.546 1.00 94.19 758 GLN A O 1
ATOM 5394 N N . ASP A 1 759 ? 23.261 -12.309 -12.124 1.00 91.75 759 ASP A N 1
ATOM 5395 C CA . ASP A 1 759 ? 22.767 -12.410 -13.502 1.00 91.75 759 ASP A CA 1
ATOM 5396 C C . ASP A 1 759 ? 22.403 -11.019 -14.061 1.00 91.75 759 ASP A C 1
ATOM 5398 O O . ASP A 1 759 ? 22.772 -10.676 -15.186 1.00 91.75 759 ASP A O 1
ATOM 5402 N N . ASP A 1 760 ? 21.732 -10.178 -13.262 1.00 90.88 760 ASP A N 1
ATOM 5403 C CA . ASP A 1 760 ? 21.376 -8.808 -13.651 1.00 90.88 760 ASP A CA 1
ATOM 5404 C C . ASP A 1 760 ? 22.615 -7.909 -13.817 1.00 90.88 760 ASP A C 1
ATOM 5406 O O . ASP A 1 760 ? 22.683 -7.118 -14.763 1.00 90.88 760 ASP A O 1
ATOM 5410 N N . ILE A 1 761 ? 23.610 -8.026 -12.927 1.00 92.06 761 ILE A N 1
ATOM 5411 C CA . ILE A 1 761 ? 24.888 -7.302 -13.043 1.00 92.06 761 ILE A CA 1
ATOM 5412 C C . ILE A 1 761 ? 25.621 -7.735 -14.315 1.00 92.06 761 ILE A C 1
ATOM 5414 O O . ILE A 1 761 ? 26.046 -6.878 -15.096 1.00 92.06 761 ILE A O 1
ATOM 5418 N N . GLU A 1 762 ? 25.746 -9.043 -14.546 1.00 94.88 762 GLU A N 1
ATOM 5419 C CA . GLU A 1 762 ? 26.392 -9.597 -15.735 1.00 94.88 762 GLU A CA 1
ATOM 5420 C C . GLU A 1 762 ? 25.721 -9.078 -17.004 1.00 94.88 762 GLU A C 1
ATOM 5422 O O . GLU A 1 762 ? 26.400 -8.556 -17.890 1.00 94.88 762 GLU A O 1
ATOM 5427 N N . ALA A 1 763 ? 24.390 -9.157 -17.068 1.00 93.06 763 ALA A N 1
ATOM 5428 C CA . ALA A 1 763 ? 23.610 -8.704 -18.209 1.00 93.06 763 ALA A CA 1
ATOM 5429 C C . ALA A 1 763 ? 23.797 -7.204 -18.466 1.00 93.06 763 ALA A C 1
ATOM 5431 O O . ALA A 1 763 ? 24.076 -6.810 -19.597 1.00 93.06 763 ALA A O 1
ATOM 5432 N N . GLN A 1 764 ? 23.712 -6.355 -17.435 1.00 94.12 764 GLN A N 1
ATOM 5433 C CA . GLN A 1 764 ? 23.866 -4.904 -17.594 1.00 94.12 764 GLN A CA 1
ATOM 5434 C C . GLN A 1 764 ? 25.273 -4.499 -18.044 1.00 94.12 764 GLN A C 1
ATOM 5436 O O . GLN A 1 764 ? 25.423 -3.619 -18.904 1.00 94.12 764 GLN A O 1
ATOM 5441 N N . VAL A 1 765 ? 26.308 -5.120 -17.474 1.00 95.38 765 VAL A N 1
ATOM 5442 C CA . VAL A 1 765 ? 27.703 -4.865 -17.853 1.00 95.38 765 VAL A CA 1
ATOM 5443 C C . VAL A 1 765 ? 27.957 -5.371 -19.267 1.00 95.38 765 VAL A C 1
ATOM 5445 O O . VAL A 1 765 ? 28.491 -4.626 -20.091 1.00 95.38 765 VAL A O 1
ATOM 5448 N N . SER A 1 766 ? 27.521 -6.595 -19.567 1.00 95.44 766 SER A N 1
ATOM 5449 C CA . SER A 1 766 ? 27.639 -7.204 -20.888 1.00 95.44 766 SER A CA 1
ATOM 5450 C C . SER A 1 766 ? 26.979 -6.341 -21.958 1.00 95.44 766 SER A C 1
ATOM 5452 O O . SER A 1 766 ? 27.622 -5.997 -22.949 1.00 95.44 766 SER A O 1
ATOM 5454 N N . ASP A 1 767 ? 25.750 -5.884 -21.726 1.00 94.06 767 ASP A N 1
ATOM 5455 C CA . ASP A 1 767 ? 25.018 -4.989 -22.619 1.00 94.06 767 ASP A CA 1
ATOM 5456 C C . ASP A 1 767 ? 25.732 -3.650 -22.826 1.00 94.06 767 ASP A C 1
ATOM 5458 O O . ASP A 1 767 ? 25.815 -3.138 -23.945 1.00 94.06 767 ASP A O 1
ATOM 5462 N N . SER A 1 768 ? 26.237 -3.052 -21.746 1.00 94.94 768 SER A N 1
ATOM 5463 C CA . SER A 1 768 ? 26.909 -1.750 -21.799 1.00 94.94 768 SER A CA 1
ATOM 5464 C C . SER A 1 768 ? 28.210 -1.826 -22.593 1.00 94.94 768 SER A C 1
ATOM 5466 O O . SER A 1 768 ? 28.458 -0.991 -23.465 1.00 94.94 768 SER A O 1
ATOM 5468 N N . VAL A 1 769 ? 29.014 -2.860 -22.339 1.00 93.81 769 VAL A N 1
ATOM 5469 C CA . VAL A 1 769 ? 30.260 -3.127 -23.064 1.00 93.81 769 VAL A CA 1
ATOM 5470 C C . VAL A 1 769 ? 29.965 -3.490 -24.517 1.00 93.81 769 VAL A C 1
ATOM 5472 O O . VAL A 1 769 ? 30.639 -2.990 -25.416 1.00 93.81 769 VAL A O 1
ATOM 5475 N N . SER A 1 770 ? 28.919 -4.282 -24.766 1.00 92.50 770 SER A N 1
ATOM 5476 C CA . SER A 1 770 ? 28.513 -4.660 -26.120 1.00 92.50 770 SER A CA 1
ATOM 5477 C C . SER A 1 770 ? 28.116 -3.443 -26.951 1.00 92.50 770 SER A C 1
ATOM 5479 O O . SER A 1 770 ? 28.607 -3.262 -28.062 1.00 92.50 770 SER A O 1
ATOM 5481 N N . ARG A 1 771 ? 27.303 -2.539 -26.387 1.00 91.69 771 ARG A N 1
ATOM 5482 C CA . ARG A 1 771 ? 26.928 -1.275 -27.046 1.00 91.69 771 ARG A CA 1
ATOM 5483 C C . ARG A 1 771 ? 28.127 -0.364 -27.290 1.00 91.69 771 ARG A C 1
ATOM 5485 O O . ARG A 1 771 ? 28.155 0.339 -28.296 1.00 91.69 771 ARG A O 1
ATOM 5492 N N . PHE A 1 772 ? 29.096 -0.350 -26.378 1.00 93.19 772 PHE A N 1
ATOM 5493 C CA . PHE A 1 772 ? 30.296 0.468 -26.523 1.00 93.19 772 PHE A CA 1
ATOM 5494 C C . PHE A 1 772 ? 31.223 -0.045 -27.634 1.00 93.19 772 PHE A C 1
ATOM 5496 O O . PHE A 1 772 ? 31.782 0.756 -28.382 1.00 93.19 772 PHE A O 1
ATOM 5503 N N . LEU A 1 773 ? 31.381 -1.367 -27.751 1.00 89.19 773 LEU A N 1
ATOM 5504 C CA . LEU A 1 773 ? 32.290 -2.002 -28.711 1.00 89.19 773 LEU A CA 1
ATOM 5505 C C . LEU A 1 773 ? 31.658 -2.270 -30.091 1.00 89.19 773 LEU A C 1
ATOM 5507 O O . LEU A 1 773 ? 32.398 -2.514 -31.044 1.00 89.19 773 LEU A O 1
ATOM 5511 N N . GLY A 1 774 ? 30.329 -2.188 -30.217 1.00 86.25 774 GLY A N 1
ATOM 5512 C CA . GLY A 1 774 ? 29.582 -2.473 -31.450 1.00 86.25 774 GLY A CA 1
ATOM 5513 C C . GLY A 1 774 ? 29.235 -3.957 -31.620 1.00 86.25 774 GLY A C 1
ATOM 5514 O O . GLY A 1 774 ? 29.694 -4.790 -30.848 1.00 86.25 774 GLY A O 1
ATOM 5515 N N . ASP A 1 775 ? 28.423 -4.293 -32.626 1.00 80.62 775 ASP A N 1
ATOM 5516 C CA . ASP A 1 775 ? 27.723 -5.590 -32.698 1.00 80.62 775 ASP A CA 1
ATOM 5517 C C . ASP A 1 775 ? 28.660 -6.817 -32.711 1.00 80.62 775 ASP A C 1
ATOM 5519 O O . ASP A 1 775 ? 28.483 -7.726 -31.902 1.00 80.62 775 ASP A O 1
ATOM 5523 N N . ASP A 1 776 ? 29.692 -6.834 -33.562 1.00 84.69 776 ASP A N 1
ATOM 5524 C CA . ASP A 1 776 ? 30.546 -8.023 -33.731 1.00 84.69 776 ASP A CA 1
ATOM 5525 C C . ASP A 1 776 ? 31.520 -8.231 -32.556 1.00 84.69 776 ASP A C 1
ATOM 5527 O O . ASP A 1 776 ? 31.634 -9.330 -32.012 1.00 84.69 776 ASP A O 1
ATOM 5531 N N . LEU A 1 777 ? 32.235 -7.176 -32.140 1.00 86.44 777 LEU A N 1
ATOM 5532 C CA . LEU A 1 777 ? 33.206 -7.262 -31.039 1.00 86.44 777 LEU A CA 1
ATOM 5533 C C . LEU A 1 777 ? 32.507 -7.279 -29.676 1.00 86.44 777 LEU A C 1
ATOM 5535 O O . LEU A 1 777 ? 32.922 -7.997 -28.766 1.00 86.44 777 LEU A O 1
ATOM 5539 N N . GLY A 1 778 ? 31.427 -6.513 -29.547 1.00 89.00 778 GLY A N 1
ATOM 5540 C CA . GLY A 1 778 ? 30.600 -6.447 -28.355 1.00 89.00 778 GLY A CA 1
ATOM 5541 C C . GLY A 1 778 ? 29.977 -7.789 -27.997 1.00 89.00 778 GLY A C 1
ATOM 5542 O O . GLY A 1 778 ? 30.080 -8.191 -26.843 1.00 89.00 778 GLY A O 1
ATOM 5543 N N . ALA A 1 779 ? 29.452 -8.537 -28.975 1.00 88.31 779 ALA A N 1
ATOM 5544 C CA . ALA A 1 779 ? 28.846 -9.849 -28.732 1.00 88.31 779 ALA A CA 1
ATOM 5545 C C . ALA A 1 779 ? 29.807 -10.880 -28.108 1.00 88.31 779 ALA A C 1
ATOM 5547 O O . ALA A 1 779 ? 29.359 -11.794 -27.417 1.00 88.31 779 ALA A O 1
ATOM 5548 N N . VAL A 1 780 ? 31.120 -10.744 -28.331 1.00 89.25 780 VAL A N 1
ATOM 5549 C CA . VAL A 1 780 ? 32.135 -11.667 -27.792 1.00 89.25 780 VAL A CA 1
ATOM 5550 C C . VAL A 1 780 ? 32.770 -11.130 -26.506 1.00 89.25 780 VAL A C 1
ATOM 5552 O O . VAL A 1 780 ? 33.010 -11.887 -25.565 1.00 89.25 780 VAL A O 1
ATOM 5555 N N . VAL A 1 781 ? 33.061 -9.827 -26.451 1.00 92.44 781 VAL A N 1
ATOM 5556 C CA . VAL A 1 781 ? 33.766 -9.204 -25.319 1.00 92.44 781 VAL A CA 1
ATOM 5557 C C . VAL A 1 781 ? 32.812 -8.855 -24.178 1.00 92.44 781 VAL A C 1
ATOM 5559 O O . VAL A 1 781 ? 33.179 -9.027 -23.019 1.00 92.44 781 VAL A O 1
ATOM 5562 N N . GLY A 1 782 ? 31.588 -8.418 -24.483 1.00 92.69 782 GLY A N 1
ATOM 5563 C CA . GLY A 1 782 ? 30.577 -8.020 -23.502 1.00 92.69 782 GLY A CA 1
ATOM 5564 C C . GLY A 1 782 ? 30.337 -9.072 -22.420 1.00 92.69 782 GLY A C 1
ATOM 5565 O O . GLY A 1 782 ? 30.605 -8.775 -21.254 1.00 92.69 782 GLY A O 1
ATOM 5566 N N . PRO A 1 783 ? 29.952 -10.314 -22.773 1.00 93.31 783 PRO A N 1
ATOM 5567 C CA . PRO A 1 783 ? 29.708 -11.367 -21.787 1.00 93.31 783 PRO A CA 1
ATOM 5568 C C . PRO A 1 783 ? 30.931 -11.677 -20.915 1.00 93.31 783 PRO A C 1
ATOM 5570 O O . PRO A 1 783 ? 30.809 -11.903 -19.718 1.00 93.31 783 PRO A O 1
ATOM 5573 N N . LYS A 1 784 ? 32.141 -11.620 -21.488 1.00 93.12 784 LYS A N 1
ATOM 5574 C CA . LYS A 1 784 ? 33.390 -11.878 -20.750 1.00 93.12 784 LYS A CA 1
ATOM 5575 C C . LYS A 1 784 ? 33.702 -10.781 -19.736 1.00 93.12 784 LYS A C 1
ATOM 5577 O O . LYS A 1 784 ? 34.176 -11.081 -18.645 1.00 93.12 784 LYS A O 1
ATOM 5582 N N . VAL A 1 785 ? 33.442 -9.519 -20.087 1.00 93.94 785 VAL A N 1
ATOM 5583 C CA . VAL A 1 785 ? 33.573 -8.402 -19.141 1.00 93.94 785 VAL A CA 1
ATOM 5584 C C . VAL A 1 785 ? 32.478 -8.477 -18.077 1.00 93.94 785 VAL A C 1
ATOM 5586 O O . VAL A 1 785 ? 32.775 -8.237 -16.912 1.00 93.94 785 VAL A O 1
ATOM 5589 N N . GLY A 1 786 ? 31.254 -8.864 -18.449 1.00 93.25 786 GLY A N 1
ATOM 5590 C CA . GLY A 1 786 ? 30.164 -9.133 -17.508 1.00 93.25 786 GLY A CA 1
ATOM 5591 C C . GLY A 1 786 ? 30.565 -10.152 -16.443 1.00 93.25 786 GLY A C 1
ATOM 5592 O O . GLY A 1 786 ? 30.550 -9.825 -15.259 1.00 93.25 786 GLY A O 1
ATOM 5593 N N . ALA A 1 787 ? 31.023 -11.333 -16.864 1.00 92.75 787 ALA A N 1
ATOM 5594 C CA . ALA A 1 787 ? 31.481 -12.388 -15.963 1.00 92.75 787 ALA A CA 1
ATOM 5595 C C . ALA A 1 787 ? 32.657 -11.939 -15.076 1.00 92.75 787 ALA A C 1
ATOM 5597 O O . ALA A 1 787 ? 32.641 -12.162 -13.871 1.00 92.75 787 ALA A O 1
ATOM 5598 N N . ALA A 1 788 ? 33.642 -11.226 -15.636 1.00 94.19 788 ALA A N 1
ATOM 5599 C CA . ALA A 1 788 ? 34.760 -10.698 -14.852 1.00 94.19 788 ALA A CA 1
ATOM 5600 C C . ALA A 1 788 ? 34.311 -9.677 -13.789 1.00 94.19 788 ALA A C 1
ATOM 5602 O O . ALA A 1 788 ? 34.886 -9.616 -12.704 1.00 94.19 788 ALA A O 1
ATOM 5603 N N . VAL A 1 789 ? 33.281 -8.871 -14.074 1.00 93.69 789 VAL A N 1
ATOM 5604 C CA . VAL A 1 789 ? 32.702 -7.966 -13.072 1.00 93.69 789 VAL A CA 1
ATOM 5605 C C . VAL A 1 789 ? 31.937 -8.744 -12.002 1.00 93.69 789 VAL A C 1
ATOM 5607 O O . VAL A 1 789 ? 32.045 -8.378 -10.834 1.00 93.69 789 VAL A O 1
ATOM 5610 N N . VAL A 1 790 ? 31.234 -9.827 -12.352 1.00 94.31 790 VAL A N 1
ATOM 5611 C CA . VAL A 1 790 ? 30.606 -10.723 -11.361 1.00 94.31 790 VAL A CA 1
ATOM 5612 C C . VAL A 1 790 ? 31.652 -11.361 -10.442 1.00 94.31 790 VAL A C 1
ATOM 5614 O O . VAL A 1 790 ? 31.499 -11.312 -9.220 1.00 94.31 790 VAL A O 1
ATOM 5617 N N . ASP A 1 791 ? 32.752 -11.874 -10.997 1.00 92.31 791 ASP A N 1
ATOM 5618 C CA . ASP A 1 791 ? 33.877 -12.410 -10.217 1.00 92.31 791 ASP A CA 1
ATOM 5619 C C . ASP A 1 791 ? 34.439 -11.352 -9.256 1.00 92.31 791 ASP A C 1
ATOM 5621 O O . ASP A 1 791 ? 34.733 -11.640 -8.097 1.00 92.31 791 ASP A O 1
ATOM 5625 N N . LEU A 1 792 ? 34.535 -10.097 -9.709 1.00 92.50 792 LEU A N 1
ATOM 5626 C CA . LEU A 1 792 ? 35.012 -8.999 -8.875 1.00 92.50 792 LEU A CA 1
ATOM 5627 C C . LEU A 1 792 ? 34.046 -8.668 -7.731 1.00 92.50 792 LEU A C 1
ATOM 5629 O O . LEU A 1 792 ? 34.490 -8.473 -6.606 1.00 92.50 792 LEU A O 1
ATOM 5633 N N . VAL A 1 793 ? 32.738 -8.574 -7.982 1.00 88.88 793 VAL A N 1
ATOM 5634 C CA . VAL A 1 793 ? 31.770 -8.197 -6.931 1.00 88.88 793 VAL A CA 1
ATOM 5635 C C . VAL A 1 793 ? 31.478 -9.332 -5.949 1.00 88.88 793 VAL A C 1
ATOM 5637 O O . VAL A 1 793 ? 31.038 -9.066 -4.831 1.00 88.88 793 VAL A O 1
ATOM 5640 N N . THR A 1 794 ? 31.731 -10.581 -6.340 1.00 89.88 794 THR A N 1
ATOM 5641 C CA . THR A 1 794 ? 31.627 -11.754 -5.457 1.00 89.88 794 THR A CA 1
ATOM 5642 C C . THR A 1 794 ? 32.920 -12.037 -4.687 1.00 89.88 794 THR A C 1
ATOM 5644 O O . THR A 1 794 ? 32.902 -12.814 -3.728 1.00 89.88 794 THR A O 1
ATOM 5647 N N . ASP A 1 795 ? 34.029 -11.372 -5.034 1.00 92.12 795 ASP A N 1
ATOM 5648 C CA . ASP A 1 795 ? 35.272 -11.445 -4.274 1.00 92.12 795 ASP A CA 1
ATOM 5649 C C . ASP A 1 795 ? 35.074 -10.886 -2.856 1.00 92.12 795 ASP A C 1
ATOM 5651 O O . ASP A 1 795 ? 34.685 -9.734 -2.640 1.00 92.12 795 ASP A O 1
ATOM 5655 N N . THR A 1 796 ? 35.381 -11.715 -1.857 1.00 90.06 796 THR A N 1
ATOM 5656 C CA . THR A 1 796 ? 35.170 -11.362 -0.445 1.00 90.06 796 THR A CA 1
ATOM 5657 C C . THR A 1 796 ? 35.984 -10.150 0.018 1.00 90.06 796 THR A C 1
ATOM 5659 O O . THR A 1 796 ? 35.583 -9.459 0.955 1.00 90.06 796 THR A O 1
ATOM 5662 N N . THR A 1 797 ? 37.114 -9.859 -0.631 1.00 92.12 797 THR A N 1
ATOM 5663 C CA . THR A 1 797 ? 37.947 -8.677 -0.371 1.00 92.12 797 THR A CA 1
ATOM 5664 C C . THR A 1 797 ? 37.228 -7.427 -0.852 1.00 92.12 797 THR A C 1
ATOM 5666 O O . THR A 1 797 ? 37.139 -6.444 -0.119 1.00 92.12 797 THR A O 1
ATOM 5669 N N . VAL A 1 798 ? 36.646 -7.489 -2.052 1.00 89.94 798 VAL A N 1
ATOM 5670 C CA . VAL A 1 798 ? 35.875 -6.392 -2.646 1.00 89.94 798 VAL A CA 1
ATOM 5671 C C . VAL A 1 798 ? 34.609 -6.124 -1.836 1.00 89.94 798 VAL A C 1
ATOM 5673 O O . VAL A 1 798 ? 34.347 -4.975 -1.477 1.00 89.94 798 VAL A O 1
ATOM 5676 N N . SER A 1 799 ? 33.857 -7.164 -1.460 1.00 88.19 799 SER A N 1
ATOM 5677 C CA . SER A 1 799 ? 32.655 -7.002 -0.631 1.00 88.19 799 SER A CA 1
ATOM 5678 C C . SER A 1 799 ? 32.978 -6.450 0.766 1.00 88.19 799 SER A C 1
ATOM 5680 O O . SER A 1 799 ? 32.210 -5.652 1.312 1.00 88.19 799 SER A O 1
ATOM 5682 N N . THR A 1 800 ? 34.126 -6.827 1.343 1.00 89.81 800 THR A N 1
ATOM 5683 C CA . THR A 1 800 ? 34.606 -6.305 2.637 1.00 89.81 800 THR A CA 1
ATOM 5684 C C . THR A 1 800 ? 35.032 -4.842 2.533 1.00 89.81 800 THR A C 1
ATOM 5686 O O . THR A 1 800 ? 34.663 -4.032 3.389 1.00 89.81 800 THR A O 1
ATOM 5689 N N . ALA A 1 801 ? 35.755 -4.473 1.474 1.00 90.25 801 ALA A N 1
ATOM 5690 C CA . ALA A 1 801 ? 36.150 -3.091 1.217 1.00 90.25 801 ALA A CA 1
ATOM 5691 C C . ALA A 1 801 ? 34.921 -2.196 0.991 1.00 90.25 801 ALA A C 1
ATOM 5693 O O . ALA A 1 801 ? 34.830 -1.110 1.565 1.00 90.25 801 ALA A O 1
ATOM 5694 N N . LEU A 1 802 ? 33.922 -2.679 0.241 1.00 87.19 802 LEU A N 1
ATOM 5695 C CA . LEU A 1 802 ? 32.668 -1.960 0.008 1.00 87.19 802 LEU A CA 1
ATOM 5696 C C . LEU A 1 802 ? 31.852 -1.793 1.296 1.00 87.19 802 LEU A C 1
ATOM 5698 O O . LEU A 1 802 ? 31.338 -0.713 1.576 1.00 87.19 802 LEU A O 1
ATOM 5702 N N . THR A 1 803 ? 31.778 -2.837 2.118 1.00 88.31 803 THR A N 1
ATOM 5703 C CA . THR A 1 803 ? 31.141 -2.765 3.438 1.00 88.31 803 THR A CA 1
ATOM 5704 C C . THR A 1 803 ? 31.830 -1.741 4.337 1.00 88.31 803 THR A C 1
ATOM 5706 O O . THR A 1 803 ? 31.169 -0.918 4.969 1.00 88.3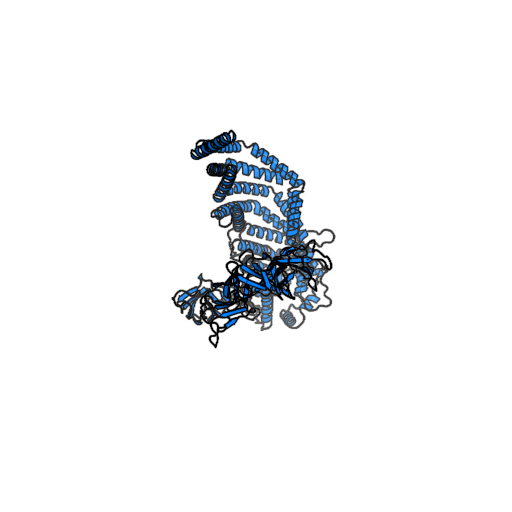1 803 THR A O 1
ATOM 5709 N N . THR A 1 804 ? 33.165 -1.763 4.377 1.00 89.81 804 THR A N 1
ATOM 5710 C CA . THR A 1 804 ? 33.967 -0.814 5.160 1.00 89.81 804 THR A CA 1
ATOM 5711 C C . THR A 1 804 ? 33.731 0.610 4.678 1.00 89.81 804 THR A C 1
ATOM 5713 O O . THR A 1 804 ? 33.467 1.491 5.492 1.00 89.81 804 THR A O 1
ATOM 5716 N N . PHE A 1 805 ? 33.727 0.821 3.359 1.00 89.44 805 PHE A N 1
ATOM 5717 C CA . PHE A 1 805 ? 33.390 2.100 2.746 1.00 89.44 805 PHE A CA 1
ATOM 5718 C C . PHE A 1 805 ? 32.022 2.610 3.217 1.00 89.44 805 PHE A C 1
ATOM 5720 O O . PHE A 1 805 ? 31.930 3.739 3.697 1.00 89.44 805 PHE A O 1
ATOM 5727 N N . VAL A 1 806 ? 30.968 1.789 3.135 1.00 87.38 806 VAL A N 1
ATOM 5728 C CA . VAL A 1 806 ? 29.615 2.201 3.548 1.00 87.38 806 VAL A CA 1
ATOM 5729 C C . VAL A 1 806 ? 29.557 2.483 5.052 1.00 87.38 806 VAL A C 1
ATOM 5731 O O . VAL A 1 806 ? 28.987 3.497 5.453 1.00 87.38 806 VAL A O 1
ATOM 5734 N N . ASN A 1 807 ? 30.183 1.646 5.883 1.00 88.50 807 ASN A N 1
ATOM 5735 C CA . ASN A 1 807 ? 30.217 1.833 7.334 1.00 88.50 807 ASN A CA 1
ATOM 5736 C C . ASN A 1 807 ? 30.941 3.123 7.737 1.00 88.50 807 ASN A C 1
ATOM 5738 O O . ASN A 1 807 ? 30.427 3.871 8.567 1.00 88.50 807 ASN A O 1
ATOM 5742 N N . THR A 1 808 ? 32.099 3.411 7.139 1.00 89.19 808 THR A N 1
ATOM 5743 C CA . THR A 1 808 ? 32.836 4.660 7.372 1.00 89.19 808 THR A CA 1
ATOM 5744 C C . THR A 1 808 ? 32.035 5.860 6.885 1.00 89.19 808 THR A C 1
ATOM 5746 O O . THR A 1 808 ? 31.837 6.801 7.648 1.00 89.19 808 THR A O 1
ATOM 5749 N N . ALA A 1 809 ? 31.500 5.808 5.660 1.00 89.50 809 ALA A N 1
ATOM 5750 C CA . ALA A 1 809 ? 30.716 6.905 5.099 1.00 89.50 809 ALA A CA 1
ATOM 5751 C C . ALA A 1 809 ? 29.509 7.243 5.980 1.00 89.50 809 ALA A C 1
ATOM 5753 O O . ALA A 1 809 ? 29.265 8.410 6.276 1.00 89.50 809 ALA A O 1
ATOM 5754 N N . PHE A 1 810 ? 28.771 6.222 6.419 1.00 86.75 810 PHE A N 1
ATOM 5755 C CA . PHE A 1 810 ? 27.579 6.390 7.242 1.00 86.75 810 PHE A CA 1
ATOM 5756 C C . PHE A 1 810 ? 27.914 6.818 8.676 1.00 86.75 810 PHE A C 1
ATOM 5758 O O . PHE A 1 810 ? 27.261 7.711 9.218 1.00 86.75 810 PHE A O 1
ATOM 5765 N N . GLY A 1 811 ? 28.942 6.213 9.277 1.00 86.81 811 GLY A N 1
ATOM 5766 C CA . GLY A 1 811 ? 29.405 6.538 10.624 1.00 86.81 811 GLY A CA 1
ATOM 5767 C C . GLY A 1 811 ? 29.888 7.981 10.742 1.00 86.81 811 GLY A C 1
ATOM 5768 O O . GLY A 1 811 ? 29.439 8.701 11.632 1.00 86.81 811 GLY A O 1
ATOM 5769 N N . ASP A 1 812 ? 30.726 8.436 9.811 1.00 89.12 812 ASP A N 1
ATOM 5770 C CA . ASP A 1 812 ? 31.249 9.807 9.797 1.00 89.12 812 ASP A CA 1
ATOM 5771 C C . ASP A 1 812 ? 30.173 10.830 9.404 1.00 89.12 812 ASP A C 1
ATOM 5773 O O . ASP A 1 812 ? 30.141 11.944 9.940 1.00 89.12 812 ASP A O 1
ATOM 5777 N N . PHE A 1 813 ? 29.240 10.447 8.523 1.00 91.81 813 PHE A N 1
ATOM 5778 C CA . PHE A 1 813 ? 28.069 11.263 8.209 1.00 91.81 813 PHE A CA 1
ATOM 5779 C C . PHE A 1 813 ? 27.217 11.513 9.458 1.00 91.81 813 PHE A C 1
ATOM 5781 O O . PHE A 1 813 ? 26.969 12.665 9.805 1.00 91.81 813 PHE A O 1
ATOM 5788 N N . LEU A 1 814 ? 26.805 10.464 10.177 1.00 89.56 814 LEU A N 1
ATOM 5789 C CA . LEU A 1 814 ? 25.985 10.620 11.384 1.00 89.56 814 LEU A CA 1
ATOM 5790 C C . LEU A 1 814 ? 26.765 11.193 12.573 1.00 89.56 814 LEU A C 1
ATOM 5792 O O . LEU A 1 814 ? 26.183 11.889 13.403 1.00 89.56 814 LEU A O 1
ATOM 5796 N N . GLY A 1 815 ? 28.074 10.948 12.643 1.00 88.19 815 GLY A N 1
ATOM 5797 C CA . GLY A 1 815 ? 28.965 11.534 13.644 1.00 88.19 815 GLY A CA 1
ATOM 5798 C C . GLY A 1 815 ? 29.219 13.032 13.442 1.00 88.19 815 GLY A C 1
ATOM 5799 O O . GLY A 1 815 ? 29.696 13.706 14.358 1.00 88.19 815 GLY A O 1
ATOM 5800 N N . SER A 1 816 ? 28.887 13.577 12.269 1.00 92.69 816 SER A N 1
ATOM 5801 C CA . SER A 1 816 ? 29.066 14.996 11.974 1.00 92.69 816 SER A CA 1
ATOM 5802 C C . SER A 1 816 ? 28.061 15.867 12.729 1.00 92.69 816 SER A C 1
ATOM 5804 O O . SER A 1 816 ? 26.851 15.628 12.744 1.00 92.69 816 SER A O 1
ATOM 5806 N N . SER A 1 817 ? 28.576 16.929 13.356 1.00 92.75 817 SER A N 1
ATOM 5807 C CA . SER A 1 817 ? 27.774 17.843 14.172 1.00 92.75 817 SER A CA 1
ATOM 5808 C C . SER A 1 817 ? 26.612 18.440 13.371 1.00 92.75 817 SER A C 1
ATOM 5810 O O . SER A 1 817 ? 26.811 19.021 12.305 1.00 92.75 817 SER A O 1
ATOM 5812 N N . GLY A 1 818 ? 25.393 18.312 13.897 1.00 93.44 818 GLY A N 1
ATOM 5813 C CA . GLY A 1 818 ? 24.176 18.871 13.305 1.00 93.44 818 GLY A CA 1
ATOM 5814 C C . GLY A 1 818 ? 23.434 17.960 12.315 1.00 93.44 818 GLY A C 1
ATOM 5815 O O . GLY A 1 818 ? 22.274 18.242 12.008 1.00 93.44 818 GLY A O 1
ATOM 5816 N N . VAL A 1 819 ? 24.037 16.855 11.854 1.00 95.00 819 VAL A N 1
ATOM 5817 C CA . VAL A 1 819 ? 23.380 15.910 10.927 1.00 95.00 819 VAL A CA 1
ATOM 5818 C C . VAL A 1 819 ? 22.195 15.222 11.597 1.00 95.00 819 VAL A C 1
ATOM 5820 O O . VAL A 1 819 ? 21.079 15.266 11.081 1.00 95.00 819 VAL A O 1
ATOM 5823 N N . VAL A 1 820 ? 22.408 14.651 12.785 1.00 94.88 820 VAL A N 1
ATOM 5824 C CA . VAL A 1 820 ? 21.350 13.964 13.541 1.00 94.88 820 VAL A CA 1
ATOM 5825 C C . VAL A 1 820 ? 20.172 14.893 13.841 1.00 94.88 820 VAL A C 1
ATOM 5827 O O . VAL A 1 820 ? 19.025 14.496 13.648 1.00 94.88 820 VAL A O 1
ATOM 5830 N N . SER A 1 821 ? 20.430 16.143 14.240 1.00 95.06 821 SER A N 1
ATOM 5831 C CA . SER A 1 821 ? 19.362 17.125 14.468 1.00 95.06 821 SER A CA 1
ATOM 5832 C C . SER A 1 821 ? 18.601 17.460 13.187 1.00 95.06 821 SER A C 1
ATOM 5834 O O . SER A 1 821 ? 17.378 17.483 13.207 1.00 95.06 821 SER A O 1
ATOM 5836 N N . ALA A 1 822 ? 19.292 17.636 12.055 1.00 96.00 822 ALA A N 1
ATOM 5837 C CA . ALA A 1 822 ? 18.640 17.931 10.781 1.00 96.00 822 ALA A CA 1
ATOM 5838 C C . ALA A 1 822 ? 17.719 16.787 10.317 1.00 96.00 822 ALA A C 1
ATOM 5840 O O . ALA A 1 822 ? 16.607 17.033 9.848 1.00 96.00 822 ALA A O 1
ATOM 5841 N N . LEU A 1 823 ? 18.161 15.535 10.479 1.00 95.62 823 LEU A N 1
ATOM 5842 C CA . LEU A 1 823 ? 17.357 14.350 10.166 1.00 95.62 823 LEU A CA 1
ATOM 5843 C C . LEU A 1 823 ? 16.168 14.196 11.125 1.00 95.62 823 LEU A C 1
ATOM 5845 O O . LEU A 1 823 ? 15.062 13.866 10.695 1.00 95.62 823 LEU A O 1
ATOM 5849 N N . ALA A 1 824 ? 16.370 14.477 12.412 1.00 96.62 824 ALA A N 1
ATOM 5850 C CA . ALA A 1 824 ? 15.314 14.454 13.417 1.00 96.62 824 ALA A CA 1
ATOM 5851 C C . ALA A 1 824 ? 14.242 15.535 13.176 1.00 96.62 824 ALA A C 1
ATOM 5853 O O . ALA A 1 824 ? 13.045 15.258 13.282 1.00 96.62 824 ALA A O 1
ATOM 5854 N N . ASP A 1 825 ? 14.643 16.750 12.803 1.00 95.75 825 ASP A N 1
ATOM 5855 C CA . ASP A 1 825 ? 13.727 17.846 12.464 1.00 95.75 825 ASP A CA 1
ATOM 5856 C C . ASP A 1 825 ? 12.911 17.520 11.204 1.00 95.75 825 ASP A C 1
ATOM 5858 O O . ASP A 1 825 ? 11.694 17.736 11.156 1.00 95.75 825 ASP A O 1
ATOM 5862 N N . ALA A 1 826 ? 13.561 16.932 10.194 1.00 96.44 826 ALA A N 1
ATOM 5863 C CA . ALA A 1 826 ? 12.894 16.435 8.996 1.00 96.44 826 ALA A CA 1
ATOM 5864 C C . ALA A 1 826 ? 11.848 15.360 9.335 1.00 96.44 826 ALA A C 1
ATOM 5866 O O . ALA A 1 826 ? 10.709 15.439 8.869 1.00 96.44 826 ALA A O 1
ATOM 5867 N N . ALA A 1 827 ? 12.196 14.396 10.193 1.00 94.88 827 ALA A N 1
ATOM 5868 C CA . ALA A 1 827 ? 11.275 13.351 10.628 1.00 94.88 827 ALA A CA 1
ATOM 5869 C C . ALA A 1 827 ? 10.060 13.915 11.386 1.00 94.88 827 ALA A C 1
ATOM 5871 O O . ALA A 1 827 ? 8.925 13.533 11.097 1.00 94.88 827 ALA A O 1
ATOM 5872 N N . GLY A 1 828 ? 10.265 14.868 12.301 1.00 94.50 828 GLY A N 1
ATOM 5873 C CA . GLY A 1 828 ? 9.164 15.536 13.003 1.00 94.50 828 GLY A CA 1
ATOM 5874 C C . GLY A 1 828 ? 8.271 16.365 12.081 1.00 94.50 828 GLY A C 1
ATOM 5875 O O . GLY A 1 828 ? 7.046 16.369 12.226 1.00 94.50 828 GLY A O 1
ATOM 5876 N N . THR A 1 829 ? 8.858 17.011 11.073 1.00 94.81 829 THR A N 1
ATOM 5877 C CA . THR A 1 829 ? 8.102 17.742 10.047 1.00 94.81 829 THR A CA 1
ATOM 5878 C C . THR A 1 829 ? 7.201 16.797 9.245 1.00 94.81 829 THR A C 1
ATOM 5880 O O . THR A 1 829 ? 6.026 17.096 9.028 1.00 94.81 829 THR A O 1
ATOM 5883 N N . LEU A 1 830 ? 7.710 15.622 8.858 1.00 94.38 830 LEU A N 1
ATOM 5884 C CA . LEU A 1 830 ? 6.921 14.602 8.159 1.00 94.38 830 LEU A CA 1
ATOM 5885 C C . LEU A 1 830 ? 5.822 14.005 9.047 1.00 94.38 830 LEU A C 1
ATOM 5887 O O . LEU A 1 830 ? 4.699 13.823 8.581 1.00 94.38 830 LEU A O 1
ATOM 5891 N N . ALA A 1 831 ? 6.109 13.750 10.325 1.00 90.00 831 ALA A N 1
ATOM 5892 C CA . ALA A 1 831 ? 5.116 13.261 11.282 1.00 90.00 831 ALA A CA 1
ATOM 5893 C C . ALA A 1 831 ? 3.968 14.259 11.498 1.00 90.00 831 ALA A C 1
ATOM 5895 O O . ALA A 1 831 ? 2.801 13.866 11.518 1.00 90.00 831 ALA A O 1
ATOM 5896 N N . THR A 1 832 ? 4.292 15.552 11.587 1.00 89.94 832 THR A N 1
ATOM 5897 C CA . THR A 1 832 ? 3.300 16.639 11.639 1.00 89.94 832 THR A CA 1
ATOM 5898 C C . THR A 1 832 ? 2.428 16.611 10.383 1.00 89.94 832 THR A C 1
ATOM 5900 O O . THR A 1 832 ? 1.206 16.502 10.466 1.00 89.94 832 THR A O 1
ATOM 5903 N N . ALA A 1 833 ? 3.057 16.589 9.205 1.00 90.25 833 ALA A N 1
ATOM 5904 C CA . ALA A 1 833 ? 2.350 16.583 7.929 1.00 90.25 833 ALA A CA 1
ATOM 5905 C C . ALA A 1 833 ? 1.450 15.354 7.735 1.00 90.25 833 ALA A C 1
ATOM 5907 O O . ALA A 1 833 ? 0.395 15.453 7.110 1.00 90.25 833 ALA A O 1
ATOM 5908 N N . GLN A 1 834 ? 1.844 14.195 8.267 1.00 86.88 834 GLN A N 1
ATOM 5909 C CA . GLN A 1 834 ? 1.032 12.984 8.205 1.00 86.88 834 GLN A CA 1
ATOM 5910 C C . GLN A 1 834 ? -0.275 13.133 8.994 1.00 86.88 834 GLN A C 1
ATOM 5912 O O . GLN A 1 834 ? -1.329 12.753 8.488 1.00 86.88 834 GLN A O 1
ATOM 5917 N N . LEU A 1 835 ? -0.228 13.704 10.203 1.00 79.31 835 LEU A N 1
ATOM 5918 C CA . LEU A 1 835 ? -1.429 13.938 11.017 1.00 79.31 835 LEU A CA 1
ATOM 5919 C C . LEU A 1 835 ? -2.289 15.096 10.498 1.00 79.31 835 LEU A C 1
ATOM 5921 O O . LEU A 1 835 ? -3.509 15.063 10.650 1.00 79.31 835 LEU A O 1
ATOM 5925 N N . ASP A 1 836 ? -1.674 16.067 9.825 1.00 81.31 836 ASP A N 1
ATOM 5926 C CA . ASP A 1 836 ? -2.381 17.129 9.105 1.00 81.31 836 ASP A CA 1
ATOM 5927 C C . ASP A 1 836 ? -2.982 16.657 7.768 1.00 81.31 836 ASP A C 1
ATOM 5929 O O . ASP A 1 836 ? -3.775 17.374 7.157 1.00 81.31 836 ASP A O 1
ATOM 5933 N N . GLY A 1 837 ? -2.607 15.469 7.277 1.00 83.12 837 GLY A N 1
ATOM 5934 C CA . GLY A 1 837 ? -3.003 14.969 5.957 1.00 83.12 837 GLY A CA 1
ATOM 5935 C C . GLY A 1 837 ? -2.331 15.694 4.780 1.00 83.12 837 GLY A C 1
ATOM 5936 O O . GLY A 1 837 ? -2.793 15.583 3.646 1.00 83.12 837 GLY A O 1
ATOM 5937 N N . THR A 1 838 ? -1.236 16.420 5.026 1.00 88.75 838 THR A N 1
ATOM 5938 C CA . THR A 1 838 ? -0.522 17.279 4.060 1.00 88.75 838 THR A CA 1
ATOM 5939 C C . THR A 1 838 ? 0.814 16.695 3.588 1.00 88.75 838 THR A C 1
ATOM 5941 O O . THR A 1 838 ? 1.594 17.376 2.921 1.00 88.75 838 THR A O 1
ATOM 5944 N N . ILE A 1 839 ? 1.101 15.420 3.887 1.00 89.06 839 ILE A N 1
ATOM 5945 C CA . ILE A 1 839 ? 2.406 14.788 3.608 1.00 89.06 839 ILE A CA 1
ATOM 5946 C C . ILE A 1 839 ? 2.870 14.937 2.150 1.00 89.06 839 ILE A C 1
ATOM 5948 O O . ILE A 1 839 ? 4.053 15.164 1.906 1.00 89.06 839 ILE A O 1
ATOM 5952 N N . LYS A 1 840 ? 1.944 14.895 1.181 1.00 90.00 840 LYS A N 1
ATOM 5953 C CA . LYS A 1 840 ? 2.246 15.060 -0.252 1.00 90.00 840 LYS A CA 1
ATOM 5954 C C . LYS A 1 840 ? 2.832 16.439 -0.582 1.00 90.00 840 LYS A C 1
ATOM 5956 O O . LYS A 1 840 ? 3.696 16.530 -1.448 1.00 90.00 840 LYS A O 1
ATOM 5961 N N . ASP A 1 841 ? 2.406 17.480 0.130 1.00 92.12 841 ASP A N 1
ATOM 5962 C CA . ASP A 1 841 ? 2.844 18.865 -0.089 1.00 92.12 841 ASP A CA 1
ATOM 5963 C C . ASP A 1 841 ? 4.114 19.209 0.702 1.00 92.12 841 ASP A C 1
ATOM 5965 O O . ASP A 1 841 ? 4.858 20.131 0.351 1.00 92.12 841 ASP A O 1
ATOM 5969 N N . VAL A 1 842 ? 4.351 18.488 1.801 1.00 92.81 842 VAL A N 1
ATOM 5970 C CA . VAL A 1 842 ? 5.473 18.722 2.717 1.00 92.81 842 VAL A CA 1
ATOM 5971 C C . VAL A 1 842 ? 6.706 17.907 2.332 1.00 92.81 842 VAL A C 1
ATOM 5973 O O . VAL A 1 842 ? 7.819 18.414 2.467 1.00 92.81 842 VAL A O 1
ATOM 5976 N N . LEU A 1 843 ? 6.539 16.693 1.797 1.00 93.88 843 LEU A N 1
ATOM 5977 C CA . LEU A 1 843 ? 7.654 15.809 1.448 1.00 93.88 843 LEU A CA 1
ATOM 5978 C C . LEU A 1 843 ? 8.694 16.472 0.516 1.00 93.88 843 LEU A C 1
ATOM 5980 O O . LEU A 1 843 ? 9.875 16.449 0.870 1.00 93.88 843 LEU A O 1
ATOM 5984 N N . PRO A 1 844 ? 8.315 17.162 -0.584 1.00 95.31 844 PRO A N 1
ATOM 5985 C CA . PRO A 1 844 ? 9.297 17.842 -1.435 1.00 95.31 844 PRO A CA 1
ATOM 5986 C C . PRO A 1 844 ? 10.038 18.983 -0.718 1.00 95.31 844 PRO A C 1
ATOM 5988 O O . PRO A 1 844 ? 11.205 19.249 -1.000 1.00 95.31 844 PRO A O 1
ATOM 5991 N N . LYS A 1 845 ? 9.382 19.661 0.234 1.00 93.81 845 LYS A N 1
ATOM 5992 C CA . LYS A 1 845 ? 9.986 20.759 1.009 1.00 93.81 845 LYS A CA 1
ATOM 5993 C C . LYS A 1 845 ? 11.006 20.239 2.013 1.00 93.81 845 LYS A C 1
ATOM 5995 O O . LYS A 1 845 ? 12.050 20.858 2.185 1.00 93.81 845 LYS A O 1
ATOM 6000 N N . VAL A 1 846 ? 10.713 19.109 2.656 1.00 94.88 846 VAL A N 1
ATOM 6001 C CA . VAL A 1 846 ? 11.652 18.431 3.560 1.00 94.88 846 VAL A CA 1
ATOM 6002 C C . VAL A 1 846 ? 12.878 17.954 2.785 1.00 94.88 846 VAL A C 1
ATOM 6004 O O . VAL A 1 846 ? 14.001 18.191 3.226 1.00 94.88 846 VAL A O 1
ATOM 6007 N N . GLU A 1 847 ? 12.681 17.364 1.603 1.00 94.00 847 GLU A N 1
ATOM 6008 C CA . GLU A 1 847 ? 13.788 16.971 0.728 1.00 94.00 847 GLU A CA 1
ATOM 6009 C C . GLU A 1 847 ? 14.669 18.176 0.368 1.00 94.00 847 GLU A C 1
ATOM 6011 O O . GLU A 1 847 ? 15.890 18.131 0.526 1.00 94.00 847 GLU A O 1
ATOM 6016 N N . GLN A 1 848 ? 14.056 19.281 -0.064 1.00 93.56 848 GLN A N 1
ATOM 6017 C CA . GLN A 1 848 ? 14.787 20.503 -0.384 1.00 93.56 848 GLN A CA 1
ATOM 6018 C C . GLN A 1 848 ? 15.539 21.057 0.834 1.00 93.56 848 GLN A C 1
ATOM 6020 O O . GLN A 1 848 ? 16.712 21.411 0.714 1.00 93.56 848 GLN A O 1
ATOM 6025 N N . ALA A 1 849 ? 14.896 21.102 2.004 1.00 92.62 849 ALA A N 1
ATOM 6026 C CA . ALA A 1 849 ? 15.503 21.597 3.233 1.00 92.62 849 ALA A CA 1
ATOM 6027 C C . ALA A 1 849 ? 16.750 20.787 3.611 1.00 92.62 849 ALA A C 1
ATOM 6029 O O . ALA A 1 849 ? 17.786 21.385 3.894 1.00 92.62 849 ALA A O 1
ATOM 6030 N N . LEU A 1 850 ? 16.682 19.453 3.534 1.00 94.94 850 LEU A N 1
ATOM 6031 C CA . LEU A 1 850 ? 17.825 18.570 3.778 1.00 94.94 850 LEU A CA 1
ATOM 6032 C C . LEU A 1 850 ? 18.952 18.791 2.763 1.00 94.94 850 LEU A C 1
ATOM 6034 O O . LEU A 1 850 ? 20.105 18.911 3.166 1.00 94.94 850 LEU A O 1
ATOM 6038 N N . ARG A 1 851 ? 18.632 18.916 1.467 1.00 92.56 851 ARG A N 1
ATOM 6039 C CA . ARG A 1 851 ? 19.630 19.176 0.409 1.00 92.56 851 ARG A CA 1
ATOM 6040 C C . ARG A 1 851 ? 20.375 20.497 0.598 1.00 92.56 851 ARG A C 1
ATOM 6042 O O . ARG A 1 851 ? 21.534 20.599 0.222 1.00 92.56 851 ARG A O 1
ATOM 6049 N N . THR A 1 852 ? 19.708 21.508 1.148 1.00 95.19 852 THR A N 1
ATOM 6050 C CA . THR A 1 852 ? 20.305 22.830 1.405 1.00 95.19 852 THR A CA 1
ATOM 6051 C C . THR A 1 852 ? 20.870 22.988 2.816 1.00 95.19 852 THR A C 1
ATOM 6053 O O . THR A 1 852 ? 21.353 24.066 3.158 1.00 95.19 852 THR A O 1
ATOM 6056 N N . ASN A 1 853 ? 20.791 21.952 3.658 1.00 95.94 853 ASN A N 1
ATOM 6057 C CA . ASN A 1 853 ? 21.216 22.035 5.048 1.00 95.94 853 ASN A CA 1
ATOM 6058 C C . ASN A 1 853 ? 22.757 21.991 5.144 1.00 95.94 853 ASN A C 1
ATOM 6060 O O . ASN A 1 853 ? 23.354 20.982 4.762 1.00 95.94 853 ASN A O 1
ATOM 6064 N N . PRO A 1 854 ? 23.414 23.025 5.706 1.00 95.00 854 PRO A N 1
ATOM 6065 C CA . PRO A 1 854 ? 24.873 23.067 5.794 1.00 95.00 854 PRO A CA 1
ATOM 6066 C C . PRO A 1 854 ? 25.486 21.913 6.595 1.00 95.00 854 PRO A C 1
ATOM 6068 O O . PRO A 1 854 ? 26.576 21.459 6.267 1.00 95.00 854 PRO A O 1
ATOM 6071 N N . ALA A 1 855 ? 24.804 21.420 7.634 1.00 94.75 855 ALA A N 1
ATOM 6072 C CA . ALA A 1 855 ? 25.298 20.297 8.428 1.00 94.75 855 ALA A CA 1
ATOM 6073 C C . ALA A 1 855 ? 25.257 18.984 7.635 1.00 94.75 855 ALA A C 1
ATOM 6075 O O . ALA A 1 855 ? 26.184 18.186 7.740 1.00 94.75 855 ALA A O 1
ATOM 6076 N N . ILE A 1 856 ? 24.223 18.788 6.807 1.00 95.06 856 ILE A N 1
ATOM 6077 C CA . ILE A 1 856 ? 24.127 17.636 5.901 1.00 95.06 856 ILE A CA 1
ATOM 6078 C C . ILE A 1 856 ? 25.245 17.692 4.858 1.00 95.06 856 ILE A C 1
ATOM 6080 O O . ILE A 1 856 ? 25.918 16.689 4.661 1.00 95.06 856 ILE A O 1
ATOM 6084 N N . ASP A 1 857 ? 25.495 18.850 4.244 1.00 92.75 857 ASP A N 1
ATOM 6085 C CA . ASP A 1 857 ? 26.581 19.011 3.267 1.00 92.75 857 ASP A CA 1
ATOM 6086 C C . ASP A 1 857 ? 27.965 18.752 3.891 1.00 92.75 857 ASP A C 1
ATOM 6088 O O . ASP A 1 857 ? 28.754 17.964 3.369 1.00 92.75 857 ASP A O 1
ATOM 6092 N N . ILE A 1 858 ? 28.244 19.331 5.066 1.00 91.25 858 ILE A N 1
ATOM 6093 C CA . ILE A 1 858 ? 29.482 19.064 5.817 1.00 91.25 858 ILE A CA 1
ATOM 6094 C C . ILE A 1 858 ? 29.606 17.574 6.148 1.00 91.25 858 ILE A C 1
ATOM 6096 O O . ILE A 1 858 ? 30.672 16.994 5.942 1.00 91.25 858 ILE A O 1
ATOM 6100 N N . GLY A 1 859 ? 28.529 16.951 6.629 1.00 91.81 859 GLY A N 1
ATOM 6101 C CA . GLY A 1 859 ? 28.529 15.538 6.990 1.00 91.81 859 GLY A CA 1
ATOM 6102 C C . GLY A 1 859 ? 28.744 14.616 5.797 1.00 91.81 859 GLY A C 1
ATOM 6103 O O . GLY A 1 859 ? 29.518 13.667 5.893 1.00 91.81 859 GLY A O 1
ATOM 6104 N N . VAL A 1 860 ? 28.097 14.891 4.658 1.00 91.69 860 VAL A N 1
ATOM 6105 C CA . VAL A 1 860 ? 28.281 14.112 3.424 1.00 91.69 860 VAL A CA 1
ATOM 6106 C C . VAL A 1 860 ? 29.718 14.248 2.940 1.00 91.69 860 VAL A C 1
ATOM 6108 O O . VAL A 1 860 ? 30.356 13.241 2.645 1.00 91.69 860 VAL A O 1
ATOM 6111 N N . ASN A 1 861 ? 30.259 15.469 2.909 1.00 90.88 861 ASN A N 1
ATOM 6112 C CA . ASN A 1 861 ? 31.641 15.698 2.500 1.00 90.88 861 ASN A CA 1
ATOM 6113 C C . ASN A 1 861 ? 32.632 14.976 3.420 1.00 90.88 861 ASN A C 1
ATOM 6115 O O . ASN A 1 861 ? 33.562 14.342 2.922 1.00 90.88 861 ASN A O 1
ATOM 6119 N N . ALA A 1 862 ? 32.425 15.022 4.739 1.00 88.75 862 ALA A N 1
ATOM 6120 C CA . ALA A 1 862 ? 33.257 14.307 5.702 1.00 88.75 862 ALA A CA 1
ATOM 6121 C C . ALA A 1 862 ? 33.194 12.786 5.485 1.00 88.75 862 ALA A C 1
ATOM 6123 O O . ALA A 1 862 ? 34.236 12.158 5.289 1.00 88.75 862 ALA A O 1
ATOM 6124 N N . GLY A 1 863 ? 31.985 12.217 5.430 1.00 89.19 863 GLY A N 1
ATOM 6125 C CA . GLY A 1 863 ? 31.789 10.777 5.272 1.00 89.19 863 GLY A CA 1
ATOM 6126 C C . GLY A 1 863 ? 32.308 10.235 3.944 1.00 89.19 863 GLY A C 1
ATOM 6127 O O . GLY A 1 863 ? 33.043 9.251 3.923 1.00 89.19 863 GLY A O 1
ATOM 6128 N N . VAL A 1 864 ? 32.004 10.901 2.826 1.00 90.94 864 VAL A N 1
ATOM 6129 C CA . VAL A 1 864 ? 32.473 10.470 1.499 1.00 90.94 864 VAL A CA 1
ATOM 6130 C C . VAL A 1 864 ? 33.987 10.601 1.381 1.00 90.94 864 VAL A C 1
ATOM 6132 O O . VAL A 1 864 ? 34.630 9.699 0.851 1.00 90.94 864 VAL A O 1
ATOM 6135 N N . THR A 1 865 ? 34.579 11.689 1.882 1.00 91.50 865 THR A N 1
ATOM 6136 C CA . THR A 1 865 ? 36.033 11.892 1.793 1.00 91.50 865 THR A CA 1
ATOM 6137 C C . THR A 1 865 ? 36.787 10.830 2.587 1.00 91.50 865 THR A C 1
ATOM 6139 O O . THR A 1 865 ? 37.738 10.246 2.067 1.00 91.50 865 THR A O 1
ATOM 6142 N N . ALA A 1 866 ? 36.358 10.547 3.820 1.00 88.12 866 ALA A N 1
ATOM 6143 C CA . ALA A 1 866 ? 36.983 9.534 4.664 1.00 88.12 866 ALA A CA 1
ATOM 6144 C C . ALA A 1 866 ? 36.821 8.124 4.079 1.00 88.12 866 ALA A C 1
ATOM 6146 O O . ALA A 1 866 ? 37.801 7.387 3.956 1.00 88.12 866 ALA A O 1
ATOM 6147 N N . ALA A 1 867 ? 35.611 7.778 3.634 1.00 91.31 867 ALA A N 1
ATOM 6148 C CA . ALA A 1 867 ? 35.339 6.487 3.019 1.00 91.31 867 ALA A CA 1
ATOM 6149 C C . ALA A 1 867 ? 36.128 6.294 1.715 1.00 91.31 867 ALA A C 1
ATOM 6151 O O . ALA A 1 867 ? 36.735 5.244 1.512 1.00 91.31 867 ALA A O 1
ATOM 6152 N N . MET A 1 868 ? 36.193 7.317 0.857 1.00 91.88 868 MET A N 1
ATOM 6153 C CA . MET A 1 868 ? 36.967 7.274 -0.387 1.00 91.88 868 MET A CA 1
ATOM 6154 C C . MET A 1 868 ? 38.468 7.157 -0.114 1.00 91.88 868 MET A C 1
ATOM 6156 O O . MET A 1 868 ? 39.147 6.382 -0.778 1.00 91.88 868 MET A O 1
ATOM 6160 N N . ALA A 1 869 ? 38.996 7.878 0.879 1.00 90.88 869 ALA A N 1
ATOM 6161 C CA . ALA A 1 869 ? 40.392 7.730 1.286 1.00 90.88 869 ALA A CA 1
ATOM 6162 C C . ALA A 1 869 ? 40.696 6.300 1.765 1.00 90.88 869 ALA A C 1
ATOM 6164 O O . ALA A 1 869 ? 41.740 5.753 1.409 1.00 90.88 869 ALA A O 1
ATOM 6165 N N . GLY A 1 870 ? 39.771 5.683 2.510 1.00 91.38 870 GLY A N 1
ATOM 6166 C CA . GLY A 1 870 ? 39.854 4.279 2.914 1.00 91.38 870 GLY A CA 1
ATOM 6167 C C . GLY A 1 870 ? 39.865 3.324 1.719 1.00 91.38 870 GLY A C 1
ATOM 6168 O O . GLY A 1 870 ? 40.778 2.516 1.600 1.00 91.38 870 GLY A O 1
ATOM 6169 N N . LEU A 1 871 ? 38.911 3.475 0.796 1.00 91.81 871 LEU A N 1
ATOM 6170 C CA . LEU A 1 871 ? 38.790 2.638 -0.402 1.00 91.81 871 LEU A CA 1
ATOM 6171 C C . LEU A 1 871 ? 40.018 2.752 -1.322 1.00 91.81 871 LEU A C 1
ATOM 6173 O O . LEU A 1 871 ? 40.565 1.749 -1.766 1.00 91.81 871 LEU A O 1
ATOM 6177 N N . LEU A 1 872 ? 40.487 3.975 -1.592 1.00 92.00 872 LEU A N 1
ATOM 6178 C CA . LEU A 1 872 ? 41.666 4.210 -2.433 1.00 92.00 872 LEU A CA 1
ATOM 6179 C C . LEU A 1 872 ? 42.963 3.719 -1.769 1.00 92.00 872 LEU A C 1
ATOM 6181 O O . LEU A 1 872 ? 43.911 3.386 -2.476 1.00 92.00 872 LEU A O 1
ATOM 6185 N N . GLY A 1 873 ? 43.005 3.673 -0.435 1.00 92.25 873 GLY A N 1
ATOM 6186 C CA . GLY A 1 873 ? 44.126 3.146 0.344 1.00 92.25 873 GLY A CA 1
ATOM 6187 C C . GLY A 1 873 ? 44.093 1.631 0.585 1.00 92.25 873 GLY A C 1
ATOM 6188 O O . GLY A 1 873 ? 45.062 1.094 1.126 1.00 92.25 873 GLY A O 1
ATOM 6189 N N . ASP A 1 874 ? 43.017 0.938 0.201 1.00 94.81 874 ASP A N 1
ATOM 6190 C CA . ASP A 1 874 ? 42.830 -0.495 0.440 1.00 94.81 874 ASP A CA 1
ATOM 6191 C C . ASP A 1 874 ? 43.689 -1.328 -0.531 1.00 94.81 874 ASP A C 1
ATOM 6193 O O . ASP A 1 874 ? 43.319 -1.614 -1.670 1.00 94.81 874 ASP A O 1
ATOM 6197 N N . MET A 1 875 ? 44.901 -1.681 -0.092 1.00 93.88 875 MET A N 1
ATOM 6198 C CA . MET A 1 875 ? 45.834 -2.493 -0.884 1.00 93.88 875 MET A CA 1
ATOM 6199 C C . MET A 1 875 ? 45.253 -3.864 -1.293 1.00 93.88 875 MET A C 1
ATOM 6201 O O . MET A 1 875 ? 45.415 -4.230 -2.460 1.00 93.88 875 MET A O 1
ATOM 6205 N N . PRO A 1 876 ? 44.588 -4.628 -0.398 1.00 94.31 876 PRO A N 1
ATOM 6206 C CA . PRO A 1 876 ? 43.900 -5.862 -0.778 1.00 94.31 876 PRO A CA 1
ATOM 6207 C C . PRO A 1 876 ? 42.875 -5.687 -1.907 1.00 94.31 876 PRO A C 1
ATOM 6209 O O . PRO A 1 876 ? 42.902 -6.467 -2.859 1.00 94.31 876 PRO A O 1
ATOM 6212 N N . LEU A 1 877 ? 42.028 -4.654 -1.851 1.00 93.19 877 LEU A N 1
ATOM 6213 C CA . LEU A 1 877 ? 41.051 -4.343 -2.899 1.00 93.19 877 LEU A CA 1
ATOM 6214 C C . LEU A 1 877 ? 41.729 -4.169 -4.260 1.00 93.19 877 LEU A C 1
ATOM 6216 O O . LEU A 1 877 ? 41.343 -4.811 -5.235 1.00 93.19 877 LEU A O 1
ATOM 6220 N N . TRP A 1 878 ? 42.759 -3.324 -4.334 1.00 93.12 878 TRP A N 1
ATOM 6221 C CA . TRP A 1 878 ? 43.455 -3.068 -5.597 1.00 93.12 878 TRP A CA 1
ATOM 6222 C C . TRP A 1 878 ? 44.199 -4.295 -6.121 1.00 93.12 878 TRP A C 1
ATOM 6224 O O . TRP A 1 878 ? 44.282 -4.475 -7.333 1.00 93.12 878 TRP A O 1
ATOM 6234 N N . SER A 1 879 ? 44.680 -5.168 -5.233 1.00 93.12 879 SER A N 1
ATOM 6235 C CA . SER A 1 879 ? 45.254 -6.454 -5.630 1.00 93.12 879 SER A CA 1
ATOM 6236 C C . SER A 1 879 ? 44.206 -7.402 -6.222 1.00 93.12 879 SER A C 1
ATOM 6238 O O . SER A 1 879 ? 44.520 -8.120 -7.170 1.00 93.12 879 SER A O 1
ATOM 6240 N N . ALA A 1 880 ? 42.981 -7.418 -5.687 1.00 92.56 880 ALA A N 1
ATOM 6241 C CA . ALA A 1 880 ? 41.882 -8.215 -6.232 1.00 92.56 880 ALA A CA 1
ATOM 6242 C C . ALA A 1 880 ? 41.452 -7.695 -7.615 1.00 92.56 880 ALA A C 1
ATOM 6244 O O . ALA A 1 880 ? 41.343 -8.469 -8.566 1.00 92.56 880 ALA A O 1
ATOM 6245 N N . VAL A 1 881 ? 41.310 -6.370 -7.757 1.00 92.25 881 VAL A N 1
ATOM 6246 C CA . VAL A 1 881 ? 41.003 -5.713 -9.040 1.00 92.25 881 VAL A CA 1
ATOM 6247 C C . VAL A 1 881 ? 42.074 -6.018 -10.089 1.00 92.25 881 VAL A C 1
ATOM 6249 O O . VAL A 1 881 ? 41.741 -6.421 -11.202 1.00 92.25 881 VAL A O 1
ATOM 6252 N N . ASP A 1 882 ? 43.354 -5.863 -9.745 1.00 93.56 882 ASP A N 1
ATOM 6253 C CA . ASP A 1 882 ? 44.471 -6.157 -10.650 1.00 93.56 882 ASP A CA 1
ATOM 6254 C C . ASP A 1 882 ? 44.476 -7.626 -11.101 1.00 93.56 882 ASP A C 1
ATOM 6256 O O . ASP A 1 882 ? 44.673 -7.918 -12.284 1.00 93.56 882 ASP A O 1
ATOM 6260 N N . GLY A 1 883 ? 44.171 -8.549 -10.183 1.00 92.25 883 GLY A N 1
ATOM 6261 C CA . GLY A 1 883 ? 44.021 -9.971 -10.484 1.00 92.25 883 GLY A CA 1
ATOM 6262 C C . GLY A 1 883 ? 42.914 -10.251 -11.505 1.00 92.25 883 GLY A C 1
ATOM 6263 O O . GLY A 1 883 ? 43.155 -10.943 -12.499 1.00 92.25 883 GLY A O 1
ATOM 6264 N N . VAL A 1 884 ? 41.724 -9.673 -11.310 1.00 92.12 884 VAL A N 1
ATOM 6265 C CA . VAL A 1 884 ? 40.587 -9.824 -12.235 1.00 92.12 884 VAL A CA 1
ATOM 6266 C C . VAL A 1 884 ? 40.894 -9.207 -13.600 1.00 92.12 884 VAL A C 1
ATOM 6268 O O . VAL 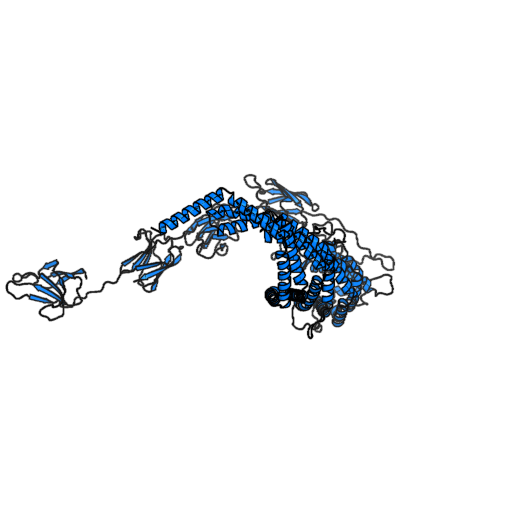A 1 884 ? 40.672 -9.850 -14.626 1.00 92.12 884 VAL A O 1
ATOM 6271 N N . VAL A 1 885 ? 41.455 -7.993 -13.641 1.00 91.38 885 VAL A N 1
ATOM 6272 C CA . VAL A 1 885 ? 41.820 -7.320 -14.901 1.00 91.38 885 VAL A CA 1
ATOM 6273 C C . VAL A 1 885 ? 42.871 -8.125 -15.662 1.00 91.38 885 VAL A C 1
ATOM 6275 O O . VAL A 1 885 ? 42.731 -8.337 -16.867 1.00 91.38 885 VAL A O 1
ATOM 6278 N N . SER A 1 886 ? 43.895 -8.621 -14.968 1.00 92.88 886 SER A N 1
ATOM 6279 C CA . SER A 1 886 ? 44.937 -9.457 -15.568 1.00 92.88 886 SER A CA 1
ATOM 6280 C C . SER A 1 886 ? 44.364 -10.755 -16.142 1.00 92.88 886 SER A C 1
ATOM 6282 O O . SER A 1 886 ? 44.718 -11.142 -17.258 1.00 92.88 886 SER A O 1
ATOM 6284 N N . SER A 1 887 ? 43.442 -11.398 -15.418 1.00 92.56 887 SER A N 1
ATOM 6285 C CA . SER A 1 887 ? 42.733 -12.599 -15.875 1.00 92.56 887 SER A CA 1
ATOM 6286 C C . SER A 1 887 ? 41.875 -12.320 -17.113 1.00 92.56 887 SER A C 1
ATOM 6288 O O . SER A 1 887 ? 41.984 -13.027 -18.115 1.00 92.56 887 SER A O 1
ATOM 6290 N N . LEU A 1 888 ? 41.090 -11.238 -17.094 1.00 93.38 888 LEU A N 1
ATOM 6291 C CA . LEU A 1 888 ? 40.245 -10.818 -18.210 1.00 93.38 888 LEU A CA 1
ATOM 6292 C C . LEU A 1 888 ? 41.073 -10.517 -19.464 1.00 93.38 888 LEU A C 1
ATOM 6294 O O . LEU A 1 888 ? 40.772 -11.034 -20.537 1.00 93.38 888 LEU A O 1
ATOM 6298 N N . VAL A 1 889 ? 42.127 -9.705 -19.345 1.00 91.38 889 VAL A N 1
ATOM 6299 C CA . VAL A 1 889 ? 42.993 -9.349 -20.480 1.00 91.38 889 VAL A CA 1
ATOM 6300 C C . VAL A 1 889 ? 43.690 -10.591 -21.031 1.00 91.38 889 VAL A C 1
ATOM 6302 O O . VAL A 1 889 ? 43.693 -10.797 -22.244 1.00 91.38 889 VAL A O 1
ATOM 6305 N N . GLY A 1 890 ? 44.230 -11.449 -20.161 1.00 90.31 890 GLY A N 1
ATOM 6306 C CA . GLY A 1 890 ? 44.825 -12.720 -20.570 1.00 90.31 890 GLY A CA 1
ATOM 6307 C C . GLY A 1 890 ? 43.826 -13.622 -21.301 1.00 90.31 890 GLY A C 1
ATOM 6308 O O . GLY A 1 890 ? 44.145 -14.163 -22.360 1.00 90.31 890 GLY A O 1
ATOM 6309 N N . GLY A 1 891 ? 42.600 -13.724 -20.782 1.00 90.81 891 GLY A N 1
ATOM 6310 C CA . GLY A 1 891 ? 41.512 -14.499 -21.373 1.00 90.81 891 GLY A CA 1
ATOM 6311 C C . GLY A 1 891 ? 41.056 -13.962 -22.729 1.00 90.81 891 GLY A C 1
ATOM 6312 O O . GLY A 1 891 ? 40.911 -14.735 -23.670 1.00 90.81 891 GLY A O 1
ATOM 6313 N N . LEU A 1 892 ? 40.888 -12.644 -22.865 1.00 91.25 892 LEU A N 1
ATOM 6314 C CA . LEU A 1 892 ? 40.514 -11.996 -24.127 1.00 91.25 892 LEU A CA 1
ATOM 6315 C C . LEU A 1 892 ? 41.595 -12.157 -25.198 1.00 91.25 892 LEU A C 1
ATOM 6317 O O . LEU A 1 892 ? 41.279 -12.449 -26.348 1.00 91.25 892 LEU A O 1
ATOM 6321 N N . LEU A 1 893 ? 42.869 -11.996 -24.829 1.00 89.25 893 LEU A N 1
ATOM 6322 C CA . LEU A 1 893 ? 43.987 -12.151 -25.761 1.00 89.25 893 LEU A CA 1
ATOM 6323 C C . LEU A 1 893 ? 44.168 -13.599 -26.222 1.00 89.25 893 LEU A C 1
ATOM 6325 O O . LEU A 1 893 ? 44.646 -13.814 -27.334 1.00 89.25 893 LEU A O 1
ATOM 6329 N N . ALA A 1 894 ? 43.805 -14.581 -25.395 1.00 91.06 894 ALA A N 1
ATOM 6330 C CA . ALA A 1 894 ? 43.866 -16.000 -25.740 1.00 91.06 894 ALA A CA 1
ATOM 6331 C C . ALA A 1 894 ? 42.623 -16.503 -26.501 1.00 91.06 894 ALA A C 1
ATOM 6333 O O . ALA A 1 894 ? 42.654 -17.607 -27.048 1.00 91.06 894 ALA A O 1
ATOM 6334 N N . ASP A 1 895 ? 41.537 -15.727 -26.541 1.00 91.75 895 ASP A N 1
ATOM 6335 C CA . ASP A 1 895 ? 40.272 -16.151 -27.133 1.00 91.75 895 ASP A CA 1
ATOM 6336 C C . ASP A 1 895 ? 40.292 -16.071 -28.668 1.00 91.75 895 ASP A C 1
ATOM 6338 O O . ASP A 1 895 ? 40.477 -15.013 -29.272 1.00 91.75 895 ASP A O 1
ATOM 6342 N N . VAL A 1 896 ? 40.065 -17.217 -29.312 1.00 90.38 896 VAL A N 1
ATOM 6343 C CA . VAL A 1 896 ? 40.124 -17.357 -30.774 1.00 90.38 896 VAL A CA 1
ATOM 6344 C C . VAL A 1 896 ? 39.018 -16.562 -31.480 1.00 90.38 896 VAL A C 1
ATOM 6346 O O . VAL A 1 896 ? 39.245 -16.050 -32.576 1.00 90.38 896 VAL A O 1
ATOM 6349 N N . GLN A 1 897 ? 37.833 -16.421 -30.877 1.00 88.38 897 GLN A N 1
ATOM 6350 C CA . GLN A 1 897 ? 36.740 -15.637 -31.459 1.00 88.38 897 GLN A CA 1
ATOM 6351 C C . GLN A 1 897 ? 37.048 -14.141 -31.388 1.00 88.38 897 GLN A C 1
ATOM 6353 O O . GLN A 1 897 ? 36.875 -13.442 -32.385 1.00 88.38 897 GLN A O 1
ATOM 6358 N N . VAL A 1 898 ? 37.588 -13.664 -30.259 1.00 89.19 898 VAL A N 1
ATOM 6359 C CA . VAL A 1 898 ? 38.054 -12.272 -30.124 1.00 89.19 898 VAL A CA 1
ATOM 6360 C C . VAL A 1 898 ? 39.149 -11.976 -31.150 1.00 89.19 898 VAL A C 1
ATOM 6362 O O . VAL A 1 898 ? 39.072 -10.972 -31.859 1.00 89.19 898 VAL A O 1
ATOM 6365 N N . GLN A 1 899 ? 40.140 -12.865 -31.287 1.00 89.81 899 GLN A N 1
ATOM 6366 C CA . GLN A 1 899 ? 41.207 -12.725 -32.284 1.00 89.81 899 GLN A CA 1
ATOM 6367 C C . GLN A 1 899 ? 40.663 -12.673 -33.720 1.00 89.81 899 GLN A C 1
ATOM 6369 O O . GLN A 1 899 ? 41.131 -11.858 -34.515 1.00 89.81 899 GLN A O 1
ATOM 6374 N N . SER A 1 900 ? 39.668 -13.506 -34.048 1.00 89.25 900 SER A N 1
ATOM 6375 C CA . SER A 1 900 ? 39.034 -13.531 -35.373 1.00 89.25 900 SER A CA 1
ATOM 6376 C C . SER A 1 900 ? 38.310 -12.221 -35.681 1.00 89.25 900 SER A C 1
ATOM 6378 O O . SER A 1 900 ? 38.581 -11.600 -36.705 1.00 89.25 900 SER A O 1
ATOM 6380 N N . VAL A 1 901 ? 37.440 -11.758 -34.778 1.00 88.06 901 VAL A N 1
ATOM 6381 C CA . VAL A 1 901 ? 36.673 -10.516 -34.970 1.00 88.06 901 VAL A CA 1
ATOM 6382 C C . VAL A 1 901 ? 37.601 -9.304 -35.064 1.00 88.06 901 VAL A C 1
ATOM 6384 O O . VAL A 1 901 ? 37.387 -8.403 -35.880 1.00 88.06 901 VAL A O 1
ATOM 6387 N N . LEU A 1 902 ? 38.675 -9.282 -34.270 1.00 86.19 902 LEU A N 1
ATOM 6388 C CA . LEU A 1 902 ? 39.668 -8.214 -34.326 1.00 86.19 902 LEU A CA 1
ATOM 6389 C C . LEU A 1 902 ? 40.422 -8.217 -35.663 1.00 86.19 902 LEU A C 1
ATOM 6391 O O . LEU A 1 902 ? 40.622 -7.154 -36.254 1.00 86.19 902 LEU A O 1
ATOM 6395 N N . ALA A 1 903 ? 40.806 -9.395 -36.163 1.00 86.25 903 ALA A N 1
ATOM 6396 C CA . ALA A 1 903 ? 41.450 -9.535 -37.466 1.00 86.25 903 ALA A CA 1
ATOM 6397 C C . ALA A 1 903 ? 40.542 -9.037 -38.603 1.00 86.25 903 ALA A C 1
ATOM 6399 O O . ALA A 1 903 ? 41.001 -8.267 -39.452 1.00 86.25 903 ALA A O 1
ATOM 6400 N N . ASP A 1 904 ? 39.257 -9.394 -38.578 1.00 85.50 904 ASP A N 1
ATOM 6401 C CA . ASP A 1 904 ? 38.268 -8.948 -39.565 1.00 85.50 904 ASP A CA 1
ATOM 6402 C C . ASP A 1 904 ? 38.043 -7.431 -39.501 1.00 85.50 904 ASP A C 1
ATOM 6404 O O . ASP A 1 904 ? 38.046 -6.746 -40.528 1.00 85.50 904 ASP A O 1
ATOM 6408 N N . THR A 1 905 ? 37.949 -6.872 -38.293 1.00 82.56 905 THR A N 1
ATOM 6409 C CA . THR A 1 905 ? 37.805 -5.424 -38.073 1.00 82.56 905 THR A CA 1
ATOM 6410 C C . THR A 1 905 ? 39.011 -4.652 -38.617 1.00 82.56 905 THR A C 1
ATOM 6412 O O . THR A 1 905 ? 38.861 -3.652 -39.326 1.00 82.56 905 THR A O 1
ATOM 6415 N N . VAL A 1 906 ? 40.231 -5.126 -38.338 1.00 85.50 906 VAL A N 1
ATOM 6416 C CA . VAL A 1 906 ? 41.465 -4.530 -38.872 1.00 85.50 906 VAL A CA 1
ATOM 6417 C C . VAL A 1 906 ? 41.493 -4.630 -40.396 1.00 85.50 906 VAL A C 1
ATOM 6419 O O . VAL A 1 906 ? 41.818 -3.646 -41.063 1.00 85.50 906 VAL A O 1
ATOM 6422 N N . ALA A 1 907 ? 41.109 -5.776 -40.964 1.00 85.81 907 ALA A N 1
ATOM 6423 C CA . ALA A 1 907 ? 41.048 -5.963 -42.410 1.00 85.81 907 ALA A CA 1
ATOM 6424 C C . ALA A 1 907 ? 40.071 -4.979 -43.079 1.00 85.81 907 ALA A C 1
ATOM 6426 O O . ALA A 1 907 ? 40.411 -4.374 -44.102 1.00 85.81 907 ALA A O 1
ATOM 6427 N N . GLN A 1 908 ? 38.895 -4.749 -42.487 1.00 83.31 908 GLN A N 1
ATOM 6428 C CA . GLN A 1 908 ? 37.920 -3.771 -42.979 1.00 83.31 908 GLN A CA 1
ATOM 6429 C C . GLN A 1 908 ? 38.437 -2.330 -42.883 1.00 83.31 908 GLN A C 1
ATOM 6431 O O . GLN A 1 908 ? 38.326 -1.574 -43.850 1.00 83.31 908 GLN A O 1
ATOM 6436 N N . LEU A 1 909 ? 39.054 -1.944 -41.760 1.00 82.50 909 LEU A N 1
ATOM 6437 C CA . LEU A 1 909 ? 39.627 -0.605 -41.581 1.00 82.50 909 LEU A CA 1
ATOM 6438 C C . LEU A 1 909 ? 40.753 -0.326 -42.577 1.00 82.50 909 LEU A C 1
ATOM 6440 O O . LEU A 1 909 ? 40.782 0.739 -43.200 1.00 82.50 909 LEU A O 1
ATOM 6444 N N . VAL A 1 910 ? 41.664 -1.285 -42.757 1.00 86.38 910 VAL A N 1
ATOM 6445 C CA . VAL A 1 910 ? 42.741 -1.187 -43.748 1.00 86.38 910 VAL A CA 1
ATOM 6446 C C . VAL A 1 910 ? 42.150 -1.053 -45.150 1.00 86.38 910 VAL A C 1
ATOM 6448 O O . VAL A 1 910 ? 42.566 -0.171 -45.903 1.00 86.38 910 VAL A O 1
ATOM 6451 N N . SER A 1 911 ? 41.132 -1.850 -45.482 1.00 83.62 911 SER A N 1
ATOM 6452 C CA . SER A 1 911 ? 40.448 -1.784 -46.780 1.00 83.62 911 SER A CA 1
ATOM 6453 C C . SER A 1 911 ? 39.783 -0.423 -47.016 1.00 83.62 911 SER A C 1
ATOM 6455 O O . SER A 1 911 ? 39.990 0.185 -48.065 1.00 83.62 911 SER A O 1
ATOM 6457 N N . ALA A 1 912 ? 39.074 0.124 -46.025 1.00 81.12 912 ALA A N 1
ATOM 6458 C CA . ALA A 1 912 ? 38.433 1.437 -46.113 1.00 81.12 912 ALA A CA 1
ATOM 6459 C C . ALA A 1 912 ? 39.441 2.594 -46.261 1.00 81.12 912 ALA A C 1
ATOM 6461 O O . ALA A 1 912 ? 39.184 3.569 -46.970 1.00 81.12 912 ALA A O 1
ATOM 6462 N N . GLN A 1 913 ? 40.607 2.504 -45.613 1.00 79.38 913 GLN A N 1
ATOM 6463 C CA . GLN A 1 913 ? 41.680 3.497 -45.758 1.00 79.38 913 GLN A CA 1
ATOM 6464 C C . GLN A 1 913 ? 42.377 3.411 -47.120 1.00 79.38 913 GLN A C 1
ATOM 6466 O O . GLN A 1 913 ? 42.785 4.434 -47.672 1.00 79.38 913 GLN A O 1
ATOM 6471 N N . LEU A 1 914 ? 42.503 2.205 -47.678 1.00 77.62 914 LEU A N 1
ATOM 6472 C CA . LEU A 1 914 ? 43.026 1.999 -49.028 1.00 77.62 914 LEU A CA 1
ATOM 6473 C C . LEU A 1 914 ? 42.058 2.520 -50.098 1.00 77.62 914 LEU A C 1
ATOM 6475 O O . LEU A 1 914 ? 42.514 3.113 -51.073 1.00 77.62 914 LEU A O 1
ATOM 6479 N N . GLU A 1 915 ? 40.746 2.362 -49.902 1.00 72.94 915 GLU A N 1
ATOM 6480 C CA . GLU A 1 915 ? 39.715 2.931 -50.782 1.00 72.94 915 GLU A CA 1
ATOM 6481 C C . GLU A 1 915 ? 39.709 4.463 -50.749 1.00 72.94 915 GLU A C 1
ATOM 6483 O O . GLU A 1 915 ? 39.662 5.082 -51.802 1.00 72.94 915 GLU A O 1
ATOM 6488 N N . LYS A 1 916 ? 39.861 5.093 -49.576 1.00 72.94 916 LYS A N 1
ATOM 6489 C CA . LYS A 1 916 ? 39.963 6.564 -49.457 1.00 72.94 916 LYS A CA 1
ATOM 6490 C C . LYS A 1 916 ? 41.215 7.175 -50.100 1.00 72.94 916 LYS A C 1
ATOM 6492 O O . LYS A 1 916 ? 41.273 8.391 -50.266 1.00 72.94 916 LYS A O 1
ATOM 6497 N N . LYS A 1 917 ? 42.243 6.369 -50.381 1.00 65.06 917 LYS A N 1
ATOM 6498 C CA . LYS A 1 917 ? 43.475 6.802 -51.061 1.00 65.06 917 LYS A CA 1
ATOM 6499 C C . LYS A 1 917 ? 43.420 6.644 -52.585 1.00 65.06 917 LYS A C 1
ATOM 6501 O O . LYS A 1 917 ? 44.327 7.151 -53.248 1.00 65.06 917 LYS A O 1
ATOM 6506 N N . LYS A 1 918 ? 42.427 5.929 -53.116 1.00 56.12 918 LYS A N 1
ATOM 6507 C CA . LYS A 1 918 ? 42.103 5.902 -54.547 1.00 56.12 918 LYS A CA 1
ATOM 6508 C C . LYS A 1 918 ? 41.173 7.062 -54.876 1.00 56.12 918 LYS A C 1
ATOM 6510 O O . LYS A 1 918 ? 41.294 7.560 -56.016 1.00 56.12 918 LYS A O 1
#

Secondary structure (DSSP, 8-state):
---EEEEE-S-TT-TTSPPP-EEEEEEPTT-SS-TTPEEE--SEE-SSEEEEEPPTTPPSBEEEEEE--SSS--EEEE-SSPBP-PPPPPPPEEEEES-SEE-TT-EEEEEEES--TT-EEEEEEBTTB--TT-EEEEEEEEETTEEEEE--TT--SBEEEEEETTEEEE-SSPBEE---EEEEEESSEE-TTS-EEEEEE--TT--EEEEEE-TTSS-EEEETTSEEEE--SSS--EEEESSPPTTEEEEEEEEEETTEEEEEEEEEE----EEEEEESSEE-TT-EEEEEEE-SB-TTSSBP-EEEEEEE---PPPTTSPPPEEEEPGGGEEEEETTEEEEE--TT--SEEEEEEETTEEEEEEEEEE--PPPPPPPPP--TTS------SHHHHHHHHHHHHHHHHHHTTS-SS-PPP--BTTBPPPPTT-SS--HHHHHHHHHHHHHHHTT----S-TTS-HHHHHHHHHHHHHHT-HHHHHHHHHHHHTSS-HHHHHHHHHHHHHHHHHHT-HHHHHHHHHHHHHT---TTS-SHHHHHHHHTTS-HHHHHHHH--HHHHHHHHHHHHT-HHHHHHHHHHHHHHHHHHTTSS---STT-----TTHHHHHHHHHHHHHHH-TT-TTHHHHHHHHHHHHHHHHHHHHHHHHHHHHHHHHHHHTPPPPTTS--HHHHHHHHHHHHHHHHT-S--TT-PPP---S---HHHHHHHHHHHHHHHHHHHHHT-HHHHHHHHHHHHHHHHHHHT-HHHHHHHHHHHHHHHHHHH-HHHHHHHHHHHHHHHHHHHH-HHHHHHHHHHHHHHHHHHHHSTTHHHHHHHHHHHHHHHHHHT-HHHHHHHHHHHHHT-HHHHHHHHHHHHHHHHHHHH-HHHHHHHHHHHHHHHHHHHH-HHHHHHHHHHHHHHHHHHHHTT-

Radius of gyration: 48.17 Å; chains: 1; bounding box: 90×87×166 Å

pLDDT: mean 76.0, std 18.27, range [31.3, 97.06]

Sequence (918 aa):
MGTTITITGSSFDGTALAAVNTVYFGCSNGSATCAGGVTAKPISVSRTEIKVQVPVGATTGFVQVSAPTTGKTSYSNYSSQPFTVEASVPAPTIAKLSANSGVVGQSVTIIGADFTQDATVKFGCAAKSCPGSAKGAVVTFVNPQEIQAEIPKGAVGGYLQVATASGTAYSPNSFTVNTPSITSIDPTAGTVGSPVAINGSFFAGTTLVTFAGGADGKGVSVDQSGFEVINGSDKVSQILVSAIPTGAQTGTIQVTTPNGLLTSKTWTNVGQPTITSIAPTTGKIGSQVTITGTKFTNANGDPVVVQNVQFTSLGTPDSKGTAPEILVPAEFFEVVSDTQIIATVPDKATTGPVTVTTSGGIGTGAKYTVVVDKYPALPTWVNSSGTATSIGVPLTAFRGYISTSIADTLAKPLPSSGPAGRCVSDGCPIPEGESTPSVANTVGEYGFNIVYALMGKPTTDAKLPDWYRAVANPVVQLATQPNVLTFISETVAQGTTPLGLTLGNAVATFVQKSFGNADLAAKFAPFLGTLNLPNQVLPALDFLTNVSKDGVNAALLSTFKPAQAQQALIKFFKDPVVQGVLKDATTSAVKVLLGLQSPDWEGAPQPPTNAVADYLGQLGAVKLLGDGNPYSSALGDTISGTITRLFSSIGETVAVGAGTALVTFLNWTAPSGQQDVPTILANTMVNGLFQALQTPCTDCKPLPFPDQPPLLPSLAPAAGAAVTGFVGSLLSDSSVLQGVGTFVTDLVPGVLGNQGVQDDIEAQVSDSVSRFLGDDLGAVVGPKVGAAVVDLVTDTTVSTALTTFVNTAFGDFLGSSGVVSALADAAGTLATAQLDGTIKDVLPKVEQALRTNPAIDIGVNAGVTAAMAGLLGDMPLWSAVDGVVSSLVGGLLADVQVQSVLADTVAQLVSAQLEKKK

Foldseek 3Di:
DFDKDKDFDAQQPDPQFHHFFKKWAAAAPDDPDRDPTDIWGFPDDDRTMTITTDDPPGAWFKMKIWTDHPPPDIDMDIDPDTDHDDDADAWWEFDDKPDQEDEAQDKIKTFTAQDDPPKWKWADAAPPHRDPQIDTFDWDDDDRGMIMTGRHASGAKFWMWIADPNGIYIHPDIHHHDDKAWDDKPPLEAAFFAKIKTWTWQQPAWAKKFAQFDPVRPTDIDGPVQWDFPDDDRTGTIIMGHGHHPGGAWAWMWIQHSRGIYIHPTRHQQAEKAWDDKPPLEEAAQDKIKTFTASQPDPVFHGQPQVFKWAFAADDDDVVRDGDIDTQPPVAKDDPGRTIIMGGRHARGDQAWMWTQGSNGIYIGGTGYHDADDDDDDDFDAPPVRDGDDPDDLVQVVLLVQLQVQLVVVVVPFPDQGDFARAGSRATDARRRDNDRGVSSVCSNCSSQQVQLCQDDDDDDDPDDGNLRSHLVSQLVLLQAQNNLQRQQCRQLVDDALLSNLLSNLVSLLSNLQRNDSVLSNLLVQLSVLLCPDPVCNVVVNVSVDVVPDDPLVVSLVRHDLVSSLVSLLSSLVPVVNLVSSLVSQLQSLCSSLLNDDRDHPPRDDRPSLSVLLVVLLVVLCVQQNPPDPLSNVSSVLSSVLSNLLCVQCVSVLSSLRSVLSSQLSPDDDDPPADHPSSLVSLCVSVVVVVVSDDDDPPDDRDDDDPDDDSLLSSLLSNLRSQLSSLLSQLPDPSNLVSVLVSLLSSQLSQLVGPSSLVVQLVVQLVVQLVVVDPQLSVPLSNLRSVLVSQLSNPPLNSVLVSQLVSQLVVQLSVQPPNSSLVSSLRSQCSSCVSVVNNVVCVVVSVVCLVPPPSNVVSNCRSNVRSVVSSVPSPSSVVSVVVSVVVSVVCLVPDPSNVVSVVVVVVVVVVVVVVVVD